Protein AF-A0A258K7Z2-F1 (afdb_monomer_lite)

Foldseek 3Di:
DDPVVVPPPPPAQWQKEKQAQAPADLPQLVSLVVLCVQQVQFEEEEAAQDPCSVVVQVVVQVSSVVSRHPYDYQPLHDPCNLVSLQDPVSLVVLLVRLAYEYEDHALVRVCCSQQPVNNGHSNNVSNVVSSSNRYYYYYHQSSNQLQAQKGWRDAALVQCLPPNEDPDPQDRHTYIDGHPNNDVLWGEHHLPQQQLPPNNQVRSCVVVVTFKYKYHRHQKIWIGTPQKTAIAGDFWMKMWGCPVWDADPVSNKIWFIWIKTATHQKMARSVVRDIDHGPQWDQADPVQQPAQEEDAQAWASSFHNNVVLLVVNCLSHDVVRYFKYKYWDADPVQQKIKMKMKGHDPPFWTWIWHQDPSGIDIIIGGIIIMIHIDHDDPVVVVVQQAFFADCLVFAFAQLFKEKFAQAFCPPPDNPLVVVVVVQFDAEEEEDAQQAPCSVVVQVVVQVVCVVVVHGYDYLVQYLVCLQVCLPPPVSLVVLLPDQHYEHGDHQLVRVQCRCCVSNHGGSNVSSPVNNSNVNHYYYYHASRSQLQTQKRFRDAALVQCFQPNERSHNPDRHTHITGHNRNARQFGEHHCCQVRLHPNSQLSSCQVSVNQKYKYHHHQKMWMQGRNRPDIAIDGAFAIKIKGFDNVPDDDNDRDDDDDDDDDDDDDDDDDDDDDDDDDDDDDDDDDDDDDDDGDDDPPRMDMDTDGHDDDDDDDDDDDDFAAEAEDADADSNGDRPQCCAQVLDCPPNDRCHVVVVVQCDDPSVVVVVVVVCVVLVFDEAEEAELSVQVSCQVPLCPPDPPDPVSVSNLPHAYEYCDDPPRDPPRHNYDYLPDCVQVSLVVNRRDDDHHYYYYRRPVVVVVCVVVVNHDD

Radius of gyration: 31.77 Å; chains: 1; bounding box: 90×60×102 Å

Secondary structure (DSSP, 8-state):
--GGGGS---SS---EEEEE-S---TT-HHHHHHHHHHHTTEEEEE-TT-SSHHHHHHHHHHHHHHTT-EEEE-S--GGGHHHHHH-HHHHHHHHHH--EEEPSS-HHHHHHHHSGGGPPPHHHHHHHHHHHTT-EEEEETHHHHTTSSEEEEE--HHHHHHH-B-S-TTSSSBEEEE---S-TTSEEESSTTTTTTHHHHHHHHHHTT-SEEEEEPTTEEEEEETTEEEEEESSEEEEEE-TT-EE-TTS-EEEEEEEEEEETT-EEETTTTEEEPPTT-EEPPGGG--BSS-----S-TTSTTHHHHHHHHHHTB-TTT--EEEEEEEETTTTEEEEEEEEE-TTT-EEEEEEETTEEEEEEEEEEEEEEEEEPPHHHHHTTTT--S---SSPPPTT-EEEEESS-TTSSSSHHHHHHHHT--SSEEE--TTSSSHHHHHHHHHHHHHTTT--EEE----TTTHHHHTT-HHHHHHHHT-SEEEE-SS-HHHHHHHHTGGGS--HHHHHHHHHHHTTPEEEEETHHHHHTBSEEEEE--HHHHHHH-EESSTTSSSEEEEE----B-SSEEEESTTTTT-HHHHHHHHHHTT-SEEEEEPTTEEEEEETTTTEEEEEESS-EEEEEE-TTT----------------------------------PPPPPPPPPPPPPP--TTEEEEEE--------------PPPEEEE----TTS--SSSS-TTS--GGG---TTTTGGGSSTHHHHHHHHHHHHHHSS-EEEEEEHHHHHHHHTTGGGS-TT-HHHHHHHHS-EEEE--TT----STTEEE--S-HHHHHHHHHTSSSSEEEEES-HHHHHHHHTTT-S--

pLDDT: mean 79.97, std 20.29, range [21.12, 98.81]

Sequence (856 aa):
MSFSDWFTLRDEPQRRLAVIGGRLEDGNADIYGEMHRLSGGRILVFPTASGEPEEVGVETVQVFRSYGFEAELSPVYGPGAAAAAQDAANAAQVTRFGSVYFTGGNQTTIVETLAPGGVESPVLAAIRAANAAGGLVAGSSAGAAMMSKVMIVGGTSLDAVVHGVTDDPEKPGMLLGEGLDFFPFGVIDQHFIKRGRLGRLIVAMASAGARRGFGIDENTALFVNGRRGRVIGEYGMIVLDMADAQFDPRGRTFQDIRFSYLDTGDEIDLARMKAIPGHGKRRVRASEIAYRAPARSQRNVFGAYTLYDLLGRLVLGDAQVYSADRAGTVDLKSSLAVTVELERVRGHSRNLVALTENGFRMTALNYRANVMSEKLSAARLANRATHLQRDYGVKPGAGSRLLLLGSSPTQGHGEMLREMLAHCEGDIGILAAASAEPRETAASIIRRLAGQGRTGIDLGVTIDNVEHCGRDAELVERIAGLKTIFLPGGNQVRLVETLLYRGEETPVLLALARAHANGAAIIGASGAASALSRFMIAGGSSHEAFRFGVSTDTGHHGLVLQEGVGFFGSGIVDQNLFSSRRLGRLIVACAEEGVRYGFGICEESMMNARGDGTLIDVYGRYGVVLVEVNPDELVLQSDNFAPAGSAASQGHGHGHHRHRRGQRQPRHRQPPRRPEPVAAKIPSACRIAAALPVLAPSATRKDTAMRQIVITAFISLDGVMQAPGGPEEDPADGFEAGGWTAPYWDGAGAVEMGAFLDETFSQPFDLLLGRRTYEIFAAHWPHVGADDPMGALFDRVTKHVAAGPDTPLDWANSVPLGPDVVAAVRRLKAGTGPDLLIQGSSVLVQALLANDLIDT

Structure (mmCIF, N/CA/C/O backbone):
data_AF-A0A258K7Z2-F1
#
_entry.id   AF-A0A258K7Z2-F1
#
loop_
_atom_site.group_PDB
_atom_site.id
_atom_site.type_symbol
_atom_site.label_atom_id
_atom_site.label_alt_id
_atom_site.label_comp_id
_atom_site.label_asym_id
_atom_site.label_entity_id
_atom_site.label_seq_id
_atom_site.pdbx_PDB_ins_code
_atom_site.Cartn_x
_atom_site.Cartn_y
_atom_site.Cartn_z
_atom_site.occupancy
_atom_site.B_iso_or_equiv
_atom_site.auth_seq_id
_atom_site.auth_comp_id
_atom_site.auth_asym_id
_atom_site.auth_atom_id
_atom_site.pdbx_PDB_model_num
ATOM 1 N N . MET A 1 1 ? -17.278 -2.207 -40.561 1.00 42.12 1 MET A N 1
ATOM 2 C CA . MET A 1 1 ? -15.851 -2.599 -40.599 1.00 42.12 1 MET A CA 1
ATOM 3 C C . MET A 1 1 ? -15.758 -3.857 -41.439 1.00 42.12 1 MET A C 1
ATOM 5 O O . MET A 1 1 ? -16.550 -4.761 -41.200 1.00 42.12 1 MET A O 1
ATOM 9 N N . SER A 1 2 ? -14.906 -3.859 -42.464 1.00 35.50 2 SER A N 1
ATOM 10 C CA . SER A 1 2 ? -14.762 -4.974 -43.406 1.00 35.50 2 SER A CA 1
ATOM 11 C C . SER A 1 2 ? -13.874 -6.071 -42.809 1.00 35.50 2 SER A C 1
ATOM 13 O O . SER A 1 2 ? -12.912 -5.774 -42.107 1.00 35.50 2 SER A O 1
ATOM 15 N N . PHE A 1 3 ? -14.175 -7.334 -43.125 1.00 34.00 3 PHE A N 1
ATOM 16 C CA . PHE A 1 3 ? -13.407 -8.535 -42.756 1.00 34.00 3 PHE A CA 1
ATOM 17 C C . PHE A 1 3 ? -11.937 -8.484 -43.239 1.00 34.00 3 PHE A C 1
ATOM 19 O O . PHE A 1 3 ? -11.081 -9.202 -42.731 1.00 34.00 3 PHE A O 1
ATOM 26 N N . SER A 1 4 ? -11.631 -7.598 -44.194 1.00 37.03 4 SER A N 1
ATOM 27 C CA . SER A 1 4 ? -10.296 -7.370 -44.757 1.00 37.03 4 SER A CA 1
ATOM 28 C C . SER A 1 4 ? -9.342 -6.579 -43.849 1.00 37.03 4 SER A C 1
ATOM 30 O O . SER A 1 4 ? -8.135 -6.784 -43.941 1.00 37.03 4 SER A O 1
ATOM 32 N N . ASP A 1 5 ? -9.845 -5.737 -42.937 1.00 40.94 5 ASP A N 1
ATOM 33 C CA . ASP A 1 5 ? -8.995 -4.861 -42.102 1.00 40.94 5 ASP A CA 1
ATOM 34 C C . ASP A 1 5 ? -8.270 -5.623 -40.972 1.00 40.94 5 ASP A C 1
ATOM 36 O O . ASP A 1 5 ? -7.382 -5.086 -40.312 1.00 40.94 5 ASP A O 1
ATOM 40 N N . TRP A 1 6 ? -8.635 -6.890 -40.744 1.00 44.12 6 TRP A N 1
ATOM 41 C CA . TRP A 1 6 ? -7.987 -7.783 -39.777 1.00 44.12 6 TRP A CA 1
ATOM 42 C C . TRP A 1 6 ? -6.680 -8.403 -40.297 1.00 44.12 6 TRP A C 1
ATOM 44 O O . TRP A 1 6 ? -5.840 -8.804 -39.494 1.00 44.12 6 TRP A O 1
ATOM 54 N N . PHE A 1 7 ? -6.482 -8.478 -41.619 1.00 41.91 7 PHE A N 1
ATOM 55 C CA . PHE A 1 7 ? -5.350 -9.195 -42.224 1.00 41.91 7 PHE A CA 1
ATOM 56 C C . PHE A 1 7 ? -4.168 -8.300 -42.637 1.00 41.91 7 PHE A C 1
ATOM 58 O O . PHE A 1 7 ? -3.121 -8.814 -43.024 1.00 41.91 7 PHE A O 1
ATOM 65 N N . THR A 1 8 ? -4.273 -6.978 -42.491 1.00 35.72 8 THR A N 1
ATOM 66 C CA . THR A 1 8 ? -3.221 -6.002 -42.846 1.00 35.72 8 THR A CA 1
ATOM 67 C C . THR A 1 8 ? -2.315 -5.601 -41.670 1.00 35.72 8 THR A C 1
ATOM 69 O O . THR A 1 8 ? -1.913 -4.448 -41.557 1.00 35.72 8 THR A O 1
ATOM 72 N N . LEU A 1 9 ? -1.971 -6.538 -40.778 1.00 42.75 9 LEU A N 1
ATOM 73 C CA . LEU A 1 9 ? -1.048 -6.323 -39.643 1.00 42.75 9 LEU A CA 1
ATOM 74 C C . LEU A 1 9 ? 0.316 -7.016 -39.840 1.00 42.75 9 LEU A C 1
ATOM 76 O O . LEU A 1 9 ? 0.880 -7.549 -38.887 1.00 42.75 9 LEU A O 1
ATOM 80 N N . ARG A 1 10 ? 0.836 -7.079 -41.073 1.00 40.44 10 ARG A N 1
ATOM 81 C CA . ARG A 1 10 ? 2.055 -7.857 -41.368 1.00 40.44 10 ARG A CA 1
ATOM 82 C C . ARG A 1 10 ? 3.389 -7.104 -41.339 1.00 40.44 10 ARG A C 1
ATOM 84 O O . ARG A 1 10 ? 4.397 -7.793 -41.297 1.00 40.44 10 ARG A O 1
ATOM 91 N N . ASP A 1 11 ? 3.416 -5.773 -41.238 1.00 42.62 11 ASP A N 1
ATOM 92 C CA . ASP A 1 11 ? 4.669 -5.021 -41.466 1.00 42.62 11 ASP A CA 1
ATOM 93 C C . ASP A 1 11 ? 5.147 -4.096 -40.325 1.00 42.62 11 ASP A C 1
ATOM 95 O O . ASP A 1 11 ? 6.074 -3.319 -40.535 1.00 42.62 11 ASP A O 1
ATOM 99 N N . GLU A 1 12 ? 4.603 -4.177 -39.101 1.00 50.75 12 GLU A N 1
ATOM 100 C CA . GLU A 1 12 ? 5.254 -3.530 -37.943 1.00 50.75 12 GLU A CA 1
ATOM 101 C C . GLU A 1 12 ? 6.044 -4.550 -37.104 1.00 50.75 12 GLU A C 1
ATOM 103 O O . GLU A 1 12 ? 5.500 -5.612 -36.777 1.00 50.75 12 GLU A O 1
ATOM 108 N N . PRO A 1 13 ? 7.307 -4.257 -36.724 1.00 54.50 13 PRO A N 1
ATOM 109 C CA . PRO A 1 13 ? 8.079 -5.137 -35.855 1.00 54.50 13 PRO A CA 1
ATOM 110 C C . PRO A 1 13 ? 7.328 -5.347 -34.535 1.00 54.50 13 PRO A C 1
ATOM 112 O O . PRO A 1 13 ? 6.998 -4.391 -33.829 1.00 54.50 13 PRO A O 1
ATOM 115 N N . GLN A 1 14 ? 7.026 -6.609 -34.217 1.00 70.19 14 GLN A N 1
ATOM 116 C CA . GLN A 1 14 ? 6.252 -7.011 -33.040 1.00 70.19 14 GLN A CA 1
ATOM 117 C C . GLN A 1 14 ? 7.073 -6.826 -31.761 1.00 70.19 14 GLN A C 1
ATOM 119 O O . GLN A 1 14 ? 7.551 -7.796 -31.177 1.00 70.19 14 GLN A O 1
ATOM 124 N N . ARG A 1 15 ? 7.236 -5.582 -31.309 1.00 85.81 15 ARG A N 1
ATOM 125 C CA . ARG A 1 15 ? 7.805 -5.300 -29.988 1.00 85.81 15 ARG A CA 1
ATOM 126 C C . ARG A 1 15 ? 6.892 -5.893 -28.922 1.00 85.81 15 ARG A C 1
ATOM 128 O O . ARG A 1 15 ? 5.677 -5.656 -28.940 1.00 85.81 15 ARG A O 1
ATOM 135 N N . ARG A 1 16 ? 7.481 -6.672 -28.015 1.00 97.00 16 ARG A N 1
ATOM 136 C CA . ARG A 1 16 ? 6.772 -7.346 -26.924 1.00 97.00 16 ARG A CA 1
ATOM 137 C C . ARG A 1 16 ? 7.220 -6.791 -25.590 1.00 97.00 16 ARG A C 1
ATOM 139 O O . ARG A 1 16 ? 8.418 -6.777 -25.314 1.00 97.00 16 ARG A O 1
ATOM 146 N N . LEU A 1 17 ? 6.270 -6.358 -24.772 1.00 98.44 17 LEU A N 1
ATOM 147 C CA . LEU A 1 17 ? 6.546 -5.844 -23.433 1.00 98.44 17 LEU A CA 1
ATOM 148 C C . LEU A 1 17 ? 5.676 -6.557 -22.404 1.00 98.44 17 LEU A C 1
ATOM 150 O O . LEU A 1 17 ? 4.539 -6.921 -22.707 1.00 98.44 17 LEU A O 1
ATOM 154 N N . ALA A 1 18 ? 6.189 -6.692 -21.188 1.00 98.56 18 ALA A N 1
ATOM 155 C CA . ALA A 1 18 ? 5.386 -6.984 -20.007 1.00 98.56 18 ALA A CA 1
ATOM 156 C C . ALA A 1 18 ? 5.647 -5.882 -18.980 1.00 98.56 18 ALA A C 1
ATOM 158 O O . ALA A 1 18 ? 6.690 -5.865 -18.326 1.00 98.56 18 ALA A O 1
ATOM 159 N N . VAL A 1 19 ? 4.713 -4.937 -18.889 1.00 98.69 19 VAL A N 1
ATOM 160 C CA . VAL A 1 19 ? 4.778 -3.820 -17.945 1.00 98.69 19 VAL A CA 1
ATOM 161 C C . VAL A 1 19 ? 4.064 -4.255 -16.670 1.00 98.69 19 VAL A C 1
ATOM 163 O O . VAL A 1 19 ? 2.840 -4.376 -16.673 1.00 98.69 19 VAL A O 1
ATOM 166 N N . ILE A 1 20 ? 4.807 -4.552 -15.605 1.00 98.44 20 ILE A N 1
ATOM 167 C CA . ILE A 1 20 ? 4.267 -5.175 -14.390 1.00 98.44 20 ILE A CA 1
ATOM 168 C C . ILE A 1 20 ? 4.243 -4.151 -13.262 1.00 98.44 20 ILE A C 1
ATOM 170 O O . ILE A 1 20 ? 5.257 -3.535 -12.929 1.00 98.44 20 ILE A O 1
ATOM 174 N N . GLY A 1 21 ? 3.079 -3.976 -12.644 1.00 87.38 21 GLY A N 1
ATOM 175 C CA . GLY A 1 21 ? 2.858 -2.932 -11.656 1.00 87.38 21 GLY A CA 1
ATOM 176 C C . GLY A 1 21 ? 3.611 -3.125 -10.344 1.00 87.38 21 GLY A C 1
ATOM 177 O O . GLY A 1 21 ? 3.537 -2.238 -9.516 1.00 87.38 21 GLY A O 1
ATOM 178 N N . GLY A 1 22 ? 4.380 -4.195 -10.140 1.00 82.06 22 GLY A N 1
ATOM 179 C CA . GLY A 1 22 ? 5.145 -4.423 -8.909 1.00 82.06 22 GLY A CA 1
ATOM 180 C C . GLY A 1 22 ? 4.535 -5.486 -8.003 1.00 82.06 22 GLY A C 1
ATOM 181 O O . GLY A 1 22 ? 3.431 -5.956 -8.267 1.00 82.06 22 GLY A O 1
ATOM 182 N N . ARG A 1 23 ? 5.292 -5.896 -6.971 1.00 76.50 23 ARG A N 1
ATOM 183 C CA . ARG A 1 23 ? 4.957 -7.020 -6.067 1.00 76.50 23 ARG A CA 1
ATOM 184 C C . ARG A 1 23 ? 4.353 -8.211 -6.823 1.00 76.50 23 ARG A C 1
ATOM 186 O O . ARG A 1 23 ? 3.272 -8.683 -6.497 1.00 76.50 23 ARG A O 1
ATOM 193 N N . LEU A 1 24 ? 5.033 -8.633 -7.889 1.00 84.06 24 LEU A N 1
ATOM 194 C CA . LEU A 1 24 ? 4.643 -9.840 -8.607 1.00 84.06 24 LEU A CA 1
ATOM 195 C C . LEU A 1 24 ? 4.841 -11.022 -7.663 1.00 84.06 24 LEU A C 1
ATOM 197 O O . LEU A 1 24 ? 5.955 -11.234 -7.194 1.00 84.06 24 LEU A O 1
ATOM 201 N N . GLU A 1 25 ? 3.768 -11.743 -7.371 1.00 76.81 25 GLU A N 1
ATOM 202 C CA . GLU A 1 25 ? 3.832 -12.895 -6.483 1.00 76.81 25 GLU A CA 1
ATOM 203 C C . GLU A 1 25 ? 4.336 -14.130 -7.231 1.00 76.81 25 GLU A C 1
ATOM 205 O O . GLU A 1 25 ? 3.893 -14.412 -8.347 1.00 76.81 25 GLU A O 1
ATOM 210 N N . ASP A 1 26 ? 5.182 -14.926 -6.577 1.00 79.88 26 ASP A N 1
ATOM 211 C CA . ASP A 1 26 ? 5.732 -16.167 -7.136 1.00 79.88 26 ASP A CA 1
ATOM 212 C C . ASP A 1 26 ? 4.644 -17.167 -7.555 1.00 79.88 26 ASP A C 1
ATOM 214 O O . ASP A 1 26 ? 4.865 -18.001 -8.429 1.00 79.88 26 ASP A O 1
ATOM 218 N N . GLY A 1 27 ? 3.451 -17.085 -6.957 1.00 77.81 27 GLY A N 1
ATOM 219 C CA . GLY A 1 27 ? 2.297 -17.926 -7.282 1.00 77.81 27 GLY A CA 1
ATOM 220 C C . GLY A 1 27 ? 1.492 -17.490 -8.514 1.00 77.81 27 GLY A C 1
ATOM 221 O O . GLY A 1 27 ? 0.547 -18.186 -8.886 1.00 77.81 27 GLY A O 1
ATOM 222 N N . ASN A 1 28 ? 1.819 -16.362 -9.158 1.00 81.56 28 ASN A N 1
ATOM 223 C CA . ASN A 1 28 ? 1.018 -15.811 -10.255 1.00 81.56 28 ASN A CA 1
ATOM 224 C C . ASN A 1 28 ? 1.294 -16.502 -11.604 1.00 81.56 28 ASN A C 1
ATOM 226 O O . ASN A 1 28 ? 1.907 -15.945 -12.523 1.00 81.56 28 ASN A O 1
ATOM 230 N N . ALA A 1 29 ? 0.813 -17.739 -11.724 1.00 91.38 29 ALA A N 1
ATOM 231 C CA . ALA A 1 29 ? 1.029 -18.593 -12.887 1.00 91.38 29 ALA A CA 1
ATOM 232 C C . ALA A 1 29 ? 0.549 -17.980 -14.213 1.00 91.38 29 ALA A C 1
ATOM 234 O O . ALA A 1 29 ? 1.141 -18.256 -15.257 1.00 91.38 29 ALA A O 1
ATOM 235 N N . ASP A 1 30 ? -0.477 -17.125 -14.191 1.00 92.88 30 ASP A N 1
ATOM 236 C CA . ASP A 1 30 ? -1.009 -16.486 -15.398 1.00 92.88 30 ASP A CA 1
ATOM 237 C C . ASP A 1 30 ? -0.010 -15.489 -16.007 1.00 92.88 30 ASP A C 1
ATOM 239 O O . ASP A 1 30 ? 0.210 -15.482 -17.223 1.00 92.88 30 ASP A O 1
ATOM 243 N N . ILE A 1 31 ? 0.636 -14.665 -15.172 1.00 96.38 31 ILE A N 1
ATOM 244 C CA . ILE A 1 31 ? 1.646 -13.701 -15.629 1.00 96.38 31 ILE A CA 1
ATOM 245 C C . ILE A 1 31 ? 2.917 -14.433 -16.080 1.00 96.38 31 ILE A C 1
ATOM 247 O O . ILE A 1 31 ? 3.426 -14.150 -17.169 1.00 96.38 31 ILE A O 1
ATOM 251 N N . TYR A 1 32 ? 3.415 -15.403 -15.304 1.00 98.00 32 TYR A N 1
ATOM 252 C CA . TYR A 1 32 ? 4.590 -16.190 -15.704 1.00 98.00 32 TYR A CA 1
ATOM 253 C C . TYR A 1 32 ? 4.334 -17.010 -16.974 1.00 98.00 32 TYR A C 1
ATOM 255 O O . TYR A 1 32 ? 5.188 -17.039 -17.861 1.00 98.00 32 TYR A O 1
ATOM 263 N N . GLY A 1 33 ? 3.150 -17.608 -17.117 1.00 97.94 33 GLY A N 1
ATOM 264 C CA . GLY A 1 33 ? 2.759 -18.357 -18.310 1.00 97.94 33 GLY A CA 1
ATOM 265 C C . GLY A 1 33 ? 2.713 -17.490 -19.570 1.00 97.94 33 GLY A C 1
ATOM 266 O O . GLY A 1 33 ? 3.223 -17.889 -20.620 1.00 97.94 33 GLY A O 1
ATOM 267 N N . GLU A 1 34 ? 2.172 -16.271 -19.481 1.00 98.06 34 GLU A N 1
ATOM 268 C CA . GLU A 1 34 ? 2.158 -15.351 -20.623 1.00 98.06 34 GLU A CA 1
ATOM 269 C C . GLU A 1 34 ? 3.562 -14.817 -20.954 1.00 98.06 34 GLU A C 1
ATOM 271 O O . GLU A 1 34 ? 3.920 -14.724 -22.134 1.00 98.06 34 GLU A O 1
ATOM 276 N N . MET A 1 35 ? 4.402 -14.541 -19.946 1.00 98.50 35 MET A N 1
ATOM 277 C CA . MET A 1 35 ? 5.816 -14.217 -20.173 1.00 98.50 35 MET A CA 1
ATOM 278 C C . MET A 1 35 ? 6.550 -15.367 -20.873 1.00 98.50 35 MET A C 1
ATOM 280 O O . MET A 1 35 ? 7.279 -15.109 -21.830 1.00 98.50 35 MET A O 1
ATOM 284 N N . HIS A 1 36 ? 6.321 -16.619 -20.457 1.00 98.38 36 HIS A N 1
ATOM 285 C CA . HIS A 1 36 ? 6.943 -17.812 -21.048 1.00 98.38 36 HIS A CA 1
ATOM 286 C C . HIS A 1 36 ? 6.584 -17.936 -22.526 1.00 98.38 36 HIS A C 1
ATOM 288 O O . HIS A 1 36 ? 7.458 -18.057 -23.389 1.00 98.38 36 HIS A O 1
ATOM 294 N N . ARG A 1 37 ? 5.290 -17.787 -22.831 1.00 96.75 37 ARG A N 1
ATOM 295 C CA . ARG A 1 37 ? 4.764 -17.816 -24.197 1.00 96.75 37 ARG A CA 1
ATOM 296 C C . ARG A 1 37 ? 5.383 -16.730 -25.080 1.00 96.75 37 ARG A C 1
ATOM 298 O O . ARG A 1 37 ? 5.658 -16.980 -26.254 1.00 96.75 37 ARG A O 1
ATOM 305 N N . LEU A 1 38 ? 5.561 -15.516 -24.554 1.00 95.62 38 LEU A N 1
ATOM 306 C CA . LEU A 1 38 ? 6.077 -14.375 -25.317 1.00 95.62 38 LEU A CA 1
ATOM 307 C C . LEU A 1 38 ? 7.598 -14.400 -25.495 1.00 95.62 38 LEU A C 1
ATOM 309 O O . LEU A 1 38 ? 8.073 -13.953 -26.544 1.00 95.62 38 LEU A O 1
ATOM 313 N N . SER A 1 39 ? 8.336 -14.914 -24.508 1.00 96.56 39 SER A N 1
ATOM 314 C CA . SER A 1 39 ? 9.798 -15.030 -24.538 1.00 96.56 39 SER A CA 1
ATOM 315 C C . SER A 1 39 ? 10.296 -16.302 -25.235 1.00 96.56 39 SER A C 1
ATOM 317 O O . SER A 1 39 ? 11.477 -16.407 -25.564 1.00 96.56 39 SER A O 1
ATOM 319 N N . GLY A 1 40 ? 9.412 -17.280 -25.465 1.00 95.00 40 GLY A N 1
ATOM 320 C CA . GLY A 1 40 ? 9.800 -18.610 -25.940 1.00 95.00 40 GLY A CA 1
ATOM 321 C C . GLY A 1 40 ? 10.575 -19.401 -24.883 1.00 95.00 40 GLY A C 1
ATOM 322 O O . GLY A 1 40 ? 11.436 -20.204 -25.236 1.00 95.00 40 GLY A O 1
ATOM 323 N N . GLY A 1 41 ? 10.311 -19.130 -23.601 1.00 95.69 41 GLY A N 1
ATOM 324 C CA . GLY A 1 41 ? 10.910 -19.820 -22.461 1.00 95.69 41 GLY A CA 1
ATOM 325 C C . GLY A 1 41 ? 12.352 -19.429 -22.127 1.00 95.69 41 GLY A C 1
ATOM 326 O O . GLY A 1 41 ? 12.943 -20.080 -21.280 1.00 95.69 41 GLY A O 1
ATOM 327 N N . ARG A 1 42 ? 12.937 -18.394 -22.744 1.00 97.69 42 ARG A N 1
ATOM 328 C CA . ARG A 1 42 ? 14.301 -17.918 -22.431 1.00 97.69 42 ARG A CA 1
ATOM 329 C C . ARG A 1 42 ? 14.258 -16.501 -21.890 1.00 97.69 42 ARG A C 1
ATOM 331 O O . ARG A 1 42 ? 13.632 -15.650 -22.515 1.00 97.69 42 ARG A O 1
ATOM 338 N N . ILE A 1 43 ? 14.903 -16.228 -20.756 1.00 98.44 43 ILE A N 1
ATOM 339 C CA . ILE A 1 43 ? 14.926 -14.875 -20.182 1.00 98.44 43 ILE A CA 1
ATOM 340 C C . ILE A 1 43 ? 16.202 -14.580 -19.385 1.00 98.44 43 ILE A C 1
ATOM 342 O O . ILE A 1 43 ? 16.663 -15.401 -18.599 1.00 98.44 43 ILE A O 1
ATOM 346 N N . LEU A 1 44 ? 16.772 -13.391 -19.578 1.00 98.75 44 LEU A N 1
ATOM 347 C CA . LEU A 1 44 ? 17.911 -12.902 -18.799 1.00 98.75 44 LEU A CA 1
ATOM 348 C C . LEU A 1 44 ? 17.427 -11.912 -17.730 1.00 98.75 44 LEU A C 1
ATOM 350 O O . LEU A 1 44 ? 16.776 -10.918 -18.054 1.00 98.75 44 LEU A O 1
ATOM 354 N N . VAL A 1 45 ? 17.733 -12.181 -16.461 1.00 98.75 45 VAL A N 1
ATOM 355 C CA . VAL A 1 45 ? 17.248 -11.407 -15.308 1.00 98.75 45 VAL A CA 1
ATOM 356 C C . VAL A 1 45 ? 18.253 -10.322 -14.930 1.00 98.75 45 VAL A C 1
ATOM 358 O O . VAL A 1 45 ? 19.403 -10.614 -14.624 1.00 98.75 45 VAL A O 1
ATOM 361 N N . PHE A 1 46 ? 17.812 -9.069 -14.917 1.00 98.62 46 PHE A N 1
ATOM 362 C CA . PHE A 1 46 ? 18.573 -7.892 -14.511 1.00 98.62 46 PHE A CA 1
ATOM 363 C C . PHE A 1 46 ? 18.114 -7.436 -13.120 1.00 98.62 46 PHE A C 1
ATOM 365 O O . PHE A 1 46 ? 17.075 -6.775 -13.017 1.00 98.62 46 PHE A O 1
ATOM 372 N N . PRO A 1 47 ? 18.879 -7.726 -12.050 1.00 96.38 47 PRO A N 1
ATOM 373 C CA . PRO A 1 47 ? 18.573 -7.256 -10.702 1.00 96.38 47 PRO A CA 1
ATOM 374 C C . PRO A 1 47 ? 19.057 -5.813 -10.460 1.00 96.38 47 PRO A C 1
ATOM 376 O O . PRO A 1 47 ? 19.197 -5.383 -9.322 1.00 96.38 47 PRO A O 1
ATOM 379 N N . THR A 1 48 ? 19.356 -5.064 -11.529 1.00 95.44 48 THR A N 1
ATOM 380 C CA . THR A 1 48 ? 20.082 -3.782 -11.527 1.00 95.44 48 THR A CA 1
ATOM 381 C C . THR A 1 48 ? 19.492 -2.732 -10.587 1.00 95.44 48 THR A C 1
ATOM 383 O O . THR A 1 48 ? 20.230 -1.912 -10.056 1.00 95.44 48 THR A O 1
ATOM 386 N N . ALA A 1 49 ? 18.174 -2.743 -10.393 1.00 87.75 49 ALA A N 1
ATOM 387 C CA . ALA A 1 49 ? 17.477 -1.788 -9.538 1.00 87.75 49 ALA A CA 1
ATOM 388 C C . ALA A 1 49 ? 17.565 -2.121 -8.039 1.00 87.75 49 ALA A C 1
ATOM 390 O O . ALA A 1 49 ? 17.307 -1.245 -7.214 1.00 87.75 49 ALA A O 1
ATOM 391 N N . SER A 1 50 ? 17.857 -3.374 -7.684 1.00 82.94 50 SER A N 1
ATOM 392 C CA . SER A 1 50 ? 17.792 -3.863 -6.306 1.00 82.94 50 SER A CA 1
ATOM 393 C C . SER A 1 50 ? 18.923 -3.295 -5.445 1.00 82.94 50 SER A C 1
ATOM 395 O O . SER A 1 50 ? 20.057 -3.167 -5.905 1.00 82.94 50 SER A O 1
ATOM 397 N N . GLY A 1 51 ? 18.620 -3.012 -4.175 1.00 79.00 51 GLY A N 1
ATOM 398 C CA . GLY A 1 51 ? 19.640 -2.753 -3.152 1.00 79.00 51 GLY A CA 1
ATOM 399 C C . GLY A 1 51 ? 20.399 -4.018 -2.730 1.00 79.00 51 GLY A C 1
ATOM 400 O O . GLY A 1 51 ? 21.519 -3.917 -2.241 1.00 79.00 51 GLY A O 1
ATOM 401 N N . GLU A 1 52 ? 19.816 -5.192 -2.983 1.00 84.88 52 GLU A N 1
ATOM 402 C CA . GLU A 1 52 ? 20.361 -6.523 -2.679 1.00 84.88 52 GLU A CA 1
ATOM 403 C C . GLU A 1 52 ? 20.282 -7.401 -3.944 1.00 84.88 52 GLU A C 1
ATOM 405 O O . GLU A 1 52 ? 19.426 -8.284 -4.061 1.00 84.88 52 GLU A O 1
ATOM 410 N N . PRO A 1 53 ? 21.075 -7.100 -4.988 1.00 86.62 53 PRO A N 1
ATOM 411 C CA . PRO A 1 53 ? 20.914 -7.719 -6.299 1.00 86.62 53 PRO A CA 1
ATOM 412 C C . PRO A 1 53 ? 21.318 -9.199 -6.334 1.00 86.62 53 PRO A C 1
ATOM 414 O O . PRO A 1 53 ? 20.757 -9.949 -7.134 1.00 86.62 53 PRO A O 1
ATOM 417 N N . GLU A 1 54 ? 22.249 -9.638 -5.484 1.00 89.38 54 GLU A N 1
ATOM 418 C CA . GLU A 1 54 ? 22.680 -11.036 -5.406 1.00 89.38 54 GLU A CA 1
ATOM 419 C C . GLU A 1 54 ? 21.609 -11.959 -4.812 1.00 89.38 54 GLU A C 1
ATOM 421 O O . GLU A 1 54 ? 21.484 -13.097 -5.258 1.00 89.38 54 GLU A O 1
ATOM 426 N N . GLU A 1 55 ? 20.822 -11.481 -3.848 1.00 81.75 55 GLU A N 1
ATOM 427 C CA . GLU A 1 55 ? 19.733 -12.250 -3.233 1.00 81.75 55 GLU A CA 1
ATOM 428 C C . GLU A 1 55 ? 18.500 -12.237 -4.142 1.00 81.75 55 GLU A C 1
ATOM 430 O O . GLU A 1 55 ? 18.136 -13.264 -4.724 1.00 81.75 55 GLU A O 1
ATOM 435 N N . VAL A 1 56 ? 17.957 -11.042 -4.403 1.00 79.50 56 VAL A N 1
ATOM 436 C CA . VAL A 1 56 ? 16.749 -10.845 -5.223 1.00 79.50 56 VAL A CA 1
ATOM 437 C C . VAL A 1 56 ? 16.917 -11.421 -6.629 1.00 79.50 56 VAL A C 1
ATOM 439 O O . VAL A 1 56 ? 15.989 -12.002 -7.198 1.00 79.50 56 VAL A O 1
ATOM 442 N N . GLY A 1 57 ? 18.103 -11.267 -7.222 1.00 89.50 57 GLY A N 1
ATOM 443 C CA . GLY A 1 57 ? 18.398 -11.783 -8.551 1.00 89.50 57 GLY A CA 1
ATOM 444 C C . GLY A 1 57 ? 18.383 -13.309 -8.613 1.00 89.50 57 GLY A C 1
ATOM 445 O O . GLY A 1 57 ? 17.786 -13.879 -9.531 1.00 89.50 57 GLY A O 1
ATOM 446 N N . VAL A 1 58 ? 19.010 -13.977 -7.640 1.00 92.00 58 VAL A N 1
ATOM 447 C CA . VAL A 1 58 ? 19.059 -15.445 -7.579 1.00 92.00 58 VAL A CA 1
ATOM 448 C C . VAL A 1 58 ? 17.672 -16.023 -7.317 1.00 92.00 58 VAL A C 1
ATOM 450 O O . VAL A 1 58 ? 17.275 -16.955 -8.020 1.00 92.00 58 VAL A O 1
ATOM 453 N N . GLU A 1 59 ? 16.916 -15.449 -6.384 1.00 87.94 59 GLU A N 1
ATOM 454 C CA . GLU A 1 59 ? 15.534 -15.853 -6.102 1.00 87.94 59 GLU A CA 1
ATOM 455 C C . GLU A 1 59 ? 14.646 -15.702 -7.339 1.00 87.94 59 GLU A C 1
ATOM 457 O O . GLU A 1 59 ? 13.997 -16.657 -7.767 1.00 87.94 59 GLU A O 1
ATOM 462 N N . THR A 1 60 ? 14.709 -14.547 -8.008 1.00 93.50 60 THR A N 1
ATOM 463 C CA . THR A 1 60 ? 13.943 -14.296 -9.238 1.00 93.50 60 THR A CA 1
ATOM 464 C C . THR A 1 60 ? 14.256 -15.346 -10.310 1.00 93.50 60 THR A C 1
ATOM 466 O O . THR A 1 60 ? 13.347 -15.891 -10.937 1.00 93.50 60 THR A O 1
ATOM 469 N N . VAL A 1 61 ? 15.535 -15.684 -10.517 1.00 98.06 61 VAL A N 1
ATOM 470 C CA . VAL A 1 61 ? 15.944 -16.735 -11.466 1.00 98.06 61 VAL A CA 1
ATOM 471 C C . VAL A 1 61 ? 15.361 -18.098 -11.085 1.00 98.06 61 VAL A C 1
ATOM 473 O O . VAL A 1 61 ? 14.936 -18.845 -11.970 1.00 98.06 61 VAL A O 1
ATOM 476 N N . GLN A 1 62 ? 15.325 -18.441 -9.795 1.00 96.06 62 GLN A N 1
ATOM 477 C CA . GLN A 1 62 ? 14.732 -19.696 -9.325 1.00 96.06 62 GLN A CA 1
ATOM 478 C C . GLN A 1 62 ? 13.225 -19.750 -9.591 1.00 96.06 62 GLN A C 1
ATOM 480 O O . GLN A 1 62 ? 12.739 -20.776 -10.070 1.00 96.06 62 GLN A O 1
ATOM 485 N N . VAL A 1 63 ? 12.509 -18.645 -9.377 1.00 93.69 63 VAL A N 1
ATOM 486 C CA . VAL A 1 63 ? 11.077 -18.545 -9.690 1.00 93.69 63 VAL A CA 1
ATOM 487 C C . VAL A 1 63 ? 10.839 -18.706 -11.192 1.00 93.69 63 VAL A C 1
ATOM 489 O O . VAL A 1 63 ? 10.039 -19.539 -11.601 1.00 93.69 63 VAL A O 1
ATOM 492 N N . PHE A 1 64 ? 11.587 -18.018 -12.060 1.00 98.19 64 PHE A N 1
ATOM 493 C CA . PHE A 1 64 ? 11.461 -18.237 -13.509 1.00 98.19 64 PHE A CA 1
ATOM 494 C C . PHE A 1 64 ? 11.721 -19.702 -13.899 1.00 98.19 64 PHE A C 1
ATOM 496 O O . PHE A 1 64 ? 10.994 -20.275 -14.712 1.00 98.19 64 PHE A O 1
ATOM 503 N N . ARG A 1 65 ? 12.720 -20.355 -13.299 1.00 98.19 65 ARG A N 1
ATOM 504 C CA . ARG A 1 65 ? 13.003 -21.774 -13.564 1.00 98.19 65 ARG A CA 1
ATOM 505 C C . ARG A 1 65 ? 11.873 -22.699 -13.107 1.00 98.19 65 ARG A C 1
ATOM 507 O O . ARG A 1 65 ? 11.615 -23.684 -13.797 1.00 98.19 65 ARG A O 1
ATOM 514 N N . SER A 1 66 ? 11.175 -22.391 -12.011 1.00 97.38 66 SER A N 1
ATOM 515 C CA . SER A 1 66 ? 10.034 -23.196 -11.544 1.00 97.38 66 SER A CA 1
ATOM 516 C C . SER A 1 66 ? 8.856 -23.175 -12.532 1.00 97.38 66 SER A C 1
ATOM 518 O O . SER A 1 66 ? 8.144 -24.170 -12.651 1.00 97.38 66 SER A O 1
ATOM 520 N N . TYR A 1 67 ? 8.732 -22.110 -13.331 1.00 97.56 67 TYR A N 1
ATOM 521 C CA . TYR A 1 67 ? 7.782 -21.993 -14.446 1.00 97.56 67 TYR A CA 1
ATOM 522 C C . TYR A 1 67 ? 8.326 -22.487 -15.799 1.00 97.56 67 TYR A C 1
ATOM 524 O O . TYR A 1 67 ? 7.723 -22.242 -16.845 1.00 97.56 67 TYR A O 1
ATOM 532 N N . GLY A 1 68 ? 9.460 -23.194 -15.812 1.00 97.56 68 GLY A N 1
ATOM 533 C CA . GLY A 1 68 ? 9.996 -23.836 -17.015 1.00 97.56 68 GLY A CA 1
ATOM 534 C C . GLY A 1 68 ? 10.748 -22.902 -17.967 1.00 97.56 68 GLY A C 1
ATOM 535 O O . GLY A 1 68 ? 10.829 -23.195 -19.163 1.00 97.56 68 GLY A O 1
ATOM 536 N N . PHE A 1 69 ? 11.285 -21.785 -17.471 1.00 98.50 69 PHE A N 1
ATOM 537 C CA . PHE A 1 69 ? 12.186 -20.932 -18.244 1.00 98.50 69 PHE A CA 1
ATOM 538 C C . PHE A 1 69 ? 13.639 -21.429 -18.165 1.00 98.50 69 PHE A C 1
ATOM 540 O O . PHE A 1 69 ? 14.139 -21.792 -17.099 1.00 98.50 69 PHE A O 1
ATOM 547 N N . GLU A 1 70 ? 14.367 -21.327 -19.273 1.00 98.31 70 GLU A N 1
ATOM 548 C CA . GLU A 1 70 ? 15.818 -21.168 -19.263 1.00 98.31 70 GLU A CA 1
ATOM 549 C C . GLU A 1 70 ? 16.121 -19.725 -18.830 1.00 98.31 70 GLU A C 1
ATOM 551 O O . GLU A 1 70 ? 15.967 -18.776 -19.605 1.00 98.31 70 GLU A O 1
ATOM 556 N N . ALA A 1 71 ? 16.493 -19.563 -17.558 1.00 98.25 71 ALA A N 1
ATOM 557 C CA . ALA A 1 71 ? 16.765 -18.266 -16.949 1.00 98.25 71 ALA A CA 1
ATOM 558 C C . ALA A 1 71 ? 18.183 -18.181 -16.369 1.00 98.25 71 ALA A C 1
ATOM 560 O O . ALA A 1 71 ? 18.647 -19.105 -15.687 1.00 98.25 71 ALA A O 1
ATOM 561 N N . GLU A 1 72 ? 18.847 -17.051 -16.611 1.00 98.38 72 GLU A N 1
ATOM 562 C CA . GLU A 1 72 ? 20.160 -16.702 -16.058 1.00 98.38 72 GLU A CA 1
ATOM 563 C C . GLU A 1 72 ? 20.144 -15.307 -15.427 1.00 98.38 72 GLU A C 1
ATOM 565 O O . GLU A 1 72 ? 19.320 -14.457 -15.772 1.00 98.38 72 GLU A O 1
ATOM 570 N N . LEU A 1 73 ? 21.089 -15.080 -14.514 1.00 98.06 73 LEU A N 1
ATOM 571 C CA . LEU A 1 73 ? 21.342 -13.777 -13.917 1.00 98.06 73 LEU A CA 1
ATOM 572 C C . LEU A 1 73 ? 22.283 -12.964 -14.817 1.00 98.06 73 LEU A C 1
ATOM 574 O O . LEU A 1 73 ? 23.351 -13.442 -15.200 1.00 98.06 73 LEU A O 1
ATOM 578 N N . SER A 1 74 ? 21.894 -11.735 -15.144 1.00 98.06 74 SER A N 1
ATOM 579 C CA . SER A 1 74 ? 22.753 -10.752 -15.805 1.00 98.06 74 SER A CA 1
ATOM 580 C C . SER A 1 74 ? 23.793 -10.224 -14.817 1.00 98.06 74 SER A C 1
ATOM 582 O O . SER A 1 74 ? 23.409 -9.900 -13.698 1.00 98.06 74 SER A O 1
ATOM 584 N N . PRO A 1 75 ? 25.068 -10.043 -15.202 1.00 96.75 75 PRO A N 1
ATOM 585 C CA . PRO A 1 75 ? 26.098 -9.450 -14.340 1.00 96.75 75 PRO A CA 1
ATOM 586 C C . PRO A 1 75 ? 26.001 -7.914 -14.224 1.00 96.75 75 PRO A C 1
ATOM 588 O O . PRO A 1 75 ? 26.851 -7.278 -13.605 1.00 96.75 75 PRO A O 1
ATOM 591 N N . VAL A 1 76 ? 25.000 -7.287 -14.850 1.00 97.75 76 VAL A N 1
ATOM 592 C CA . VAL A 1 76 ? 24.829 -5.827 -14.886 1.00 97.75 76 VAL A CA 1
ATOM 593 C C . VAL A 1 76 ? 24.088 -5.348 -13.630 1.00 97.75 76 VAL A C 1
ATOM 595 O O . VAL A 1 76 ? 22.907 -5.008 -13.678 1.00 97.75 76 VAL A O 1
ATOM 598 N N . TYR A 1 77 ? 24.769 -5.355 -12.484 1.00 95.62 77 TYR A N 1
ATOM 599 C CA . TYR A 1 77 ? 24.254 -4.866 -11.198 1.00 95.62 77 TYR A CA 1
ATOM 600 C C . TYR A 1 77 ? 25.386 -4.456 -10.240 1.00 95.62 77 TYR A C 1
ATOM 602 O O . TYR A 1 77 ? 26.567 -4.682 -10.512 1.00 95.62 77 TYR A O 1
ATOM 610 N N . GLY A 1 78 ? 25.024 -3.819 -9.122 1.00 91.19 78 GLY A N 1
ATOM 611 C CA . GLY A 1 78 ? 25.970 -3.400 -8.086 1.00 91.19 78 GLY A CA 1
ATOM 612 C C . GLY A 1 78 ? 26.922 -2.268 -8.515 1.00 91.19 78 GLY A C 1
ATOM 613 O O . GLY A 1 78 ? 26.710 -1.615 -9.539 1.00 91.19 78 GLY A O 1
ATOM 614 N N . PRO A 1 79 ? 28.008 -2.018 -7.759 1.00 88.38 79 PRO A N 1
ATOM 615 C CA . PRO A 1 79 ? 28.913 -0.886 -8.004 1.00 88.38 79 PRO A CA 1
ATOM 616 C C . PRO A 1 79 ? 29.608 -0.894 -9.377 1.00 88.38 79 PRO A C 1
ATOM 618 O O . PRO A 1 79 ? 30.031 0.152 -9.865 1.00 88.38 79 PRO A O 1
ATOM 621 N N . GLY A 1 80 ? 29.745 -2.068 -10.005 1.00 91.69 80 GLY A N 1
ATOM 622 C CA . GLY A 1 80 ? 30.365 -2.245 -11.323 1.00 91.69 80 GLY A CA 1
ATOM 623 C C . GLY A 1 80 ? 29.388 -2.211 -12.502 1.00 91.69 80 GLY A C 1
ATOM 624 O O . GLY A 1 80 ? 29.822 -2.403 -13.640 1.00 91.69 80 GLY A O 1
ATOM 625 N N . ALA A 1 81 ? 28.092 -1.979 -12.265 1.00 94.38 81 ALA A N 1
ATOM 626 C CA . ALA A 1 81 ? 27.042 -2.174 -13.265 1.00 94.38 81 ALA A CA 1
ATOM 627 C C . ALA A 1 81 ? 27.260 -1.357 -14.546 1.00 94.38 81 ALA A C 1
ATOM 629 O O . ALA A 1 81 ? 27.123 -1.893 -15.641 1.00 94.38 81 ALA A O 1
ATOM 630 N N . ALA A 1 82 ? 27.655 -0.086 -14.430 1.00 93.38 82 ALA A N 1
ATOM 631 C CA . ALA A 1 82 ? 27.883 0.775 -15.591 1.00 93.38 82 ALA A CA 1
ATOM 632 C C . ALA A 1 82 ? 29.024 0.259 -16.486 1.00 93.38 82 ALA A C 1
ATOM 634 O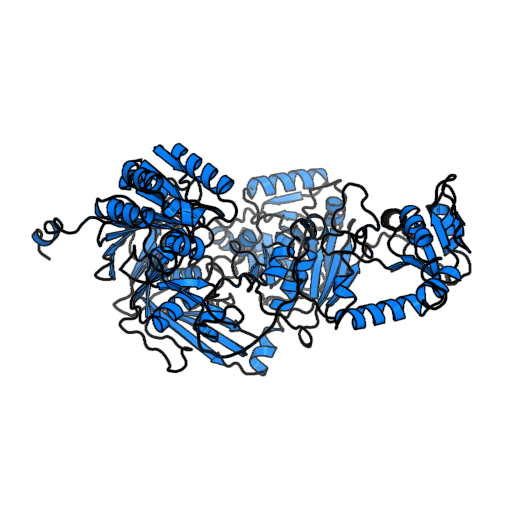 O . ALA A 1 82 ? 28.914 0.297 -17.707 1.00 93.38 82 ALA A O 1
ATOM 635 N N . ALA A 1 83 ? 30.100 -0.280 -15.900 1.00 95.88 83 ALA A N 1
ATOM 636 C CA . ALA A 1 83 ? 31.175 -0.911 -16.667 1.00 95.88 83 ALA A CA 1
ATOM 637 C C . ALA A 1 83 ? 30.704 -2.231 -17.298 1.00 95.88 83 ALA A C 1
ATOM 639 O O . ALA A 1 83 ? 30.973 -2.483 -18.470 1.00 95.88 83 ALA A O 1
ATOM 640 N N . ALA A 1 84 ? 29.939 -3.038 -16.555 1.00 97.56 84 ALA A N 1
ATOM 641 C CA . ALA A 1 84 ? 29.347 -4.272 -17.064 1.00 97.56 84 ALA A CA 1
ATOM 642 C C . ALA A 1 84 ? 28.360 -4.017 -18.221 1.00 97.56 84 ALA A C 1
ATOM 644 O O . ALA A 1 84 ? 28.305 -4.811 -19.158 1.00 97.56 84 ALA A O 1
ATOM 645 N N . ALA A 1 85 ? 27.626 -2.901 -18.210 1.00 98.00 85 ALA A N 1
ATOM 646 C CA . ALA A 1 85 ? 26.740 -2.491 -19.301 1.00 98.00 85 ALA A CA 1
ATOM 647 C C . ALA A 1 85 ? 27.503 -2.126 -20.593 1.00 98.00 85 ALA A C 1
ATOM 649 O O . ALA A 1 85 ? 26.948 -2.207 -21.691 1.00 98.00 85 ALA A O 1
ATOM 650 N N . GLN A 1 86 ? 28.778 -1.745 -20.468 1.00 97.88 86 GLN A N 1
ATOM 651 C CA . GLN A 1 86 ? 29.675 -1.447 -21.589 1.00 97.88 86 GLN A CA 1
ATOM 652 C C . GLN A 1 86 ? 30.402 -2.685 -22.134 1.00 97.88 86 GLN A C 1
ATOM 654 O O . GLN A 1 86 ? 31.012 -2.620 -23.201 1.00 97.88 86 GLN A O 1
ATOM 659 N N . ASP A 1 87 ? 30.334 -3.820 -21.437 1.00 98.06 87 ASP A N 1
ATOM 660 C CA . ASP A 1 87 ? 31.008 -5.048 -21.847 1.00 98.06 87 ASP A CA 1
ATOM 661 C C . ASP A 1 87 ? 30.268 -5.737 -23.009 1.00 98.06 87 ASP A C 1
ATOM 663 O O . ASP A 1 87 ? 29.090 -6.103 -22.921 1.00 98.06 87 ASP A O 1
ATOM 667 N N . ALA A 1 88 ? 30.991 -5.967 -24.107 1.00 97.44 88 ALA A N 1
ATOM 668 C CA . ALA A 1 88 ? 30.484 -6.661 -25.284 1.00 97.44 88 ALA A CA 1
ATOM 669 C C . ALA A 1 88 ? 30.059 -8.113 -24.990 1.00 97.44 88 ALA A C 1
ATOM 671 O O . ALA A 1 88 ? 29.147 -8.620 -25.646 1.00 97.44 88 ALA A O 1
ATOM 672 N N . ALA A 1 89 ? 30.671 -8.780 -24.006 1.00 98.06 89 ALA A N 1
ATOM 673 C CA . ALA A 1 89 ? 30.283 -10.130 -23.599 1.00 98.06 89 ALA A CA 1
ATOM 674 C C . ALA A 1 89 ? 28.874 -10.152 -22.984 1.00 98.06 89 ALA A C 1
ATOM 676 O O . ALA A 1 89 ? 28.068 -11.029 -23.305 1.00 98.06 89 ALA A O 1
ATOM 677 N N . ASN A 1 90 ? 28.538 -9.143 -22.178 1.00 98.31 90 ASN A N 1
ATOM 678 C CA . ASN A 1 90 ? 27.216 -9.017 -21.562 1.00 98.31 90 ASN A CA 1
ATOM 679 C C . ASN A 1 90 ? 26.153 -8.653 -22.610 1.00 98.31 90 ASN A C 1
ATOM 681 O O . ASN A 1 90 ? 25.055 -9.212 -22.610 1.00 98.31 90 ASN A O 1
ATOM 685 N N . ALA A 1 91 ? 26.495 -7.798 -23.580 1.00 98.44 91 ALA A N 1
ATOM 686 C CA . ALA A 1 91 ? 25.634 -7.517 -24.734 1.00 98.44 91 ALA A CA 1
ATOM 687 C C . ALA A 1 91 ? 25.389 -8.774 -25.603 1.00 98.44 91 ALA A C 1
ATOM 689 O O . ALA A 1 91 ? 24.274 -9.018 -26.081 1.00 98.44 91 ALA A O 1
ATOM 690 N N . ALA A 1 92 ? 26.406 -9.625 -25.768 1.00 98.12 92 ALA A N 1
ATOM 691 C CA . ALA A 1 92 ? 26.262 -10.911 -26.445 1.00 98.12 92 ALA A CA 1
ATOM 692 C C . ALA A 1 92 ? 25.365 -11.887 -25.659 1.00 98.12 92 ALA A C 1
ATOM 694 O O . ALA A 1 92 ? 24.586 -12.620 -26.272 1.00 98.12 92 ALA A O 1
ATOM 695 N N . GLN A 1 93 ? 25.404 -11.869 -24.320 1.00 98.06 93 GLN A N 1
ATOM 696 C CA . GLN A 1 93 ? 24.495 -12.662 -23.480 1.00 98.06 93 GLN A CA 1
ATOM 697 C C . GLN A 1 93 ? 23.034 -12.236 -23.680 1.00 98.06 93 GLN A C 1
ATOM 699 O O . GLN A 1 93 ? 22.176 -13.096 -23.883 1.00 98.06 93 GLN A O 1
ATOM 704 N N . VAL A 1 94 ? 22.750 -10.929 -23.731 1.00 98.50 94 VAL A N 1
ATOM 705 C CA . VAL A 1 94 ? 21.410 -10.417 -24.081 1.00 98.50 94 VAL A CA 1
ATOM 706 C C . VAL A 1 94 ? 20.959 -10.949 -25.440 1.00 98.50 94 VAL A C 1
ATOM 708 O O . VAL A 1 94 ? 19.844 -11.449 -25.572 1.00 98.50 94 VAL A O 1
ATOM 711 N N . THR A 1 95 ? 21.841 -10.899 -26.440 1.00 97.56 95 THR A N 1
ATOM 712 C CA . THR A 1 95 ? 21.548 -11.396 -27.794 1.00 97.56 95 THR A CA 1
ATOM 713 C C . THR A 1 95 ? 21.244 -12.900 -27.797 1.00 97.56 95 THR A C 1
ATOM 715 O O . THR A 1 95 ? 20.344 -13.345 -28.507 1.00 97.56 95 THR A O 1
ATOM 718 N N . ARG A 1 96 ? 21.955 -13.690 -26.979 1.00 97.38 96 ARG A N 1
ATOM 719 C CA . ARG A 1 96 ? 21.752 -15.143 -26.840 1.00 97.38 96 ARG A CA 1
ATOM 720 C C . ARG A 1 96 ? 20.380 -15.488 -26.257 1.00 97.38 96 ARG A C 1
ATOM 722 O O . ARG A 1 96 ? 19.711 -16.384 -26.774 1.00 97.38 96 ARG A O 1
ATOM 729 N N . PHE A 1 97 ? 19.980 -14.799 -25.189 1.00 98.06 97 PHE A N 1
ATOM 730 C CA . PHE A 1 97 ? 18.692 -15.028 -24.525 1.00 98.06 97 PHE A CA 1
ATOM 731 C C . PHE A 1 97 ? 17.518 -14.473 -25.329 1.00 98.06 97 PHE A C 1
ATOM 733 O O . PHE A 1 97 ? 16.460 -15.096 -25.395 1.00 98.06 97 PHE A O 1
ATOM 740 N N . GLY A 1 98 ? 17.695 -13.304 -25.944 1.00 96.69 98 GLY A N 1
ATOM 741 C CA . GLY A 1 98 ? 16.687 -12.647 -26.771 1.00 96.69 98 GLY A CA 1
ATOM 742 C C . GLY A 1 98 ? 15.515 -12.032 -25.998 1.00 96.69 98 GLY A C 1
ATOM 743 O O . GLY A 1 98 ? 14.743 -11.299 -26.598 1.00 96.69 98 GLY A O 1
ATOM 744 N N . SER A 1 99 ? 15.374 -12.276 -24.693 1.00 98.56 99 SER A N 1
ATOM 745 C CA . SER A 1 99 ? 14.389 -11.616 -23.825 1.00 98.56 99 SER A CA 1
ATOM 746 C C . SER A 1 99 ? 15.002 -11.281 -22.469 1.00 98.56 99 SER A C 1
ATOM 748 O O . SER A 1 99 ? 15.884 -11.999 -21.993 1.00 98.56 99 SER A O 1
ATOM 750 N N . VAL A 1 100 ? 14.521 -10.213 -21.836 1.00 98.75 100 VAL A N 1
ATOM 751 C CA . VAL A 1 100 ? 15.044 -9.717 -20.557 1.00 98.75 100 VAL A CA 1
ATOM 752 C C . VAL A 1 100 ? 13.930 -9.424 -19.557 1.00 98.75 100 VAL A C 1
ATOM 754 O O . VAL A 1 100 ? 12.818 -9.060 -19.946 1.00 98.75 100 VAL A O 1
ATOM 757 N N . TYR A 1 101 ? 14.250 -9.550 -18.272 1.00 98.75 101 TYR A N 1
ATOM 758 C CA . TYR A 1 101 ? 13.393 -9.163 -17.156 1.00 98.75 101 TYR A CA 1
ATOM 759 C C . TYR A 1 101 ? 14.139 -8.229 -16.205 1.00 98.75 101 TYR A C 1
ATOM 761 O O . TYR A 1 101 ? 15.220 -8.576 -15.740 1.00 98.75 101 TYR A O 1
ATOM 769 N N . PHE A 1 102 ? 13.550 -7.082 -15.878 1.00 98.62 102 PHE A N 1
ATOM 770 C CA . PHE A 1 102 ? 14.063 -6.146 -14.879 1.00 98.62 102 PHE A CA 1
ATOM 771 C C . PHE A 1 102 ? 13.310 -6.288 -13.553 1.00 98.62 102 PHE A C 1
ATOM 773 O O . PHE A 1 102 ? 12.078 -6.190 -13.517 1.00 98.62 102 PHE A O 1
ATOM 780 N N . THR A 1 103 ? 14.044 -6.488 -12.458 1.00 92.06 103 THR A N 1
ATOM 781 C CA . THR A 1 103 ? 13.460 -6.552 -11.109 1.00 92.06 103 THR A CA 1
ATOM 782 C C . THR A 1 103 ? 13.005 -5.171 -10.616 1.00 92.06 103 THR A C 1
ATOM 784 O O . THR A 1 103 ? 13.291 -4.137 -11.226 1.00 92.06 103 THR A O 1
ATOM 787 N N . GLY A 1 104 ? 12.306 -5.154 -9.476 1.00 79.00 104 GLY A N 1
ATOM 788 C CA . GLY A 1 104 ? 12.005 -3.924 -8.741 1.00 79.00 104 GLY A CA 1
ATOM 789 C C . GLY A 1 104 ? 13.224 -3.342 -8.014 1.00 79.00 104 GLY A C 1
ATOM 790 O O . GLY A 1 104 ? 14.282 -3.973 -7.964 1.00 79.00 104 GLY A O 1
ATOM 791 N N . GLY A 1 105 ? 13.055 -2.137 -7.459 1.00 81.88 105 GLY A N 1
ATOM 792 C CA . GLY A 1 105 ? 14.091 -1.387 -6.743 1.00 81.88 105 GLY A CA 1
ATOM 793 C C . GLY A 1 105 ? 14.073 0.099 -7.113 1.00 81.88 105 GLY A C 1
ATOM 794 O O . GLY A 1 105 ? 13.000 0.698 -7.151 1.00 81.88 105 GLY A O 1
ATOM 795 N N . ASN A 1 106 ? 15.232 0.685 -7.417 1.00 81.75 106 ASN A N 1
ATOM 796 C CA . ASN A 1 106 ? 15.362 2.062 -7.896 1.00 81.75 106 ASN A CA 1
ATOM 797 C C . ASN A 1 106 ? 15.463 2.132 -9.435 1.00 81.75 106 ASN A C 1
ATOM 799 O O . ASN A 1 106 ? 16.418 1.652 -10.047 1.00 81.75 106 ASN A O 1
ATOM 803 N N . GLN A 1 107 ? 14.478 2.766 -10.071 1.00 87.44 107 GLN A N 1
ATOM 804 C CA . GLN A 1 107 ? 14.402 2.937 -11.525 1.00 87.44 107 GLN A CA 1
ATOM 805 C C . GLN A 1 107 ? 15.513 3.821 -12.104 1.00 87.44 107 GLN A C 1
ATOM 807 O O . GLN A 1 107 ? 15.975 3.553 -13.214 1.00 87.44 107 GLN A O 1
ATOM 812 N N . THR A 1 108 ? 15.993 4.817 -11.354 1.00 90.75 108 THR A N 1
ATOM 813 C CA . THR A 1 108 ? 17.100 5.682 -11.781 1.00 90.75 108 THR A CA 1
ATOM 814 C C . THR A 1 108 ? 18.375 4.865 -11.973 1.00 90.75 108 THR A C 1
ATOM 816 O O . THR A 1 108 ? 19.068 5.043 -12.970 1.00 90.75 108 THR A O 1
ATOM 819 N N . THR A 1 109 ? 18.624 3.875 -11.109 1.00 92.31 109 THR A N 1
ATOM 820 C CA . THR A 1 109 ? 19.781 2.975 -11.224 1.00 92.31 109 THR A CA 1
ATOM 821 C C . THR A 1 109 ? 19.768 2.172 -12.527 1.00 92.31 109 THR A C 1
ATOM 823 O O . THR A 1 109 ? 20.824 1.984 -13.133 1.00 92.31 109 THR A O 1
ATOM 826 N N . ILE A 1 110 ? 18.594 1.738 -13.008 1.00 96.50 110 ILE A N 1
ATOM 827 C CA . ILE A 1 110 ? 18.476 1.055 -14.309 1.00 96.50 110 ILE A CA 1
ATOM 828 C C . ILE A 1 110 ? 18.895 2.004 -15.436 1.00 96.50 110 ILE A C 1
ATOM 830 O O . ILE A 1 110 ? 19.721 1.640 -16.276 1.00 96.50 110 ILE A O 1
ATOM 834 N N . VAL A 1 111 ? 18.326 3.213 -15.453 1.00 97.19 111 VAL A N 1
ATOM 835 C CA . VAL A 1 111 ? 18.560 4.200 -16.515 1.00 97.19 111 VAL A CA 1
ATOM 836 C C . VAL A 1 111 ? 20.019 4.642 -16.534 1.00 97.19 111 VAL A C 1
ATOM 838 O O . VAL A 1 111 ? 20.652 4.576 -17.581 1.00 97.19 111 VAL A O 1
ATOM 841 N N . GLU A 1 112 ? 20.585 5.023 -15.391 1.00 95.06 112 GLU A N 1
ATOM 842 C CA . GLU A 1 112 ? 21.975 5.484 -15.295 1.00 95.06 112 GLU A CA 1
ATOM 843 C C . GLU A 1 112 ? 22.986 4.383 -15.634 1.00 95.06 112 GLU A C 1
ATOM 845 O O . GLU A 1 112 ? 24.047 4.667 -16.186 1.00 95.06 112 GLU A O 1
ATOM 850 N N . THR A 1 113 ? 22.654 3.120 -15.358 1.00 97.56 113 THR A N 1
ATOM 851 C CA . THR A 1 113 ? 23.498 1.976 -15.726 1.00 97.56 113 THR A CA 1
ATOM 852 C C . THR A 1 113 ? 23.481 1.719 -17.231 1.00 97.56 113 THR A C 1
ATOM 854 O O . THR A 1 113 ? 24.526 1.483 -17.839 1.00 97.56 113 THR A O 1
ATOM 857 N N . LEU A 1 114 ? 22.294 1.727 -17.841 1.00 98.12 114 LEU A N 1
ATOM 858 C CA . LEU A 1 114 ? 22.100 1.335 -19.238 1.00 98.12 114 LEU A CA 1
ATOM 859 C C . LEU A 1 114 ? 22.282 2.487 -20.231 1.00 98.12 114 LEU A C 1
ATOM 861 O O . LEU A 1 114 ? 22.607 2.235 -21.394 1.00 98.12 114 LEU A O 1
ATOM 865 N N . ALA A 1 115 ? 22.082 3.722 -19.785 1.00 96.38 115 ALA A N 1
ATOM 866 C CA . ALA A 1 115 ? 22.234 4.945 -20.559 1.00 96.38 115 ALA A CA 1
ATOM 867 C C . ALA A 1 115 ? 22.951 6.042 -19.737 1.00 96.38 115 ALA A C 1
ATOM 869 O O . ALA A 1 115 ? 22.370 7.106 -19.491 1.00 96.38 115 ALA A O 1
ATOM 870 N N . PRO A 1 116 ? 24.198 5.817 -19.276 1.00 92.94 116 PRO A N 1
ATOM 871 C CA . PRO A 1 116 ? 24.924 6.784 -18.454 1.00 92.94 116 PRO A CA 1
ATOM 872 C C . PRO A 1 116 ? 25.058 8.133 -19.171 1.00 92.94 116 PRO A C 1
ATOM 874 O O . PRO A 1 116 ? 25.556 8.212 -20.295 1.00 92.94 116 PRO A O 1
ATOM 877 N N . GLY A 1 117 ? 24.587 9.208 -18.528 1.00 87.62 117 GLY A N 1
ATOM 878 C CA . GLY A 1 117 ? 24.564 10.551 -19.122 1.00 87.62 117 GLY A CA 1
ATOM 879 C C . GLY A 1 117 ? 23.689 10.664 -20.379 1.00 87.62 117 GLY A C 1
ATOM 880 O O . GLY A 1 117 ? 23.949 11.520 -21.221 1.00 87.62 117 GLY A O 1
ATOM 881 N N . GLY A 1 118 ? 22.703 9.776 -20.540 1.00 89.69 118 GLY A N 1
ATOM 882 C CA . GLY A 1 118 ? 21.841 9.697 -21.722 1.00 89.69 118 GLY A CA 1
ATOM 883 C C . GLY A 1 118 ? 22.476 8.989 -22.924 1.00 89.69 118 GLY A C 1
ATOM 884 O O . GLY A 1 118 ? 21.866 8.940 -23.991 1.00 89.69 118 GLY A O 1
ATOM 885 N N . VAL A 1 119 ? 23.685 8.433 -22.785 1.00 94.56 119 VAL A N 1
ATOM 886 C CA . VAL A 1 119 ? 24.379 7.721 -23.868 1.00 94.56 119 VAL A CA 1
ATOM 887 C C . VAL A 1 119 ? 24.106 6.227 -23.767 1.00 94.56 119 VAL A C 1
ATOM 889 O O . VAL A 1 119 ? 24.478 5.587 -22.789 1.00 94.56 119 VAL A O 1
ATOM 892 N N . GLU A 1 120 ? 23.481 5.663 -24.800 1.00 96.62 120 GLU A N 1
ATOM 893 C CA . GLU A 1 120 ? 23.138 4.242 -24.868 1.00 96.62 120 GLU A CA 1
ATOM 894 C C . GLU A 1 120 ? 24.371 3.328 -24.735 1.00 96.62 120 GLU A C 1
ATOM 896 O O . GLU A 1 120 ? 25.347 3.457 -25.475 1.00 96.62 120 GLU A O 1
ATOM 901 N N . SER A 1 121 ? 24.313 2.379 -23.794 1.00 98.44 121 SER A N 1
ATOM 902 C CA . SER A 1 121 ? 25.325 1.329 -23.636 1.00 98.44 121 SER A CA 1
ATOM 903 C C . SER A 1 121 ? 25.156 0.190 -24.661 1.00 98.44 121 SER A C 1
ATOM 905 O O . SER A 1 121 ? 24.042 -0.066 -25.124 1.00 98.44 121 SER A O 1
ATOM 907 N N . PRO A 1 122 ? 26.222 -0.571 -24.973 1.00 98.69 122 PRO A N 1
ATOM 908 C CA . PRO A 1 122 ? 26.155 -1.812 -25.747 1.00 98.69 122 PRO A CA 1
ATOM 909 C C . PRO A 1 122 ? 25.094 -2.804 -25.259 1.00 98.69 122 PRO A C 1
ATOM 911 O O . PRO A 1 122 ? 24.398 -3.406 -26.079 1.00 98.69 122 PRO A O 1
ATOM 914 N N . VAL A 1 123 ? 24.931 -2.966 -23.941 1.00 98.81 123 VAL A N 1
ATOM 915 C CA . VAL A 1 123 ? 23.881 -3.825 -23.377 1.00 98.81 123 VAL A CA 1
ATOM 916 C C . VAL A 1 123 ? 22.493 -3.276 -23.702 1.00 98.81 123 VAL A C 1
ATOM 918 O O . VAL A 1 123 ? 21.646 -4.034 -24.170 1.00 98.81 123 VAL A O 1
ATOM 921 N N . LEU A 1 124 ? 22.249 -1.973 -23.530 1.00 98.69 124 LEU A N 1
ATOM 922 C CA . LEU A 1 124 ? 20.958 -1.372 -23.879 1.00 98.69 124 LEU A CA 1
ATOM 923 C C . LEU A 1 124 ? 20.654 -1.490 -25.380 1.00 98.69 124 LEU A C 1
ATOM 925 O O . LEU A 1 124 ? 19.545 -1.884 -25.748 1.00 98.69 124 LEU A O 1
ATOM 929 N N . ALA A 1 125 ? 21.647 -1.242 -26.236 1.00 98.56 125 ALA A N 1
ATOM 930 C CA . ALA A 1 125 ? 21.529 -1.431 -27.679 1.00 98.56 125 ALA A CA 1
ATOM 931 C C . ALA A 1 125 ? 21.147 -2.883 -28.028 1.00 98.56 125 ALA A C 1
ATOM 933 O O . ALA A 1 125 ? 20.245 -3.115 -28.838 1.00 98.56 125 ALA A O 1
ATOM 934 N N . ALA A 1 126 ? 21.766 -3.870 -27.370 1.00 98.69 126 ALA A N 1
ATOM 935 C CA . ALA A 1 126 ? 21.425 -5.282 -27.541 1.00 98.69 126 ALA A CA 1
ATOM 936 C C . ALA A 1 126 ? 19.996 -5.603 -27.070 1.00 98.69 126 ALA A C 1
ATOM 938 O O . ALA A 1 126 ? 19.284 -6.341 -27.751 1.00 98.69 126 ALA A O 1
ATOM 939 N N . ILE A 1 127 ? 19.536 -5.018 -25.957 1.00 98.62 127 ILE A N 1
ATOM 940 C CA . ILE A 1 127 ? 18.158 -5.190 -25.463 1.00 98.62 127 ILE A CA 1
ATOM 941 C C . ILE A 1 127 ? 17.155 -4.631 -26.478 1.00 98.62 127 ILE A C 1
ATOM 943 O O . ILE A 1 127 ? 16.169 -5.295 -26.806 1.00 98.62 127 ILE A O 1
ATOM 947 N N . ARG A 1 128 ? 17.411 -3.438 -27.028 1.00 97.81 128 ARG A N 1
ATOM 948 C CA . ARG A 1 128 ? 16.558 -2.847 -28.070 1.00 97.81 128 ARG A CA 1
ATOM 949 C C . ARG A 1 128 ? 16.539 -3.685 -29.342 1.00 97.81 128 ARG A C 1
ATOM 951 O O . ARG A 1 128 ? 15.464 -3.891 -29.905 1.00 97.81 128 ARG A O 1
ATOM 958 N N . ALA A 1 129 ? 17.693 -4.189 -29.778 1.00 97.19 129 ALA A N 1
ATOM 959 C CA . ALA A 1 129 ? 17.792 -5.063 -30.944 1.00 97.19 129 ALA A CA 1
ATOM 960 C C . ALA A 1 129 ? 17.014 -6.373 -30.736 1.00 97.19 129 ALA A C 1
ATOM 962 O O . ALA A 1 129 ? 16.233 -6.768 -31.604 1.00 97.19 129 ALA A O 1
ATOM 963 N N . ALA A 1 130 ? 17.151 -7.000 -29.564 1.00 96.56 130 ALA A N 1
ATOM 964 C CA . ALA A 1 130 ? 16.400 -8.196 -29.194 1.00 96.56 130 ALA A CA 1
ATOM 965 C C . ALA A 1 130 ? 14.884 -7.935 -29.188 1.00 96.56 130 ALA A C 1
ATOM 967 O O . ALA A 1 130 ? 14.118 -8.701 -29.774 1.00 96.56 130 ALA A O 1
ATOM 968 N N . ASN A 1 131 ? 14.437 -6.812 -28.617 1.00 96.25 131 ASN A N 1
ATOM 969 C CA . ASN A 1 131 ? 13.022 -6.441 -28.612 1.00 96.25 131 ASN A CA 1
ATOM 970 C C . ASN A 1 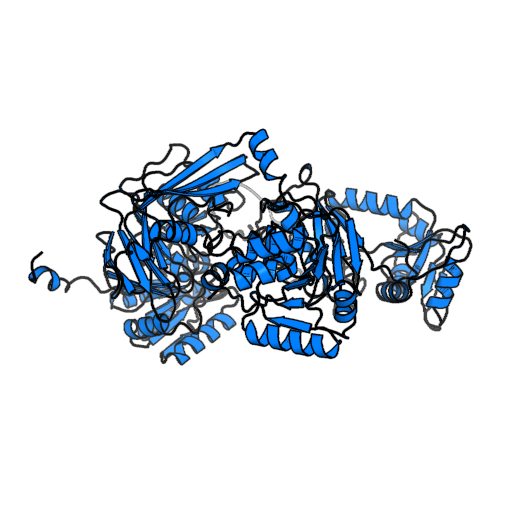131 ? 12.472 -6.151 -30.016 1.00 96.25 131 ASN A C 1
ATOM 972 O O . ASN A 1 131 ? 11.364 -6.573 -30.347 1.00 96.25 131 ASN A O 1
ATOM 976 N N . ALA A 1 132 ? 13.251 -5.475 -30.864 1.00 94.19 132 ALA A N 1
ATOM 977 C CA . ALA A 1 132 ? 12.892 -5.226 -32.259 1.00 94.19 132 ALA A CA 1
ATOM 978 C C . ALA A 1 132 ? 12.772 -6.527 -33.073 1.00 94.19 132 ALA A C 1
ATOM 980 O O . ALA A 1 132 ? 11.934 -6.607 -33.970 1.00 94.19 132 ALA A O 1
ATOM 981 N N . ALA A 1 133 ? 13.551 -7.555 -32.723 1.00 93.25 133 ALA A N 1
ATOM 982 C CA . ALA A 1 133 ? 13.468 -8.898 -33.297 1.00 93.25 133 ALA A CA 1
ATOM 983 C C . ALA A 1 133 ? 12.304 -9.750 -32.740 1.00 93.25 133 ALA A C 1
ATOM 985 O O . ALA A 1 133 ? 12.156 -10.911 -33.122 1.00 93.25 133 ALA A O 1
ATOM 986 N N . GLY A 1 134 ? 11.461 -9.195 -31.861 1.00 93.50 134 GLY A N 1
ATOM 987 C CA . GLY A 1 134 ? 10.314 -9.889 -31.266 1.00 93.50 134 GLY A CA 1
ATOM 988 C C . GLY A 1 134 ? 10.584 -10.523 -29.901 1.00 93.50 134 GLY A C 1
ATOM 989 O O . GLY A 1 134 ? 9.760 -11.303 -29.425 1.00 93.50 134 GLY A O 1
ATOM 990 N N . GLY A 1 135 ? 11.715 -10.200 -29.276 1.00 96.31 135 GLY A N 1
ATOM 991 C CA . GLY A 1 135 ? 12.041 -10.550 -27.898 1.00 96.31 135 GLY A CA 1
ATOM 992 C C . GLY A 1 135 ? 11.195 -9.808 -26.864 1.00 96.31 135 GLY A C 1
ATOM 993 O O . GLY A 1 135 ? 10.744 -8.685 -27.107 1.00 96.31 135 GLY A O 1
ATOM 994 N N . LEU A 1 136 ? 10.987 -10.414 -25.695 1.00 98.44 136 LEU A N 1
ATOM 995 C CA . LEU A 1 136 ? 10.246 -9.798 -24.594 1.00 98.44 136 LEU A CA 1
ATOM 996 C C . LEU A 1 136 ? 11.161 -8.885 -23.764 1.00 98.44 136 LEU A C 1
ATOM 998 O O . LEU A 1 136 ? 12.219 -9.314 -23.311 1.00 98.44 136 LEU A O 1
ATOM 1002 N N . VAL A 1 137 ? 10.719 -7.652 -23.510 1.00 98.75 137 VAL A N 1
ATOM 1003 C CA . VAL A 1 137 ? 11.271 -6.801 -22.442 1.00 98.75 137 VAL A CA 1
ATOM 1004 C C . VAL A 1 137 ? 10.229 -6.707 -21.335 1.00 98.75 137 VAL A C 1
ATOM 1006 O O . VAL A 1 137 ? 9.165 -6.112 -21.511 1.00 98.75 137 VAL A O 1
ATOM 1009 N N . ALA A 1 138 ? 10.513 -7.340 -20.206 1.00 98.69 138 ALA A N 1
ATOM 1010 C CA . ALA A 1 138 ? 9.638 -7.383 -19.046 1.00 98.69 138 ALA A CA 1
ATOM 1011 C C . ALA A 1 138 ? 10.247 -6.589 -17.887 1.00 98.69 138 ALA A C 1
ATOM 1013 O O . ALA A 1 138 ? 11.467 -6.516 -17.750 1.00 98.69 138 ALA A O 1
ATOM 1014 N N . GLY A 1 139 ? 9.410 -5.995 -17.044 1.00 98.12 139 GLY A N 1
ATOM 1015 C CA . GLY A 1 139 ? 9.892 -5.244 -15.893 1.00 98.12 139 GLY A CA 1
ATOM 1016 C C . GLY A 1 139 ? 8.816 -5.039 -14.844 1.00 98.12 139 GLY A C 1
ATOM 1017 O O . GLY A 1 139 ? 7.675 -4.726 -15.181 1.00 98.12 139 GLY A O 1
ATOM 1018 N N . SER A 1 140 ? 9.195 -5.211 -13.579 1.00 93.00 140 SER A N 1
ATOM 1019 C CA . SER A 1 140 ? 8.317 -5.043 -12.420 1.00 93.00 140 SER A CA 1
ATOM 1020 C C . SER A 1 140 ? 8.725 -3.832 -11.594 1.00 93.00 140 SER A C 1
ATOM 1022 O O . SER A 1 140 ? 9.914 -3.606 -11.371 1.00 93.00 140 SER A O 1
ATOM 1024 N N . SER A 1 141 ? 7.749 -3.042 -11.134 1.00 89.69 141 SER A N 1
ATOM 1025 C CA . SER A 1 141 ? 7.990 -1.835 -10.329 1.00 89.69 141 SER A CA 1
ATOM 1026 C C . SER A 1 141 ? 8.952 -0.862 -11.038 1.00 89.69 141 SER A C 1
ATOM 1028 O O . SER A 1 141 ? 8.601 -0.322 -12.087 1.00 89.69 141 SER A O 1
ATOM 1030 N N . ALA A 1 142 ? 10.180 -0.671 -10.548 1.00 86.19 142 ALA A N 1
ATOM 1031 C CA . ALA A 1 142 ? 11.221 0.105 -11.223 1.00 86.19 142 ALA A CA 1
ATOM 1032 C C . ALA A 1 142 ? 11.419 -0.274 -12.703 1.00 86.19 142 ALA A C 1
ATOM 1034 O O . ALA A 1 142 ? 11.513 0.604 -13.565 1.00 86.19 142 ALA A O 1
ATOM 1035 N N . GLY A 1 143 ? 11.397 -1.575 -13.014 1.00 95.31 143 GLY A N 1
ATOM 1036 C CA . GLY A 1 143 ? 11.479 -2.079 -14.383 1.00 95.31 143 GLY A CA 1
ATOM 1037 C C . GLY A 1 143 ? 10.290 -1.685 -15.266 1.00 95.31 143 GLY A C 1
ATOM 1038 O O . GLY A 1 143 ? 10.451 -1.602 -16.476 1.00 95.31 143 GLY A O 1
ATOM 1039 N N . ALA A 1 144 ? 9.113 -1.412 -14.696 1.00 97.19 144 ALA A N 1
ATOM 1040 C CA . ALA A 1 144 ? 7.967 -0.876 -15.432 1.00 97.19 144 ALA A CA 1
ATOM 1041 C C . ALA A 1 144 ? 8.070 0.645 -15.621 1.00 97.19 144 ALA A C 1
ATOM 1043 O O . ALA A 1 144 ? 7.805 1.147 -16.711 1.00 97.19 144 ALA A O 1
ATOM 1044 N N . ALA A 1 145 ? 8.494 1.375 -14.583 1.00 94.56 145 ALA A N 1
ATOM 1045 C CA . ALA A 1 145 ? 8.622 2.833 -14.620 1.00 94.56 145 ALA A CA 1
ATOM 1046 C C . ALA A 1 145 ? 9.621 3.311 -15.688 1.00 94.56 145 ALA A C 1
ATOM 1048 O O . ALA A 1 145 ? 9.354 4.286 -16.386 1.00 94.56 145 ALA A O 1
ATOM 1049 N N . MET A 1 146 ? 10.737 2.594 -15.866 1.00 96.94 146 MET A N 1
ATOM 1050 C CA . MET A 1 146 ? 11.743 2.936 -16.879 1.00 96.94 146 MET A CA 1
ATOM 1051 C C . MET A 1 146 ? 11.248 2.759 -18.321 1.00 96.94 146 MET A C 1
ATOM 1053 O O . MET A 1 146 ? 11.902 3.231 -19.248 1.00 96.94 146 MET A O 1
ATOM 1057 N N . MET A 1 147 ? 10.127 2.067 -18.555 1.00 98.00 147 MET A N 1
ATOM 1058 C CA . MET A 1 147 ? 9.685 1.765 -19.916 1.00 98.00 147 MET A CA 1
ATOM 1059 C C . MET A 1 147 ? 9.111 2.984 -20.637 1.00 98.00 147 MET A C 1
ATOM 1061 O O . MET A 1 147 ? 9.201 3.032 -21.861 1.00 98.00 147 MET A O 1
ATOM 1065 N N . SER A 1 148 ? 8.529 3.960 -19.939 1.00 96.81 148 SER A N 1
ATOM 1066 C CA . SER A 1 148 ? 8.058 5.199 -20.569 1.00 96.81 148 SER A CA 1
ATOM 1067 C C . SER A 1 148 ? 9.184 6.223 -20.700 1.00 96.81 148 SER A C 1
ATOM 1069 O O . SER A 1 148 ? 10.106 6.251 -19.893 1.00 96.81 148 SER A O 1
ATOM 1071 N N . LYS A 1 149 ? 9.107 7.103 -21.706 1.00 95.81 149 LYS A N 1
ATOM 1072 C CA . LYS A 1 149 ? 10.078 8.198 -21.868 1.00 95.81 149 LYS A CA 1
ATOM 1073 C C . LYS A 1 149 ? 10.090 9.157 -20.679 1.00 95.81 149 LYS A C 1
ATOM 1075 O O . LYS A 1 149 ? 11.149 9.528 -20.199 1.00 95.81 149 LYS A O 1
ATOM 1080 N N . VAL A 1 150 ? 8.916 9.570 -20.214 1.00 97.00 150 VAL A N 1
ATOM 1081 C CA . VAL A 1 150 ? 8.787 10.335 -18.969 1.00 97.00 150 VAL A CA 1
ATOM 1082 C C . VAL A 1 150 ? 8.713 9.322 -17.840 1.00 97.00 150 VAL A C 1
ATOM 1084 O O . VAL A 1 150 ? 7.838 8.454 -17.857 1.00 97.00 150 VAL A O 1
ATOM 1087 N N . MET A 1 151 ? 9.625 9.421 -16.884 1.00 95.88 151 MET A N 1
ATOM 1088 C CA . MET A 1 151 ? 9.724 8.517 -15.748 1.00 95.88 151 MET A CA 1
ATOM 1089 C C . MET A 1 151 ? 9.411 9.279 -14.464 1.00 95.88 151 MET A C 1
ATOM 1091 O O . MET A 1 151 ? 10.011 10.313 -14.181 1.00 95.88 151 MET A O 1
ATOM 1095 N N . ILE A 1 152 ? 8.480 8.763 -13.665 1.00 93.19 152 ILE A N 1
ATOM 1096 C CA . ILE A 1 152 ? 8.239 9.284 -12.317 1.00 93.19 152 ILE A CA 1
ATOM 1097 C C . ILE A 1 152 ? 9.332 8.718 -11.407 1.00 93.19 152 ILE A C 1
ATOM 1099 O O . ILE A 1 152 ? 9.420 7.504 -11.210 1.00 93.19 152 ILE A O 1
ATOM 1103 N N . VAL A 1 153 ? 10.180 9.593 -10.868 1.00 85.94 153 VAL A N 1
ATOM 1104 C CA . VAL A 1 153 ? 11.313 9.204 -10.012 1.00 85.94 153 VAL A CA 1
ATOM 1105 C C . VAL A 1 153 ? 10.852 9.051 -8.563 1.00 85.94 153 VAL A C 1
ATOM 1107 O O . VAL A 1 153 ? 11.167 8.062 -7.907 1.00 85.94 153 VAL A O 1
ATOM 1110 N N . GLY A 1 154 ? 10.034 9.986 -8.082 1.00 77.38 154 GLY A N 1
ATOM 1111 C CA . GLY A 1 154 ? 9.560 10.006 -6.701 1.00 77.38 154 GLY A CA 1
ATOM 1112 C C . GLY A 1 154 ? 8.437 11.015 -6.483 1.00 77.38 154 GLY A C 1
ATOM 1113 O O . GLY A 1 154 ? 8.092 11.774 -7.388 1.00 77.38 154 GLY A O 1
ATOM 1114 N N . GLY A 1 155 ? 7.860 11.002 -5.281 1.00 71.56 155 GLY A N 1
ATOM 1115 C CA . GLY A 1 155 ? 6.761 11.883 -4.874 1.00 71.56 155 GLY A CA 1
ATOM 1116 C C . GLY A 1 155 ? 5.420 11.163 -4.704 1.00 71.56 155 GLY A C 1
ATOM 1117 O O . GLY A 1 155 ? 5.112 10.178 -5.397 1.00 71.56 155 GLY A O 1
ATOM 1118 N N . THR A 1 156 ? 4.619 11.655 -3.758 1.00 79.06 156 THR A N 1
ATOM 1119 C CA . THR A 1 156 ? 3.262 11.164 -3.483 1.00 79.06 156 THR A CA 1
ATOM 1120 C C . THR A 1 156 ? 2.235 11.861 -4.381 1.00 79.06 156 THR A C 1
ATOM 1122 O O . THR A 1 156 ? 2.506 12.904 -4.974 1.00 79.06 156 THR A O 1
ATOM 1125 N N . SER A 1 157 ? 1.026 11.301 -4.503 1.00 84.38 157 SER A N 1
ATOM 1126 C CA . SER A 1 157 ? -0.061 11.980 -5.229 1.00 84.38 157 SER A CA 1
ATOM 1127 C C . SER A 1 157 ? -0.511 13.273 -4.564 1.00 84.38 157 SER A C 1
ATOM 1129 O O . SER A 1 157 ? -0.900 14.197 -5.274 1.00 84.38 157 SER A O 1
ATOM 1131 N N . LEU A 1 158 ? -0.483 13.336 -3.230 1.00 82.56 158 LEU A N 1
ATOM 1132 C CA . LEU A 1 158 ? -0.873 14.541 -2.511 1.00 82.56 158 LEU A CA 1
ATOM 1133 C C . LEU A 1 158 ? 0.145 15.652 -2.769 1.00 82.56 158 LEU A C 1
ATOM 1135 O O . LEU A 1 158 ? -0.245 16.724 -3.226 1.00 82.56 158 LEU A O 1
ATOM 1139 N N . ASP A 1 159 ? 1.435 15.356 -2.600 1.00 80.69 159 ASP A N 1
ATOM 1140 C CA . ASP A 1 159 ? 2.499 16.335 -2.827 1.00 80.69 159 ASP A CA 1
ATOM 1141 C C . ASP A 1 159 ? 2.531 16.811 -4.274 1.00 80.69 159 ASP A C 1
ATOM 1143 O O . ASP A 1 159 ? 2.624 18.008 -4.532 1.00 80.69 159 ASP A O 1
ATOM 1147 N N . ALA A 1 160 ? 2.384 15.889 -5.229 1.00 87.94 160 ALA A N 1
ATOM 1148 C CA . ALA A 1 160 ? 2.333 16.229 -6.643 1.00 87.94 160 ALA A CA 1
ATOM 1149 C C . ALA A 1 160 ? 1.196 17.210 -6.961 1.00 87.94 160 ALA A C 1
ATOM 1151 O O . ALA A 1 160 ? 1.397 18.173 -7.694 1.00 87.94 160 ALA A O 1
ATOM 1152 N N . VAL A 1 161 ? -0.006 16.980 -6.425 1.00 89.62 161 VAL A N 1
ATOM 1153 C CA . VAL A 1 161 ? -1.176 17.826 -6.714 1.00 89.62 161 VAL A CA 1
ATOM 1154 C C . VAL A 1 161 ? -1.094 19.176 -5.994 1.00 89.62 161 VAL A C 1
ATOM 1156 O O . VAL A 1 161 ? -1.552 20.187 -6.526 1.00 89.62 161 VAL A O 1
ATOM 1159 N N . VAL A 1 162 ? -0.515 19.207 -4.793 1.00 85.06 162 VAL A N 1
ATOM 1160 C CA . VAL A 1 162 ? -0.418 20.415 -3.961 1.00 85.06 162 VAL A CA 1
ATOM 1161 C C . VAL A 1 162 ? 0.753 21.305 -4.383 1.00 85.06 162 VAL A C 1
ATOM 1163 O O . VAL A 1 162 ? 0.597 22.526 -4.469 1.00 85.06 162 VAL A O 1
ATOM 1166 N N . HIS A 1 163 ? 1.913 20.705 -4.642 1.00 85.62 163 HIS A N 1
ATOM 1167 C CA . HIS A 1 163 ? 3.182 21.405 -4.837 1.00 85.62 163 HIS A CA 1
ATOM 1168 C C . HIS A 1 163 ? 3.732 21.305 -6.266 1.00 85.62 163 HIS A C 1
ATOM 1170 O O . HIS A 1 163 ? 4.569 22.120 -6.648 1.00 85.62 163 HIS A O 1
ATOM 1176 N N . GLY A 1 164 ? 3.228 20.378 -7.083 1.00 89.88 164 GLY A N 1
ATOM 1177 C CA . GLY A 1 164 ? 3.645 20.216 -8.474 1.00 89.88 164 GLY A CA 1
ATOM 1178 C C . GLY A 1 164 ? 4.955 19.443 -8.637 1.00 89.88 164 GLY A C 1
ATOM 1179 O O . GLY A 1 164 ? 5.359 18.654 -7.780 1.00 89.88 164 GLY A O 1
ATOM 1180 N N . VAL A 1 165 ? 5.602 19.651 -9.786 1.00 91.25 165 VAL A N 1
ATOM 1181 C CA . VAL A 1 165 ? 6.911 19.066 -10.109 1.00 91.25 165 VAL A CA 1
ATOM 1182 C C . VAL A 1 165 ? 8.019 19.993 -9.615 1.00 91.25 165 VAL A C 1
ATOM 1184 O O . VAL A 1 165 ? 7.943 21.207 -9.808 1.00 91.25 165 VAL A O 1
ATOM 1187 N N . THR A 1 166 ? 9.047 19.416 -9.003 1.00 89.25 166 THR A N 1
ATOM 1188 C CA . THR A 1 166 ? 10.253 20.110 -8.534 1.00 89.25 166 THR A CA 1
ATOM 1189 C C . THR A 1 166 ? 11.494 19.457 -9.145 1.00 89.25 166 THR A C 1
ATOM 1191 O O . THR A 1 166 ? 11.469 18.276 -9.477 1.00 89.25 166 THR A O 1
ATOM 1194 N N . ASP A 1 167 ? 12.574 20.225 -9.289 1.00 86.31 167 ASP A N 1
ATOM 1195 C CA . ASP A 1 167 ? 13.909 19.707 -9.638 1.00 86.31 167 ASP A CA 1
ATOM 1196 C C . ASP A 1 167 ? 14.775 19.476 -8.387 1.00 86.31 167 ASP A C 1
ATOM 1198 O O . ASP A 1 167 ? 15.862 18.907 -8.453 1.00 86.31 167 ASP A O 1
ATOM 1202 N N . ASP A 1 168 ? 14.302 19.964 -7.240 1.00 79.00 168 ASP A N 1
ATOM 1203 C CA . ASP A 1 168 ? 14.976 19.890 -5.952 1.00 79.00 168 ASP A CA 1
ATOM 1204 C C . ASP A 1 168 ? 14.342 18.766 -5.124 1.00 79.00 168 ASP A C 1
ATOM 1206 O O . ASP A 1 168 ? 13.160 18.893 -4.774 1.00 79.00 168 ASP A O 1
ATOM 1210 N N . PRO A 1 169 ? 15.079 17.680 -4.824 1.00 69.56 169 PRO A N 1
ATOM 1211 C CA . PRO A 1 169 ? 14.550 16.565 -4.052 1.00 69.56 169 PRO A CA 1
ATOM 1212 C C . PRO A 1 169 ? 14.137 16.986 -2.640 1.00 69.56 169 PRO A C 1
ATOM 1214 O O . PRO A 1 169 ? 13.218 16.382 -2.100 1.00 69.56 169 PRO A O 1
ATOM 1217 N N . GLU A 1 170 ? 14.744 18.032 -2.065 1.00 68.75 170 GLU A N 1
ATOM 1218 C CA . GLU A 1 170 ? 14.470 18.503 -0.698 1.00 68.75 170 GLU A CA 1
ATOM 1219 C C . GLU A 1 170 ? 13.177 19.323 -0.582 1.00 68.75 170 GLU A C 1
ATOM 1221 O O . GLU A 1 170 ? 12.763 19.701 0.516 1.00 68.75 170 GLU A O 1
ATOM 1226 N N . LYS A 1 171 ? 12.531 19.647 -1.708 1.00 71.88 171 LYS A N 1
ATOM 1227 C CA . LYS A 1 171 ? 11.281 20.411 -1.719 1.00 71.88 171 LYS A CA 1
ATOM 1228 C C . LYS A 1 171 ? 10.070 19.490 -1.823 1.00 71.88 171 LYS A C 1
ATOM 1230 O O . LYS A 1 171 ? 10.111 18.508 -2.561 1.00 71.88 171 LYS A O 1
ATOM 1235 N N . PRO A 1 172 ? 8.951 19.843 -1.163 1.00 70.31 172 PRO A N 1
ATOM 1236 C CA . PRO A 1 172 ? 7.713 19.096 -1.322 1.00 70.31 172 PRO A CA 1
ATOM 1237 C C . PRO A 1 172 ? 7.241 19.166 -2.781 1.00 70.31 172 PRO A C 1
ATOM 1239 O O . PRO A 1 172 ? 7.313 20.221 -3.416 1.00 70.31 172 PRO A O 1
ATOM 1242 N N . GLY A 1 173 ? 6.774 18.037 -3.314 1.00 80.88 173 GLY A N 1
ATOM 1243 C CA . GLY A 1 173 ? 6.370 17.888 -4.711 1.00 80.88 173 GLY A CA 1
ATOM 1244 C C . GLY A 1 173 ? 6.693 16.505 -5.262 1.00 80.88 173 GLY A C 1
ATOM 1245 O O . GLY A 1 173 ? 6.773 15.520 -4.527 1.00 80.88 173 GLY A O 1
ATOM 1246 N N . MET A 1 174 ? 6.860 16.425 -6.580 1.00 86.44 174 MET A N 1
ATOM 1247 C CA . MET A 1 174 ? 7.279 15.200 -7.256 1.00 86.44 174 MET A CA 1
ATOM 1248 C C . MET A 1 174 ? 8.455 15.424 -8.202 1.00 86.44 174 MET A C 1
ATOM 1250 O O . MET A 1 174 ? 8.611 16.504 -8.770 1.00 86.44 174 MET A O 1
ATOM 1254 N N . LEU A 1 175 ? 9.238 14.366 -8.406 1.00 87.69 175 LEU A N 1
ATOM 1255 C CA . LEU A 1 175 ? 10.408 14.361 -9.279 1.00 87.69 175 LEU A CA 1
ATOM 1256 C C . LEU A 1 175 ? 10.102 13.592 -10.564 1.00 87.69 175 LEU A C 1
ATOM 1258 O O . LEU A 1 175 ? 9.598 12.461 -10.529 1.00 87.69 175 LEU A O 1
ATOM 1262 N N . LEU A 1 176 ? 10.459 14.192 -11.696 1.00 95.06 176 LEU A N 1
ATOM 1263 C CA . LEU A 1 176 ? 10.420 13.558 -13.009 1.00 95.06 176 LEU A CA 1
ATOM 1264 C C . LEU A 1 176 ? 11.840 13.334 -13.529 1.00 95.06 176 LEU A C 1
ATOM 1266 O O . LEU A 1 176 ? 12.761 14.082 -13.223 1.00 95.06 176 LEU A O 1
ATOM 1270 N N . GLY A 1 177 ? 11.997 12.297 -14.339 1.00 93.75 177 GLY A N 1
ATOM 1271 C CA . GLY A 1 177 ? 13.226 11.966 -15.042 1.00 93.75 177 GLY A CA 1
ATOM 1272 C C . GLY A 1 177 ? 12.925 11.397 -16.423 1.00 93.75 177 GLY A C 1
ATOM 1273 O O . GLY A 1 177 ? 11.765 11.287 -16.834 1.00 93.75 177 GLY A O 1
ATOM 1274 N N . GLU A 1 178 ? 13.976 11.017 -17.139 1.00 95.44 178 GLU A N 1
ATOM 1275 C CA . GLU A 1 178 ? 13.866 10.361 -18.440 1.00 95.44 178 GLU A CA 1
ATOM 1276 C C . GLU A 1 178 ? 14.043 8.845 -18.277 1.00 95.44 178 GLU A C 1
ATOM 1278 O O . GLU A 1 178 ? 14.969 8.385 -17.612 1.00 95.44 178 GLU A O 1
ATOM 1283 N N . GLY A 1 179 ? 13.119 8.068 -18.835 1.00 96.88 179 GLY A N 1
ATOM 1284 C CA . GLY A 1 179 ? 13.209 6.613 -18.917 1.00 96.88 179 GLY A CA 1
ATOM 1285 C C . GLY A 1 179 ? 13.790 6.147 -20.253 1.00 96.88 179 GLY A C 1
ATOM 1286 O O . GLY A 1 179 ? 14.266 6.927 -21.072 1.00 96.88 179 GLY A O 1
ATOM 1287 N N . LEU A 1 180 ? 13.731 4.842 -20.503 1.00 97.44 180 LEU A N 1
ATOM 1288 C CA . LEU A 1 180 ? 14.340 4.187 -21.663 1.00 97.44 180 LEU A CA 1
ATOM 1289 C C . LEU A 1 180 ? 13.415 4.091 -22.887 1.00 97.44 180 LEU A C 1
ATOM 1291 O O . LEU A 1 180 ? 13.831 3.552 -23.912 1.00 97.44 180 LEU A O 1
ATOM 1295 N N . ASP A 1 181 ? 12.184 4.600 -22.819 1.00 96.06 181 ASP A N 1
ATOM 1296 C CA . ASP A 1 181 ? 11.269 4.718 -23.972 1.00 96.06 181 ASP A CA 1
ATOM 1297 C C . ASP A 1 181 ? 11.035 3.394 -24.742 1.00 96.06 181 ASP A C 1
ATOM 1299 O O . ASP A 1 181 ? 11.031 3.327 -25.973 1.00 96.06 181 ASP A O 1
ATOM 1303 N N . PHE A 1 182 ? 10.861 2.290 -24.012 1.00 96.88 182 PHE A N 1
ATOM 1304 C CA . PHE A 1 182 ? 10.390 1.024 -24.587 1.00 96.88 182 PHE A CA 1
ATOM 1305 C C . PHE A 1 182 ? 8.887 1.058 -24.904 1.00 96.88 182 PHE A C 1
ATOM 1307 O O . PHE A 1 182 ? 8.441 0.405 -25.849 1.00 96.88 182 PHE A O 1
ATOM 1314 N N . PHE A 1 183 ? 8.113 1.830 -24.138 1.00 96.50 183 PHE A N 1
ATOM 1315 C CA . PHE A 1 183 ? 6.666 1.980 -24.238 1.00 96.50 183 PHE A CA 1
ATOM 1316 C C . PHE A 1 183 ? 6.302 3.383 -24.765 1.00 96.50 183 PHE A C 1
ATOM 1318 O O . PHE A 1 183 ? 6.168 4.328 -23.987 1.00 96.50 183 PHE A O 1
ATOM 1325 N N . PRO A 1 184 ? 6.070 3.540 -26.082 1.00 93.19 184 PRO A N 1
ATOM 1326 C CA . PRO A 1 184 ? 5.870 4.852 -26.706 1.00 93.19 184 PRO A CA 1
ATOM 1327 C C . PRO A 1 184 ? 4.432 5.387 -26.580 1.00 93.19 184 PRO A C 1
ATOM 1329 O O . PRO A 1 184 ? 4.084 6.398 -27.190 1.00 93.19 184 PRO A O 1
ATOM 1332 N N . PHE A 1 185 ? 3.541 4.689 -25.866 1.00 95.38 185 PHE A N 1
ATOM 1333 C CA . PHE A 1 185 ? 2.110 5.010 -25.870 1.00 95.38 185 PHE A CA 1
ATOM 1334 C C . PHE A 1 185 ? 1.692 6.015 -24.791 1.00 95.38 185 PHE A C 1
ATOM 1336 O O . PHE A 1 185 ? 0.582 6.544 -24.887 1.00 95.38 185 PHE A O 1
ATOM 1343 N N . GLY A 1 186 ? 2.536 6.289 -23.792 1.00 96.12 186 GLY A N 1
ATOM 1344 C CA . GLY A 1 186 ? 2.251 7.247 -22.722 1.00 96.12 186 GLY A CA 1
ATOM 1345 C C . GLY A 1 186 ? 3.148 7.080 -21.496 1.00 96.12 186 GLY A C 1
ATOM 1346 O O . GLY A 1 186 ? 4.123 6.333 -21.527 1.00 96.12 186 GLY A O 1
ATOM 1347 N N . VAL A 1 187 ? 2.800 7.785 -20.419 1.00 98.44 187 VAL A N 1
ATOM 1348 C CA . VAL A 1 187 ? 3.499 7.715 -19.125 1.00 98.44 187 VAL A CA 1
ATOM 1349 C C . VAL A 1 187 ? 3.018 6.491 -18.354 1.00 98.44 187 VAL A C 1
ATOM 1351 O O . VAL A 1 187 ? 1.810 6.266 -18.261 1.00 98.44 187 VAL A O 1
ATOM 1354 N N . ILE A 1 188 ? 3.946 5.709 -17.807 1.00 98.31 188 ILE A N 1
ATOM 1355 C CA . ILE A 1 188 ? 3.629 4.563 -16.957 1.00 98.31 188 ILE A CA 1
ATOM 1356 C C . ILE A 1 188 ? 3.808 4.951 -15.494 1.00 98.31 188 ILE A C 1
ATOM 1358 O O . ILE A 1 188 ? 4.789 5.590 -15.116 1.00 98.31 188 ILE A O 1
ATOM 1362 N N . ASP A 1 189 ? 2.876 4.498 -14.666 1.00 97.88 189 ASP A N 1
ATOM 1363 C CA . ASP A 1 189 ? 3.064 4.410 -13.230 1.00 97.88 189 ASP A CA 1
ATOM 1364 C C . ASP A 1 189 ? 2.672 3.010 -12.730 1.00 97.88 189 ASP A C 1
ATOM 1366 O O . ASP A 1 189 ? 1.895 2.287 -13.355 1.00 97.88 189 ASP A O 1
ATOM 1370 N N . GLN A 1 190 ? 3.258 2.612 -11.611 1.00 91.81 190 GLN A N 1
ATOM 1371 C CA . GLN A 1 190 ? 3.245 1.261 -11.056 1.00 91.81 190 GLN A CA 1
ATOM 1372 C C . GLN A 1 190 ? 2.662 1.268 -9.643 1.00 91.81 190 GLN A C 1
ATOM 1374 O O . GLN A 1 190 ? 2.516 2.334 -9.046 1.00 91.81 190 GLN A O 1
ATOM 1379 N N . HIS A 1 191 ? 2.310 0.097 -9.110 1.00 80.06 191 HIS A N 1
ATOM 1380 C CA . HIS A 1 191 ? 1.653 -0.120 -7.817 1.00 80.06 191 HIS A CA 1
ATOM 1381 C C . HIS A 1 191 ? 0.477 0.856 -7.623 1.00 80.06 191 HIS A C 1
ATOM 1383 O O . HIS A 1 191 ? 0.348 1.553 -6.615 1.00 80.06 191 HIS A O 1
ATOM 1389 N N . PHE A 1 192 ? -0.277 1.056 -8.698 1.00 87.38 192 PHE A N 1
ATOM 1390 C CA . PHE A 1 192 ? -0.967 2.311 -8.919 1.00 87.38 192 PHE A CA 1
ATOM 1391 C C . PHE A 1 192 ? -2.146 2.548 -7.974 1.00 87.38 192 PHE A C 1
ATOM 1393 O O . PHE A 1 192 ? -2.265 3.623 -7.385 1.00 87.38 192 PHE A O 1
ATOM 1400 N N . ILE A 1 193 ? -3.015 1.551 -7.826 1.00 78.06 193 ILE A N 1
ATOM 1401 C CA . ILE A 1 193 ? -4.229 1.645 -7.014 1.00 78.06 193 ILE A CA 1
ATOM 1402 C C . ILE A 1 193 ? -3.873 1.405 -5.549 1.00 78.06 193 ILE A C 1
ATOM 1404 O O . ILE A 1 193 ? -4.300 2.177 -4.685 1.00 78.06 193 ILE A O 1
ATOM 1408 N N . LYS A 1 194 ? -3.039 0.394 -5.275 1.00 68.31 194 LYS A N 1
ATOM 1409 C CA . LYS A 1 194 ? -2.523 0.092 -3.938 1.00 68.31 194 LYS A CA 1
ATOM 1410 C C . LYS A 1 194 ? -1.885 1.309 -3.269 1.00 68.31 194 LYS A C 1
ATOM 1412 O O . LYS A 1 194 ? -1.971 1.452 -2.057 1.00 68.31 194 LYS A O 1
ATOM 1417 N N . ARG A 1 195 ? -1.267 2.198 -4.050 1.00 62.41 195 ARG A N 1
ATOM 1418 C CA . ARG A 1 195 ? -0.534 3.368 -3.543 1.00 62.41 195 ARG A CA 1
ATOM 1419 C C . ARG A 1 195 ? -1.188 4.709 -3.872 1.00 62.41 195 ARG A C 1
ATOM 1421 O O . ARG A 1 195 ? -0.534 5.744 -3.772 1.00 62.41 195 ARG A O 1
ATOM 1428 N N . GLY A 1 196 ? -2.434 4.697 -4.354 1.00 76.25 196 GLY A N 1
ATOM 1429 C CA . GLY A 1 196 ? -3.197 5.910 -4.657 1.00 76.25 196 GLY A CA 1
ATOM 1430 C C . GLY A 1 196 ? -2.507 6.875 -5.628 1.00 76.25 196 GLY A C 1
ATOM 1431 O O . GLY A 1 196 ? -2.572 8.092 -5.455 1.00 76.25 196 GLY A O 1
ATOM 1432 N N . ARG A 1 197 ? -1.838 6.367 -6.667 1.00 88.69 197 ARG A N 1
ATOM 1433 C CA . ARG A 1 197 ? -0.923 7.130 -7.543 1.00 88.69 197 ARG A CA 1
ATOM 1434 C C . ARG A 1 197 ? -1.598 7.933 -8.666 1.00 88.69 197 ARG A C 1
ATOM 1436 O O . ARG A 1 197 ? -0.934 8.437 -9.570 1.00 88.69 197 ARG A O 1
ATOM 1443 N N . LEU A 1 198 ? -2.918 8.117 -8.588 1.00 94.56 198 LEU A N 1
ATOM 1444 C CA . LEU A 1 198 ? -3.686 8.876 -9.577 1.00 94.56 198 LEU A CA 1
ATOM 1445 C C . LEU A 1 198 ? -3.222 10.333 -9.704 1.00 94.56 198 LEU A C 1
ATOM 1447 O O . LEU A 1 198 ? -3.003 10.801 -10.820 1.00 94.56 198 LEU A O 1
ATOM 1451 N N . GLY A 1 199 ? -3.065 11.038 -8.580 1.00 93.00 199 GLY A N 1
ATOM 1452 C CA . GLY A 1 199 ? -2.718 12.462 -8.577 1.00 93.00 199 GLY A CA 1
ATOM 1453 C C . GLY A 1 199 ? -1.363 12.728 -9.228 1.00 93.00 199 GLY A C 1
ATOM 1454 O O . GLY A 1 199 ? -1.263 13.564 -10.124 1.00 93.00 199 GLY A O 1
ATOM 1455 N N . ARG A 1 200 ? -0.335 11.957 -8.858 1.00 93.88 200 ARG A N 1
ATOM 1456 C CA . ARG A 1 200 ? 1.012 12.148 -9.414 1.00 93.88 200 ARG A CA 1
ATOM 1457 C C . ARG A 1 200 ? 1.120 11.779 -10.891 1.00 93.88 200 ARG A C 1
ATOM 1459 O O . ARG A 1 200 ? 1.826 12.462 -11.622 1.00 93.88 200 ARG A O 1
ATOM 1466 N N . LEU A 1 201 ? 0.394 10.761 -11.363 1.00 97.56 201 LEU A N 1
ATOM 1467 C CA . LEU A 1 201 ? 0.374 10.444 -12.793 1.00 97.56 201 LEU A CA 1
ATOM 1468 C C . LEU A 1 201 ? -0.271 11.581 -13.599 1.00 97.56 201 LEU A C 1
ATOM 1470 O O . LEU A 1 201 ? 0.258 11.964 -14.637 1.00 97.56 201 LEU A O 1
ATOM 1474 N N . ILE A 1 202 ? -1.364 12.167 -13.102 1.00 96.88 202 ILE A N 1
ATOM 1475 C CA . ILE A 1 202 ? -2.015 13.325 -13.733 1.00 96.88 202 ILE A CA 1
ATOM 1476 C C . ILE A 1 202 ? -1.059 14.523 -13.810 1.00 96.88 202 ILE A C 1
ATOM 1478 O O . ILE A 1 202 ? -0.927 15.129 -14.874 1.00 96.88 202 ILE A O 1
ATOM 1482 N N . VAL A 1 203 ? -0.363 14.835 -12.715 1.00 95.38 203 VAL A N 1
ATOM 1483 C CA . VAL A 1 203 ? 0.597 15.949 -12.649 1.00 95.38 203 VAL A CA 1
ATOM 1484 C C . VAL A 1 203 ? 1.796 15.702 -13.566 1.00 95.38 203 VAL A C 1
ATOM 1486 O O . VAL A 1 203 ? 2.172 16.598 -14.320 1.00 95.38 203 VAL A O 1
ATOM 1489 N N . ALA A 1 204 ? 2.343 14.482 -13.585 1.00 95.88 204 ALA A N 1
ATOM 1490 C CA . ALA A 1 204 ? 3.415 14.094 -14.502 1.00 95.88 204 ALA A CA 1
ATOM 1491 C C . ALA A 1 204 ? 3.002 14.277 -15.966 1.00 95.88 204 ALA A C 1
ATOM 1493 O O . ALA A 1 204 ? 3.746 14.841 -16.767 1.00 95.88 204 ALA A O 1
ATOM 1494 N N . MET A 1 205 ? 1.792 13.833 -16.314 1.00 96.56 205 MET A N 1
ATOM 1495 C CA . MET A 1 205 ? 1.250 13.977 -17.660 1.00 96.56 205 MET A CA 1
ATOM 1496 C C . MET A 1 205 ? 1.059 15.443 -18.050 1.00 96.56 205 MET A C 1
ATOM 1498 O O . MET A 1 205 ? 1.455 15.832 -19.146 1.00 96.56 205 MET A O 1
ATOM 1502 N N . ALA A 1 206 ? 0.488 16.259 -17.162 1.00 94.38 206 ALA A N 1
ATOM 1503 C CA . ALA A 1 206 ? 0.279 17.680 -17.414 1.00 94.38 206 ALA A CA 1
ATOM 1504 C C . ALA A 1 206 ? 1.610 18.433 -17.569 1.00 94.38 206 ALA A C 1
ATOM 1506 O O . ALA A 1 206 ? 1.774 19.194 -18.521 1.00 94.38 206 ALA A O 1
ATOM 1507 N N . SER A 1 207 ? 2.577 18.174 -16.683 1.00 93.25 207 SER A N 1
ATOM 1508 C CA . SER A 1 207 ? 3.905 18.796 -16.716 1.00 93.25 207 SER A CA 1
ATOM 1509 C C . SER A 1 207 ? 4.692 18.420 -17.975 1.00 93.25 207 SER A C 1
ATOM 1511 O O . SER A 1 207 ? 5.278 19.288 -18.617 1.00 93.25 207 SER A O 1
ATOM 1513 N N . ALA A 1 208 ? 4.647 17.149 -18.383 1.00 93.44 208 ALA A N 1
ATOM 1514 C CA . ALA A 1 208 ? 5.355 16.671 -19.568 1.00 93.44 208 ALA A CA 1
ATOM 1515 C C . ALA A 1 208 ? 4.587 16.870 -20.891 1.00 93.44 208 ALA A C 1
ATOM 1517 O O . ALA A 1 208 ? 5.075 16.472 -21.950 1.00 93.44 208 ALA A O 1
ATOM 1518 N N . GLY A 1 209 ? 3.367 17.421 -20.853 1.00 93.25 209 GLY A N 1
ATOM 1519 C CA . GLY A 1 209 ? 2.489 17.518 -22.025 1.00 93.25 209 GLY A CA 1
ATOM 1520 C C . GLY A 1 209 ? 2.078 16.155 -22.602 1.00 93.25 209 GLY A C 1
ATOM 1521 O O . GLY A 1 209 ? 1.750 16.043 -23.786 1.00 93.25 209 GLY A O 1
ATOM 1522 N N . ALA A 1 210 ? 2.117 15.095 -21.792 1.00 94.94 210 ALA A N 1
ATOM 1523 C CA . ALA A 1 210 ? 1.791 13.748 -22.224 1.00 94.94 210 ALA A CA 1
ATOM 1524 C C . ALA A 1 210 ? 0.274 13.536 -22.256 1.00 94.94 210 ALA A C 1
ATOM 1526 O O . ALA A 1 210 ? -0.434 13.697 -21.265 1.00 94.94 210 ALA A O 1
ATOM 1527 N N . ARG A 1 211 ? -0.238 13.097 -23.408 1.00 95.44 211 ARG A N 1
ATOM 1528 C CA . ARG A 1 211 ? -1.679 12.883 -23.588 1.00 95.44 211 ARG A CA 1
ATOM 1529 C C . ARG A 1 211 ? -2.220 11.674 -22.817 1.00 95.44 211 ARG A C 1
ATOM 1531 O O . ARG A 1 211 ? -3.390 11.668 -22.451 1.00 95.44 211 ARG A O 1
ATOM 1538 N N . ARG A 1 212 ? -1.417 10.623 -22.640 1.00 97.75 212 ARG A N 1
ATOM 1539 C CA . ARG A 1 212 ? -1.879 9.302 -22.179 1.00 97.75 212 ARG A CA 1
ATOM 1540 C C . ARG A 1 212 ? -1.075 8.816 -20.986 1.00 97.75 212 ARG A C 1
ATOM 1542 O O . ARG A 1 212 ? 0.146 8.971 -20.973 1.00 97.75 212 ARG A O 1
ATOM 1549 N N . GLY A 1 213 ? -1.771 8.212 -20.030 1.00 98.25 213 GLY A N 1
ATOM 1550 C CA . GLY A 1 213 ? -1.188 7.649 -18.817 1.00 98.25 213 GLY A CA 1
ATOM 1551 C C . GLY A 1 213 ? -1.739 6.266 -18.518 1.00 98.25 213 GLY A C 1
ATOM 1552 O O . GLY A 1 213 ? -2.910 5.988 -18.787 1.00 98.25 213 GLY A O 1
ATOM 1553 N N . PHE A 1 214 ? -0.886 5.412 -17.964 1.00 98.62 214 PHE A N 1
ATOM 1554 C CA . PHE A 1 214 ? -1.174 4.016 -17.667 1.00 98.62 214 PHE A CA 1
ATOM 1555 C C . PHE A 1 214 ? -0.712 3.710 -16.247 1.00 98.62 214 PHE A C 1
ATOM 1557 O O . PHE A 1 214 ? 0.482 3.653 -15.976 1.00 98.62 214 PHE A O 1
ATOM 1564 N N . GLY A 1 215 ? -1.666 3.541 -15.341 1.00 98.25 215 GLY A N 1
ATOM 1565 C CA . GLY A 1 215 ? -1.414 3.173 -13.958 1.00 98.25 215 GLY A CA 1
ATOM 1566 C C . GLY A 1 215 ? -1.671 1.689 -13.750 1.00 98.25 215 GLY A C 1
ATOM 1567 O O . GLY A 1 215 ? -2.825 1.272 -13.777 1.00 98.25 215 GLY A O 1
ATOM 1568 N N . ILE A 1 216 ? -0.624 0.892 -13.566 1.00 98.12 216 ILE A N 1
ATOM 1569 C CA . ILE A 1 216 ? -0.718 -0.569 -13.448 1.00 98.12 216 ILE A CA 1
ATOM 1570 C C . ILE A 1 216 ? -0.565 -0.947 -11.979 1.00 98.12 216 ILE A C 1
ATOM 1572 O O . ILE A 1 216 ? 0.369 -0.496 -11.312 1.00 98.12 216 ILE A O 1
ATOM 1576 N N . ASP A 1 217 ? -1.501 -1.732 -11.458 1.00 90.31 217 ASP A N 1
ATOM 1577 C CA . ASP A 1 217 ? -1.501 -2.090 -10.044 1.00 90.31 217 ASP A CA 1
ATOM 1578 C C . ASP A 1 217 ? -0.605 -3.289 -9.714 1.00 90.31 217 ASP A C 1
ATOM 1580 O O . ASP A 1 217 ? -0.074 -3.955 -10.606 1.00 90.31 217 ASP A O 1
ATOM 1584 N N . GLU A 1 218 ? -0.401 -3.538 -8.423 1.00 82.56 218 GLU A N 1
ATOM 1585 C CA . GLU A 1 218 ? 0.386 -4.677 -7.954 1.00 82.56 218 GLU A CA 1
ATOM 1586 C C . GLU A 1 218 ? -0.156 -6.015 -8.472 1.00 82.56 218 GLU A C 1
ATOM 1588 O O . GLU A 1 218 ? -1.333 -6.149 -8.824 1.00 82.56 218 GLU A O 1
ATOM 1593 N N . ASN A 1 219 ? 0.743 -6.998 -8.575 1.00 86.38 219 ASN A N 1
ATOM 1594 C CA . ASN A 1 219 ? 0.441 -8.353 -9.039 1.00 86.38 219 ASN A CA 1
ATOM 1595 C C . ASN A 1 219 ? -0.343 -8.383 -10.374 1.00 86.38 219 ASN A C 1
ATOM 1597 O O . ASN A 1 219 ? -1.138 -9.286 -10.646 1.00 86.38 219 ASN A O 1
ATOM 1601 N N . THR A 1 220 ? -0.144 -7.346 -11.200 1.00 93.44 220 THR A N 1
ATOM 1602 C CA . THR A 1 220 ? -0.851 -7.107 -12.458 1.00 93.44 220 THR A CA 1
ATOM 1603 C C . THR A 1 220 ? 0.110 -6.632 -13.537 1.00 93.44 220 THR A C 1
ATOM 1605 O O . THR A 1 220 ? 1.030 -5.853 -13.287 1.00 93.44 220 THR A O 1
ATOM 1608 N N . ALA A 1 221 ? -0.099 -7.108 -14.761 1.00 98.44 221 ALA A N 1
ATOM 1609 C CA . ALA A 1 221 ? 0.725 -6.825 -15.919 1.00 98.44 221 ALA A CA 1
ATOM 1610 C C . ALA A 1 221 ? -0.108 -6.353 -17.115 1.00 98.44 221 ALA A C 1
ATOM 1612 O O . ALA A 1 221 ? -1.156 -6.918 -17.442 1.00 98.44 221 ALA A O 1
ATOM 1613 N N . LEU A 1 222 ? 0.416 -5.348 -17.818 1.00 98.69 222 LEU A N 1
ATOM 1614 C CA . LEU A 1 222 ? 0.036 -5.024 -19.186 1.00 98.69 222 LEU A CA 1
ATOM 1615 C C . LEU A 1 222 ? 1.016 -5.708 -20.145 1.00 98.69 222 LEU A C 1
ATOM 1617 O O . LEU A 1 222 ? 2.165 -5.286 -20.296 1.00 98.69 222 LEU A O 1
ATOM 1621 N N . PHE A 1 223 ? 0.539 -6.731 -20.843 1.00 98.56 223 PHE A N 1
ATOM 1622 C CA . PHE A 1 223 ? 1.265 -7.364 -21.936 1.00 98.56 223 PHE A CA 1
ATOM 1623 C C . PHE A 1 223 ? 1.011 -6.620 -23.239 1.00 98.56 223 PHE A C 1
ATOM 1625 O O . PHE A 1 223 ? -0.132 -6.485 -23.673 1.00 98.56 223 PHE A O 1
ATOM 1632 N N . VAL A 1 224 ? 2.074 -6.155 -23.886 1.00 97.62 224 VAL A N 1
ATOM 1633 C CA . VAL A 1 224 ? 2.010 -5.415 -25.147 1.00 97.62 224 VAL A CA 1
ATOM 1634 C C . VAL A 1 224 ? 2.554 -6.287 -26.265 1.00 97.62 224 VAL A C 1
ATOM 1636 O O . VAL A 1 224 ? 3.651 -6.825 -26.153 1.00 97.62 224 VAL A O 1
ATOM 1639 N N . ASN A 1 225 ? 1.806 -6.397 -27.359 1.00 93.69 225 ASN A N 1
ATOM 1640 C CA . ASN A 1 225 ? 2.267 -6.989 -28.608 1.00 93.69 225 ASN A CA 1
ATOM 1641 C C . ASN A 1 225 ? 1.924 -6.037 -29.761 1.00 93.69 225 ASN A C 1
ATOM 1643 O O . ASN A 1 225 ? 0.766 -5.936 -30.189 1.00 93.69 225 ASN A O 1
ATOM 1647 N N . GLY A 1 226 ? 2.923 -5.277 -30.214 1.00 90.06 226 GLY A N 1
ATOM 1648 C CA . GLY A 1 226 ? 2.715 -4.163 -31.136 1.00 90.06 226 GLY A CA 1
ATOM 1649 C C . GLY A 1 226 ? 1.786 -3.110 -30.524 1.00 90.06 226 GLY A C 1
ATOM 1650 O O . GLY A 1 226 ? 2.126 -2.465 -29.538 1.00 90.06 226 GLY A O 1
ATOM 1651 N N . ARG A 1 227 ? 0.589 -2.938 -31.097 1.00 91.31 227 ARG A N 1
ATOM 1652 C CA . ARG A 1 227 ? -0.402 -1.930 -30.656 1.00 91.31 227 ARG A CA 1
ATOM 1653 C C . ARG A 1 227 ? -1.492 -2.505 -29.749 1.00 91.31 227 ARG A C 1
ATOM 1655 O O . ARG A 1 227 ? -2.368 -1.762 -29.311 1.00 91.31 227 ARG A O 1
ATOM 1662 N N . ARG A 1 228 ? -1.476 -3.816 -29.496 1.00 94.94 228 ARG A N 1
ATOM 1663 C CA . ARG A 1 228 ? -2.469 -4.507 -28.665 1.00 94.94 228 ARG A CA 1
ATOM 1664 C C . ARG A 1 228 ? -1.902 -4.705 -27.265 1.00 94.94 228 ARG A C 1
ATOM 1666 O O . ARG A 1 228 ? -0.853 -5.325 -27.116 1.00 94.94 228 ARG A O 1
ATOM 1673 N N . GLY A 1 229 ? -2.597 -4.176 -26.267 1.00 97.12 229 GLY A N 1
ATOM 1674 C CA . GLY A 1 229 ? -2.345 -4.419 -24.852 1.00 97.12 229 GLY A CA 1
ATOM 1675 C C . GLY A 1 229 ? -3.342 -5.432 -24.291 1.00 97.12 229 GLY A C 1
ATOM 1676 O O . GLY A 1 229 ? -4.510 -5.389 -24.671 1.00 97.12 229 GLY A O 1
ATOM 1677 N N . ARG A 1 230 ? -2.908 -6.315 -23.393 1.00 98.06 230 ARG A N 1
ATOM 1678 C CA . ARG A 1 230 ? -3.752 -7.258 -22.646 1.00 98.06 230 ARG A CA 1
ATOM 1679 C C . ARG A 1 230 ? -3.421 -7.178 -21.160 1.00 98.06 230 ARG A C 1
ATOM 1681 O O . ARG A 1 230 ? -2.248 -7.207 -20.803 1.00 98.06 230 ARG A O 1
ATOM 1688 N N . VAL A 1 231 ? -4.444 -7.084 -20.316 1.00 98.19 231 VAL A N 1
ATOM 1689 C CA . VAL A 1 231 ? -4.301 -7.016 -18.856 1.00 98.19 231 VAL A CA 1
ATOM 1690 C C . VAL A 1 231 ? -4.435 -8.416 -18.261 1.00 98.19 231 VAL A C 1
ATOM 1692 O O . VAL A 1 231 ? -5.376 -9.143 -18.593 1.00 98.19 231 VAL A O 1
ATOM 1695 N N . ILE A 1 232 ? -3.493 -8.799 -17.401 1.00 96.31 232 ILE A N 1
ATOM 1696 C CA . ILE A 1 232 ? -3.480 -10.073 -16.665 1.00 96.31 232 ILE A CA 1
ATOM 1697 C C . ILE A 1 232 ? -2.964 -9.803 -15.249 1.00 96.31 232 ILE A C 1
ATOM 1699 O O . ILE A 1 232 ? -1.944 -9.138 -15.102 1.00 96.31 232 ILE A O 1
ATOM 1703 N N . GLY A 1 233 ? -3.639 -10.309 -14.220 1.00 87.56 233 GLY A N 1
ATOM 1704 C CA . GLY A 1 233 ? -3.271 -10.092 -12.825 1.00 87.56 233 GLY A CA 1
ATOM 1705 C C . GLY A 1 233 ? -4.408 -10.145 -11.813 1.00 87.56 233 GLY A C 1
ATOM 1706 O O . GLY A 1 233 ? -5.569 -10.413 -12.130 1.00 87.56 233 GLY A O 1
ATOM 1707 N N . GLU A 1 234 ? -4.048 -9.868 -10.568 1.00 79.38 234 GLU A N 1
ATOM 1708 C CA . GLU A 1 234 ? -4.975 -9.859 -9.440 1.00 79.38 234 GLU A CA 1
ATOM 1709 C C . GLU A 1 234 ? -5.927 -8.663 -9.477 1.00 79.38 234 GLU A C 1
ATOM 1711 O O . GLU A 1 234 ? -7.123 -8.845 -9.255 1.00 79.38 234 GLU A O 1
ATOM 1716 N N . TYR A 1 235 ? -5.420 -7.480 -9.825 1.00 82.62 235 TYR A N 1
ATOM 1717 C CA . TYR A 1 235 ? -6.192 -6.249 -9.958 1.00 82.62 235 TYR A CA 1
ATOM 1718 C C . TYR A 1 235 ? -6.290 -5.859 -11.438 1.00 82.62 235 TYR A C 1
ATOM 1720 O O . TYR A 1 235 ? -6.660 -6.659 -12.297 1.00 82.62 235 TYR A O 1
ATOM 1728 N N . GLY A 1 236 ? -5.997 -4.600 -11.756 1.00 90.56 236 GLY A N 1
ATOM 1729 C CA . GLY A 1 236 ? -6.136 -4.079 -13.103 1.00 90.56 236 GLY A CA 1
ATOM 1730 C C . GLY A 1 236 ? -5.235 -2.886 -13.368 1.00 90.56 236 GLY A C 1
ATOM 1731 O O . GLY A 1 236 ? -4.285 -2.591 -12.645 1.00 90.56 236 GLY A O 1
ATOM 1732 N N . MET A 1 237 ? -5.564 -2.189 -14.442 1.00 96.94 237 MET A N 1
ATOM 1733 C CA . MET A 1 237 ? -4.863 -1.014 -14.916 1.00 96.94 237 MET A CA 1
ATOM 1734 C C . MET A 1 237 ? -5.854 0.125 -15.123 1.00 96.94 237 MET A C 1
ATOM 1736 O O . MET A 1 237 ? -6.931 -0.051 -15.695 1.00 96.94 237 MET A O 1
ATOM 1740 N N . ILE A 1 238 ? -5.450 1.320 -14.718 1.00 98.31 238 ILE A N 1
ATOM 1741 C CA . ILE A 1 238 ? -6.131 2.568 -15.033 1.00 98.31 238 ILE A CA 1
ATOM 1742 C C . ILE A 1 238 ? -5.492 3.195 -16.270 1.00 98.31 238 ILE A C 1
ATOM 1744 O O . ILE A 1 238 ? -4.274 3.253 -16.413 1.00 98.31 238 ILE A O 1
ATOM 1748 N N . VAL A 1 239 ? -6.340 3.691 -17.161 1.00 98.38 239 VAL A N 1
ATOM 1749 C CA . VAL A 1 239 ? -5.974 4.380 -18.393 1.00 98.38 239 VAL A CA 1
ATOM 1750 C C . VAL A 1 239 ? -6.551 5.787 -18.354 1.00 98.38 239 VAL A C 1
ATOM 1752 O O . VAL A 1 239 ? -7.763 5.961 -18.199 1.00 98.38 239 VAL A O 1
ATOM 1755 N N . LEU A 1 240 ? -5.677 6.776 -18.528 1.00 98.38 240 LEU A N 1
ATOM 1756 C CA . LEU A 1 240 ? -6.015 8.195 -18.575 1.00 98.38 240 LEU A CA 1
ATOM 1757 C C . LEU A 1 240 ? -5.779 8.749 -19.986 1.00 98.38 240 LEU A C 1
ATOM 1759 O O . LEU A 1 240 ? -4.735 8.486 -20.588 1.00 98.38 240 LEU A O 1
ATOM 1763 N N . ASP A 1 241 ? -6.723 9.535 -20.507 1.00 97.00 241 ASP A N 1
ATOM 1764 C CA . ASP A 1 241 ? -6.566 10.314 -21.748 1.00 97.00 241 ASP A CA 1
ATOM 1765 C C . ASP A 1 241 ? -6.921 11.785 -21.479 1.00 97.00 241 ASP A C 1
ATOM 1767 O O . ASP A 1 241 ? -8.048 12.107 -21.098 1.00 97.00 241 ASP A O 1
ATOM 1771 N N . MET A 1 242 ? -5.937 12.664 -21.682 1.00 95.81 242 MET A N 1
ATOM 1772 C CA . MET A 1 242 ? -6.007 14.112 -21.451 1.00 95.81 242 MET A CA 1
ATOM 1773 C C . MET A 1 242 ? -6.501 14.894 -22.673 1.00 95.81 242 MET A C 1
ATOM 1775 O O . MET A 1 242 ? -6.383 16.112 -22.699 1.00 95.81 242 MET A O 1
ATOM 1779 N N . ALA A 1 243 ? -7.018 14.224 -23.711 1.00 94.00 243 ALA A N 1
ATOM 1780 C CA . ALA A 1 243 ? -7.451 14.880 -24.950 1.00 94.00 243 ALA A CA 1
ATOM 1781 C C . ALA A 1 243 ? -8.409 16.062 -24.736 1.00 94.00 243 ALA A C 1
ATOM 1783 O O . ALA A 1 243 ? -8.304 17.059 -25.444 1.00 94.00 243 ALA A O 1
ATOM 1784 N N . ASP A 1 244 ? -9.321 15.915 -23.775 1.00 92.56 244 ASP A N 1
ATOM 1785 C CA . ASP A 1 244 ? -10.369 16.885 -23.455 1.00 92.56 244 ASP A CA 1
ATOM 1786 C C . ASP A 1 244 ? -10.099 17.587 -22.106 1.00 92.56 244 ASP A C 1
ATOM 1788 O O . ASP A 1 244 ? -10.948 18.329 -21.617 1.00 92.56 244 ASP A O 1
ATOM 1792 N N . ALA A 1 245 ? -8.938 17.332 -21.486 1.00 93.81 245 ALA A N 1
ATOM 1793 C CA . ALA A 1 245 ? -8.659 17.771 -20.127 1.00 93.81 245 ALA A CA 1
ATOM 1794 C C . ALA A 1 245 ? -8.356 19.273 -20.052 1.00 93.81 245 ALA A C 1
ATOM 1796 O O . ALA A 1 245 ? -7.694 19.845 -20.920 1.00 93.81 245 ALA A O 1
ATOM 1797 N N . GLN A 1 246 ? -8.814 19.897 -18.971 1.00 92.00 246 GLN A N 1
ATOM 1798 C CA . GLN A 1 246 ? -8.590 21.308 -18.675 1.00 92.00 246 GLN A CA 1
ATOM 1799 C C . GLN A 1 246 ? -7.767 21.452 -17.399 1.00 92.00 246 GLN A C 1
ATOM 1801 O O . GLN A 1 246 ? -8.005 20.753 -16.411 1.00 92.00 246 GLN A O 1
ATOM 1806 N N . PHE A 1 247 ? -6.817 22.384 -17.417 1.00 88.06 247 PHE A N 1
ATOM 1807 C CA . PHE A 1 247 ? -5.911 22.642 -16.302 1.00 88.06 247 PHE A CA 1
ATOM 1808 C C . PHE A 1 247 ? -6.018 24.101 -15.887 1.00 88.06 247 PHE A C 1
ATOM 1810 O O . PHE A 1 247 ? -6.013 24.995 -16.739 1.00 88.06 247 PHE A O 1
ATOM 1817 N N . ASP A 1 248 ? -6.102 24.359 -14.582 1.00 81.38 248 ASP A N 1
ATOM 1818 C CA . ASP A 1 248 ? -5.979 25.737 -14.120 1.00 81.38 248 ASP A CA 1
ATOM 1819 C C . ASP A 1 248 ? -4.530 26.247 -14.309 1.00 81.38 248 ASP A C 1
ATOM 1821 O O . ASP A 1 248 ? -3.580 25.461 -14.251 1.00 81.38 248 ASP A O 1
ATOM 1825 N N . PRO A 1 249 ? -4.313 27.563 -14.509 1.00 66.81 249 PRO A N 1
ATOM 1826 C CA . PRO A 1 249 ? -2.968 28.119 -14.705 1.00 66.81 249 PRO A CA 1
ATOM 1827 C C . PRO A 1 249 ? -2.019 27.937 -13.513 1.00 66.81 249 PRO A C 1
ATOM 1829 O O . PRO A 1 249 ? -0.841 28.264 -13.613 1.00 66.81 249 PRO A O 1
ATOM 1832 N N . ARG A 1 250 ? -2.535 27.498 -12.359 1.00 67.50 250 ARG A N 1
ATOM 1833 C CA . ARG A 1 250 ? -1.771 27.271 -11.131 1.00 67.50 250 ARG A CA 1
ATOM 1834 C C . ARG A 1 250 ? -1.410 25.791 -10.950 1.00 67.50 250 ARG A C 1
ATOM 1836 O O . ARG A 1 250 ? -0.752 25.482 -9.966 1.00 67.50 250 ARG A O 1
ATOM 1843 N N . GLY A 1 251 ? -1.838 24.902 -11.853 1.00 68.06 251 GLY A N 1
ATOM 1844 C CA . GLY A 1 251 ? -1.606 23.459 -11.783 1.00 68.06 251 GLY A CA 1
ATOM 1845 C C . GLY A 1 251 ? -2.344 22.750 -10.644 1.00 68.06 251 GLY A C 1
ATOM 1846 O O . GLY A 1 251 ? -1.918 21.679 -10.235 1.00 68.06 251 GLY A O 1
ATOM 1847 N N . ARG A 1 252 ? -3.417 23.341 -10.098 1.00 72.50 252 ARG A N 1
ATOM 1848 C CA . ARG A 1 252 ? -4.089 22.843 -8.875 1.00 72.50 252 ARG A CA 1
ATOM 1849 C C . ARG A 1 252 ? -5.400 22.112 -9.136 1.00 72.50 252 ARG A C 1
ATOM 1851 O O . ARG A 1 252 ? -5.903 21.410 -8.256 1.00 72.50 252 ARG A O 1
ATOM 1858 N N . THR A 1 253 ? -5.959 22.300 -10.324 1.00 85.88 253 THR A N 1
ATOM 1859 C CA . THR A 1 253 ? -7.236 21.726 -10.738 1.00 85.88 253 THR A CA 1
ATOM 1860 C C . THR A 1 253 ? -7.074 21.089 -12.108 1.00 85.88 253 THR A C 1
ATOM 1862 O O . THR A 1 253 ? -6.611 21.746 -13.041 1.00 85.88 253 THR A O 1
ATOM 1865 N N . PHE A 1 254 ? -7.486 19.830 -12.218 1.00 93.44 254 PHE A N 1
ATOM 1866 C CA . PHE A 1 254 ? -7.463 19.031 -13.436 1.00 93.44 254 PHE A CA 1
ATOM 1867 C C . PHE A 1 254 ? -8.877 18.507 -13.686 1.00 93.44 254 PHE A C 1
ATOM 1869 O O . PHE A 1 254 ? -9.430 17.795 -12.849 1.00 93.44 254 PHE A O 1
ATOM 1876 N N . GLN A 1 255 ? -9.486 18.881 -14.805 1.00 94.06 255 GLN A N 1
ATOM 1877 C CA . GLN A 1 255 ? -10.883 18.568 -15.118 1.00 94.06 255 GLN A CA 1
ATOM 1878 C C . GLN A 1 255 ? -11.005 17.833 -16.443 1.00 94.06 255 GLN A C 1
ATOM 1880 O O . GLN A 1 255 ? -10.114 17.911 -17.284 1.00 94.06 255 GLN A O 1
ATOM 1885 N N . ASP A 1 256 ? -12.129 17.140 -16.623 1.00 95.50 256 ASP A N 1
ATOM 1886 C CA . ASP A 1 256 ? -12.504 16.477 -17.877 1.00 95.50 256 ASP A CA 1
ATOM 1887 C C . ASP A 1 256 ? -11.498 15.403 -18.351 1.00 95.50 256 ASP A C 1
ATOM 1889 O O . ASP A 1 256 ? -11.408 15.083 -19.538 1.00 95.50 256 ASP A O 1
ATOM 1893 N N . ILE A 1 257 ? -10.768 14.775 -17.420 1.00 97.56 257 ILE A N 1
ATOM 1894 C CA . ILE A 1 257 ? -9.847 13.678 -17.740 1.00 97.56 257 ILE A CA 1
ATOM 1895 C C . ILE A 1 257 ? -10.666 12.431 -18.056 1.00 97.56 257 ILE A C 1
ATOM 1897 O O . ILE A 1 257 ? -11.485 11.989 -17.244 1.00 97.56 257 ILE A O 1
ATOM 1901 N N . ARG A 1 258 ? -10.433 11.802 -19.211 1.00 98.00 258 ARG A N 1
ATOM 1902 C CA . ARG A 1 258 ? -11.078 10.523 -19.515 1.00 98.00 258 ARG A CA 1
ATOM 1903 C C . ARG A 1 258 ? -10.399 9.405 -18.736 1.00 98.00 258 ARG A C 1
ATOM 1905 O O . ARG A 1 258 ? -9.206 9.171 -18.897 1.00 98.00 258 ARG A O 1
ATOM 1912 N N . PHE A 1 259 ? -11.190 8.683 -17.953 1.00 97.75 259 PHE A N 1
ATOM 1913 C CA . PHE A 1 259 ? -10.756 7.626 -17.049 1.00 97.75 259 PHE A CA 1
ATOM 1914 C C . PHE A 1 259 ? -11.348 6.281 -17.474 1.00 97.75 259 PHE A C 1
ATOM 1916 O O . PHE A 1 259 ? -12.549 6.167 -17.729 1.00 97.75 259 PHE A O 1
ATOM 1923 N N . SER A 1 260 ? -10.526 5.239 -17.554 1.00 98.25 260 SER A N 1
ATOM 1924 C CA . SER A 1 260 ? -10.997 3.858 -17.696 1.00 98.25 260 SER A CA 1
ATOM 1925 C C . SER A 1 260 ? -10.196 2.919 -16.806 1.00 98.25 260 SER A C 1
ATOM 1927 O O . SER A 1 260 ? -8.991 3.078 -16.680 1.00 98.25 260 SER A O 1
ATOM 1929 N N . TYR A 1 261 ? -10.853 1.918 -16.239 1.00 98.19 261 TYR A N 1
ATOM 1930 C CA . TYR A 1 261 ? -10.247 0.804 -15.525 1.00 98.19 261 TYR A CA 1
ATOM 1931 C C . TYR A 1 261 ? -10.478 -0.482 -16.314 1.00 98.19 261 TYR A C 1
ATOM 1933 O O . TYR A 1 261 ? -11.619 -0.809 -16.665 1.00 98.19 261 TYR A O 1
ATOM 1941 N N . LEU A 1 262 ? -9.384 -1.173 -16.609 1.00 98.12 262 LEU A N 1
ATOM 1942 C CA . LEU A 1 262 ? -9.344 -2.456 -17.291 1.00 98.12 262 LEU A CA 1
ATOM 1943 C C . LEU A 1 262 ? -8.818 -3.499 -16.305 1.00 98.12 262 LEU A C 1
ATOM 1945 O O . LEU A 1 262 ? -7.772 -3.303 -15.700 1.00 98.12 262 LEU A O 1
ATOM 1949 N N . ASP A 1 263 ? -9.527 -4.607 -16.173 1.00 93.44 263 ASP A N 1
ATOM 1950 C CA . ASP A 1 263 ? -9.213 -5.717 -15.259 1.00 93.44 263 ASP A CA 1
ATOM 1951 C C . ASP A 1 263 ? -8.785 -6.930 -16.094 1.00 93.44 263 ASP A C 1
ATOM 1953 O O . ASP A 1 263 ? -8.926 -6.927 -17.323 1.00 93.44 263 ASP A O 1
ATOM 1957 N N . THR A 1 264 ? -8.296 -7.982 -15.451 1.00 91.69 264 THR A N 1
ATOM 1958 C CA . THR A 1 264 ? -7.843 -9.221 -16.083 1.00 91.69 264 THR A CA 1
ATOM 1959 C C . THR A 1 264 ? -8.737 -9.685 -17.228 1.00 91.69 264 THR A C 1
ATOM 1961 O O . THR A 1 264 ? -9.973 -9.688 -17.156 1.00 91.69 264 THR A O 1
ATOM 1964 N N . GLY A 1 265 ? -8.079 -10.061 -18.323 1.00 93.00 265 GLY A N 1
ATOM 1965 C CA . GLY A 1 265 ? -8.702 -10.507 -19.561 1.00 93.00 265 GLY A CA 1
ATOM 1966 C C . GLY A 1 265 ? -9.140 -9.378 -20.492 1.00 93.00 265 GLY A C 1
ATOM 1967 O O . GLY A 1 265 ? -9.422 -9.668 -21.654 1.00 93.00 265 GLY A O 1
ATOM 1968 N N . ASP A 1 266 ? -9.181 -8.122 -20.037 1.00 97.88 266 ASP A N 1
ATOM 1969 C CA . ASP A 1 266 ? -9.411 -6.984 -20.927 1.00 97.88 266 ASP A CA 1
ATOM 1970 C C . ASP A 1 266 ? -8.213 -6.733 -21.832 1.00 97.88 266 ASP A C 1
ATOM 1972 O O . ASP A 1 266 ? -7.053 -6.981 -21.495 1.00 97.88 266 ASP A O 1
ATOM 1976 N N . GLU A 1 267 ? -8.509 -6.155 -22.985 1.00 98.06 267 GLU A N 1
ATOM 1977 C CA . GLU A 1 267 ? -7.515 -5.702 -23.934 1.00 98.06 267 GLU A CA 1
ATOM 1978 C C . GLU A 1 267 ? -7.735 -4.241 -24.313 1.00 98.06 267 GLU A C 1
ATOM 1980 O O . GLU A 1 267 ? -8.798 -3.658 -24.094 1.00 98.06 267 GLU A O 1
ATOM 1985 N N . ILE A 1 268 ? -6.723 -3.637 -24.923 1.00 97.12 268 ILE A N 1
ATOM 1986 C CA . ILE A 1 268 ? -6.770 -2.265 -25.408 1.00 97.12 268 ILE A CA 1
ATOM 1987 C C . ILE A 1 268 ? -5.991 -2.121 -26.715 1.00 97.12 268 ILE A C 1
ATOM 1989 O O . ILE A 1 268 ? -4.865 -2.594 -26.851 1.00 97.12 268 ILE A O 1
ATOM 1993 N N . ASP A 1 269 ? -6.584 -1.432 -27.688 1.00 96.12 269 ASP A N 1
ATOM 1994 C CA . ASP A 1 269 ? -5.836 -0.851 -28.805 1.00 96.12 269 ASP A CA 1
ATOM 1995 C C . ASP A 1 269 ? -5.137 0.412 -28.285 1.00 96.12 269 ASP A C 1
ATOM 1997 O O . ASP A 1 269 ? -5.779 1.450 -28.107 1.00 96.12 269 ASP A O 1
ATOM 2001 N N . LEU A 1 270 ? -3.833 0.317 -28.021 1.00 94.50 270 LEU A N 1
ATOM 2002 C CA . LEU A 1 270 ? -3.010 1.385 -27.444 1.00 94.50 270 LEU A CA 1
ATOM 2003 C C . LEU A 1 270 ? -2.852 2.581 -28.386 1.00 94.50 270 LEU A C 1
ATOM 2005 O O . LEU A 1 270 ? -2.526 3.681 -27.951 1.00 94.50 270 LEU A O 1
ATOM 2009 N N . ALA A 1 271 ? -3.098 2.411 -29.685 1.00 89.50 271 ALA A N 1
ATOM 2010 C CA . ALA A 1 271 ? -3.053 3.514 -30.632 1.00 89.50 271 ALA A CA 1
ATOM 2011 C C . ALA A 1 271 ? -4.358 4.306 -30.637 1.00 89.50 271 ALA A C 1
ATOM 2013 O O . ALA A 1 271 ? -4.327 5.537 -30.661 1.00 89.50 271 ALA A O 1
ATOM 2014 N N . ARG A 1 272 ? -5.495 3.607 -30.588 1.00 90.69 272 ARG A N 1
ATOM 2015 C CA . ARG A 1 272 ? -6.836 4.212 -30.624 1.00 90.69 272 ARG A CA 1
ATOM 2016 C C . ARG A 1 272 ? -7.429 4.485 -29.243 1.00 90.69 272 ARG A C 1
ATOM 2018 O O . ARG A 1 272 ? -8.487 5.101 -29.170 1.00 90.69 272 ARG A O 1
ATOM 2025 N N . MET A 1 273 ? -6.777 4.023 -28.176 1.00 93.06 273 MET A N 1
ATOM 2026 C CA . MET A 1 273 ? -7.280 4.038 -26.796 1.00 93.06 273 MET A CA 1
ATOM 2027 C C . MET A 1 273 ? -8.653 3.377 -26.663 1.00 93.06 273 MET A C 1
ATOM 2029 O O . MET A 1 273 ? -9.529 3.841 -25.936 1.00 93.06 273 MET A O 1
ATOM 2033 N N . LYS A 1 274 ? -8.860 2.284 -27.406 1.00 94.50 274 LYS A N 1
ATOM 2034 C CA . LYS A 1 274 ? -10.132 1.562 -27.424 1.00 94.50 274 LYS A CA 1
ATOM 2035 C C . LYS A 1 274 ? -10.006 0.266 -26.638 1.00 94.50 274 LYS A C 1
ATOM 2037 O O . LYS A 1 274 ? -9.361 -0.671 -27.103 1.00 94.50 274 LYS A O 1
ATOM 2042 N N . ALA A 1 275 ? -10.666 0.212 -25.486 1.00 95.44 275 ALA A N 1
ATOM 2043 C CA . ALA A 1 275 ? -10.764 -1.000 -24.685 1.00 95.44 275 ALA A CA 1
ATOM 2044 C C . ALA A 1 275 ? -11.681 -2.047 -25.343 1.00 95.44 275 ALA A C 1
ATOM 2046 O O . ALA A 1 275 ? -12.737 -1.726 -25.905 1.00 95.44 275 ALA A O 1
ATOM 2047 N N . ILE A 1 276 ? -11.276 -3.306 -25.238 1.00 95.62 276 ILE A N 1
ATOM 2048 C CA . ILE A 1 276 ? -11.985 -4.502 -25.676 1.00 95.62 276 ILE A CA 1
ATOM 2049 C C . ILE A 1 276 ? -12.169 -5.363 -24.418 1.00 95.62 276 ILE A C 1
ATOM 2051 O O . ILE A 1 276 ? -11.203 -5.956 -23.945 1.00 95.62 276 ILE A O 1
ATOM 2055 N N . PRO A 1 277 ? -13.379 -5.396 -23.834 1.00 95.50 277 PRO A N 1
ATOM 2056 C CA . PRO A 1 277 ? -13.621 -6.155 -22.614 1.00 95.50 277 PRO A CA 1
ATOM 2057 C C . PRO A 1 277 ? -13.367 -7.653 -22.794 1.00 95.50 277 PRO A C 1
ATOM 2059 O O . PRO A 1 277 ? -13.714 -8.216 -23.836 1.00 95.50 277 PRO A O 1
ATOM 2062 N N . GLY A 1 278 ? -12.816 -8.283 -21.761 1.00 92.12 278 GLY A N 1
ATOM 2063 C CA . GLY A 1 278 ? -12.508 -9.704 -21.734 1.00 92.12 278 GLY A CA 1
ATOM 2064 C C . GLY A 1 278 ? -13.737 -10.603 -21.858 1.00 92.12 278 GLY A C 1
ATOM 2065 O O . GLY A 1 278 ? -14.879 -10.208 -21.594 1.00 92.12 278 GLY A O 1
ATOM 2066 N N . HIS A 1 279 ? -13.495 -11.852 -22.255 1.00 85.81 279 HIS A N 1
ATOM 2067 C CA . HIS A 1 279 ? -14.546 -12.854 -22.397 1.00 85.81 279 HIS A CA 1
ATOM 2068 C C . HIS A 1 279 ? -15.272 -13.083 -21.058 1.00 85.81 279 HIS A C 1
ATOM 2070 O O . HIS A 1 279 ? -14.641 -13.224 -20.016 1.00 85.81 279 HIS A O 1
ATOM 2076 N N . GLY A 1 280 ? -16.608 -13.103 -21.081 1.00 86.56 280 GLY A N 1
ATOM 2077 C CA . GLY A 1 280 ? -17.445 -13.258 -19.883 1.00 86.56 280 GLY A CA 1
ATOM 2078 C C . GLY A 1 280 ? -17.840 -11.950 -19.187 1.00 86.56 280 GLY A C 1
ATOM 2079 O O . GLY A 1 280 ? -18.802 -11.952 -18.416 1.00 86.56 280 GLY A O 1
ATOM 2080 N N . LYS A 1 281 ? -17.194 -10.814 -19.500 1.00 92.44 281 LYS A N 1
ATOM 2081 C CA . LYS A 1 281 ? -17.598 -9.512 -18.951 1.00 92.44 281 LYS A CA 1
ATOM 2082 C C . LYS A 1 281 ? -18.886 -9.023 -19.598 1.00 92.44 281 LYS A C 1
ATOM 2084 O O . LYS A 1 281 ? -18.991 -8.870 -20.817 1.00 92.44 281 LYS A O 1
ATOM 2089 N N . ARG A 1 282 ? -19.885 -8.741 -18.766 1.00 94.19 282 ARG A N 1
ATOM 2090 C CA . ARG A 1 282 ? -21.230 -8.331 -19.187 1.00 94.19 282 ARG A CA 1
ATOM 2091 C C . ARG A 1 282 ? -21.671 -7.068 -18.473 1.00 94.19 282 ARG A C 1
ATOM 2093 O O . ARG A 1 282 ? -21.125 -6.707 -17.442 1.00 94.19 282 ARG A O 1
ATOM 2100 N N . ARG A 1 283 ? -22.697 -6.401 -19.003 1.00 93.12 283 ARG A N 1
ATOM 2101 C CA . ARG A 1 283 ? -23.311 -5.261 -18.310 1.00 93.12 283 ARG A CA 1
ATOM 2102 C C . ARG A 1 283 ? -23.888 -5.691 -16.957 1.00 93.12 283 ARG A C 1
ATOM 2104 O O . ARG A 1 283 ? -24.403 -6.807 -16.829 1.00 93.12 283 ARG A O 1
ATOM 2111 N N . VAL A 1 284 ? -23.817 -4.772 -15.999 1.00 86.94 284 VAL A N 1
ATOM 2112 C CA . VAL A 1 284 ? -24.456 -4.890 -14.682 1.00 86.94 284 VAL A CA 1
ATOM 2113 C C . VAL A 1 284 ? -25.970 -5.008 -14.866 1.00 86.94 284 VAL A C 1
ATOM 2115 O O . VAL A 1 284 ? -26.570 -4.248 -15.633 1.00 86.94 284 VAL A O 1
ATOM 2118 N N . ARG A 1 285 ? -26.585 -5.994 -14.213 1.00 87.56 285 ARG A N 1
ATOM 2119 C CA . ARG A 1 285 ? -28.037 -6.217 -14.220 1.00 87.56 285 ARG A CA 1
ATOM 2120 C C . ARG A 1 285 ? -28.706 -5.385 -13.132 1.00 87.56 285 ARG A C 1
ATOM 2122 O O . ARG A 1 285 ? -28.091 -5.062 -12.125 1.00 87.56 285 ARG A O 1
ATOM 2129 N N . ALA A 1 286 ? -30.003 -5.125 -13.286 1.00 83.25 286 ALA A N 1
ATOM 2130 C CA . ALA A 1 286 ? -30.777 -4.392 -12.281 1.00 83.25 286 ALA A CA 1
ATOM 2131 C C . ALA A 1 286 ? -30.745 -5.056 -10.889 1.00 83.25 286 ALA A C 1
ATOM 2133 O O . ALA A 1 286 ? -30.719 -4.361 -9.883 1.00 83.25 286 ALA A O 1
ATOM 2134 N N . SER A 1 287 ? -30.692 -6.392 -10.832 1.00 79.31 287 SER A N 1
ATOM 2135 C CA . SER A 1 287 ? -30.586 -7.161 -9.583 1.00 79.31 287 SER A CA 1
ATOM 2136 C C . SER A 1 287 ? -29.217 -7.066 -8.898 1.00 79.31 287 SER A C 1
ATOM 2138 O O . SER A 1 287 ? -29.085 -7.497 -7.762 1.00 79.31 287 SER A O 1
ATOM 2140 N N . GLU A 1 288 ? -28.196 -6.570 -9.599 1.00 76.06 288 GLU A N 1
ATOM 2141 C CA . GLU A 1 288 ? -26.816 -6.433 -9.107 1.00 76.06 288 GLU A CA 1
ATOM 2142 C C . GLU A 1 288 ? -26.500 -4.993 -8.692 1.00 76.06 288 GLU A C 1
ATOM 2144 O O . GLU A 1 288 ? -25.380 -4.696 -8.284 1.00 76.06 288 GLU A O 1
ATOM 2149 N N . ILE A 1 289 ? -27.480 -4.092 -8.814 1.00 77.50 289 ILE A N 1
ATOM 2150 C CA . ILE A 1 289 ? -27.360 -2.722 -8.335 1.00 77.50 289 ILE A CA 1
ATOM 2151 C C . ILE A 1 289 ? -27.327 -2.760 -6.807 1.00 77.50 289 ILE A C 1
ATOM 2153 O O . ILE A 1 289 ? -28.329 -3.083 -6.168 1.00 77.50 289 ILE A O 1
ATOM 2157 N N . ALA A 1 290 ? -26.179 -2.405 -6.243 1.00 65.31 290 ALA A N 1
ATOM 2158 C CA . ALA A 1 290 ? -25.946 -2.363 -4.804 1.00 65.31 290 ALA A CA 1
ATOM 2159 C C . ALA A 1 290 ? -26.091 -0.945 -4.229 1.00 65.31 290 ALA A C 1
ATOM 2161 O O . ALA A 1 290 ? -26.451 -0.794 -3.067 1.00 65.31 290 ALA A O 1
ATOM 2162 N N . TYR A 1 291 ? -25.880 0.098 -5.043 1.00 65.88 291 TYR A N 1
ATOM 2163 C CA . TYR A 1 291 ? -25.823 1.483 -4.563 1.00 65.88 291 TYR A CA 1
ATOM 2164 C C . TYR A 1 291 ? -26.817 2.387 -5.287 1.00 65.88 291 TYR A C 1
ATOM 2166 O O . TYR A 1 291 ? -26.952 2.336 -6.508 1.00 65.88 291 TYR A O 1
ATOM 2174 N N . ARG A 1 292 ? -27.501 3.259 -4.544 1.00 67.94 292 ARG A N 1
ATOM 2175 C CA . ARG A 1 292 ? -28.445 4.252 -5.101 1.00 67.94 292 ARG A CA 1
ATOM 2176 C C . ARG A 1 292 ? -28.090 5.697 -4.753 1.00 67.94 292 ARG A C 1
ATOM 2178 O O . ARG A 1 292 ? -28.742 6.611 -5.243 1.00 67.94 292 ARG A O 1
ATOM 2185 N N . ALA A 1 293 ? -27.070 5.900 -3.928 1.00 56.94 293 ALA A N 1
ATOM 2186 C CA . ALA A 1 293 ? -26.566 7.206 -3.539 1.00 56.94 293 ALA A CA 1
ATOM 2187 C C . ALA A 1 293 ? -25.059 7.114 -3.239 1.00 56.94 293 ALA A C 1
ATOM 2189 O O . ALA A 1 293 ? -24.582 6.020 -2.922 1.00 56.94 293 ALA A O 1
ATOM 2190 N N . PRO A 1 294 ? -24.321 8.238 -3.301 1.00 52.97 294 PRO A N 1
ATOM 2191 C CA . PRO A 1 294 ? -22.934 8.283 -2.863 1.00 52.97 294 PRO A CA 1
ATOM 2192 C C . PRO A 1 294 ? -22.816 7.917 -1.386 1.00 52.97 294 PRO A C 1
ATOM 2194 O O . PRO A 1 294 ? -23.402 8.579 -0.526 1.00 52.97 294 PRO A O 1
ATOM 2197 N N . ALA A 1 295 ? -22.019 6.898 -1.085 1.00 47.91 295 ALA A N 1
ATOM 2198 C CA . ALA A 1 295 ? -21.567 6.654 0.275 1.00 47.91 295 ALA A CA 1
ATOM 2199 C C . ALA A 1 295 ? -20.423 7.634 0.568 1.00 47.91 295 ALA A C 1
ATOM 2201 O O . ALA A 1 295 ? -19.417 7.654 -0.148 1.00 47.91 295 ALA A O 1
ATOM 2202 N N . ARG A 1 296 ? -20.569 8.484 1.596 1.00 45.06 296 ARG A N 1
ATOM 2203 C CA . ARG A 1 296 ? -19.502 9.416 2.002 1.00 45.06 296 ARG A CA 1
ATOM 2204 C C . ARG A 1 296 ? -18.270 8.606 2.415 1.00 45.06 296 ARG A C 1
ATOM 2206 O O . ARG A 1 296 ? -18.204 8.131 3.542 1.00 45.06 296 ARG A O 1
ATOM 2213 N N . SER A 1 297 ? -17.296 8.462 1.516 1.00 43.88 297 SER A N 1
ATOM 2214 C CA . SER A 1 297 ? -15.993 7.911 1.878 1.00 43.88 297 SER A CA 1
ATOM 2215 C C . SER A 1 297 ? -15.230 8.983 2.646 1.00 43.88 297 SER A C 1
ATOM 2217 O O . SER A 1 297 ? -14.936 10.046 2.100 1.00 43.88 297 SER A O 1
ATOM 2219 N N . GLN A 1 298 ? -14.949 8.728 3.925 1.00 49.84 298 GLN A N 1
ATOM 2220 C CA . GLN A 1 298 ? -14.046 9.568 4.718 1.00 49.84 298 GLN A CA 1
ATOM 2221 C C . GLN A 1 298 ? -12.575 9.152 4.561 1.00 49.84 298 GLN A C 1
ATOM 2223 O O . GLN A 1 298 ? -11.701 9.769 5.169 1.00 49.84 298 GLN A O 1
ATOM 2228 N N . ARG A 1 299 ? -12.298 8.124 3.745 1.00 49.06 299 ARG A N 1
ATOM 2229 C CA . ARG A 1 299 ? -10.947 7.630 3.478 1.00 49.06 299 ARG A CA 1
ATOM 2230 C C . ARG A 1 299 ? -10.174 8.612 2.605 1.00 49.06 299 ARG A C 1
ATOM 2232 O O . ARG A 1 299 ? -10.738 9.230 1.700 1.00 49.06 299 ARG A O 1
ATOM 2239 N N . ASN A 1 300 ? -8.869 8.704 2.856 1.00 62.97 300 ASN A N 1
ATOM 2240 C CA . ASN A 1 300 ? -7.944 9.443 2.006 1.00 62.97 300 ASN A CA 1
ATOM 2241 C C . ASN A 1 300 ? -8.065 8.926 0.564 1.00 62.97 300 ASN A C 1
ATOM 2243 O O . ASN A 1 300 ? -7.906 7.732 0.301 1.00 62.97 300 ASN A O 1
ATOM 2247 N N . VAL A 1 301 ? -8.357 9.833 -0.368 1.00 72.25 301 VAL A N 1
ATOM 2248 C CA . VAL A 1 301 ? -8.552 9.514 -1.787 1.00 72.25 301 VAL A CA 1
ATOM 2249 C C . VAL A 1 301 ? -7.315 8.929 -2.470 1.00 72.25 301 VAL A C 1
ATOM 2251 O O . VAL A 1 301 ? -7.445 8.165 -3.424 1.00 72.25 301 VAL A O 1
ATOM 2254 N N . PHE A 1 302 ? -6.127 9.242 -1.953 1.00 78.00 302 PHE A N 1
ATOM 2255 C CA . PHE A 1 302 ? -4.853 8.652 -2.365 1.00 78.00 302 PHE A CA 1
ATOM 2256 C C . PHE A 1 302 ? -4.387 7.536 -1.416 1.00 78.00 302 PHE A C 1
ATOM 2258 O O . PHE A 1 302 ? -3.230 7.135 -1.460 1.00 78.00 302 PHE A O 1
ATOM 2265 N N . GLY A 1 303 ? -5.272 7.036 -0.552 1.00 58.22 303 GLY A N 1
ATOM 2266 C CA . GLY A 1 303 ? -5.034 5.834 0.237 1.00 58.22 303 GLY A CA 1
ATOM 2267 C C . GLY A 1 303 ? -5.176 4.561 -0.597 1.00 58.22 303 GLY A C 1
ATOM 2268 O O . GLY A 1 303 ? -5.786 4.563 -1.672 1.00 58.22 303 GLY A O 1
ATOM 2269 N N . ALA A 1 304 ? -4.623 3.467 -0.075 1.00 55.62 304 ALA A N 1
ATOM 2270 C CA . ALA A 1 304 ? -4.677 2.161 -0.714 1.00 55.62 304 ALA A CA 1
ATOM 2271 C C . ALA A 1 304 ? -6.108 1.740 -1.071 1.00 55.62 304 ALA A C 1
ATOM 2273 O O . ALA A 1 304 ? -6.990 1.722 -0.216 1.00 55.62 304 ALA A O 1
ATOM 2274 N N . TYR A 1 305 ? -6.323 1.401 -2.344 1.00 61.31 305 TYR A N 1
ATOM 2275 C CA . TYR A 1 305 ? -7.587 0.889 -2.888 1.00 61.31 305 TYR A CA 1
ATOM 2276 C C . TYR A 1 305 ? -8.819 1.804 -2.789 1.00 61.31 305 TYR A C 1
ATOM 2278 O O . TYR A 1 305 ? -9.834 1.491 -3.409 1.00 61.31 305 TYR A O 1
ATOM 2286 N N . THR A 1 306 ? -8.733 2.992 -2.176 1.00 69.31 306 THR A N 1
ATOM 2287 C CA . THR A 1 306 ? -9.859 3.943 -2.087 1.00 69.31 306 THR A CA 1
ATOM 2288 C C . THR A 1 306 ? -10.456 4.271 -3.459 1.00 69.31 306 THR A C 1
ATOM 2290 O O . THR A 1 306 ? -11.674 4.358 -3.617 1.00 69.31 306 THR A O 1
ATOM 2293 N N . LEU A 1 307 ? -9.605 4.438 -4.478 1.00 80.62 307 LEU A N 1
ATOM 2294 C CA . LEU A 1 307 ? -10.047 4.719 -5.845 1.00 80.62 307 LEU A CA 1
ATOM 2295 C C . LEU A 1 307 ? -10.791 3.531 -6.477 1.00 80.62 307 LEU A C 1
ATOM 2297 O O . LEU A 1 307 ? -11.743 3.734 -7.229 1.00 80.62 307 LEU A O 1
ATOM 2301 N N . TYR A 1 308 ? -10.371 2.303 -6.167 1.00 78.00 308 TYR A N 1
ATOM 2302 C CA . TYR A 1 308 ? -11.019 1.080 -6.639 1.00 78.00 308 TYR A CA 1
ATOM 2303 C C . TYR A 1 308 ? -12.369 0.860 -5.952 1.00 78.00 308 TYR A C 1
ATOM 2305 O O . TYR A 1 308 ? -13.337 0.525 -6.630 1.00 78.00 308 TYR A O 1
ATOM 2313 N N . ASP A 1 309 ? -12.474 1.160 -4.656 1.00 70.44 309 ASP A N 1
ATOM 2314 C CA . ASP A 1 309 ? -13.739 1.128 -3.912 1.00 70.44 309 ASP A CA 1
ATOM 2315 C C . ASP A 1 309 ? -14.747 2.135 -4.475 1.00 70.44 309 ASP A C 1
ATOM 2317 O O . ASP A 1 309 ? -15.883 1.775 -4.796 1.00 70.44 309 ASP A O 1
ATOM 2321 N N . LEU A 1 310 ? -14.322 3.392 -4.659 1.00 80.25 310 LEU A N 1
ATOM 2322 C CA . LEU A 1 310 ? -15.131 4.451 -5.271 1.00 80.25 310 LEU A CA 1
ATOM 2323 C C . LEU A 1 310 ? -15.639 4.000 -6.646 1.00 80.25 310 LEU A C 1
ATOM 2325 O O . LEU A 1 310 ? -16.833 4.093 -6.953 1.00 80.25 310 LEU A O 1
ATOM 2329 N N . LEU A 1 311 ? -14.743 3.442 -7.462 1.00 87.94 311 LEU A N 1
ATOM 2330 C CA . LEU A 1 311 ? -15.096 2.919 -8.770 1.00 87.94 311 LEU A CA 1
ATOM 2331 C C . LEU A 1 311 ? -16.060 1.731 -8.682 1.00 87.94 311 LEU A C 1
ATOM 2333 O O . LEU A 1 311 ? -17.002 1.683 -9.467 1.00 87.94 311 LEU A O 1
ATOM 2337 N N . GLY A 1 312 ? -15.876 0.811 -7.736 1.00 81.62 312 GLY A N 1
ATOM 2338 C CA . GLY A 1 312 ? -16.763 -0.325 -7.500 1.00 81.62 312 GLY A CA 1
ATOM 2339 C C . GLY A 1 312 ? -18.175 0.106 -7.127 1.00 81.62 312 GLY A C 1
ATOM 2340 O O . GLY A 1 312 ? -19.143 -0.382 -7.719 1.00 81.62 312 GLY A O 1
ATOM 2341 N N . ARG A 1 313 ? -18.302 1.090 -6.225 1.00 80.31 313 ARG A N 1
ATOM 2342 C CA . ARG A 1 313 ? -19.594 1.690 -5.856 1.00 80.31 313 ARG A CA 1
ATOM 2343 C C . ARG A 1 313 ? -20.265 2.350 -7.041 1.00 80.31 313 ARG A C 1
ATOM 2345 O O . ARG A 1 313 ? -21.467 2.180 -7.240 1.00 80.31 313 ARG A O 1
ATOM 2352 N N . LEU A 1 314 ? -19.493 3.052 -7.867 1.00 86.75 314 LEU A N 1
ATOM 2353 C CA . LEU A 1 314 ? -20.011 3.555 -9.124 1.00 86.75 314 LEU A CA 1
ATOM 2354 C C . LEU A 1 314 ? -20.430 2.391 -10.017 1.00 86.75 314 LEU A C 1
ATOM 2356 O O . LEU A 1 314 ? -21.598 2.314 -10.363 1.00 86.75 314 LEU A O 1
ATOM 2360 N N . VAL A 1 315 ? -19.561 1.467 -10.409 1.00 89.25 315 VAL A N 1
ATOM 2361 C CA . VAL A 1 315 ? -19.876 0.353 -11.325 1.00 89.25 315 VAL A CA 1
ATOM 2362 C C . VAL A 1 315 ? -21.163 -0.383 -10.929 1.00 89.25 315 VAL A C 1
ATOM 2364 O O . VAL A 1 315 ? -22.017 -0.579 -11.796 1.00 89.25 315 VAL A O 1
ATOM 2367 N N . LEU A 1 316 ? -21.327 -0.702 -9.642 1.00 82.19 316 LEU A N 1
ATOM 2368 C CA . LEU A 1 316 ? -22.500 -1.378 -9.066 1.00 82.19 316 LEU A CA 1
ATOM 2369 C C . LEU A 1 316 ? -23.641 -0.428 -8.658 1.00 82.19 316 LEU A C 1
ATOM 2371 O O . LEU A 1 316 ? -24.642 -0.854 -8.086 1.00 82.19 316 LEU A O 1
ATOM 2375 N N . GLY A 1 317 ? -23.498 0.864 -8.920 1.00 81.12 317 GLY A N 1
ATOM 2376 C CA . GLY A 1 317 ? -24.481 1.889 -8.614 1.00 81.12 317 GLY A CA 1
ATOM 2377 C C . GLY A 1 317 ? -25.542 2.058 -9.697 1.00 81.12 317 GLY A C 1
ATOM 2378 O O . GLY A 1 317 ? -25.288 1.859 -10.888 1.00 81.12 317 GLY A O 1
ATOM 2379 N N . ASP A 1 318 ? -26.734 2.479 -9.284 1.00 80.38 318 ASP A N 1
ATOM 2380 C CA . ASP A 1 318 ? -27.845 2.796 -10.171 1.00 80.38 318 ASP A CA 1
ATOM 2381 C C . ASP A 1 318 ? -27.482 3.995 -11.054 1.00 80.38 318 ASP A C 1
ATOM 2383 O O . ASP A 1 318 ? -27.381 5.130 -10.590 1.00 80.38 318 ASP A O 1
ATOM 2387 N N . ALA A 1 319 ? -27.300 3.753 -12.351 1.00 84.19 319 ALA A N 1
ATOM 2388 C CA . ALA A 1 319 ? -26.874 4.780 -13.293 1.00 84.19 319 ALA A CA 1
ATOM 2389 C C . ALA A 1 319 ? -27.870 5.950 -13.448 1.00 84.19 319 ALA A C 1
ATOM 2391 O O . ALA A 1 319 ? -27.484 6.971 -14.015 1.00 84.19 319 ALA A O 1
ATOM 2392 N N . GLN A 1 320 ? -29.125 5.821 -12.993 1.00 82.06 320 GLN A N 1
ATOM 2393 C CA . GLN A 1 320 ? -30.115 6.902 -13.079 1.00 82.06 320 GLN A CA 1
ATOM 2394 C C . GLN A 1 320 ? -29.977 7.936 -11.961 1.00 82.06 320 GLN A C 1
ATOM 2396 O O . GLN A 1 320 ? -30.220 9.117 -12.200 1.00 82.06 320 GLN A O 1
ATOM 2401 N N . VAL A 1 321 ? -29.612 7.497 -10.757 1.00 80.31 321 VAL A N 1
ATOM 2402 C CA . VAL A 1 321 ? -29.595 8.345 -9.550 1.00 80.31 321 VAL A CA 1
ATOM 2403 C C . VAL A 1 321 ? -28.201 8.507 -8.952 1.00 80.31 321 VAL A C 1
ATOM 2405 O O . VAL A 1 321 ? -27.959 9.446 -8.202 1.00 80.31 321 VAL A O 1
ATOM 2408 N N . TYR A 1 322 ? -27.266 7.631 -9.320 1.00 83.25 322 TYR A N 1
ATOM 2409 C CA . TYR A 1 322 ? -25.900 7.622 -8.825 1.00 83.25 322 TYR A CA 1
ATOM 2410 C C . TYR A 1 322 ? -24.916 7.746 -9.995 1.00 83.25 322 TYR A C 1
ATOM 2412 O O . TYR A 1 322 ? -24.398 6.759 -10.524 1.00 83.25 322 TYR A O 1
ATOM 2420 N N . SER A 1 323 ? -24.701 8.978 -10.461 1.00 86.81 323 SER A N 1
ATOM 2421 C CA . SER A 1 323 ? -23.846 9.273 -11.618 1.00 86.81 323 SER A CA 1
ATOM 2422 C C . SER A 1 323 ? -22.396 9.590 -11.255 1.00 86.81 323 SER A C 1
ATOM 2424 O O . SER A 1 323 ? -21.530 9.346 -12.086 1.00 86.81 323 SER A O 1
ATOM 2426 N N . ALA A 1 324 ? -22.119 10.087 -10.049 1.00 88.94 324 ALA A N 1
ATOM 2427 C CA . ALA A 1 324 ? -20.778 10.477 -9.618 1.00 88.94 324 ALA A CA 1
ATOM 2428 C C . ALA A 1 324 ? -20.521 10.130 -8.147 1.00 88.94 324 ALA A C 1
ATOM 2430 O O . ALA A 1 324 ? -21.453 10.111 -7.342 1.00 88.94 324 ALA A O 1
ATOM 2431 N N . ASP A 1 325 ? -19.258 9.867 -7.817 1.00 86.69 325 ASP A N 1
ATOM 2432 C CA . ASP A 1 325 ? -18.767 9.608 -6.461 1.00 86.69 325 ASP A CA 1
ATOM 2433 C C . ASP A 1 325 ? -17.418 10.315 -6.270 1.00 86.69 325 ASP A C 1
ATOM 2435 O O . ASP A 1 325 ? -16.693 10.571 -7.235 1.00 86.69 325 ASP A O 1
ATOM 2439 N N . ARG A 1 326 ? -17.096 10.672 -5.027 1.00 84.88 326 ARG A N 1
ATOM 2440 C CA . ARG A 1 326 ? -15.911 11.464 -4.697 1.00 84.88 326 ARG A CA 1
ATOM 2441 C C . ARG A 1 326 ? -15.327 11.097 -3.347 1.00 84.88 326 ARG A C 1
ATOM 2443 O O . ARG A 1 326 ? -16.046 10.761 -2.407 1.00 84.88 326 ARG A O 1
ATOM 2450 N N . ALA A 1 327 ? -14.019 11.260 -3.246 1.00 73.56 327 ALA A N 1
ATOM 2451 C CA . ALA A 1 327 ? -13.280 11.187 -1.998 1.00 73.56 327 ALA A CA 1
ATOM 2452 C C . ALA A 1 327 ? -12.280 12.344 -1.938 1.00 73.56 327 ALA A C 1
ATOM 2454 O O . ALA A 1 327 ? -11.916 12.921 -2.966 1.00 73.56 327 ALA A O 1
ATOM 2455 N N . GLY A 1 328 ? -11.844 12.694 -0.731 1.00 77.12 328 GLY A N 1
ATOM 2456 C CA . GLY A 1 328 ? -10.914 13.795 -0.536 1.00 77.12 328 GLY A CA 1
ATOM 2457 C C . GLY A 1 328 ? -9.847 13.504 0.504 1.00 77.12 328 GLY A C 1
ATOM 2458 O O . GLY A 1 328 ? -9.931 12.557 1.282 1.00 77.12 328 GLY A O 1
ATOM 2459 N N . THR A 1 329 ? -8.826 14.341 0.503 1.00 71.00 329 THR A N 1
ATOM 2460 C CA . THR A 1 329 ? -7.760 14.378 1.498 1.00 71.00 329 THR A CA 1
ATOM 2461 C C . THR A 1 329 ? -7.353 15.826 1.748 1.00 71.00 329 THR A C 1
ATOM 2463 O O . THR A 1 329 ? -7.781 16.719 1.021 1.00 71.00 329 THR A O 1
ATOM 2466 N N . VAL A 1 330 ? -6.577 16.086 2.794 1.00 67.06 330 VAL A N 1
ATOM 2467 C CA . VAL A 1 330 ? -6.120 17.437 3.137 1.00 67.06 330 VAL A CA 1
ATOM 2468 C C . VAL A 1 330 ? -4.639 17.372 3.435 1.00 67.06 330 VAL A C 1
ATOM 2470 O O . VAL A 1 330 ? -4.230 16.541 4.237 1.00 67.06 330 VAL A O 1
ATOM 2473 N N . ASP A 1 331 ? -3.871 18.268 2.828 1.00 69.00 331 ASP A N 1
ATOM 2474 C CA . ASP A 1 331 ? -2.537 18.594 3.308 1.00 69.00 331 ASP A CA 1
ATOM 2475 C C . ASP A 1 331 ? -2.650 19.688 4.378 1.00 69.00 331 ASP A C 1
ATOM 2477 O O . ASP A 1 331 ? -3.076 20.817 4.106 1.00 69.00 331 ASP A O 1
ATOM 2481 N N . LEU A 1 332 ? -2.301 19.341 5.617 1.00 61.72 332 LEU A N 1
ATOM 2482 C CA . LEU A 1 332 ? -2.382 20.252 6.756 1.00 61.72 332 LEU A CA 1
ATOM 2483 C C . LEU A 1 332 ? -1.364 21.393 6.636 1.00 61.72 332 LEU A C 1
ATOM 2485 O O . LEU A 1 332 ? -1.695 22.528 6.986 1.00 61.72 332 LEU A O 1
ATOM 2489 N N . LYS A 1 333 ? -0.177 21.128 6.066 1.00 65.31 333 LYS A N 1
ATOM 2490 C CA . LYS A 1 333 ? 0.918 22.107 5.952 1.00 65.31 333 LYS A CA 1
ATOM 2491 C C . LYS A 1 333 ? 0.522 23.283 5.060 1.00 65.31 333 LYS A C 1
ATOM 2493 O O . LYS A 1 333 ? 0.707 24.441 5.430 1.00 65.31 333 LYS A O 1
ATOM 2498 N N . SER A 1 334 ? -0.076 23.008 3.902 1.00 68.50 334 SER A N 1
ATOM 2499 C CA . SER A 1 334 ? -0.573 24.042 2.982 1.00 68.50 334 SER A CA 1
ATOM 2500 C C . SER A 1 334 ? -2.030 24.450 3.229 1.00 68.50 334 SER A C 1
ATOM 2502 O O . SER A 1 334 ? -2.505 25.429 2.636 1.00 68.50 334 SER A O 1
ATOM 2504 N N . SER A 1 335 ? -2.743 23.731 4.105 1.00 72.81 335 SER A N 1
ATOM 2505 C CA . SER A 1 335 ? -4.187 23.875 4.324 1.00 72.81 335 SER A CA 1
ATOM 2506 C C . SER A 1 335 ? -5.010 23.683 3.042 1.00 72.81 335 SER A C 1
ATOM 2508 O O . SER A 1 335 ? -6.045 24.334 2.861 1.00 72.81 335 SER A O 1
ATOM 2510 N N . LEU A 1 336 ? -4.549 22.828 2.125 1.00 77.44 336 LEU A N 1
ATOM 2511 C CA . LEU A 1 336 ? -5.246 22.512 0.878 1.00 77.44 336 LEU A CA 1
ATOM 2512 C C . LEU A 1 336 ? -5.987 21.179 1.002 1.00 77.44 336 LEU A C 1
ATOM 2514 O O . LEU A 1 336 ? -5.401 20.155 1.337 1.00 77.44 336 LEU A O 1
ATOM 2518 N N . ALA A 1 337 ? -7.283 21.185 0.699 1.00 78.25 337 ALA A N 1
ATOM 2519 C CA . ALA A 1 337 ? -8.068 19.980 0.489 1.00 78.25 337 ALA A CA 1
ATOM 2520 C C . ALA A 1 337 ? -8.023 19.585 -0.983 1.00 78.25 337 ALA A C 1
ATOM 2522 O O . ALA A 1 337 ? -8.340 20.394 -1.851 1.00 78.25 337 ALA A O 1
ATOM 2523 N N . VAL A 1 338 ? -7.683 18.331 -1.253 1.00 83.81 338 VAL A N 1
ATOM 2524 C CA . VAL A 1 338 ? -7.721 17.732 -2.584 1.00 83.81 338 VAL A CA 1
ATOM 2525 C C . VAL A 1 338 ? -8.915 16.791 -2.660 1.00 83.81 338 VAL A C 1
ATOM 2527 O O . VAL A 1 338 ? -9.088 15.934 -1.800 1.00 83.81 338 VAL A O 1
ATOM 2530 N N . THR A 1 339 ? -9.738 16.930 -3.692 1.00 86.25 339 THR A N 1
ATOM 2531 C CA . THR A 1 339 ? -10.879 16.053 -3.979 1.00 86.25 339 THR A CA 1
ATOM 2532 C C . THR A 1 339 ? -10.681 15.396 -5.335 1.00 86.25 339 THR A C 1
ATOM 2534 O O . THR A 1 339 ? -10.405 16.090 -6.311 1.00 86.25 339 THR A O 1
ATOM 2537 N N . VAL A 1 340 ? -10.866 14.077 -5.406 1.00 91.12 340 VAL A N 1
ATOM 2538 C CA . VAL A 1 340 ? -11.036 13.368 -6.679 1.00 91.12 340 VAL A CA 1
ATOM 2539 C C . VAL A 1 340 ? -12.497 12.981 -6.819 1.00 91.12 340 VAL A C 1
ATOM 2541 O O . VAL A 1 340 ? -13.076 12.364 -5.925 1.00 91.12 340 VAL A O 1
ATOM 2544 N N . GLU A 1 341 ? -13.078 13.330 -7.956 1.00 92.56 341 GLU A N 1
ATOM 2545 C CA . GLU A 1 341 ? -14.431 12.961 -8.344 1.00 92.56 341 GLU A CA 1
ATOM 2546 C C . GLU A 1 341 ? -14.378 12.115 -9.615 1.00 92.56 341 GLU A C 1
ATOM 2548 O O . GLU A 1 341 ? -13.711 12.488 -10.583 1.00 92.56 341 GLU A O 1
ATOM 2553 N N . LEU A 1 342 ? -15.082 10.982 -9.610 1.00 94.81 342 LEU A N 1
ATOM 2554 C CA . LEU A 1 342 ? -15.331 10.185 -10.805 1.00 94.81 342 LEU A CA 1
ATOM 2555 C C . LEU A 1 342 ? -16.807 10.279 -11.182 1.00 94.81 342 LEU A C 1
ATOM 2557 O O . LEU A 1 342 ? -17.689 10.067 -10.352 1.00 94.81 342 LEU A O 1
ATOM 2561 N N . GLU A 1 343 ? -17.076 10.528 -12.457 1.00 95.19 343 GLU A N 1
ATOM 2562 C CA . GLU A 1 343 ? -18.416 10.700 -13.005 1.00 95.19 343 GLU A CA 1
ATOM 2563 C C . GLU A 1 343 ? -18.648 9.774 -14.208 1.00 95.19 343 GLU A C 1
ATOM 2565 O O . GLU A 1 343 ? -17.802 9.603 -15.091 1.00 95.19 343 GLU A O 1
ATOM 2570 N N . ARG A 1 344 ? -19.850 9.196 -14.274 1.00 94.69 344 ARG A N 1
ATOM 2571 C CA . ARG A 1 344 ? -20.388 8.562 -15.474 1.00 94.69 344 ARG A CA 1
ATOM 2572 C C . ARG A 1 344 ? -20.838 9.606 -16.481 1.00 94.69 344 ARG A C 1
ATOM 2574 O O . ARG A 1 344 ? -21.817 10.320 -16.279 1.00 94.69 344 ARG A O 1
ATOM 2581 N N . VAL A 1 345 ? -20.238 9.553 -17.657 1.00 94.69 345 VAL A N 1
ATOM 2582 C CA . VAL A 1 345 ? -20.669 10.315 -18.820 1.00 94.69 345 VAL A CA 1
ATOM 2583 C C . VAL A 1 345 ? -21.778 9.550 -19.543 1.00 94.69 345 VAL A C 1
ATOM 2585 O O . VAL A 1 345 ? -21.567 8.475 -20.119 1.00 94.69 345 VAL A O 1
ATOM 2588 N N . ARG A 1 346 ? -22.991 10.110 -19.529 1.00 89.12 346 ARG A N 1
ATOM 2589 C CA . ARG A 1 346 ? -24.177 9.509 -20.155 1.00 89.12 346 ARG A CA 1
ATOM 2590 C C . ARG A 1 346 ? -23.918 9.170 -21.628 1.00 89.12 346 ARG A C 1
ATOM 2592 O O . ARG A 1 346 ? -23.463 10.005 -22.397 1.00 89.12 346 ARG A O 1
ATOM 2599 N N . GLY A 1 347 ? -24.226 7.933 -22.023 1.00 88.38 347 GLY A N 1
ATOM 2600 C CA . GLY A 1 347 ? -24.049 7.447 -23.399 1.00 88.38 347 GLY A CA 1
ATOM 2601 C C . GLY A 1 347 ? -22.619 7.028 -23.769 1.00 88.38 347 GLY A C 1
ATOM 2602 O O . GLY A 1 347 ? -22.441 6.362 -24.787 1.00 88.38 347 GLY A O 1
ATOM 2603 N N . HIS A 1 348 ? -21.623 7.336 -22.933 1.00 92.00 348 HIS A N 1
ATOM 2604 C CA . HIS A 1 348 ? -20.215 7.011 -23.180 1.00 92.00 348 HIS A CA 1
ATOM 2605 C C . HIS A 1 348 ? -19.657 6.004 -22.174 1.00 92.00 348 HIS A C 1
ATOM 2607 O O . HIS A 1 348 ? -18.956 5.066 -22.577 1.00 92.00 348 HIS A O 1
ATOM 2613 N N . SER A 1 349 ? -19.983 6.168 -20.887 1.00 96.00 349 SER A N 1
ATOM 2614 C CA . SER A 1 349 ? -19.486 5.278 -19.844 1.00 96.00 349 SER A CA 1
ATOM 2615 C C . SER A 1 349 ? -20.115 3.892 -19.927 1.00 96.00 349 SER A C 1
ATOM 2617 O O . SER A 1 349 ? -21.305 3.739 -20.224 1.00 96.00 349 SER A O 1
ATOM 2619 N N . ARG A 1 350 ? -19.315 2.859 -19.660 1.00 95.25 350 ARG A N 1
ATOM 2620 C CA . ARG A 1 350 ? -19.780 1.468 -19.626 1.00 95.25 350 ARG A CA 1
ATOM 2621 C C . ARG A 1 350 ? -19.299 0.782 -18.358 1.00 95.25 350 ARG A C 1
ATOM 2623 O O . ARG A 1 350 ? -18.100 0.740 -18.108 1.00 95.25 350 ARG A O 1
ATOM 2630 N N . ASN A 1 351 ? -20.241 0.168 -17.654 1.00 93.88 351 ASN A N 1
ATOM 2631 C CA . ASN A 1 351 ? -19.987 -0.660 -16.483 1.00 93.88 351 ASN A CA 1
ATOM 2632 C C . ASN A 1 351 ? -20.110 -2.118 -16.913 1.00 93.88 351 ASN A C 1
ATOM 2634 O O . ASN A 1 351 ? -21.153 -2.520 -17.449 1.00 93.88 351 ASN A O 1
ATOM 2638 N N . LEU A 1 352 ? -19.063 -2.902 -16.704 1.00 94.94 352 LEU A N 1
ATOM 2639 C CA . LEU A 1 352 ? -19.065 -4.325 -16.997 1.00 94.94 352 LEU A CA 1
ATOM 2640 C C . LEU A 1 352 ? -18.551 -5.085 -15.783 1.00 94.94 352 LEU A C 1
ATOM 2642 O O . LEU A 1 352 ? -17.679 -4.599 -15.073 1.00 94.94 352 LEU A O 1
ATOM 2646 N N . VAL A 1 353 ? -19.103 -6.268 -15.564 1.00 90.38 353 VAL A N 1
ATOM 2647 C CA . VAL A 1 353 ? -18.762 -7.143 -14.448 1.00 90.38 353 VAL A CA 1
ATOM 2648 C C . VAL A 1 353 ? -18.668 -8.586 -14.917 1.00 90.38 353 VAL A C 1
ATOM 2650 O O . VAL A 1 353 ? -19.316 -8.980 -15.896 1.00 90.38 353 VAL A O 1
ATOM 2653 N N . ALA A 1 354 ? -17.878 -9.374 -14.204 1.00 85.50 354 ALA A N 1
ATOM 2654 C CA . ALA A 1 354 ? -17.868 -10.824 -14.287 1.00 85.50 354 ALA A CA 1
ATOM 2655 C C . ALA A 1 354 ? -17.777 -11.406 -12.873 1.00 85.50 354 ALA A C 1
ATOM 2657 O O . ALA A 1 354 ? -17.178 -10.811 -11.982 1.00 85.50 354 ALA A O 1
ATOM 2658 N N . LEU A 1 355 ? -18.399 -12.563 -12.676 1.00 75.50 355 LEU A N 1
ATOM 2659 C CA . LEU A 1 355 ? -18.221 -13.377 -11.479 1.00 75.50 355 LEU A CA 1
ATOM 2660 C C . LEU A 1 355 ? -17.375 -14.567 -11.906 1.00 75.50 355 LEU A C 1
ATOM 2662 O O . LEU A 1 355 ? -17.773 -15.297 -12.816 1.00 75.50 355 LEU A O 1
ATOM 2666 N N . THR A 1 356 ? -16.203 -14.713 -11.308 1.00 66.31 356 THR A N 1
ATOM 2667 C CA . THR A 1 356 ? -15.304 -15.843 -11.538 1.00 66.31 356 THR A CA 1
ATOM 2668 C C . THR A 1 356 ? -15.190 -16.667 -10.259 1.00 66.31 356 THR A C 1
ATOM 2670 O O . THR A 1 356 ? -15.680 -16.263 -9.205 1.00 66.31 356 THR A O 1
ATOM 2673 N N . GLU A 1 357 ? -14.544 -17.831 -10.335 1.00 53.47 357 GLU A N 1
ATOM 2674 C CA . GLU A 1 357 ? -14.206 -18.624 -9.141 1.00 53.47 357 GLU A CA 1
ATOM 2675 C C . GLU A 1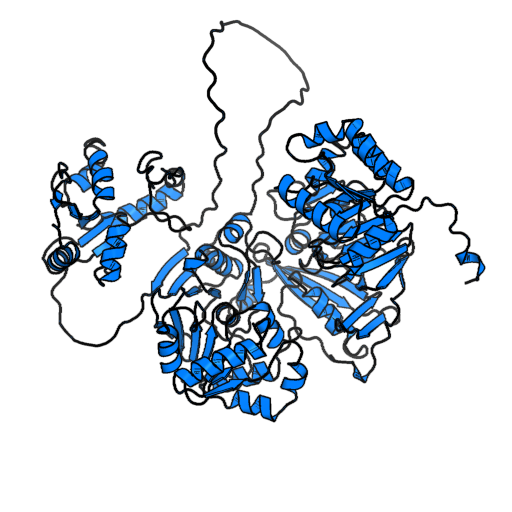 357 ? -13.330 -17.822 -8.161 1.00 53.47 357 GLU A C 1
ATOM 2677 O O . GLU A 1 357 ? -13.466 -17.968 -6.952 1.00 53.47 357 GLU A O 1
ATOM 2682 N N . ASN A 1 358 ? -12.530 -16.885 -8.686 1.00 45.66 358 ASN A N 1
ATOM 2683 C CA . ASN A 1 358 ? -11.652 -15.984 -7.933 1.00 45.66 358 ASN A CA 1
ATOM 2684 C C . ASN A 1 358 ? -12.338 -14.656 -7.547 1.00 45.66 358 ASN A C 1
ATOM 2686 O O . ASN A 1 358 ? -11.660 -13.661 -7.294 1.00 45.66 358 ASN A O 1
ATOM 2690 N N . GLY A 1 359 ? -13.674 -14.609 -7.554 1.00 56.62 359 GLY A N 1
ATOM 2691 C CA . GLY A 1 359 ? -14.457 -13.481 -7.052 1.00 56.62 359 GLY A CA 1
ATOM 2692 C C . GLY A 1 359 ? -15.003 -12.519 -8.113 1.00 56.62 359 GLY A C 1
ATOM 2693 O O . GLY A 1 359 ? -15.178 -12.838 -9.292 1.00 56.62 359 GLY A O 1
ATOM 2694 N N . PHE A 1 360 ? -15.367 -11.323 -7.654 1.00 69.69 360 PHE A N 1
ATOM 2695 C CA . PHE A 1 360 ? -15.965 -10.273 -8.474 1.00 69.69 360 PHE A CA 1
ATOM 2696 C C . PHE A 1 360 ? -14.906 -9.534 -9.297 1.00 69.69 360 PHE A C 1
ATOM 2698 O O . PHE A 1 360 ? -13.885 -9.106 -8.770 1.00 69.69 360 PHE A O 1
ATOM 2705 N N . ARG A 1 361 ? -15.188 -9.341 -10.586 1.00 80.75 361 ARG A N 1
ATOM 2706 C CA . ARG A 1 361 ? -14.338 -8.627 -11.543 1.00 80.75 361 ARG A CA 1
ATOM 2707 C C . ARG A 1 361 ? -15.104 -7.482 -12.171 1.00 80.75 361 ARG A C 1
ATOM 2709 O O . ARG A 1 361 ? -16.292 -7.639 -12.472 1.00 80.75 361 ARG A O 1
ATOM 2716 N N . MET A 1 362 ? -14.436 -6.361 -12.432 1.00 89.62 362 MET A N 1
ATOM 2717 C CA . MET A 1 362 ? -15.081 -5.179 -13.006 1.00 89.62 362 MET A CA 1
ATOM 2718 C C . MET A 1 362 ? -14.262 -4.491 -14.090 1.00 89.62 362 MET A C 1
ATOM 2720 O O . MET A 1 362 ? -13.049 -4.416 -14.036 1.00 89.62 362 MET A O 1
ATOM 2724 N N . THR A 1 363 ? -14.953 -3.908 -15.061 1.00 96.06 363 THR A N 1
ATOM 2725 C CA . THR A 1 363 ? -14.364 -3.019 -16.064 1.00 96.06 363 THR A CA 1
ATOM 2726 C C . THR A 1 363 ? -15.216 -1.767 -16.142 1.00 96.06 363 THR A C 1
ATOM 2728 O O . THR A 1 363 ? -16.432 -1.836 -16.356 1.00 96.06 363 THR A O 1
ATOM 2731 N N . ALA A 1 364 ? -14.573 -0.613 -16.007 1.00 96.94 364 ALA A N 1
ATOM 2732 C CA . ALA A 1 364 ? -15.226 0.685 -16.020 1.00 96.94 364 ALA A CA 1
ATOM 2733 C C . ALA A 1 364 ? -14.631 1.519 -17.151 1.00 96.94 364 ALA A C 1
ATOM 2735 O O . ALA A 1 364 ? -13.465 1.884 -17.109 1.00 96.94 364 ALA A O 1
ATOM 2736 N N . LEU A 1 365 ? -15.402 1.799 -18.197 1.00 97.62 365 LEU A N 1
ATOM 2737 C CA . LEU A 1 365 ? -14.881 2.471 -19.389 1.00 97.62 365 LEU A CA 1
ATOM 2738 C C . LEU A 1 365 ? -15.439 3.878 -19.519 1.00 97.62 365 LEU A C 1
ATOM 2740 O O . LEU A 1 365 ? -16.635 4.067 -19.313 1.00 97.62 365 LEU A O 1
ATOM 2744 N N . ASN A 1 366 ? -14.601 4.810 -19.972 1.00 96.50 366 ASN A N 1
ATOM 2745 C CA . ASN A 1 366 ? -14.957 6.173 -20.380 1.00 96.50 366 ASN A CA 1
ATOM 2746 C C . ASN A 1 366 ? -15.708 6.973 -19.307 1.00 96.50 366 ASN A C 1
ATOM 2748 O O . ASN A 1 366 ? -16.740 7.586 -19.584 1.00 96.50 366 ASN A O 1
ATOM 2752 N N . TYR A 1 367 ? -15.219 6.925 -18.078 1.00 97.62 367 TYR A N 1
ATOM 2753 C CA . TYR A 1 367 ? -15.623 7.835 -17.017 1.00 97.62 367 TYR A CA 1
ATOM 2754 C C . TYR A 1 367 ? -14.911 9.175 -17.192 1.00 97.62 367 TYR A C 1
ATOM 2756 O O . TYR A 1 367 ? -13.955 9.299 -17.964 1.00 97.62 367 TYR A O 1
ATOM 2764 N N . ARG A 1 368 ? -15.385 10.177 -16.464 1.00 97.62 368 ARG A N 1
ATOM 2765 C CA . ARG A 1 368 ? -14.721 11.463 -16.299 1.00 97.62 368 ARG A CA 1
ATOM 2766 C C . ARG A 1 368 ? -14.112 11.522 -14.908 1.00 97.62 368 ARG A C 1
ATOM 2768 O O . ARG A 1 368 ? -14.785 11.162 -13.950 1.00 97.62 368 ARG A O 1
ATOM 2775 N N . ALA A 1 369 ? -12.865 11.953 -14.810 1.00 97.06 369 ALA A N 1
ATOM 2776 C CA . ALA A 1 369 ? -12.187 12.209 -13.552 1.00 97.06 369 ALA A CA 1
ATOM 2777 C C . ALA A 1 369 ? -11.873 13.701 -13.426 1.00 97.06 369 ALA A C 1
ATOM 2779 O O . ALA A 1 369 ? -11.360 14.313 -14.366 1.00 97.06 369 ALA A O 1
ATOM 2780 N N . ASN A 1 370 ? -12.153 14.255 -12.250 1.00 95.25 370 ASN A N 1
ATOM 2781 C CA . ASN A 1 370 ? -11.773 15.605 -11.858 1.00 95.25 370 ASN A CA 1
ATOM 2782 C C . ASN A 1 370 ? -10.917 15.525 -10.590 1.00 95.25 370 ASN A C 1
ATOM 2784 O O . ASN A 1 370 ? -11.275 14.818 -9.650 1.00 95.25 370 ASN A O 1
ATOM 2788 N N . VAL A 1 371 ? -9.812 16.263 -10.549 1.00 94.00 371 VAL A N 1
ATOM 2789 C CA . VAL A 1 371 ? -8.978 16.467 -9.360 1.00 94.00 371 VAL A CA 1
ATOM 2790 C C . VAL A 1 371 ? -8.994 17.953 -9.037 1.00 94.00 371 VAL A C 1
ATOM 2792 O O . VAL A 1 371 ? -8.582 18.773 -9.852 1.00 94.00 371 VAL A O 1
ATOM 2795 N N . MET A 1 372 ? -9.504 18.312 -7.865 1.00 88.19 372 MET A N 1
ATOM 2796 C CA . MET A 1 372 ? -9.715 19.699 -7.456 1.00 88.19 372 MET A CA 1
ATOM 2797 C C . MET A 1 372 ? -8.984 19.971 -6.152 1.00 88.19 372 MET A C 1
ATOM 2799 O O . MET A 1 372 ? -9.138 19.200 -5.208 1.00 88.19 372 MET A O 1
ATOM 2803 N N . SER A 1 373 ? -8.265 21.089 -6.079 1.00 86.81 373 SER A N 1
ATOM 2804 C CA . SER A 1 373 ? -7.619 21.530 -4.841 1.00 86.81 373 SER A CA 1
ATOM 2805 C C . SER A 1 373 ? -8.207 22.855 -4.359 1.00 86.81 373 SER A C 1
ATOM 2807 O O . SER A 1 373 ? -8.183 23.855 -5.079 1.00 86.81 373 SER A O 1
ATOM 2809 N N . GLU A 1 374 ? -8.709 22.887 -3.125 1.00 81.94 374 GLU A N 1
ATOM 2810 C CA . GLU A 1 374 ? -9.287 24.073 -2.487 1.00 81.94 374 GLU A CA 1
ATOM 2811 C C . GLU A 1 374 ? -8.559 24.430 -1.188 1.00 81.94 374 GLU A C 1
ATOM 2813 O O . GLU A 1 374 ? -8.164 23.557 -0.423 1.00 81.94 374 GLU A O 1
ATOM 2818 N N . LYS A 1 375 ? -8.381 25.725 -0.900 1.00 81.75 375 LYS A N 1
ATOM 2819 C CA . LYS A 1 375 ? -7.792 26.163 0.375 1.00 81.75 375 LYS A CA 1
ATOM 2820 C C . LYS A 1 375 ? -8.865 26.169 1.460 1.00 81.75 375 LYS A C 1
ATOM 2822 O O . LYS A 1 375 ? -9.893 26.825 1.297 1.00 81.75 375 LYS A O 1
ATOM 2827 N N . LEU A 1 376 ? -8.619 25.469 2.562 1.00 71.12 376 LEU A N 1
ATOM 2828 C CA . LEU A 1 376 ? -9.539 25.391 3.692 1.00 71.12 376 LEU A CA 1
ATOM 2829 C C . LEU A 1 376 ? -9.442 26.621 4.602 1.00 71.12 376 LEU A C 1
ATOM 2831 O O . LEU A 1 376 ? -8.400 27.264 4.721 1.00 71.12 376 LEU A O 1
ATOM 2835 N N . SER A 1 377 ? -10.553 26.937 5.274 1.00 69.19 377 SER A N 1
ATOM 2836 C CA . SER A 1 377 ? -10.587 27.921 6.359 1.00 69.19 377 SER A CA 1
ATOM 2837 C C . SER A 1 377 ? -10.197 27.285 7.698 1.00 69.19 377 SER A C 1
ATOM 2839 O O . SER A 1 377 ? -10.426 26.093 7.912 1.00 69.19 377 SER A O 1
ATOM 2841 N N . ALA A 1 378 ? -9.689 28.090 8.638 1.00 59.81 378 ALA A N 1
ATOM 2842 C CA . ALA A 1 378 ? -9.294 27.633 9.977 1.00 59.81 378 ALA A CA 1
ATOM 2843 C C . ALA A 1 378 ? -10.419 26.883 10.725 1.00 59.81 378 ALA A C 1
ATOM 2845 O O . ALA A 1 378 ? -10.177 25.859 11.354 1.00 59.81 378 ALA A O 1
ATOM 2846 N N . ALA A 1 379 ? -11.675 27.326 10.584 1.00 50.28 379 ALA A N 1
ATOM 2847 C CA . ALA A 1 379 ? -12.832 26.662 11.194 1.00 50.28 379 ALA A CA 1
ATOM 2848 C C . ALA A 1 379 ? -13.111 25.257 10.618 1.00 50.28 379 ALA A C 1
ATOM 2850 O O . ALA A 1 379 ? -13.581 24.376 11.335 1.00 50.28 379 ALA A O 1
ATOM 2851 N N . ARG A 1 380 ? -12.825 25.024 9.327 1.00 49.16 380 ARG A N 1
ATOM 2852 C CA . ARG A 1 380 ? -12.979 23.697 8.702 1.00 49.16 380 ARG A CA 1
ATOM 2853 C C . ARG A 1 380 ? -11.849 22.739 9.087 1.00 49.16 380 ARG A C 1
ATOM 2855 O O . ARG A 1 380 ? -12.114 21.549 9.205 1.00 49.16 380 ARG A O 1
ATOM 2862 N N . LEU A 1 381 ? -10.637 23.252 9.311 1.00 55.41 381 LEU A N 1
ATOM 2863 C CA . LEU A 1 381 ? -9.502 22.478 9.834 1.00 55.41 381 LEU A CA 1
ATOM 2864 C C . LEU A 1 381 ? -9.765 22.006 11.275 1.00 55.41 381 LEU A C 1
ATOM 2866 O O . LEU A 1 381 ? -9.636 20.819 11.559 1.00 55.41 381 LEU A O 1
ATOM 2870 N N . ALA A 1 382 ? -10.244 22.901 12.147 1.00 49.00 382 ALA A N 1
ATOM 2871 C CA . ALA A 1 382 ? -10.534 22.592 13.551 1.00 49.00 382 ALA A CA 1
ATOM 2872 C C . ALA A 1 382 ? -11.615 21.505 13.744 1.00 49.00 382 ALA A C 1
ATOM 2874 O O . ALA A 1 382 ? -11.502 20.675 14.639 1.00 49.00 382 ALA A O 1
ATOM 2875 N N . ASN A 1 383 ? -12.635 21.455 12.878 1.00 48.31 383 ASN A N 1
ATOM 2876 C CA . ASN A 1 383 ? -13.709 20.453 12.950 1.00 48.31 383 ASN A CA 1
ATOM 2877 C C . ASN A 1 383 ? -13.280 19.023 12.566 1.00 48.31 383 ASN A C 1
ATOM 2879 O O . ASN A 1 383 ? -14.055 18.090 12.770 1.00 48.31 383 ASN A O 1
ATOM 2883 N N . ARG A 1 384 ? -12.097 18.832 11.966 1.00 51.12 384 ARG A N 1
ATOM 2884 C CA . ARG A 1 384 ? -11.611 17.501 11.559 1.00 51.12 384 ARG A CA 1
ATOM 2885 C C . ARG A 1 384 ? -10.825 16.799 12.673 1.00 51.12 384 ARG A C 1
ATOM 2887 O O . ARG A 1 384 ? -10.863 15.578 12.745 1.00 51.12 384 ARG A O 1
ATOM 2894 N N . ALA A 1 385 ? -10.186 17.566 13.558 1.00 47.06 385 ALA A N 1
ATOM 2895 C CA . ALA A 1 385 ? -9.370 17.072 14.671 1.00 47.06 385 ALA A CA 1
ATOM 2896 C C . ALA A 1 385 ? -10.188 16.573 15.886 1.00 47.06 385 ALA A C 1
ATOM 2898 O O . ALA A 1 385 ? -9.621 16.072 16.851 1.00 47.06 385 ALA A O 1
ATOM 2899 N N . THR A 1 386 ? -11.518 16.718 15.877 1.00 49.53 386 THR A N 1
ATOM 2900 C CA . THR A 1 386 ? -12.348 16.646 17.095 1.00 49.53 386 THR A CA 1
ATOM 2901 C C . THR A 1 386 ? -13.214 15.389 17.252 1.00 49.53 386 THR A C 1
ATOM 2903 O O . THR A 1 386 ? -13.818 15.220 18.309 1.00 49.53 386 THR A O 1
ATOM 2906 N N . HIS A 1 387 ? -13.272 14.472 16.276 1.00 60.34 387 HIS A N 1
ATOM 2907 C CA . HIS A 1 387 ? -14.110 13.260 16.364 1.00 60.34 387 HIS A CA 1
ATOM 2908 C C . HIS A 1 387 ? -13.308 11.960 16.182 1.00 60.34 387 HIS A C 1
ATOM 2910 O O . HIS A 1 387 ? -13.340 11.325 15.128 1.00 60.34 387 HIS A O 1
ATOM 2916 N N . LEU A 1 388 ? -12.602 11.554 17.244 1.00 70.62 388 LEU A N 1
ATOM 2917 C CA . LEU A 1 388 ? -11.859 10.287 17.335 1.00 70.62 388 LEU A CA 1
ATOM 2918 C C . LEU A 1 388 ? -12.747 9.066 17.608 1.00 70.62 388 LEU A C 1
ATOM 2920 O O . LEU A 1 388 ? -12.309 7.942 17.404 1.00 70.62 388 LEU A O 1
ATOM 2924 N N . GLN A 1 389 ? -13.987 9.257 18.054 1.00 77.50 389 GLN A N 1
ATOM 2925 C CA . GLN A 1 389 ? -14.966 8.179 18.179 1.00 77.50 389 GLN A CA 1
ATOM 2926 C C . GLN A 1 389 ? -15.942 8.240 17.007 1.00 77.50 389 GLN A C 1
ATOM 2928 O O . GLN A 1 389 ? -16.448 9.317 16.678 1.00 77.50 389 GLN A O 1
ATOM 2933 N N . ARG A 1 390 ? -16.224 7.097 16.373 1.00 80.25 390 ARG A N 1
ATOM 2934 C CA . ARG A 1 390 ? -17.237 7.033 15.316 1.00 80.25 390 ARG A CA 1
ATOM 2935 C C . ARG A 1 390 ? -18.638 7.088 15.929 1.00 80.25 390 ARG A C 1
ATOM 2937 O O . ARG A 1 390 ? -18.928 6.391 16.898 1.00 80.25 390 ARG A O 1
ATOM 2944 N N . ASP A 1 391 ? -19.507 7.899 15.334 1.00 80.69 391 ASP A N 1
ATOM 2945 C CA . ASP A 1 391 ? -20.918 7.973 15.710 1.00 80.69 391 ASP A CA 1
ATOM 2946 C C . ASP A 1 391 ? -21.722 6.893 14.979 1.00 80.69 391 ASP A C 1
ATOM 2948 O O . ASP A 1 391 ? -21.985 7.006 13.785 1.00 80.69 391 ASP A O 1
ATOM 2952 N N . TYR A 1 392 ? -22.114 5.855 15.716 1.00 83.06 392 TYR A N 1
ATOM 2953 C CA . TYR A 1 392 ? -22.970 4.768 15.230 1.00 83.06 392 TYR A CA 1
ATOM 2954 C C . TYR A 1 392 ? -24.470 5.039 15.445 1.00 83.06 392 TYR A C 1
ATOM 2956 O O . TYR A 1 392 ? -25.292 4.126 15.352 1.00 83.06 392 TYR A O 1
ATOM 2964 N N . GLY A 1 393 ? -24.849 6.265 15.822 1.00 79.56 393 GLY A N 1
ATOM 2965 C CA . GLY A 1 393 ? -26.219 6.626 16.194 1.00 79.56 393 GLY A CA 1
ATOM 2966 C C . GLY A 1 393 ? -26.651 6.103 17.570 1.00 79.56 393 GLY A C 1
ATOM 2967 O O . GLY A 1 393 ? -27.793 6.308 17.981 1.00 79.56 393 GLY A O 1
ATOM 2968 N N . VAL A 1 394 ? -25.745 5.446 18.300 1.00 80.94 394 VAL A N 1
ATOM 2969 C CA . VAL A 1 394 ? -25.934 4.946 19.666 1.00 80.94 394 VAL A CA 1
ATOM 2970 C C . VAL A 1 394 ? -24.755 5.373 20.533 1.00 80.94 394 VAL A C 1
ATOM 2972 O O . VAL A 1 394 ? -23.606 5.324 20.100 1.00 80.94 394 VAL A O 1
ATOM 2975 N N . LYS A 1 395 ? -25.035 5.807 21.766 1.00 78.56 395 LYS A N 1
ATOM 2976 C CA . LYS A 1 395 ? -23.996 6.225 22.715 1.00 78.56 395 LYS A CA 1
ATOM 2977 C C . LYS A 1 395 ? -23.647 5.083 23.672 1.00 78.56 395 LYS A C 1
ATOM 2979 O O . LYS A 1 395 ? -24.574 4.420 24.142 1.00 78.56 395 LYS A O 1
ATOM 2984 N N . PRO A 1 396 ? -22.360 4.874 24.001 1.00 75.25 396 PRO A N 1
ATOM 2985 C CA . PRO A 1 396 ? -21.960 3.952 25.058 1.00 75.25 396 PRO A CA 1
ATOM 2986 C C . PRO A 1 396 ? -22.686 4.274 26.372 1.00 75.25 396 PRO A C 1
ATOM 2988 O O . PRO A 1 396 ? -22.673 5.416 26.832 1.00 75.25 396 PRO A O 1
ATOM 2991 N N . GLY A 1 397 ? -23.336 3.279 26.979 1.00 71.38 397 GLY A N 1
ATOM 2992 C CA . GLY A 1 397 ? -23.868 3.386 28.336 1.00 71.38 397 GLY A CA 1
ATOM 2993 C C . GLY A 1 397 ? -22.759 3.347 29.395 1.00 71.38 397 GLY A C 1
ATOM 2994 O O . GLY A 1 397 ? -21.629 2.951 29.114 1.00 71.38 397 GLY A O 1
ATOM 2995 N N . ALA A 1 398 ? -23.080 3.686 30.647 1.00 74.44 398 ALA A N 1
ATOM 2996 C CA . ALA A 1 398 ? -22.105 3.727 31.748 1.00 74.44 398 ALA A CA 1
ATOM 2997 C C . ALA A 1 398 ? -21.419 2.374 32.048 1.00 74.44 398 ALA A C 1
ATOM 2999 O O . ALA A 1 398 ? -20.324 2.350 32.599 1.00 74.44 398 ALA A O 1
ATOM 3000 N N . GLY A 1 399 ? -22.055 1.253 31.685 1.00 80.00 399 GLY A N 1
ATOM 3001 C CA . GLY A 1 399 ? -21.498 -0.097 31.835 1.00 80.00 399 GLY A CA 1
ATOM 3002 C C . GLY A 1 399 ? -20.707 -0.606 30.625 1.00 80.00 399 GLY A C 1
ATOM 3003 O O . GLY A 1 399 ? -20.253 -1.746 30.651 1.00 80.00 399 GLY A O 1
ATOM 3004 N N . SER A 1 400 ? -20.571 0.194 29.562 1.00 85.00 400 SER A N 1
ATOM 3005 C CA . SER A 1 400 ? -19.850 -0.212 28.348 1.00 85.00 400 SER A CA 1
ATOM 3006 C C . SER A 1 400 ? -18.366 -0.368 28.646 1.00 85.00 400 SER A C 1
ATOM 3008 O O . SER A 1 400 ? -17.791 0.425 29.398 1.00 85.00 400 SER A O 1
ATOM 3010 N N . ARG A 1 401 ? -17.755 -1.403 28.072 1.00 91.69 401 ARG A N 1
ATOM 3011 C CA . ARG A 1 401 ? -16.345 -1.720 28.289 1.00 91.69 401 ARG A CA 1
ATOM 3012 C C . ARG A 1 401 ? -15.678 -2.065 26.972 1.00 91.69 401 ARG A C 1
ATOM 3014 O O . ARG A 1 401 ? -16.183 -2.898 26.215 1.00 91.69 401 ARG A O 1
ATOM 3021 N N . LEU A 1 402 ? -14.511 -1.476 26.751 1.00 94.62 402 LEU A N 1
ATOM 3022 C CA . LEU A 1 402 ? -13.640 -1.802 25.637 1.00 94.62 402 LEU A CA 1
ATOM 3023 C C . LEU A 1 402 ? -12.312 -2.319 26.186 1.00 94.62 402 LEU A C 1
ATOM 3025 O O . LEU A 1 402 ? -11.542 -1.566 26.779 1.00 94.62 402 LEU A O 1
ATOM 3029 N N . LEU A 1 403 ? -12.061 -3.613 26.003 1.00 95.75 403 LEU A N 1
ATOM 3030 C CA . LEU A 1 403 ? -10.836 -4.262 26.454 1.00 95.75 403 LEU A CA 1
ATOM 3031 C C . LEU A 1 403 ? -9.905 -4.424 25.257 1.00 95.75 403 LEU A C 1
ATOM 3033 O O . LEU A 1 403 ? -10.215 -5.147 24.311 1.00 95.75 403 LEU A O 1
ATOM 3037 N N . LEU A 1 404 ? -8.762 -3.757 25.299 1.00 96.62 404 LEU A N 1
ATOM 3038 C CA . LEU A 1 404 ? -7.750 -3.787 24.252 1.00 96.62 404 LEU A CA 1
ATOM 3039 C C . LEU A 1 404 ? -6.534 -4.549 24.775 1.00 96.62 404 LEU A C 1
ATOM 3041 O O . LEU A 1 404 ? -5.948 -4.164 25.783 1.00 96.62 404 LEU A O 1
ATOM 3045 N N . LEU A 1 405 ? -6.173 -5.652 24.124 1.00 96.06 405 LEU A N 1
ATOM 3046 C CA . LEU A 1 405 ? -5.069 -6.515 24.539 1.00 96.06 405 LEU A CA 1
ATOM 3047 C C . LEU A 1 405 ? -3.888 -6.348 23.586 1.00 96.06 405 LEU A C 1
ATOM 3049 O O . LEU A 1 405 ? -4.049 -6.424 22.365 1.00 96.06 405 LEU A O 1
ATOM 3053 N N . GLY A 1 406 ? -2.692 -6.185 24.148 1.00 92.06 406 GLY A N 1
ATOM 3054 C CA . GLY A 1 406 ? -1.477 -5.967 23.367 1.00 92.06 406 GLY A CA 1
ATOM 3055 C C . GLY A 1 406 ? -0.961 -7.222 22.670 1.00 92.06 406 GLY A C 1
ATOM 3056 O O . GLY A 1 406 ? -0.224 -7.100 21.705 1.00 92.06 406 GLY A O 1
ATOM 3057 N N . SER A 1 407 ? -1.376 -8.418 23.093 1.00 90.00 407 SER A N 1
ATOM 3058 C CA . SER A 1 407 ? -1.106 -9.697 22.423 1.00 90.00 407 SER A CA 1
ATOM 3059 C C . SER A 1 407 ? -2.334 -10.613 22.487 1.00 90.00 407 SER A C 1
ATOM 3061 O O . SER A 1 407 ? -3.356 -10.283 23.093 1.00 90.00 407 SER A O 1
ATOM 3063 N N . SER A 1 408 ? -2.273 -11.775 21.830 1.00 85.88 408 SER A N 1
ATOM 3064 C CA . SER A 1 408 ? -3.333 -12.776 21.968 1.00 85.88 408 SER A CA 1
ATOM 3065 C C . SER A 1 408 ? -3.349 -13.325 23.402 1.00 85.88 408 SER A C 1
ATOM 3067 O O . SER A 1 408 ? -2.321 -13.838 23.836 1.00 85.88 408 SER A O 1
ATOM 3069 N N . PRO A 1 409 ? -4.499 -13.356 24.108 1.00 81.62 409 PRO A N 1
ATOM 3070 C CA . PRO A 1 409 ? -4.583 -13.867 25.486 1.00 81.62 409 PRO A CA 1
ATOM 3071 C C . PRO A 1 409 ? -4.300 -15.374 25.584 1.00 81.62 409 PRO A C 1
ATOM 3073 O O . PRO A 1 409 ? -4.235 -15.944 26.667 1.00 81.62 409 PRO A O 1
ATOM 3076 N N . THR A 1 410 ? -4.190 -16.046 24.438 1.00 70.69 410 THR A N 1
ATOM 3077 C CA . THR A 1 410 ? -3.909 -17.479 24.328 1.00 70.69 410 THR A CA 1
ATOM 3078 C C . THR A 1 410 ? -2.418 -17.792 24.155 1.00 70.69 410 THR A C 1
ATOM 3080 O O . THR A 1 410 ? -2.045 -18.970 24.187 1.00 70.69 410 THR A O 1
ATOM 3083 N N . GLN A 1 411 ? -1.580 -16.769 23.972 1.00 65.94 411 GLN A N 1
ATOM 3084 C CA . GLN A 1 411 ? -0.123 -16.868 24.050 1.00 65.94 411 GLN A CA 1
ATOM 3085 C C . GLN A 1 411 ? 0.297 -16.762 25.536 1.00 65.94 411 GLN A C 1
ATOM 3087 O O . GLN A 1 411 ? -0.427 -16.180 26.334 1.00 65.94 411 GLN A O 1
ATOM 3092 N N . GLY A 1 412 ? 1.397 -17.409 25.943 1.00 61.72 412 GLY A N 1
ATOM 3093 C CA . GLY A 1 412 ? 1.913 -17.321 27.323 1.00 61.72 412 GLY A CA 1
ATOM 3094 C C . GLY A 1 412 ? 1.324 -18.308 28.352 1.00 61.72 412 GLY A C 1
ATOM 3095 O O . GLY A 1 412 ? 0.771 -19.354 28.008 1.00 61.72 412 GLY A O 1
ATOM 3096 N N . HIS A 1 413 ? 1.488 -17.993 29.645 1.00 62.34 413 HIS A N 1
ATOM 3097 C CA . HIS A 1 413 ? 1.186 -18.877 30.791 1.00 62.34 413 HIS A CA 1
ATOM 3098 C C . HIS A 1 413 ? -0.301 -18.903 31.214 1.00 62.34 413 HIS A C 1
ATOM 3100 O O . HIS A 1 413 ? -0.645 -19.476 32.248 1.00 62.34 413 HIS A O 1
ATOM 3106 N N . GLY A 1 414 ? -1.201 -18.296 30.429 1.00 71.00 414 GLY A N 1
ATOM 3107 C CA . GLY A 1 414 ? -2.652 -18.307 30.668 1.00 71.00 414 GLY A CA 1
ATOM 3108 C C . GLY A 1 414 ? -3.159 -17.308 31.717 1.00 71.00 414 GLY A C 1
ATOM 3109 O O . GLY A 1 414 ? -4.358 -17.266 31.987 1.00 71.00 414 GLY A O 1
ATOM 3110 N N . GLU A 1 415 ? -2.287 -16.482 32.298 1.00 79.88 415 GLU A N 1
ATOM 3111 C CA . GLU A 1 415 ? -2.669 -15.405 33.225 1.00 79.88 415 GLU A CA 1
ATOM 3112 C C . GLU A 1 415 ? -3.513 -14.332 32.542 1.00 79.88 415 GLU A C 1
ATOM 3114 O O . GLU A 1 415 ? -4.595 -14.023 33.033 1.00 79.88 415 GLU A O 1
ATOM 3119 N N . MET A 1 416 ? -3.094 -13.861 31.365 1.00 85.69 416 MET A N 1
ATOM 3120 C CA . MET A 1 416 ? -3.856 -12.881 30.588 1.00 85.69 416 MET A CA 1
ATOM 3121 C C . MET A 1 416 ? -5.239 -13.414 30.184 1.00 85.69 416 MET A C 1
ATOM 3123 O O . MET A 1 416 ? -6.226 -12.683 30.223 1.00 85.69 416 MET A O 1
ATOM 3127 N N . LEU A 1 417 ? -5.356 -14.708 29.856 1.00 87.81 417 LEU A N 1
ATOM 3128 C CA . LEU A 1 417 ? -6.661 -15.322 29.598 1.00 87.81 417 LEU A CA 1
ATOM 3129 C C . LEU A 1 417 ? -7.557 -15.271 30.839 1.00 87.81 417 LEU A C 1
ATOM 3131 O O . LEU A 1 417 ? -8.720 -14.901 30.725 1.00 87.81 417 LEU A O 1
ATOM 3135 N N . ARG A 1 418 ? -7.034 -15.625 32.018 1.00 87.12 418 ARG A N 1
ATOM 3136 C CA . ARG A 1 418 ? -7.806 -15.572 33.271 1.00 87.12 418 ARG A CA 1
ATOM 3137 C C . ARG A 1 418 ? -8.240 -14.151 33.610 1.00 87.12 418 ARG A C 1
ATOM 3139 O O . ARG A 1 418 ? -9.402 -13.962 33.958 1.00 87.12 418 ARG A O 1
ATOM 3146 N N . GLU A 1 419 ? -7.342 -13.183 33.454 1.00 88.88 419 GLU A N 1
ATOM 3147 C CA . GLU A 1 419 ? -7.640 -11.770 33.682 1.00 88.88 419 GLU A CA 1
ATOM 3148 C C . GLU A 1 419 ? -8.737 -11.286 32.728 1.00 88.88 419 GLU A C 1
ATOM 3150 O O . GLU A 1 419 ? -9.776 -10.820 33.179 1.00 88.88 419 GLU A O 1
ATOM 3155 N N . MET A 1 420 ? -8.596 -11.511 31.416 1.00 91.88 420 MET A N 1
ATOM 3156 C CA . MET A 1 420 ? -9.635 -11.182 30.428 1.00 91.88 420 MET A CA 1
ATOM 3157 C C . MET A 1 420 ? -10.993 -11.801 30.802 1.00 91.88 420 MET A C 1
ATOM 3159 O O . MET A 1 420 ? -12.031 -11.140 30.734 1.00 91.88 420 MET A O 1
ATOM 3163 N N . LEU A 1 421 ? -10.998 -13.066 31.235 1.00 91.88 421 LEU A N 1
ATOM 3164 C CA . LEU A 1 421 ? -12.210 -13.782 31.631 1.00 91.88 421 LEU A CA 1
ATOM 3165 C C . LEU A 1 421 ? -12.852 -13.269 32.924 1.00 91.88 421 LEU A C 1
ATOM 3167 O O . LEU A 1 421 ? -14.041 -13.530 33.121 1.00 91.88 421 LEU A O 1
ATOM 3171 N N . ALA A 1 422 ? -12.124 -12.553 33.784 1.00 90.56 422 ALA A N 1
ATOM 3172 C CA . ALA A 1 422 ? -12.693 -11.888 34.958 1.00 90.56 422 ALA A CA 1
ATOM 3173 C C . ALA A 1 422 ? -13.617 -10.723 34.565 1.00 90.56 422 ALA A C 1
ATOM 3175 O O . ALA A 1 422 ? -14.549 -10.398 35.297 1.00 90.56 422 ALA A O 1
ATOM 3176 N N . HIS A 1 423 ? -13.412 -10.153 33.374 1.00 90.12 423 HIS A N 1
ATOM 3177 C CA . HIS A 1 423 ? -14.225 -9.063 32.827 1.00 90.12 423 HIS A CA 1
ATOM 3178 C C . HIS A 1 423 ? -15.338 -9.544 31.883 1.00 90.12 423 HIS A C 1
ATOM 3180 O O . HIS A 1 423 ? -16.124 -8.727 31.408 1.00 90.12 423 HIS A O 1
ATOM 3186 N N . CYS A 1 424 ? -15.423 -10.849 31.612 1.00 92.06 424 CYS A N 1
ATOM 3187 C CA . CYS A 1 424 ? -16.422 -11.435 30.716 1.00 92.06 424 CYS A CA 1
ATOM 3188 C C . CYS A 1 424 ? -17.705 -11.840 31.461 1.00 92.06 424 CYS A C 1
ATOM 3190 O O . CYS A 1 424 ? -17.659 -12.427 32.546 1.00 92.06 424 CYS A O 1
ATOM 3192 N N . GLU A 1 425 ? -18.853 -11.622 30.821 1.00 91.62 425 GLU A N 1
ATOM 3193 C CA . GLU A 1 425 ? -20.184 -11.971 31.326 1.00 91.62 425 GLU A CA 1
ATOM 3194 C C . GLU A 1 425 ? -20.979 -12.767 30.288 1.00 91.62 425 GLU A C 1
ATOM 3196 O O . GLU A 1 425 ? -21.022 -12.409 29.112 1.00 91.62 425 GLU A O 1
ATOM 3201 N N . GLY A 1 426 ? -21.666 -13.817 30.746 1.00 92.25 426 GLY A N 1
ATOM 3202 C CA . GLY A 1 426 ? -22.460 -14.689 29.880 1.00 92.25 426 GLY A CA 1
ATOM 3203 C C . GLY A 1 426 ? -21.618 -15.461 28.862 1.00 92.25 426 GLY A C 1
ATOM 3204 O O . GLY A 1 426 ? -20.438 -15.743 29.090 1.00 92.25 426 GLY A O 1
ATOM 3205 N N . ASP A 1 427 ? -22.256 -15.821 27.751 1.00 95.00 427 ASP A N 1
ATOM 3206 C CA . ASP A 1 427 ? -21.596 -16.482 26.630 1.00 95.00 427 ASP A CA 1
ATOM 3207 C C . ASP A 1 427 ? -20.741 -15.483 25.838 1.00 95.00 427 ASP A C 1
ATOM 3209 O O . ASP A 1 427 ? -21.124 -14.328 25.631 1.00 95.00 427 ASP A O 1
ATOM 3213 N N . ILE A 1 428 ? -19.582 -15.946 25.371 1.00 97.56 428 ILE A N 1
ATOM 3214 C CA . ILE A 1 428 ? -18.604 -15.118 24.662 1.00 97.56 428 ILE A CA 1
ATOM 3215 C C . ILE A 1 428 ? -18.769 -15.338 23.156 1.00 97.56 428 ILE A C 1
ATOM 3217 O O . ILE A 1 428 ? -18.418 -16.399 22.636 1.00 97.56 428 ILE A O 1
ATOM 3221 N N . GLY A 1 429 ? -19.279 -14.334 22.442 1.00 98.12 429 GLY A N 1
ATOM 3222 C CA . GLY A 1 429 ? -19.342 -14.365 20.979 1.00 98.12 429 GLY A CA 1
ATOM 3223 C C . GLY A 1 429 ? -17.963 -14.150 20.362 1.00 98.12 429 GLY A C 1
ATOM 3224 O O . GLY A 1 429 ? -17.295 -13.169 20.674 1.00 98.12 429 GLY A O 1
ATOM 3225 N N . ILE A 1 430 ? -17.531 -15.047 19.482 1.00 98.00 430 ILE A N 1
ATOM 3226 C CA . ILE A 1 430 ? -16.220 -15.013 18.833 1.00 98.00 430 ILE A CA 1
ATOM 3227 C C . ILE A 1 430 ? -16.385 -14.536 17.391 1.00 98.00 430 ILE A C 1
ATOM 3229 O O . ILE A 1 430 ? -17.011 -15.217 16.579 1.00 98.00 430 ILE A O 1
ATOM 3233 N N . LEU A 1 431 ? -15.798 -13.383 17.060 1.00 97.75 431 LEU A N 1
ATOM 3234 C CA . LEU A 1 431 ? -15.761 -12.842 15.697 1.00 97.75 431 LEU A CA 1
ATOM 3235 C C . LEU A 1 431 ? -14.334 -12.940 15.155 1.00 97.75 431 LEU A C 1
ATOM 3237 O O . LEU A 1 431 ? -13.545 -12.002 15.239 1.00 97.75 431 LEU A O 1
ATOM 3241 N N . ALA A 1 432 ? -13.983 -14.096 14.597 1.00 95.75 432 ALA A N 1
ATOM 3242 C CA . ALA A 1 432 ? -12.622 -14.398 14.152 1.00 95.75 432 ALA A CA 1
ATOM 3243 C C . ALA A 1 432 ? -12.260 -13.853 12.753 1.00 95.75 432 ALA A C 1
ATOM 3245 O O . ALA A 1 432 ? -11.358 -14.377 12.101 1.00 95.75 432 ALA A O 1
ATOM 3246 N N . ALA A 1 433 ? -12.934 -12.796 12.288 1.00 91.88 433 ALA A N 1
ATOM 3247 C CA . ALA A 1 433 ? -12.798 -12.269 10.927 1.00 91.88 433 ALA A CA 1
ATOM 3248 C C . ALA A 1 433 ? -11.397 -11.727 10.586 1.00 91.88 433 ALA A C 1
ATOM 3250 O O . ALA A 1 433 ? -11.036 -11.655 9.416 1.00 91.88 433 ALA A O 1
ATOM 3251 N N . ALA A 1 434 ? -10.586 -11.375 11.589 1.00 86.75 434 ALA A N 1
ATOM 3252 C CA . ALA A 1 434 ? -9.193 -10.974 11.380 1.00 86.75 434 ALA A CA 1
ATOM 3253 C C . ALA A 1 434 ? -8.300 -12.142 10.907 1.00 86.75 434 ALA A C 1
ATOM 3255 O O . ALA A 1 434 ? -7.251 -11.923 10.298 1.00 86.75 434 ALA A O 1
ATOM 3256 N N . SER A 1 435 ? -8.679 -13.388 11.205 1.00 87.12 435 SER A N 1
ATOM 3257 C CA . SER A 1 435 ? -7.870 -14.574 10.914 1.00 87.12 435 SER A CA 1
ATOM 3258 C C . SER A 1 435 ? -7.906 -14.959 9.432 1.00 87.12 435 SER A C 1
ATOM 3260 O O . SER A 1 435 ? -8.836 -14.612 8.708 1.00 87.12 435 SER A O 1
ATOM 3262 N N . ALA A 1 436 ? -6.871 -15.657 8.954 1.00 77.25 436 ALA A N 1
ATOM 3263 C CA . ALA A 1 436 ? -6.890 -16.315 7.639 1.00 77.25 436 ALA A CA 1
ATOM 3264 C C . ALA A 1 436 ? -7.744 -17.587 7.650 1.00 77.25 436 ALA A C 1
ATOM 3266 O O . ALA A 1 436 ? -8.299 -17.965 6.625 1.00 77.25 436 ALA A O 1
ATOM 3267 N N . GLU A 1 437 ? -7.923 -18.181 8.831 1.00 85.62 437 GLU A N 1
ATOM 3268 C CA . GLU A 1 437 ? -8.722 -19.383 9.054 1.00 85.62 437 GLU A CA 1
ATOM 3269 C C . GLU A 1 437 ? -9.738 -19.113 10.182 1.00 85.62 437 GLU A C 1
ATOM 3271 O O . GLU A 1 437 ? -9.569 -19.580 11.317 1.00 85.62 437 GLU A O 1
ATOM 3276 N N . PRO A 1 438 ? -10.799 -18.316 9.924 1.00 86.00 438 PRO A N 1
ATOM 3277 C CA . PRO A 1 438 ? -11.709 -17.839 10.969 1.00 86.00 438 PRO A CA 1
ATOM 3278 C C . PRO A 1 438 ? -12.374 -18.963 11.767 1.00 86.00 438 PRO A C 1
ATOM 3280 O O . PRO A 1 438 ? -12.400 -18.909 12.994 1.00 86.00 438 PRO A O 1
ATOM 3283 N N . ARG A 1 439 ? -12.848 -20.018 11.089 1.00 89.56 439 ARG A N 1
ATOM 3284 C CA . ARG A 1 439 ? -13.524 -21.159 11.735 1.00 89.56 439 ARG A CA 1
ATOM 3285 C C . ARG A 1 439 ? -12.592 -21.945 12.650 1.00 89.56 439 ARG A C 1
ATOM 3287 O O . ARG A 1 439 ? -12.972 -22.304 13.761 1.00 89.56 439 ARG A O 1
ATOM 3294 N N . GLU A 1 440 ? -11.364 -22.201 12.208 1.00 88.69 440 GLU A N 1
ATOM 3295 C CA . GLU A 1 440 ? -10.380 -22.927 13.017 1.00 88.69 440 GLU A CA 1
ATOM 3296 C C . GLU A 1 440 ? -9.931 -22.100 14.220 1.00 88.69 440 GLU A C 1
ATOM 3298 O O . GLU A 1 440 ? -9.834 -22.613 15.339 1.00 88.69 440 GLU A O 1
ATOM 3303 N N . THR A 1 441 ? -9.742 -20.797 14.004 1.00 90.12 441 THR A N 1
ATOM 3304 C CA . THR A 1 441 ? -9.409 -19.831 15.054 1.00 90.12 441 THR A CA 1
ATOM 3305 C C . THR A 1 441 ? -10.512 -19.775 16.108 1.00 90.12 441 THR A C 1
ATOM 3307 O O . THR A 1 441 ? -10.228 -19.936 17.298 1.00 90.12 441 THR A O 1
ATOM 3310 N N . ALA A 1 442 ? -11.774 -19.634 15.688 1.00 93.62 442 ALA A N 1
ATOM 3311 C CA . ALA A 1 442 ? -12.924 -19.643 16.584 1.00 93.62 442 ALA A CA 1
ATOM 3312 C C . ALA A 1 442 ? -13.021 -20.967 17.355 1.00 93.62 442 ALA A C 1
ATOM 3314 O O . ALA A 1 442 ? -13.094 -20.958 18.583 1.00 93.62 442 ALA A O 1
ATOM 3315 N N . ALA A 1 443 ? -12.914 -22.110 16.672 1.00 93.56 443 ALA A N 1
ATOM 3316 C CA . ALA A 1 443 ? -12.952 -23.424 17.310 1.00 93.56 443 ALA A CA 1
ATOM 3317 C C . ALA A 1 443 ? -11.820 -23.619 18.336 1.00 93.56 443 ALA A C 1
ATOM 3319 O O . ALA A 1 443 ? -12.035 -24.191 19.406 1.00 93.56 443 ALA A O 1
ATOM 3320 N N . SER A 1 444 ? -10.613 -23.134 18.036 1.00 92.12 444 SER A N 1
ATOM 3321 C CA . SER A 1 444 ? -9.465 -23.173 18.948 1.00 92.12 444 SER A CA 1
ATOM 3322 C C . SER A 1 444 ? -9.712 -22.355 20.216 1.00 92.12 444 SER A C 1
ATOM 3324 O O . SER A 1 444 ? -9.478 -22.842 21.325 1.00 92.12 444 SER A O 1
ATOM 3326 N N . ILE A 1 445 ? -10.252 -21.144 20.068 1.00 91.75 445 ILE A N 1
ATOM 3327 C CA . ILE A 1 445 ? -10.603 -20.276 21.196 1.00 91.75 445 ILE A CA 1
ATOM 3328 C C . ILE A 1 445 ? -11.716 -20.909 22.031 1.00 91.75 445 ILE A C 1
ATOM 3330 O O . ILE A 1 445 ? -11.573 -21.004 23.246 1.00 91.75 445 ILE A O 1
ATOM 3334 N N . ILE A 1 446 ? -12.774 -21.424 21.399 1.00 94.94 446 ILE A N 1
ATOM 3335 C CA . ILE A 1 446 ? -13.892 -22.088 22.085 1.00 94.94 446 ILE A CA 1
ATOM 3336 C C . ILE A 1 446 ? -13.397 -23.272 22.925 1.00 94.94 446 ILE A C 1
ATOM 3338 O O . ILE A 1 446 ? -13.781 -23.395 24.087 1.00 94.94 446 ILE A O 1
ATOM 3342 N N . ARG A 1 447 ? -12.488 -24.107 22.398 1.00 92.69 447 ARG A N 1
ATOM 3343 C CA . ARG A 1 447 ? -11.884 -25.207 23.174 1.00 92.69 447 ARG A CA 1
ATOM 3344 C C . ARG A 1 447 ? -11.130 -24.706 24.408 1.00 92.69 447 ARG A C 1
ATOM 3346 O O . ARG A 1 447 ? -11.225 -25.315 25.471 1.00 92.69 447 ARG A O 1
ATOM 3353 N N . ARG A 1 448 ? -10.396 -23.597 24.287 1.00 89.56 448 ARG A N 1
ATOM 3354 C CA . ARG A 1 448 ? -9.665 -22.994 25.415 1.00 89.56 448 ARG A CA 1
ATOM 3355 C C . ARG A 1 448 ? -10.607 -22.382 26.451 1.00 89.56 448 ARG A C 1
ATOM 3357 O O . ARG A 1 448 ? -10.374 -22.561 27.642 1.00 89.56 448 ARG A O 1
ATOM 3364 N N . LEU A 1 449 ? -11.678 -21.722 26.009 1.00 91.25 449 LEU A N 1
ATOM 3365 C CA . LEU A 1 449 ? -12.728 -21.186 26.880 1.00 91.25 449 LEU A CA 1
ATOM 3366 C C . LEU A 1 449 ? -13.430 -22.301 27.662 1.00 91.25 449 LEU A C 1
ATOM 3368 O O . LEU A 1 449 ? -13.583 -22.184 28.878 1.00 91.25 449 LEU A O 1
ATOM 3372 N N . ALA A 1 450 ? -13.753 -23.416 27.002 1.00 90.56 450 ALA A N 1
ATOM 3373 C CA . ALA A 1 450 ? -14.341 -24.584 27.652 1.00 90.56 450 ALA A CA 1
ATOM 3374 C C . ALA A 1 450 ? -13.423 -25.148 28.751 1.00 90.56 450 ALA A C 1
ATOM 3376 O O . ALA A 1 450 ? -13.891 -25.475 29.840 1.00 90.56 450 ALA A O 1
ATOM 3377 N N . GLY A 1 451 ? -12.105 -25.172 28.513 1.00 86.50 451 GLY A N 1
ATOM 3378 C CA . GLY A 1 451 ? -11.105 -25.541 29.522 1.00 86.50 451 GLY A CA 1
ATOM 3379 C C . GLY A 1 451 ? -11.038 -24.605 30.739 1.00 86.50 451 GLY A C 1
ATOM 3380 O O . GLY A 1 451 ? -10.480 -24.989 31.762 1.00 86.50 451 GLY A O 1
ATOM 3381 N N . GLN A 1 452 ? -11.615 -23.402 30.651 1.00 87.69 452 GLN A N 1
ATOM 3382 C CA . GLN A 1 452 ? -11.742 -22.421 31.739 1.00 87.69 452 GLN A CA 1
ATOM 3383 C C . GLN A 1 452 ? -13.189 -22.305 32.264 1.00 87.69 452 GLN A C 1
ATOM 3385 O O . GLN A 1 452 ? -13.510 -21.366 32.990 1.00 87.69 452 GLN A O 1
ATOM 3390 N N . GLY A 1 453 ? -14.083 -23.229 31.886 1.00 89.19 453 GLY A N 1
ATOM 3391 C CA . GLY A 1 453 ? -15.484 -23.228 32.322 1.00 89.19 453 GLY A CA 1
ATOM 3392 C C . GLY A 1 453 ? -16.345 -22.125 31.695 1.00 89.19 453 GLY A C 1
ATOM 3393 O O . GLY A 1 453 ? -17.336 -21.710 32.293 1.00 89.19 453 GLY A O 1
ATOM 3394 N N . ARG A 1 454 ? -15.968 -21.621 30.514 1.00 91.75 454 ARG A N 1
ATOM 3395 C CA . ARG A 1 454 ? -16.695 -20.575 29.780 1.00 91.75 454 ARG A CA 1
ATOM 3396 C C . ARG A 1 454 ? -17.241 -21.108 28.457 1.00 91.75 454 ARG A C 1
ATOM 3398 O O . ARG A 1 454 ? -16.578 -21.886 27.773 1.00 91.75 454 ARG A O 1
ATOM 3405 N N . THR A 1 455 ? -18.424 -20.638 28.072 1.00 95.06 455 THR A N 1
ATOM 3406 C CA . THR A 1 455 ? -19.053 -20.980 26.791 1.00 95.06 455 THR A CA 1
ATOM 3407 C C . THR A 1 455 ? -18.660 -19.957 25.731 1.00 95.06 455 THR A C 1
ATOM 3409 O O . THR A 1 455 ? -18.842 -18.754 25.922 1.00 95.06 455 THR A O 1
ATOM 3412 N N . GLY A 1 456 ? -18.116 -20.431 24.611 1.00 95.56 456 GLY A N 1
ATOM 3413 C CA . GLY A 1 456 ? -17.842 -19.608 23.436 1.00 95.56 456 GLY A CA 1
ATOM 3414 C C . GLY A 1 456 ? -18.796 -19.944 22.293 1.00 95.56 456 GLY A C 1
ATOM 3415 O O . GLY A 1 456 ? -19.096 -21.116 22.069 1.00 95.56 456 GLY A O 1
ATOM 3416 N N . ILE A 1 457 ? -19.244 -18.926 21.561 1.00 97.06 457 ILE A N 1
ATOM 3417 C CA . ILE A 1 457 ? -20.135 -19.053 20.403 1.00 97.06 457 ILE A CA 1
ATOM 3418 C C . ILE A 1 457 ? -19.394 -18.524 19.179 1.00 97.06 457 ILE A C 1
ATOM 3420 O O . ILE A 1 457 ? -19.027 -17.354 19.147 1.00 97.06 457 ILE A O 1
ATOM 3424 N N . ASP A 1 458 ? -19.186 -19.358 18.162 1.00 97.31 458 ASP A N 1
ATOM 3425 C CA . ASP A 1 458 ? -18.688 -18.872 16.873 1.00 97.31 458 ASP A CA 1
ATOM 3426 C C . ASP A 1 458 ? -19.794 -18.061 16.185 1.00 97.31 458 ASP A C 1
ATOM 3428 O O . ASP A 1 458 ? -20.884 -18.579 15.931 1.00 97.31 458 ASP A O 1
ATOM 3432 N N . LEU A 1 459 ? -19.529 -16.783 15.907 1.00 97.38 459 LEU A N 1
ATOM 3433 C CA . LEU A 1 459 ? -20.470 -15.915 15.198 1.00 97.38 459 LEU A CA 1
ATOM 3434 C C . LEU A 1 459 ? -20.465 -16.172 13.688 1.00 97.38 459 LEU A C 1
ATOM 3436 O O . LEU A 1 459 ? -21.370 -15.718 12.992 1.00 97.38 459 LEU A O 1
ATOM 3440 N N . GLY A 1 460 ? -19.457 -16.882 13.172 1.00 92.50 460 GLY A N 1
ATOM 3441 C CA . GLY A 1 460 ? -19.384 -17.305 11.777 1.00 92.50 460 GLY A CA 1
ATOM 3442 C C . GLY A 1 460 ? -19.227 -16.166 10.768 1.00 92.50 460 GLY A C 1
ATOM 3443 O O . GLY A 1 460 ? -19.374 -16.414 9.574 1.00 92.50 460 GLY A O 1
ATOM 3444 N N . VAL A 1 461 ? -18.939 -14.941 11.219 1.00 92.81 461 VAL A N 1
ATOM 3445 C CA . VAL A 1 461 ? -18.796 -13.758 10.358 1.00 92.81 461 VAL A CA 1
ATOM 3446 C C . VAL A 1 461 ? -17.386 -13.697 9.770 1.00 92.81 461 VAL A C 1
ATOM 3448 O O . VAL A 1 461 ? -16.395 -13.692 10.502 1.00 92.81 461 VAL A O 1
ATOM 3451 N N . THR A 1 462 ? -17.304 -13.601 8.446 1.00 86.88 462 THR A N 1
ATOM 3452 C CA . THR A 1 462 ? -16.076 -13.437 7.661 1.00 86.88 462 THR A CA 1
ATOM 3453 C C . THR A 1 462 ? -16.280 -12.391 6.567 1.00 86.88 462 THR A C 1
ATOM 3455 O O . THR A 1 462 ? -17.411 -12.028 6.240 1.00 86.88 462 THR A O 1
ATOM 3458 N N . ILE A 1 463 ? -15.187 -11.922 5.962 1.00 75.12 463 ILE A N 1
ATOM 3459 C CA . ILE A 1 463 ? -15.249 -10.970 4.844 1.00 75.12 463 ILE A CA 1
ATOM 3460 C C . ILE A 1 463 ? -16.080 -11.502 3.662 1.00 75.12 463 ILE A C 1
ATOM 3462 O O . ILE A 1 463 ? -16.797 -10.743 3.015 1.00 75.12 463 ILE A O 1
ATOM 3466 N N . ASP A 1 464 ? -16.048 -12.816 3.430 1.00 72.44 464 ASP A N 1
ATOM 3467 C CA . ASP A 1 464 ? -16.721 -13.465 2.299 1.00 72.44 464 ASP A CA 1
ATOM 3468 C C . ASP A 1 464 ? -18.233 -13.625 2.495 1.00 72.44 464 ASP A C 1
ATOM 3470 O O . ASP A 1 464 ? -18.967 -13.814 1.525 1.00 72.44 464 ASP A O 1
ATOM 3474 N N . ASN A 1 465 ? -18.718 -13.588 3.741 1.00 80.94 465 ASN A N 1
ATOM 3475 C CA . ASN A 1 465 ? -20.119 -13.869 4.054 1.00 80.94 465 ASN A CA 1
ATOM 3476 C C . ASN A 1 465 ? -20.839 -12.746 4.810 1.00 80.94 465 ASN A C 1
ATOM 3478 O O . ASN A 1 465 ? -22.034 -12.884 5.079 1.00 80.94 465 ASN A O 1
ATOM 3482 N N . VAL A 1 466 ? -20.169 -11.632 5.122 1.00 86.00 466 VAL A N 1
ATOM 3483 C CA . VAL A 1 466 ? -20.741 -10.572 5.964 1.00 86.00 466 VAL A CA 1
ATOM 3484 C C . VAL A 1 466 ? -22.024 -9.964 5.391 1.00 86.00 466 VAL A C 1
ATOM 3486 O O . VAL A 1 466 ? -22.935 -9.637 6.149 1.00 86.00 466 VAL A O 1
ATOM 3489 N N . GLU A 1 467 ? -22.169 -9.889 4.063 1.00 80.50 467 GLU A N 1
ATOM 3490 C CA . GLU A 1 467 ? -23.424 -9.460 3.428 1.00 80.50 467 GLU A CA 1
ATOM 3491 C C . GLU A 1 467 ? -24.587 -10.418 3.724 1.00 80.50 467 GLU A C 1
ATOM 3493 O O . GLU A 1 467 ? -25.726 -9.980 3.890 1.00 80.50 467 GLU A O 1
ATOM 3498 N N . HIS A 1 468 ? -24.320 -11.726 3.776 1.00 77.50 468 HIS A N 1
ATOM 3499 C CA . HIS A 1 468 ? -25.320 -12.729 4.132 1.00 77.50 468 HIS A CA 1
ATOM 3500 C C . HIS A 1 468 ? -25.632 -12.669 5.629 1.00 77.50 468 HIS A C 1
ATOM 3502 O O . HIS A 1 468 ? -26.800 -12.560 5.995 1.00 77.50 468 HIS A O 1
ATOM 3508 N N . CYS A 1 469 ? -24.598 -12.634 6.477 1.00 84.31 469 CYS A N 1
ATOM 3509 C CA . CYS A 1 469 ? -24.737 -12.490 7.926 1.00 84.31 469 CYS A CA 1
ATOM 3510 C C . CYS A 1 469 ? -25.509 -11.222 8.314 1.00 84.31 469 CYS A C 1
ATOM 3512 O O . CYS A 1 469 ? -26.322 -11.253 9.227 1.00 84.31 469 CYS A O 1
ATOM 3514 N N . GLY A 1 470 ? -25.307 -10.114 7.598 1.00 80.25 470 GLY A N 1
ATOM 3515 C CA . GLY A 1 470 ? -26.019 -8.863 7.851 1.00 80.25 470 GLY A CA 1
ATOM 3516 C C . GLY A 1 470 ? -27.512 -8.895 7.499 1.00 80.25 470 GLY A C 1
ATOM 3517 O O . GLY A 1 470 ? -28.262 -8.058 7.993 1.00 80.25 470 GLY A O 1
ATOM 3518 N N . ARG A 1 471 ? -27.961 -9.842 6.661 1.00 86.06 471 ARG A N 1
ATOM 3519 C CA . ARG A 1 471 ? -29.388 -10.056 6.343 1.00 86.06 471 ARG A CA 1
ATOM 3520 C C . ARG A 1 471 ? -30.055 -11.064 7.277 1.00 86.06 471 ARG A C 1
ATOM 3522 O O . ARG A 1 471 ? -31.283 -11.132 7.308 1.00 86.06 471 ARG A O 1
ATOM 3529 N N . ASP A 1 472 ? -29.266 -11.842 8.008 1.00 92.94 472 ASP A N 1
ATOM 3530 C CA . ASP A 1 472 ? -29.755 -12.763 9.022 1.00 92.94 472 ASP A CA 1
ATOM 3531 C C . ASP A 1 472 ? -30.134 -11.977 10.285 1.00 92.94 472 ASP A C 1
ATOM 3533 O O . ASP A 1 472 ? -29.296 -11.631 11.120 1.00 92.94 472 ASP A O 1
ATOM 3537 N N . ALA A 1 473 ? -31.427 -11.673 10.407 1.00 93.88 473 ALA A N 1
ATOM 3538 C CA . ALA A 1 473 ? -31.962 -10.936 11.544 1.00 93.88 473 ALA A CA 1
ATOM 3539 C C . ALA A 1 473 ? -31.734 -11.668 12.878 1.00 93.88 473 ALA A C 1
ATOM 3541 O O . ALA A 1 473 ? -31.550 -11.012 13.900 1.00 93.88 473 ALA A O 1
ATOM 3542 N N . GLU A 1 474 ? -31.714 -13.004 12.884 1.00 95.94 474 GLU A N 1
ATOM 3543 C CA . GLU A 1 474 ? -31.495 -13.771 14.108 1.00 95.94 474 GLU A CA 1
ATOM 3544 C C . GLU A 1 474 ? -30.046 -13.631 14.577 1.00 95.94 474 GLU A C 1
ATOM 3546 O O . GLU A 1 474 ? -29.801 -13.375 15.756 1.00 95.94 474 GLU A O 1
ATOM 3551 N N . LEU A 1 475 ? -29.083 -13.733 13.657 1.00 95.50 475 LEU A N 1
ATOM 3552 C CA . LEU A 1 475 ? -27.669 -13.524 13.965 1.00 95.50 475 LEU A CA 1
ATOM 3553 C C . LEU A 1 475 ? -27.394 -12.085 14.423 1.00 95.50 475 LEU A C 1
ATOM 3555 O O . LEU A 1 475 ? -26.712 -11.882 15.426 1.00 95.50 475 LEU A O 1
ATOM 3559 N N . VAL A 1 476 ? -27.938 -11.087 13.722 1.00 97.06 476 VAL A N 1
ATOM 3560 C CA . VAL A 1 476 ? -27.765 -9.662 14.055 1.00 97.06 476 VAL A CA 1
ATOM 3561 C C . VAL A 1 476 ? -28.313 -9.340 15.449 1.00 97.06 476 VAL A C 1
ATOM 3563 O O . VAL A 1 476 ? -27.630 -8.685 16.240 1.00 97.06 476 VAL A O 1
ATOM 3566 N N . GLU A 1 477 ? -29.509 -9.823 15.787 1.00 97.25 477 GLU A N 1
ATOM 3567 C CA . GLU A 1 477 ? -30.088 -9.609 17.119 1.00 97.25 477 GLU A CA 1
ATOM 3568 C C . GLU A 1 477 ? -29.374 -10.428 18.199 1.00 97.25 477 GLU A C 1
ATOM 3570 O O . GLU A 1 477 ? -29.168 -9.938 19.311 1.00 97.25 477 GLU A O 1
ATOM 3575 N N . ARG A 1 478 ? -28.892 -11.632 17.866 1.00 97.00 478 ARG A N 1
ATOM 3576 C CA . ARG A 1 478 ? -28.046 -12.421 18.766 1.00 97.00 478 ARG A CA 1
ATOM 3577 C C . ARG A 1 478 ? -26.769 -11.667 19.120 1.00 97.00 478 ARG A C 1
ATOM 3579 O O . ARG A 1 478 ? -26.457 -11.571 20.300 1.00 97.00 478 ARG A O 1
ATOM 3586 N N . ILE A 1 479 ? -26.071 -11.094 18.135 1.00 97.81 479 ILE A N 1
ATOM 3587 C CA . ILE A 1 479 ? -24.865 -10.282 18.363 1.00 97.81 479 ILE A CA 1
ATOM 3588 C C . ILE A 1 479 ? -25.193 -9.070 19.243 1.00 97.81 479 ILE A C 1
ATOM 3590 O O . ILE A 1 479 ? -24.492 -8.825 20.221 1.00 97.81 479 ILE A O 1
ATOM 3594 N N . ALA A 1 480 ? -26.278 -8.349 18.942 1.00 96.88 480 ALA A N 1
ATOM 3595 C CA . ALA A 1 480 ? -26.697 -7.172 19.708 1.00 96.88 480 ALA A CA 1
ATOM 3596 C C . ALA A 1 480 ? -27.073 -7.488 21.172 1.00 96.88 480 ALA A C 1
ATOM 3598 O O . ALA A 1 480 ? -26.985 -6.609 22.034 1.00 96.88 480 ALA A O 1
ATOM 3599 N N . GLY A 1 481 ? -27.492 -8.726 21.454 1.00 95.81 481 GLY A N 1
ATOM 3600 C CA . GLY A 1 481 ? -27.868 -9.199 22.786 1.00 95.81 481 GLY A CA 1
ATOM 3601 C C . GLY A 1 481 ? -26.716 -9.727 23.650 1.00 95.81 481 GLY A C 1
ATOM 3602 O O . GLY A 1 481 ? -26.942 -10.033 24.823 1.00 95.81 481 GLY A O 1
ATOM 3603 N N . LEU A 1 482 ? -25.498 -9.855 23.113 1.00 96.94 482 LEU A N 1
ATOM 3604 C CA . LEU A 1 482 ? -24.389 -10.481 23.836 1.00 96.94 482 LEU A CA 1
ATOM 3605 C C . LEU A 1 482 ? -23.859 -9.648 25.017 1.00 96.94 482 LEU A C 1
ATOM 3607 O O . LEU A 1 482 ? -23.669 -8.440 24.932 1.00 96.94 482 LEU A O 1
ATOM 3611 N N . LYS A 1 483 ? -23.540 -10.383 26.091 1.00 96.06 483 LYS A N 1
ATOM 3612 C CA . LYS A 1 483 ? -22.614 -10.099 27.211 1.00 96.06 483 LYS A CA 1
ATOM 3613 C C . LYS A 1 483 ? -21.254 -9.541 26.824 1.00 96.06 483 LYS A C 1
ATOM 3615 O O . LYS A 1 483 ? -20.727 -8.556 27.347 1.00 96.06 483 LYS A O 1
ATOM 3620 N N . THR A 1 484 ? -20.620 -10.311 25.960 1.00 97.62 484 THR A N 1
ATOM 3621 C CA . THR A 1 484 ? -19.193 -10.237 25.707 1.00 97.62 484 THR A CA 1
ATOM 3622 C C . THR A 1 484 ? -18.949 -10.685 24.282 1.00 97.62 484 THR A C 1
ATOM 3624 O O . THR A 1 484 ? -19.433 -11.737 23.858 1.00 97.62 484 THR A O 1
ATOM 3627 N N . ILE A 1 485 ? -18.190 -9.884 23.545 1.00 98.19 485 ILE A N 1
ATOM 3628 C CA . ILE A 1 485 ? -17.771 -10.196 22.185 1.00 98.19 485 ILE A CA 1
ATOM 3629 C C . ILE A 1 485 ? -16.252 -10.097 22.125 1.00 98.19 485 ILE A C 1
ATOM 3631 O O . ILE A 1 485 ? -15.671 -9.077 22.491 1.00 98.19 485 ILE A O 1
ATOM 3635 N N . PHE A 1 486 ? -15.614 -11.161 21.648 1.00 97.94 486 PHE A N 1
ATOM 3636 C CA . PHE A 1 486 ? -14.173 -11.251 21.488 1.00 97.94 486 PHE A CA 1
ATOM 3637 C C . PHE A 1 486 ? -13.781 -11.255 20.008 1.00 97.94 486 PHE A C 1
ATOM 3639 O O . PHE A 1 486 ? -14.212 -12.107 19.226 1.00 97.94 486 PHE A O 1
ATOM 3646 N N . LEU A 1 487 ? -12.933 -10.293 19.652 1.00 97.88 487 LEU A N 1
ATOM 3647 C CA . LEU A 1 487 ? -12.284 -10.108 18.362 1.00 97.88 487 LEU A CA 1
ATOM 3648 C C . LEU A 1 487 ? -10.826 -10.595 18.502 1.00 97.88 487 LEU A C 1
ATOM 3650 O O . LEU A 1 487 ? -9.961 -9.839 18.963 1.00 97.88 487 LEU A O 1
ATOM 3654 N N . PRO A 1 488 ? -10.524 -11.867 18.184 1.00 93.44 488 PRO A N 1
ATOM 3655 C CA . PRO A 1 488 ? -9.161 -12.367 18.256 1.00 93.44 488 PRO A CA 1
ATOM 3656 C C . PRO A 1 488 ? -8.236 -11.649 17.268 1.00 93.44 488 PRO A C 1
ATOM 3658 O O . PRO A 1 488 ? -8.671 -11.078 16.267 1.00 93.44 488 PRO A O 1
ATOM 3661 N N . GLY A 1 489 ? -6.937 -11.718 17.560 1.00 84.75 489 GLY A N 1
ATOM 3662 C CA . GLY A 1 489 ? -5.900 -11.146 16.710 1.00 84.75 489 GLY A CA 1
ATOM 3663 C C . GLY A 1 489 ? -5.820 -11.789 15.327 1.00 84.75 489 GLY A C 1
ATOM 3664 O O . GLY A 1 489 ? -6.335 -12.879 15.079 1.00 84.75 489 GLY A O 1
ATOM 3665 N N . GLY A 1 490 ? -5.151 -11.087 14.421 1.00 85.88 490 GLY A N 1
ATOM 3666 C CA . GLY A 1 490 ? -5.028 -11.440 13.014 1.00 85.88 490 GLY A CA 1
ATOM 3667 C C . GLY A 1 490 ? -4.695 -10.192 12.204 1.00 85.88 490 GLY A C 1
ATOM 3668 O O . GLY A 1 490 ? -4.105 -9.249 12.730 1.00 85.88 490 GLY A O 1
ATOM 3669 N N . ASN A 1 491 ? -5.104 -10.171 10.941 1.00 83.44 491 ASN A N 1
ATOM 3670 C CA . ASN A 1 491 ? -4.949 -9.008 10.082 1.00 83.44 491 ASN A CA 1
ATOM 3671 C C . ASN A 1 491 ? -6.038 -7.966 10.398 1.00 83.44 491 ASN A C 1
ATOM 3673 O O . ASN A 1 491 ? -7.228 -8.191 10.167 1.00 83.44 491 ASN A O 1
ATOM 3677 N N . GLN A 1 492 ? -5.619 -6.815 10.920 1.00 87.75 492 GLN A N 1
ATOM 3678 C CA . GLN A 1 492 ? -6.507 -5.721 11.303 1.00 87.75 492 GLN A CA 1
ATOM 3679 C C . GLN A 1 492 ? -7.236 -5.083 10.114 1.00 87.75 492 GLN A C 1
ATOM 3681 O O . GLN A 1 492 ? -8.398 -4.711 10.252 1.00 87.75 492 GLN A O 1
ATOM 3686 N N . VAL A 1 493 ? -6.610 -5.047 8.932 1.00 79.56 493 VAL A N 1
ATOM 3687 C CA . VAL A 1 493 ? -7.247 -4.574 7.693 1.00 79.56 493 VAL A CA 1
ATOM 3688 C C . VAL A 1 493 ? -8.405 -5.495 7.322 1.00 79.56 493 VAL A C 1
ATOM 3690 O O . VAL A 1 493 ? -9.512 -5.017 7.113 1.00 79.56 493 VAL A O 1
ATOM 3693 N N . ARG A 1 494 ? -8.205 -6.819 7.368 1.00 82.88 494 ARG A N 1
ATOM 3694 C CA . ARG A 1 494 ? -9.270 -7.800 7.085 1.00 82.88 494 ARG A CA 1
ATOM 3695 C C . ARG A 1 494 ? -10.456 -7.674 8.045 1.00 82.88 494 ARG A C 1
ATOM 3697 O O . ARG A 1 494 ? -11.607 -7.777 7.622 1.00 82.88 494 ARG A O 1
ATOM 3704 N N . LEU A 1 495 ? -10.194 -7.450 9.335 1.00 90.38 495 LEU A N 1
ATOM 3705 C CA . LEU A 1 495 ? -11.252 -7.224 10.325 1.00 90.38 495 LEU A CA 1
ATOM 3706 C C . LEU A 1 495 ? -12.057 -5.962 10.000 1.00 90.38 495 LEU A C 1
ATOM 3708 O O . LEU A 1 495 ? -13.287 -6.008 9.971 1.00 90.38 495 LEU A O 1
ATOM 3712 N N . VAL A 1 496 ? -11.361 -4.853 9.740 1.00 84.56 496 VAL A N 1
ATOM 3713 C CA . VAL A 1 496 ? -11.988 -3.585 9.361 1.00 84.56 496 VAL A CA 1
ATOM 3714 C C . VAL A 1 496 ? -12.781 -3.745 8.071 1.00 84.56 496 VAL A C 1
ATOM 3716 O O . VAL A 1 496 ? -13.926 -3.330 8.039 1.00 84.56 496 VAL A O 1
ATOM 3719 N N . GLU A 1 497 ? -12.239 -4.378 7.035 1.00 78.12 497 GLU A N 1
ATOM 3720 C CA . GLU A 1 497 ? -12.941 -4.620 5.768 1.00 78.12 497 GLU A CA 1
ATOM 3721 C C . GLU A 1 497 ? -14.133 -5.566 5.915 1.00 78.12 497 GLU A C 1
ATOM 3723 O O . GLU A 1 497 ? -15.090 -5.465 5.155 1.00 78.12 497 GLU A O 1
ATOM 3728 N N . THR A 1 498 ? -14.123 -6.458 6.906 1.00 81.06 498 THR A N 1
ATOM 3729 C CA . THR A 1 498 ? -15.300 -7.273 7.222 1.00 81.06 498 THR A CA 1
ATOM 3730 C C . THR A 1 498 ? -16.393 -6.415 7.857 1.00 81.06 498 THR A C 1
ATOM 3732 O O . THR A 1 498 ? -17.544 -6.473 7.441 1.00 81.06 498 THR A O 1
ATOM 3735 N N . LEU A 1 499 ? -16.057 -5.607 8.867 1.00 88.06 499 LEU A N 1
ATOM 3736 C CA . LEU A 1 499 ? -17.035 -4.813 9.622 1.00 88.06 499 LEU A CA 1
ATOM 3737 C C . LEU A 1 499 ? -17.499 -3.554 8.870 1.00 88.06 499 LEU A C 1
ATOM 3739 O O . LEU A 1 499 ? -18.659 -3.152 8.997 1.00 88.06 499 LEU A O 1
ATOM 3743 N N . LEU A 1 500 ? -16.605 -2.969 8.075 1.00 75.06 500 LEU A N 1
ATOM 3744 C CA . LEU A 1 500 ? -16.805 -1.855 7.151 1.00 75.06 500 LEU A CA 1
ATOM 3745 C C . LEU A 1 500 ? -16.707 -2.334 5.704 1.00 75.06 500 LEU A C 1
ATOM 3747 O O . LEU A 1 500 ? -15.843 -1.898 4.935 1.00 75.06 500 LEU A O 1
ATOM 3751 N N . TYR A 1 501 ? -17.587 -3.261 5.344 1.00 69.50 501 TYR A N 1
ATOM 3752 C CA . TYR A 1 501 ? -17.586 -3.883 4.031 1.00 69.50 501 TYR A CA 1
ATOM 3753 C C . TYR A 1 501 ? -17.777 -2.842 2.928 1.00 69.50 501 TYR A C 1
ATOM 3755 O O . TYR A 1 501 ? -18.788 -2.143 2.876 1.00 69.50 501 TYR A O 1
ATOM 3763 N N . ARG A 1 502 ? -16.762 -2.707 2.062 1.00 57.62 502 ARG A N 1
ATOM 3764 C CA . ARG A 1 502 ? -16.692 -1.684 0.997 1.00 57.62 502 ARG A CA 1
ATOM 3765 C C . ARG A 1 502 ? -16.861 -0.248 1.519 1.00 57.62 502 ARG A C 1
ATOM 3767 O O . ARG A 1 502 ? -17.412 0.621 0.839 1.00 57.62 502 ARG A O 1
ATOM 3774 N N . GLY A 1 503 ? -16.388 -0.009 2.744 1.00 50.78 503 GLY A N 1
ATOM 3775 C CA . GLY A 1 503 ? -16.429 1.290 3.414 1.00 50.78 503 GLY A CA 1
ATOM 3776 C C . GLY A 1 503 ? -17.786 1.662 4.018 1.00 50.78 503 GLY A C 1
ATOM 3777 O O . GLY A 1 503 ? -17.930 2.793 4.479 1.00 50.78 503 GLY A O 1
ATOM 3778 N N . GLU A 1 504 ? -18.765 0.752 4.031 1.00 58.00 504 GLU A N 1
ATOM 3779 C CA . GLU A 1 504 ? -20.080 0.963 4.648 1.00 58.00 504 GLU A CA 1
ATOM 3780 C C . GLU A 1 504 ? -20.220 0.201 5.967 1.00 58.00 504 GLU A C 1
ATOM 3782 O O . GLU A 1 504 ? -19.674 -0.886 6.140 1.00 58.00 504 GLU A O 1
ATOM 3787 N N . GLU A 1 505 ? -20.982 0.763 6.904 1.00 79.44 505 GLU A N 1
ATOM 3788 C CA . GLU A 1 505 ? -21.295 0.112 8.175 1.00 79.44 505 GLU A CA 1
ATOM 3789 C C . GLU A 1 505 ? -22.165 -1.123 7.936 1.00 79.44 505 GLU A C 1
ATOM 3791 O O . GLU A 1 505 ? -23.300 -1.034 7.466 1.00 79.44 505 GLU A O 1
ATOM 3796 N N . THR A 1 506 ? -21.637 -2.299 8.270 1.00 80.94 506 THR A N 1
ATOM 3797 C CA . THR A 1 506 ? -22.412 -3.536 8.151 1.00 80.94 506 THR A CA 1
ATOM 3798 C C . THR A 1 506 ? -23.459 -3.636 9.266 1.00 80.94 506 THR A C 1
ATOM 3800 O O . THR A 1 506 ? -23.228 -3.157 10.380 1.00 80.94 506 THR A O 1
ATOM 3803 N N . PRO A 1 507 ? -24.586 -4.340 9.047 1.00 90.31 507 PRO A N 1
ATOM 3804 C CA . PRO A 1 507 ? -25.531 -4.639 10.125 1.00 90.31 507 PRO A CA 1
ATOM 3805 C C . PRO A 1 507 ? -24.883 -5.382 11.302 1.00 90.31 507 PRO A C 1
ATOM 3807 O O . PRO A 1 507 ? -25.286 -5.190 12.446 1.00 90.31 507 PRO A O 1
ATOM 3810 N N . VAL A 1 508 ? -23.840 -6.179 11.036 1.00 96.25 508 VAL A N 1
ATOM 3811 C CA . VAL A 1 508 ? -23.022 -6.822 12.072 1.00 96.25 508 VAL A CA 1
ATOM 3812 C C . VAL A 1 508 ? -22.285 -5.779 12.913 1.00 96.25 508 VAL A C 1
ATOM 3814 O O . VAL A 1 508 ? -22.361 -5.830 14.137 1.00 96.25 508 VAL A O 1
ATOM 3817 N N . LEU A 1 509 ? -21.617 -4.803 12.291 1.00 95.75 509 LEU A N 1
ATOM 3818 C CA . LEU A 1 509 ? -20.952 -3.718 13.016 1.00 95.75 509 LEU A CA 1
ATOM 3819 C C . LEU A 1 509 ? -21.942 -2.884 13.840 1.00 95.75 509 LEU A C 1
ATOM 3821 O O . LEU A 1 509 ? -21.677 -2.587 15.003 1.00 95.75 509 LEU A O 1
ATOM 3825 N N . LEU A 1 510 ? -23.109 -2.564 13.280 1.00 94.19 510 LEU A N 1
ATOM 3826 C CA . LEU A 1 510 ? -24.167 -1.870 14.018 1.00 94.19 510 LEU A CA 1
ATOM 3827 C C . LEU A 1 510 ? -24.684 -2.709 15.197 1.00 94.19 510 LEU A C 1
ATOM 3829 O O . LEU A 1 510 ? -24.970 -2.164 16.262 1.00 94.19 510 LEU A O 1
ATOM 3833 N N . ALA A 1 511 ? -24.755 -4.035 15.059 1.00 96.94 511 ALA A N 1
ATOM 3834 C CA . ALA A 1 511 ? -25.086 -4.927 16.167 1.00 96.94 511 ALA A CA 1
ATOM 3835 C C . ALA A 1 511 ? -24.021 -4.905 17.272 1.00 96.94 511 ALA A C 1
ATOM 3837 O O . ALA A 1 511 ? -24.389 -4.822 18.442 1.00 96.94 511 ALA A O 1
ATOM 3838 N N . LEU A 1 512 ? -22.728 -4.897 16.921 1.00 96.81 512 LEU A N 1
ATOM 3839 C CA . LEU A 1 512 ? -21.639 -4.708 17.889 1.00 96.81 512 LEU A CA 1
ATOM 3840 C C . LEU A 1 512 ? -21.779 -3.370 18.622 1.00 96.81 512 LEU A C 1
ATOM 3842 O O . LEU A 1 512 ? -21.640 -3.317 19.842 1.00 96.81 512 LEU A O 1
ATOM 3846 N N . ALA A 1 513 ? -22.105 -2.297 17.894 1.00 94.06 513 ALA A N 1
ATOM 3847 C CA . ALA A 1 513 ? -22.293 -0.975 18.479 1.00 94.06 513 ALA A CA 1
ATOM 3848 C C . ALA A 1 513 ? -23.473 -0.932 19.454 1.00 94.06 513 ALA A C 1
ATOM 3850 O O . ALA A 1 513 ? -23.352 -0.370 20.543 1.00 94.06 513 ALA A O 1
ATOM 3851 N N . ARG A 1 514 ? -24.588 -1.589 19.112 1.00 94.69 514 ARG A N 1
ATOM 3852 C CA . ARG A 1 514 ? -25.738 -1.752 20.014 1.00 94.69 514 ARG A CA 1
ATOM 3853 C C . ARG A 1 514 ? -25.396 -2.597 21.238 1.00 94.69 514 ARG A C 1
ATOM 3855 O O . ARG A 1 514 ? -25.764 -2.208 22.341 1.00 94.69 514 ARG A O 1
ATOM 3862 N N . ALA A 1 515 ? -24.672 -3.705 21.071 1.00 95.00 515 ALA A N 1
ATOM 3863 C CA . ALA A 1 515 ? -24.218 -4.528 22.191 1.00 95.00 515 ALA A CA 1
ATOM 3864 C C . ALA A 1 515 ? -23.352 -3.703 23.153 1.00 95.00 515 ALA A C 1
ATOM 3866 O O . ALA A 1 515 ? -23.639 -3.646 24.349 1.00 95.00 515 ALA A O 1
ATOM 3867 N N . HIS A 1 516 ? -22.351 -2.993 22.622 1.00 93.00 516 HIS A N 1
ATOM 3868 C CA . HIS A 1 516 ? -21.490 -2.108 23.401 1.00 93.00 516 HIS A CA 1
ATOM 3869 C C . HIS A 1 516 ? -22.304 -1.035 24.132 1.00 93.00 516 HIS A C 1
ATOM 3871 O O . HIS A 1 516 ? -22.185 -0.911 25.345 1.00 93.00 516 HIS A O 1
ATOM 3877 N N . ALA A 1 517 ? -23.208 -0.334 23.436 1.00 90.88 517 ALA A N 1
ATOM 3878 C CA . ALA A 1 517 ? -24.102 0.657 24.041 1.00 90.88 517 ALA A CA 1
ATOM 3879 C C . ALA A 1 517 ? -24.976 0.081 25.172 1.00 90.88 517 ALA A C 1
ATOM 3881 O O . ALA A 1 517 ? -25.232 0.764 26.164 1.00 90.88 517 ALA A O 1
ATOM 3882 N N . ASN A 1 518 ? -25.365 -1.194 25.067 1.00 91.25 518 ASN A N 1
ATOM 3883 C CA . ASN A 1 518 ? -26.107 -1.945 26.084 1.00 91.25 518 ASN A CA 1
ATOM 3884 C C . ASN A 1 518 ? -25.229 -2.487 27.233 1.00 91.25 518 ASN A C 1
ATOM 3886 O O . ASN A 1 518 ? -25.703 -3.294 28.044 1.00 91.25 518 ASN A O 1
ATOM 3890 N N . GLY A 1 519 ? -23.965 -2.065 27.316 1.00 90.75 519 GLY A N 1
ATOM 3891 C CA . GLY A 1 519 ? -23.028 -2.437 28.375 1.00 90.75 519 GLY A CA 1
ATOM 3892 C C . GLY A 1 519 ? -22.224 -3.710 28.108 1.00 90.75 519 GLY A C 1
ATOM 3893 O O . GLY A 1 519 ? -21.636 -4.254 29.042 1.00 90.75 519 GLY A O 1
ATOM 3894 N N . ALA A 1 520 ? -22.211 -4.222 26.874 1.00 93.06 520 ALA A N 1
ATOM 3895 C CA . ALA A 1 520 ? -21.377 -5.372 26.538 1.00 93.06 520 ALA A CA 1
ATOM 3896 C C . ALA A 1 520 ? -19.885 -5.020 26.599 1.00 93.06 520 ALA A C 1
ATOM 3898 O O . ALA A 1 520 ? -19.476 -3.900 26.279 1.00 93.06 520 ALA A O 1
ATOM 3899 N N . ALA A 1 521 ? -19.071 -6.013 26.955 1.00 95.06 521 ALA A N 1
ATOM 3900 C CA . ALA A 1 521 ? -17.624 -5.936 26.803 1.00 95.06 521 ALA A CA 1
ATOM 3901 C C . ALA A 1 521 ? -17.233 -6.289 25.360 1.00 95.06 521 ALA A C 1
ATOM 3903 O O . ALA A 1 521 ? -17.447 -7.422 24.920 1.00 95.06 521 ALA A O 1
ATOM 3904 N N . ILE A 1 522 ? -16.649 -5.334 24.634 1.00 96.50 522 ILE A N 1
ATOM 3905 C CA . ILE A 1 522 ? -16.006 -5.589 23.340 1.00 96.50 522 ILE A CA 1
ATOM 3906 C C . ILE A 1 522 ? -14.512 -5.756 23.590 1.00 96.50 522 ILE A C 1
ATOM 3908 O O . ILE A 1 522 ? -13.860 -4.863 24.126 1.00 96.50 522 ILE A O 1
ATOM 3912 N N . ILE A 1 523 ? -13.973 -6.915 23.229 1.00 97.56 523 ILE A N 1
ATOM 3913 C CA . ILE A 1 523 ? -12.602 -7.305 23.547 1.00 97.56 523 ILE A CA 1
ATOM 3914 C C . ILE A 1 523 ? -11.830 -7.489 22.241 1.00 97.56 523 ILE A C 1
ATOM 3916 O O . ILE A 1 523 ? -12.179 -8.365 21.456 1.00 97.56 523 ILE A O 1
ATOM 3920 N N . GLY A 1 524 ? -10.787 -6.698 21.997 1.00 97.19 524 GLY A N 1
ATOM 3921 C CA . GLY A 1 524 ? -9.917 -6.821 20.823 1.00 97.19 524 GLY A CA 1
ATOM 3922 C C . GLY A 1 524 ? -8.494 -7.197 21.212 1.00 97.19 524 GLY A C 1
ATOM 3923 O O . GLY A 1 524 ? -7.924 -6.577 22.104 1.00 97.19 524 GLY A O 1
ATOM 3924 N N . ALA A 1 525 ? -7.904 -8.191 20.544 1.00 95.00 525 ALA A N 1
ATOM 3925 C CA . ALA A 1 525 ? -6.524 -8.615 20.798 1.00 95.00 525 ALA A CA 1
ATOM 3926 C C . ALA A 1 525 ? -5.581 -8.357 19.616 1.00 95.00 525 ALA A C 1
ATOM 3928 O O . ALA A 1 525 ? -5.943 -8.589 18.462 1.00 95.00 525 ALA A O 1
ATOM 3929 N N . SER A 1 526 ? -4.342 -7.943 19.909 1.00 91.12 526 SER A N 1
ATOM 3930 C CA . SER A 1 526 ? -3.298 -7.650 18.914 1.00 91.12 526 SER A CA 1
ATOM 3931 C C . SER A 1 526 ? -3.845 -6.739 17.804 1.00 91.12 526 SER A C 1
ATOM 3933 O O . SER A 1 526 ? -4.420 -5.702 18.119 1.00 91.12 526 SER A O 1
ATOM 3935 N N . GLY A 1 527 ? -3.740 -7.096 16.520 1.00 89.06 527 GLY A N 1
ATOM 3936 C CA . GLY A 1 527 ? -4.263 -6.279 15.414 1.00 89.06 527 GLY A CA 1
ATOM 3937 C C . GLY A 1 527 ? -5.719 -5.812 15.595 1.00 89.06 527 GLY A C 1
ATOM 3938 O O . GLY A 1 527 ? -6.041 -4.675 15.256 1.00 89.06 527 GLY A O 1
ATOM 3939 N N . ALA A 1 528 ? -6.590 -6.623 16.206 1.00 94.56 528 ALA A N 1
ATOM 3940 C CA . ALA A 1 528 ? -7.968 -6.216 16.477 1.00 94.56 528 ALA A CA 1
ATOM 3941 C C . ALA A 1 528 ? -8.070 -5.076 17.509 1.00 94.56 528 ALA A C 1
ATOM 3943 O O . ALA A 1 528 ? -8.992 -4.273 17.422 1.00 94.56 528 ALA A O 1
ATOM 3944 N N . ALA A 1 529 ? -7.119 -4.960 18.444 1.00 95.31 529 ALA A N 1
ATOM 3945 C CA . ALA A 1 529 ? -7.041 -3.829 19.370 1.00 95.31 529 ALA A CA 1
ATOM 3946 C C . ALA A 1 529 ? -6.761 -2.514 18.623 1.00 95.31 529 ALA A C 1
ATOM 3948 O O . ALA A 1 529 ? -7.468 -1.530 18.828 1.00 95.31 529 ALA A O 1
ATOM 3949 N N . SER A 1 530 ? -5.801 -2.522 17.690 1.00 94.06 530 SER A N 1
ATOM 3950 C CA . SER A 1 530 ? -5.520 -1.373 16.814 1.00 94.06 530 SER A CA 1
ATOM 3951 C C . SER A 1 530 ? -6.677 -1.051 15.867 1.00 94.06 530 SER A C 1
ATOM 3953 O O . SER A 1 530 ? -6.901 0.109 15.550 1.00 94.06 530 SER A O 1
ATOM 3955 N N . ALA A 1 531 ? -7.444 -2.049 15.422 1.00 94.19 531 ALA A N 1
ATOM 3956 C CA . ALA A 1 531 ? -8.619 -1.813 14.581 1.00 94.19 531 ALA A CA 1
ATOM 3957 C C . ALA A 1 531 ? -9.728 -1.034 15.300 1.00 94.19 531 ALA A C 1
ATOM 3959 O O . ALA A 1 531 ? -10.538 -0.393 14.635 1.00 94.19 531 ALA A O 1
ATOM 3960 N N . LEU A 1 532 ? -9.789 -1.100 16.636 1.00 94.38 532 LEU A N 1
ATOM 3961 C CA . LEU A 1 532 ? -10.840 -0.465 17.431 1.00 94.38 532 LEU A CA 1
ATOM 3962 C C . LEU A 1 532 ? -10.652 1.051 17.591 1.00 94.38 532 LEU A C 1
ATOM 3964 O O . LEU A 1 532 ? -11.634 1.723 17.908 1.00 94.38 532 LEU A O 1
ATOM 3968 N N . SER A 1 533 ? -9.466 1.611 17.326 1.00 91.56 533 SER A N 1
ATOM 3969 C CA . SER A 1 533 ? -9.278 3.065 17.208 1.00 91.56 533 SER A CA 1
ATOM 3970 C C . SER A 1 533 ? -9.802 3.593 15.870 1.00 91.56 533 SER A C 1
ATOM 3972 O O . SER A 1 533 ? -10.105 2.840 14.944 1.00 91.56 533 SER A O 1
ATOM 3974 N N . ARG A 1 534 ? -9.981 4.913 15.763 1.00 84.88 534 ARG A N 1
ATOM 3975 C CA . ARG A 1 534 ? -10.446 5.554 14.522 1.00 84.88 534 ARG A CA 1
ATOM 3976 C C . ARG A 1 534 ? -9.364 5.626 13.457 1.00 84.88 534 ARG A C 1
ATOM 3978 O O . ARG A 1 534 ? -9.641 5.338 12.296 1.00 84.88 534 ARG A O 1
ATOM 3985 N N . PHE A 1 535 ? -8.159 5.992 13.872 1.00 84.44 535 PHE A N 1
ATOM 3986 C CA . PHE A 1 535 ? -6.952 5.882 13.070 1.00 84.44 535 PHE A CA 1
ATOM 3987 C C . PHE A 1 535 ? -6.229 4.617 13.516 1.00 84.44 535 PHE A C 1
ATOM 3989 O O . PHE A 1 535 ? -5.911 4.453 14.695 1.00 84.44 535 PHE A O 1
ATOM 3996 N N . MET A 1 536 ? -6.062 3.692 12.585 1.00 89.38 536 MET A N 1
ATOM 3997 C CA . MET A 1 536 ? -5.500 2.369 12.795 1.00 89.38 536 MET A CA 1
ATOM 3998 C C . MET A 1 536 ? -4.118 2.311 12.157 1.00 89.38 536 MET A C 1
ATOM 4000 O O . MET A 1 536 ? -3.976 2.537 10.955 1.00 89.38 536 MET A O 1
ATOM 4004 N N . ILE A 1 537 ? -3.115 1.913 12.936 1.00 87.56 537 ILE A N 1
ATOM 4005 C CA . ILE A 1 537 ? -1.803 1.548 12.400 1.00 87.56 537 ILE A CA 1
ATOM 4006 C C . ILE A 1 537 ? -1.933 0.180 11.712 1.00 87.56 537 ILE A C 1
ATOM 4008 O O . ILE A 1 537 ? -2.054 -0.871 12.349 1.00 87.56 537 ILE A O 1
ATOM 4012 N N . ALA A 1 538 ? -1.947 0.190 10.383 1.00 74.44 538 ALA A N 1
ATOM 4013 C CA . ALA A 1 538 ? -2.118 -1.003 9.559 1.00 74.44 538 ALA A CA 1
ATOM 4014 C C . ALA A 1 538 ? -0.791 -1.745 9.310 1.00 74.44 538 ALA A C 1
ATOM 4016 O O . ALA A 1 538 ? -0.799 -2.943 9.032 1.00 74.44 538 ALA A O 1
ATOM 4017 N N . GLY A 1 539 ? 0.350 -1.061 9.431 1.00 74.50 539 GLY A N 1
ATOM 4018 C CA . GLY A 1 539 ? 1.671 -1.627 9.154 1.00 74.50 539 GLY A CA 1
ATOM 4019 C C . GLY A 1 539 ? 2.800 -0.601 9.267 1.00 74.50 539 GLY A C 1
ATOM 4020 O O . GLY A 1 539 ? 2.551 0.556 9.590 1.00 74.50 539 GLY A O 1
ATOM 4021 N N . GLY A 1 540 ? 4.033 -1.037 9.002 1.00 66.75 540 GLY A N 1
ATOM 4022 C CA . GLY A 1 540 ? 5.249 -0.219 9.106 1.00 66.75 540 GLY A CA 1
ATOM 4023 C C . GLY A 1 540 ? 5.999 -0.416 10.426 1.00 66.75 540 GLY A C 1
ATOM 4024 O O . GLY A 1 540 ? 5.396 -0.676 11.474 1.00 66.75 540 GLY A O 1
ATOM 4025 N N . SER A 1 541 ? 7.328 -0.345 10.377 1.00 71.31 541 SER A N 1
ATOM 4026 C CA . SER A 1 541 ? 8.201 -0.385 11.559 1.00 71.31 541 SER A CA 1
ATOM 4027 C C . SER A 1 541 ? 8.449 1.013 12.140 1.00 71.31 541 SER A C 1
ATOM 4029 O O . SER A 1 541 ? 8.240 2.020 11.470 1.00 71.31 541 SER A O 1
ATOM 4031 N N . SER A 1 542 ? 8.933 1.100 13.385 1.00 74.81 542 SER A N 1
ATOM 4032 C CA . SER A 1 542 ? 9.354 2.390 13.964 1.00 74.81 542 SER A CA 1
ATOM 4033 C C . SER A 1 542 ? 10.512 3.029 13.200 1.00 74.81 542 SER A C 1
ATOM 4035 O O . SER A 1 542 ? 10.549 4.246 13.065 1.00 74.81 542 SER A O 1
ATOM 4037 N N . HIS A 1 543 ? 11.442 2.218 12.682 1.00 61.78 543 HIS A N 1
ATOM 4038 C CA . HIS A 1 543 ? 12.539 2.716 11.853 1.00 61.78 543 HIS A CA 1
ATOM 4039 C C . HIS A 1 543 ? 12.002 3.378 10.584 1.00 61.78 543 HIS A C 1
ATOM 4041 O O . HIS A 1 543 ? 12.387 4.491 10.246 1.00 61.78 543 HIS A O 1
ATOM 4047 N N . GLU A 1 544 ? 11.077 2.700 9.911 1.00 55.66 544 GLU A N 1
ATOM 4048 C CA . GLU A 1 544 ? 10.462 3.212 8.696 1.00 55.66 544 GLU A CA 1
ATOM 4049 C C . GLU A 1 544 ? 9.612 4.456 8.953 1.00 55.66 544 GLU A C 1
ATOM 4051 O O . GLU A 1 544 ? 9.701 5.411 8.193 1.00 55.66 544 GLU A O 1
ATOM 4056 N N . ALA A 1 545 ? 8.845 4.473 10.044 1.00 60.50 545 ALA A N 1
ATOM 4057 C CA . ALA A 1 545 ? 8.038 5.621 10.438 1.00 60.50 545 ALA A CA 1
ATOM 4058 C C . ALA A 1 545 ? 8.880 6.889 10.650 1.00 60.50 545 ALA A C 1
ATOM 4060 O O . ALA A 1 545 ? 8.488 7.965 10.220 1.00 60.50 545 ALA A O 1
ATOM 4061 N N . PHE A 1 546 ? 10.043 6.771 11.298 1.00 56.53 546 PHE A N 1
ATOM 4062 C CA . PHE A 1 546 ? 10.921 7.921 11.536 1.00 56.53 546 PHE A CA 1
ATOM 4063 C C . PHE A 1 546 ? 11.716 8.360 10.315 1.00 56.53 546 PHE A C 1
ATOM 4065 O O . PHE A 1 546 ? 12.119 9.515 10.236 1.00 56.53 546 PHE A O 1
ATOM 4072 N N . ARG A 1 547 ? 12.003 7.428 9.406 1.00 47.53 547 ARG A N 1
ATOM 4073 C CA . ARG A 1 547 ? 12.840 7.694 8.238 1.00 47.53 547 ARG A CA 1
ATOM 4074 C C . ARG A 1 547 ? 12.046 8.176 7.023 1.00 47.53 547 ARG A C 1
ATOM 4076 O O . ARG A 1 547 ? 12.628 8.826 6.161 1.00 47.53 547 ARG A O 1
ATOM 4083 N N . PHE A 1 548 ? 10.781 7.777 6.925 1.00 45.34 548 PHE A N 1
ATOM 4084 C CA . PHE A 1 548 ? 9.951 7.971 5.735 1.00 45.34 548 PHE A CA 1
ATOM 4085 C C . PHE A 1 548 ? 8.536 8.483 6.061 1.00 45.34 548 PHE A C 1
ATOM 4087 O O . PHE A 1 548 ? 7.649 8.395 5.212 1.00 45.34 548 PHE A O 1
ATOM 4094 N N . GLY A 1 549 ? 8.297 8.921 7.302 1.00 50.78 549 GLY A N 1
ATOM 4095 C CA . GLY A 1 549 ? 7.002 9.427 7.751 1.00 50.78 549 GLY A CA 1
ATOM 4096 C C . GLY A 1 549 ? 5.852 8.421 7.612 1.00 50.78 549 GLY A C 1
ATOM 4097 O O . GLY A 1 549 ? 6.022 7.197 7.713 1.00 50.78 549 GLY A O 1
ATOM 4098 N N . VAL A 1 550 ? 4.640 8.944 7.394 1.00 50.31 550 VAL A N 1
ATOM 4099 C CA . VAL A 1 550 ? 3.466 8.128 7.061 1.00 50.31 550 VAL A CA 1
ATOM 4100 C C . VAL A 1 550 ? 3.451 7.787 5.579 1.00 50.31 550 VAL A C 1
ATOM 4102 O O . VAL A 1 550 ? 3.328 8.631 4.695 1.00 50.31 550 VAL A O 1
ATOM 4105 N N . SER A 1 551 ? 3.493 6.489 5.317 1.00 44.38 551 SER A N 1
ATOM 4106 C CA . SER A 1 551 ? 3.205 5.919 4.020 1.00 44.38 551 SER A CA 1
ATOM 4107 C C . SER A 1 551 ? 1.697 5.732 3.861 1.00 44.38 551 SER A C 1
ATOM 4109 O O . SER A 1 551 ? 1.001 5.172 4.708 1.00 44.38 551 SER A O 1
ATOM 4111 N N . THR A 1 552 ? 1.179 6.109 2.698 1.00 44.25 552 THR A N 1
ATOM 4112 C CA . THR A 1 552 ? -0.195 5.778 2.284 1.00 44.25 552 THR A CA 1
ATOM 4113 C C . THR A 1 552 ? -0.371 4.289 1.920 1.00 44.25 552 THR A C 1
ATOM 4115 O O . THR A 1 552 ? -1.455 3.885 1.494 1.00 44.25 552 THR A O 1
ATOM 4118 N N . ASP A 1 553 ? 0.679 3.468 2.085 1.00 39.69 553 ASP A N 1
ATOM 4119 C CA . ASP A 1 553 ? 0.805 2.100 1.571 1.00 39.69 553 ASP A CA 1
ATOM 4120 C C . ASP A 1 553 ? 1.654 1.157 2.465 1.00 39.69 553 ASP A C 1
ATOM 4122 O O . ASP A 1 553 ? 2.740 1.514 2.909 1.00 39.69 553 ASP A O 1
ATOM 4126 N N . THR A 1 554 ? 1.219 -0.102 2.620 1.00 36.91 554 THR A N 1
ATOM 4127 C CA . THR A 1 554 ? 1.946 -1.232 3.255 1.00 36.91 554 THR A CA 1
ATOM 4128 C C . THR A 1 554 ? 3.132 -1.781 2.462 1.00 36.91 554 THR A C 1
ATOM 4130 O O . THR A 1 554 ? 3.851 -2.635 2.971 1.00 36.91 554 THR A O 1
ATOM 4133 N N . GLY A 1 555 ? 3.311 -1.361 1.211 1.00 33.59 555 GLY A N 1
ATOM 4134 C CA . GLY A 1 555 ? 4.375 -1.786 0.305 1.00 33.59 555 GLY A CA 1
ATOM 4135 C C . GLY A 1 555 ? 5.500 -0.766 0.094 1.00 33.59 555 GLY A C 1
ATOM 4136 O O . GLY A 1 555 ? 6.353 -1.013 -0.758 1.00 33.59 555 GLY A O 1
ATOM 4137 N N . HIS A 1 556 ? 5.514 0.360 0.808 1.00 37.22 556 HIS A N 1
ATOM 4138 C CA . HIS A 1 556 ? 6.645 1.291 0.864 1.00 37.22 556 HIS A CA 1
ATOM 4139 C C . HIS A 1 556 ? 7.195 1.372 2.278 1.00 37.22 556 HIS A C 1
ATOM 4141 O O . HIS A 1 556 ? 6.463 1.154 3.243 1.00 37.22 556 HIS A O 1
ATOM 4147 N N . HIS A 1 557 ? 8.462 1.764 2.386 1.00 41.03 557 HIS A N 1
ATOM 4148 C CA . HIS A 1 557 ? 9.014 2.155 3.666 1.00 41.03 557 HIS A CA 1
ATOM 4149 C C . HIS A 1 557 ? 8.245 3.364 4.209 1.00 41.03 557 HIS A C 1
ATOM 4151 O O . HIS A 1 557 ? 8.137 4.389 3.541 1.00 41.03 557 HIS A O 1
ATOM 4157 N N . GLY A 1 558 ? 7.666 3.201 5.390 1.00 50.53 558 GLY A N 1
ATOM 4158 C CA . GLY A 1 558 ? 6.957 4.227 6.147 1.00 50.53 558 GLY A CA 1
ATOM 4159 C C . GLY A 1 558 ? 5.883 3.608 7.038 1.00 50.53 558 GLY A C 1
ATOM 4160 O O . GLY A 1 558 ? 5.652 2.396 7.036 1.00 50.53 558 GLY A O 1
ATOM 4161 N N . LEU A 1 559 ? 5.218 4.446 7.820 1.00 61.28 559 LEU A N 1
ATOM 4162 C CA . LEU A 1 559 ? 4.119 4.047 8.691 1.00 61.28 559 LEU A CA 1
ATOM 4163 C C . LEU A 1 559 ? 2.790 4.030 7.943 1.00 61.28 559 LEU A C 1
ATOM 4165 O O . LEU A 1 559 ? 2.416 5.037 7.365 1.00 61.28 559 LEU A O 1
ATOM 4169 N N . VAL A 1 560 ? 2.021 2.946 8.011 1.00 62.75 560 VAL A N 1
ATOM 4170 C CA . VAL A 1 560 ? 0.715 2.893 7.340 1.00 62.75 560 VAL A CA 1
ATOM 4171 C C . VAL A 1 560 ? -0.410 3.191 8.298 1.00 62.75 560 VAL A C 1
ATOM 4173 O O . VAL A 1 560 ? -0.654 2.420 9.229 1.00 62.75 560 VAL A O 1
ATOM 4176 N N . LEU A 1 561 ? -1.154 4.249 7.999 1.00 71.12 561 LEU A N 1
ATOM 4177 C CA . LEU A 1 561 ? -2.367 4.615 8.714 1.00 71.12 561 LEU A CA 1
ATOM 4178 C C . LEU A 1 561 ? -3.595 4.358 7.845 1.00 71.12 561 LEU A C 1
ATOM 4180 O O . LEU A 1 561 ? -3.627 4.658 6.651 1.00 71.12 561 LEU A O 1
ATOM 4184 N N . GLN A 1 562 ? -4.610 3.755 8.450 1.00 70.94 562 GLN A N 1
ATOM 4185 C CA . GLN A 1 562 ? -5.901 3.495 7.831 1.00 70.94 562 GLN A CA 1
ATOM 4186 C C . GLN A 1 562 ? -7.037 3.858 8.781 1.00 70.94 562 GLN A C 1
ATOM 4188 O O . GLN A 1 562 ? -6.850 4.108 9.967 1.00 70.94 562 GLN A O 1
ATOM 4193 N N . GLU A 1 563 ? -8.247 3.866 8.245 1.00 76.62 563 GLU A N 1
ATOM 4194 C CA . GLU A 1 563 ? -9.455 4.037 9.033 1.00 76.62 563 GLU A CA 1
ATOM 4195 C C . GLU A 1 563 ? -9.776 2.737 9.785 1.00 76.62 563 GLU A C 1
ATOM 4197 O O . GLU A 1 563 ? -9.972 1.698 9.161 1.00 76.62 563 GLU A O 1
ATOM 4202 N N . GLY A 1 564 ? -9.844 2.791 11.112 1.00 85.81 564 GLY A N 1
ATOM 4203 C CA . GLY A 1 564 ? -10.367 1.710 11.944 1.00 85.81 564 GLY A CA 1
ATOM 4204 C C . GLY A 1 564 ? -11.866 1.861 12.220 1.00 85.81 564 GLY A C 1
ATOM 4205 O O . GLY A 1 564 ? -12.537 2.778 11.730 1.00 85.81 564 GLY A O 1
ATOM 4206 N N . VAL A 1 565 ? -12.417 0.957 13.032 1.00 88.88 565 VAL A N 1
ATOM 4207 C CA . VAL A 1 565 ? -1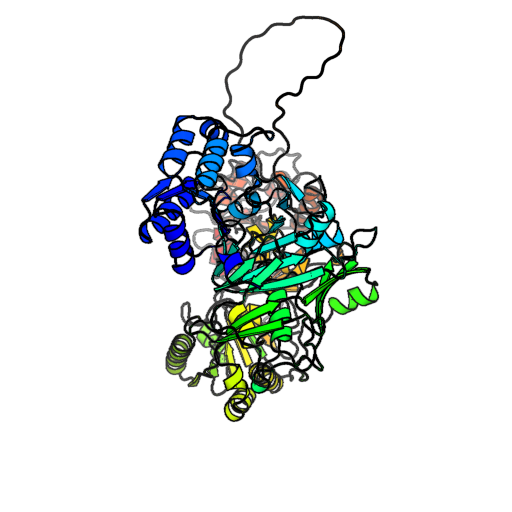3.842 0.991 13.392 1.00 88.88 565 VAL A CA 1
ATOM 4208 C C . VAL A 1 565 ? -14.163 2.109 14.391 1.00 88.88 565 VAL A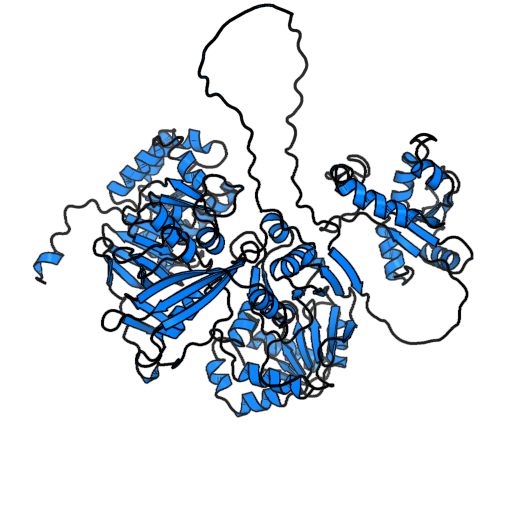 C 1
ATOM 4210 O O . VAL A 1 565 ? -15.302 2.552 14.451 1.00 88.88 565 VAL A O 1
ATOM 4213 N N . GLY A 1 566 ? -13.196 2.637 15.145 1.00 88.00 566 GLY A N 1
ATOM 4214 C CA . GLY A 1 566 ? -13.420 3.836 15.966 1.00 88.00 566 GLY A CA 1
ATOM 4215 C C . GLY A 1 566 ? -14.382 3.656 17.145 1.00 88.00 566 GLY A C 1
ATOM 4216 O O . GLY A 1 566 ? -15.143 4.573 17.453 1.00 88.00 566 GLY A O 1
ATOM 4217 N N . PHE A 1 567 ? -14.353 2.493 17.802 1.00 89.81 567 PHE A N 1
ATOM 4218 C CA . PHE A 1 567 ? -14.981 2.300 19.115 1.00 89.81 567 PHE A CA 1
ATOM 4219 C C . PHE A 1 567 ? -14.223 3.044 20.222 1.00 89.81 567 PHE A C 1
ATOM 4221 O O . PHE A 1 567 ? -14.851 3.611 21.118 1.00 89.81 567 PHE A O 1
ATOM 4228 N N . PHE A 1 568 ? -12.889 3.060 20.145 1.00 90.75 568 PHE A N 1
ATOM 4229 C CA . PHE A 1 568 ? -12.023 3.773 21.076 1.00 90.75 568 PHE A CA 1
ATOM 4230 C C . PHE A 1 568 ? -11.836 5.228 20.640 1.00 90.75 568 PHE A C 1
ATOM 4232 O O . PHE A 1 568 ? -11.285 5.489 19.571 1.00 90.75 568 PHE A O 1
ATOM 4239 N N . GLY A 1 569 ? -12.305 6.159 21.473 1.00 84.25 569 GLY A N 1
ATOM 4240 C CA . GLY A 1 569 ? -12.338 7.591 21.173 1.00 84.25 569 GLY A CA 1
ATOM 4241 C C . GLY A 1 569 ? -11.220 8.428 21.789 1.00 84.25 569 GLY A C 1
ATOM 4242 O O . GLY A 1 569 ? -11.176 9.627 21.536 1.00 84.25 569 GLY A O 1
ATOM 4243 N N . SER A 1 570 ? -10.339 7.839 22.600 1.00 85.31 570 SER A N 1
ATOM 4244 C CA . SER A 1 570 ? -9.386 8.618 23.407 1.00 85.31 570 SER A CA 1
ATOM 4245 C C . SER A 1 570 ? -8.010 8.781 22.755 1.00 85.31 570 SER A C 1
ATOM 4247 O O . SER A 1 570 ? -7.210 9.573 23.241 1.00 85.31 570 SER A O 1
ATOM 4249 N N . GLY A 1 571 ? -7.720 8.071 21.657 1.00 88.44 571 GLY A N 1
ATOM 4250 C CA . GLY A 1 571 ? -6.449 8.186 20.935 1.00 88.44 571 GLY A CA 1
ATOM 4251 C C . GLY A 1 571 ? -6.197 7.076 19.911 1.00 88.44 571 GLY A C 1
ATOM 4252 O O . GLY A 1 571 ? -7.104 6.317 19.557 1.00 88.44 571 GLY A O 1
ATOM 4253 N N . ILE A 1 572 ? -4.952 6.982 19.438 1.00 91.94 572 ILE A N 1
ATOM 4254 C CA . ILE A 1 572 ? -4.482 5.914 18.536 1.00 91.94 572 ILE A CA 1
ATOM 4255 C C . ILE A 1 572 ? -3.976 4.736 19.366 1.00 91.94 572 ILE A C 1
ATOM 4257 O O . ILE A 1 572 ? -3.305 4.944 20.371 1.00 91.94 572 ILE A O 1
ATOM 4261 N N . VAL A 1 573 ? -4.276 3.504 18.949 1.00 95.00 573 VAL A N 1
ATOM 4262 C CA . VAL A 1 573 ? -3.856 2.290 19.665 1.00 95.00 573 VAL A CA 1
ATOM 4263 C C . VAL A 1 573 ? -2.836 1.506 18.849 1.00 95.00 573 VAL A C 1
ATOM 4265 O O . VAL A 1 573 ? -3.079 1.148 17.693 1.00 95.00 573 VAL A O 1
ATOM 4268 N N . ASP A 1 574 ? -1.728 1.157 19.495 1.00 95.44 574 ASP A N 1
ATOM 4269 C CA . ASP A 1 574 ? -0.775 0.169 19.007 1.00 95.44 574 ASP A CA 1
ATOM 4270 C C . ASP A 1 574 ? -0.585 -0.964 20.024 1.00 95.44 574 ASP A C 1
ATOM 4272 O O . ASP A 1 574 ? -0.947 -0.869 21.194 1.00 95.44 574 ASP A O 1
ATOM 4276 N N . GLN A 1 575 ? -0.045 -2.074 19.552 1.00 94.12 575 GLN A N 1
ATOM 4277 C CA . GLN A 1 575 ? -0.035 -3.374 20.213 1.00 94.12 575 GLN A CA 1
ATOM 4278 C C . GLN A 1 575 ? 1.309 -4.060 19.994 1.00 94.12 575 GLN A C 1
ATOM 4280 O O . GLN A 1 575 ? 2.069 -3.666 19.102 1.00 94.12 575 GLN A O 1
ATOM 4285 N N . ASN A 1 576 ? 1.603 -5.088 20.792 1.00 89.88 576 ASN A N 1
ATOM 4286 C CA . ASN A 1 576 ? 2.907 -5.745 20.837 1.00 89.88 576 ASN A CA 1
ATOM 4287 C C . ASN A 1 576 ? 4.051 -4.704 20.911 1.00 89.88 576 ASN A C 1
ATOM 4289 O O . ASN A 1 576 ? 5.012 -4.748 20.132 1.00 89.88 576 ASN A O 1
ATOM 4293 N N . LEU A 1 577 ? 3.895 -3.706 21.791 1.00 88.62 577 LEU A N 1
ATOM 4294 C CA . LEU A 1 577 ? 4.720 -2.501 21.751 1.00 88.62 577 LEU A CA 1
ATOM 4295 C C . LEU A 1 577 ? 6.219 -2.792 21.924 1.00 88.62 577 LEU A C 1
ATOM 4297 O O . LEU A 1 577 ? 7.032 -2.267 21.159 1.00 88.62 577 LEU A O 1
ATOM 4301 N N . PHE A 1 578 ? 6.589 -3.624 22.901 1.00 80.88 578 PHE A N 1
ATOM 4302 C CA . PHE A 1 578 ? 7.988 -3.868 23.252 1.00 80.88 578 PHE A CA 1
ATOM 4303 C C . PHE A 1 578 ? 8.626 -4.952 22.392 1.00 80.88 578 PHE A C 1
ATOM 4305 O O . PHE A 1 578 ? 9.674 -4.704 21.794 1.00 80.88 578 PHE A O 1
ATOM 4312 N N . SER A 1 579 ? 7.990 -6.119 22.251 1.00 76.31 579 SER A N 1
ATOM 4313 C CA . SER A 1 579 ? 8.546 -7.228 21.458 1.00 76.31 579 SER A CA 1
ATOM 4314 C C . SER A 1 579 ? 8.785 -6.839 20.003 1.00 76.31 579 SER A C 1
ATOM 4316 O O . SER A 1 579 ? 9.716 -7.337 19.377 1.00 76.31 579 SER A O 1
ATOM 4318 N N . SER A 1 580 ? 7.967 -5.927 19.471 1.00 77.00 580 SER A N 1
ATOM 4319 C CA . SER A 1 580 ? 8.065 -5.469 18.086 1.00 77.00 580 SER A CA 1
ATOM 4320 C C . SER A 1 580 ? 8.660 -4.064 17.938 1.00 77.00 580 SER A C 1
ATOM 4322 O O . SER A 1 580 ? 8.673 -3.542 16.823 1.00 77.00 580 SER A O 1
ATOM 4324 N N . ARG A 1 581 ? 9.143 -3.443 19.027 1.00 80.62 581 ARG A N 1
ATOM 4325 C CA . ARG A 1 581 ? 9.800 -2.118 19.034 1.00 80.62 581 ARG A CA 1
ATOM 4326 C C . ARG A 1 581 ? 8.965 -1.021 18.352 1.00 80.62 581 ARG A C 1
ATOM 4328 O O . ARG A 1 581 ? 9.438 -0.332 17.448 1.00 80.62 581 ARG A O 1
ATOM 4335 N N . ARG A 1 582 ? 7.697 -0.868 18.744 1.00 87.25 582 ARG A N 1
ATOM 4336 C CA . ARG A 1 582 ? 6.676 -0.070 18.024 1.00 87.25 582 ARG A CA 1
ATOM 4337 C C . ARG A 1 582 ? 6.401 1.331 18.583 1.00 87.25 582 ARG A C 1
ATOM 4339 O O . ARG A 1 582 ? 5.555 2.042 18.055 1.00 87.25 582 ARG A O 1
ATOM 4346 N N . LEU A 1 583 ? 7.127 1.760 19.613 1.00 84.88 583 LEU A N 1
ATOM 4347 C CA . LEU A 1 583 ? 6.940 3.089 20.208 1.00 84.88 583 LEU A CA 1
ATOM 4348 C C . LEU A 1 583 ? 7.120 4.223 19.189 1.00 84.88 583 LEU A C 1
ATOM 4350 O O . LEU A 1 583 ? 6.302 5.136 19.125 1.00 84.88 583 LEU A O 1
ATOM 4354 N N . GLY A 1 584 ? 8.152 4.130 18.349 1.00 74.69 584 GLY A N 1
ATOM 4355 C CA . GLY A 1 584 ? 8.448 5.153 17.352 1.00 74.69 584 GLY A CA 1
ATOM 4356 C C . GLY A 1 584 ? 7.331 5.360 16.340 1.00 74.69 584 GLY A C 1
ATOM 4357 O O . GLY A 1 584 ? 6.906 6.487 16.099 1.00 74.69 584 GLY A O 1
ATOM 4358 N N . ARG A 1 585 ? 6.788 4.267 15.798 1.00 82.81 585 ARG A N 1
ATOM 4359 C CA . ARG A 1 585 ? 5.677 4.367 14.848 1.00 82.81 585 ARG A CA 1
ATOM 4360 C C . ARG A 1 585 ? 4.388 4.895 15.478 1.00 82.81 585 ARG A C 1
ATOM 4362 O O . ARG A 1 585 ? 3.636 5.580 14.802 1.00 82.81 585 ARG A O 1
ATOM 4369 N N . LEU A 1 586 ? 4.137 4.631 16.759 1.00 87.56 586 LEU A N 1
ATOM 4370 C CA . LEU A 1 586 ? 2.983 5.203 17.454 1.00 87.56 586 LEU A CA 1
ATOM 4371 C C . LEU A 1 586 ? 3.115 6.728 17.606 1.00 87.56 586 LEU A C 1
ATOM 4373 O O . LEU A 1 586 ? 2.149 7.443 17.359 1.00 87.56 586 LEU A O 1
ATOM 4377 N N . ILE A 1 587 ? 4.309 7.227 17.946 1.00 78.88 587 ILE A N 1
ATOM 4378 C CA . ILE A 1 587 ? 4.586 8.673 18.029 1.00 78.88 587 ILE A CA 1
ATOM 4379 C C . ILE A 1 587 ? 4.333 9.345 16.673 1.00 78.88 587 ILE A C 1
ATOM 4381 O O . ILE A 1 587 ? 3.615 10.342 16.605 1.00 78.88 587 ILE A O 1
ATOM 4385 N N . VAL A 1 588 ? 4.866 8.766 15.591 1.00 68.50 588 VAL A N 1
ATOM 4386 C CA . VAL A 1 588 ? 4.661 9.278 14.226 1.00 68.50 588 VAL A CA 1
ATOM 4387 C C . VAL A 1 588 ? 3.179 9.234 13.837 1.00 68.50 588 VAL A C 1
ATOM 4389 O O . VAL A 1 588 ? 2.679 10.207 13.283 1.00 68.50 588 VAL A O 1
ATOM 4392 N N . ALA A 1 589 ? 2.442 8.174 14.195 1.00 75.69 589 ALA A N 1
ATOM 4393 C CA . ALA A 1 589 ? 1.000 8.087 13.935 1.00 75.69 589 ALA A CA 1
ATOM 4394 C C . ALA A 1 589 ? 0.229 9.261 14.549 1.00 75.69 589 ALA A C 1
ATOM 4396 O O . ALA A 1 589 ? -0.609 9.882 13.897 1.00 75.69 589 ALA A O 1
ATOM 4397 N N . CYS A 1 590 ? 0.512 9.548 15.822 1.00 74.38 590 CYS A N 1
ATOM 4398 C CA . CYS A 1 590 ? -0.117 10.629 16.568 1.00 74.38 590 CYS A CA 1
ATOM 4399 C C . CYS A 1 590 ? 0.226 11.995 15.975 1.00 74.38 590 CYS A C 1
ATOM 4401 O O . CYS A 1 590 ? -0.663 12.831 15.819 1.00 74.38 590 CYS A O 1
ATOM 4403 N N . ALA A 1 591 ? 1.489 12.202 15.604 1.00 66.00 591 ALA A N 1
ATOM 4404 C CA . ALA A 1 591 ? 1.933 13.447 14.999 1.00 66.00 591 ALA A CA 1
ATOM 4405 C C . ALA A 1 591 ? 1.263 13.721 13.646 1.00 66.00 591 ALA A C 1
ATOM 4407 O O . ALA A 1 591 ? 0.794 14.830 13.403 1.00 66.00 591 ALA A O 1
ATOM 4408 N N . GLU A 1 592 ? 1.178 12.703 12.795 1.00 64.62 592 GLU A N 1
ATOM 4409 C CA . GLU A 1 592 ? 0.680 12.825 11.422 1.00 64.62 592 GLU A CA 1
ATOM 4410 C C . GLU A 1 592 ? -0.837 13.025 11.357 1.00 64.62 592 GLU A C 1
ATOM 4412 O O . GLU A 1 592 ? -1.331 13.846 10.586 1.00 64.62 592 GLU A O 1
ATOM 4417 N N . GLU A 1 593 ? -1.594 12.343 12.218 1.00 66.88 593 GLU A N 1
ATOM 4418 C CA . GLU A 1 593 ? -3.055 12.501 12.285 1.00 66.88 593 GLU A CA 1
ATOM 4419 C C . GLU A 1 593 ? -3.488 13.660 13.202 1.00 66.88 593 GLU A C 1
ATOM 4421 O O . GLU A 1 593 ? -4.683 13.911 13.375 1.00 66.88 593 GLU A O 1
ATOM 4426 N N . GLY A 1 594 ? -2.532 14.370 13.818 1.00 61.91 594 GLY A N 1
ATOM 4427 C CA . GLY A 1 594 ? -2.807 15.441 14.778 1.00 61.91 594 GLY A CA 1
ATOM 4428 C C . GLY A 1 594 ? -3.542 14.951 16.031 1.00 61.91 594 GLY A C 1
ATOM 4429 O O . GLY A 1 594 ? -4.330 15.690 16.625 1.00 61.91 594 GLY A O 1
ATOM 4430 N N . VAL A 1 595 ? -3.324 13.692 16.422 1.00 73.75 595 VAL A N 1
ATOM 4431 C CA . VAL A 1 595 ? -3.961 13.066 17.583 1.00 73.75 595 VAL A CA 1
ATOM 4432 C C . VAL A 1 595 ? -3.069 13.225 18.802 1.00 73.75 595 VAL A C 1
ATOM 4434 O O . VAL A 1 595 ? -1.948 12.728 18.833 1.00 73.75 595 VAL A O 1
ATOM 4437 N N . ARG A 1 596 ? -3.600 13.864 19.848 1.00 77.38 596 ARG A N 1
ATOM 4438 C CA . ARG A 1 596 ? -2.840 14.166 21.068 1.00 77.38 596 ARG A CA 1
ATOM 4439 C C . ARG A 1 596 ? -2.311 12.924 21.792 1.00 77.38 596 ARG A C 1
ATOM 4441 O O . ARG A 1 596 ? -1.212 12.980 22.325 1.00 77.38 596 ARG A O 1
ATOM 4448 N N . TYR A 1 597 ? -3.079 11.835 21.841 1.00 87.56 597 TYR A N 1
ATOM 4449 C CA . TYR A 1 597 ? -2.734 10.660 22.645 1.00 87.56 597 TYR A CA 1
ATOM 4450 C C . TYR A 1 597 ? -2.540 9.393 21.806 1.00 87.56 597 TYR A C 1
ATOM 4452 O O . TYR A 1 597 ? -3.368 9.059 20.951 1.00 87.56 597 TYR A O 1
ATOM 4460 N N . GLY A 1 598 ? -1.468 8.663 22.107 1.00 91.38 598 GLY A N 1
ATOM 4461 C CA . GLY A 1 598 ? -1.173 7.324 21.607 1.00 91.38 598 GLY A CA 1
ATOM 4462 C C . GLY A 1 598 ? -1.069 6.320 22.753 1.00 91.38 598 GLY A C 1
ATOM 4463 O O . GLY A 1 598 ? -0.428 6.590 23.762 1.00 91.38 598 GLY A O 1
ATOM 4464 N N . PHE A 1 599 ? -1.679 5.149 22.597 1.00 94.69 599 PHE A N 1
ATOM 4465 C CA . PHE A 1 599 ? -1.731 4.085 23.596 1.00 94.69 599 PHE A CA 1
ATOM 4466 C C . PHE A 1 599 ? -1.018 2.846 23.059 1.00 94.69 599 PHE A C 1
ATOM 4468 O O . PHE A 1 599 ? -1.541 2.134 22.202 1.00 94.69 599 PHE A O 1
ATOM 4475 N N . GLY A 1 600 ? 0.189 2.594 23.553 1.00 95.44 600 GLY A N 1
ATOM 4476 C CA . GLY A 1 600 ? 0.992 1.432 23.204 1.00 95.44 600 GLY A CA 1
ATOM 4477 C C . GLY A 1 600 ? 0.807 0.316 24.223 1.00 95.44 600 GLY A C 1
ATOM 4478 O O . GLY A 1 600 ? 1.358 0.376 25.319 1.00 95.44 600 GLY A O 1
ATOM 4479 N N . ILE A 1 601 ? 0.038 -0.712 23.875 1.00 94.88 601 ILE A N 1
ATOM 4480 C CA . ILE A 1 601 ? -0.248 -1.833 24.774 1.00 94.88 601 ILE A CA 1
ATOM 4481 C C . ILE A 1 601 ? 0.855 -2.881 24.619 1.00 94.88 601 ILE A C 1
ATOM 4483 O O . ILE A 1 601 ? 1.076 -3.424 23.529 1.00 94.88 601 ILE A O 1
ATOM 4487 N N . CYS A 1 602 ? 1.565 -3.162 25.708 1.00 90.12 602 CYS A N 1
ATOM 4488 C CA . CYS A 1 602 ? 2.623 -4.163 25.722 1.00 90.12 602 CYS A CA 1
ATOM 4489 C C . CYS A 1 602 ? 2.039 -5.577 25.582 1.00 90.12 602 CYS A C 1
ATOM 4491 O O . CYS A 1 602 ? 0.845 -5.811 25.780 1.00 90.12 602 CYS A O 1
ATOM 4493 N N . GLU A 1 603 ? 2.879 -6.550 25.244 1.00 87.38 603 GLU A N 1
ATOM 4494 C CA . GLU A 1 603 ? 2.485 -7.961 25.262 1.00 87.38 603 GLU A CA 1
ATOM 4495 C C . GLU A 1 603 ? 1.973 -8.352 26.653 1.00 87.38 603 GLU A C 1
ATOM 4497 O O . GLU A 1 603 ? 2.277 -7.682 27.639 1.00 87.38 603 GLU A O 1
ATOM 4502 N N . GLU A 1 604 ? 1.174 -9.417 26.756 1.00 86.38 604 GLU A N 1
ATOM 4503 C CA . GLU A 1 604 ? 0.652 -9.927 28.039 1.00 86.38 604 GLU A CA 1
ATOM 4504 C C . GLU A 1 604 ? 0.028 -8.830 28.921 1.00 86.38 604 GLU A C 1
ATOM 4506 O O . GLU A 1 604 ? 0.089 -8.894 30.148 1.00 86.38 604 GLU A O 1
ATOM 4511 N N . SER A 1 605 ? -0.508 -7.785 28.287 1.00 91.38 605 SER A N 1
ATOM 4512 C CA . SER A 1 605 ? -1.058 -6.603 28.937 1.00 91.38 605 SER A CA 1
ATOM 4513 C C . SER A 1 605 ? -2.361 -6.197 28.271 1.00 91.38 605 SER A C 1
ATOM 4515 O O . SER A 1 605 ? -2.614 -6.486 27.095 1.00 91.38 605 SER A O 1
ATOM 4517 N N . MET A 1 606 ? -3.216 -5.550 29.051 1.00 92.69 606 MET A N 1
ATOM 4518 C CA . MET A 1 606 ? -4.561 -5.185 28.647 1.00 92.69 606 MET A CA 1
ATOM 4519 C C . MET A 1 606 ? -4.936 -3.826 29.206 1.00 92.69 606 MET A C 1
ATOM 4521 O O . MET A 1 606 ? -4.668 -3.509 30.361 1.00 92.69 606 MET A O 1
ATOM 4525 N N . MET A 1 607 ? -5.627 -3.069 28.371 1.00 94.00 607 MET A N 1
ATOM 4526 C CA . MET A 1 607 ? -6.240 -1.798 28.693 1.00 94.00 607 MET A CA 1
ATOM 4527 C C . MET A 1 607 ? -7.760 -1.977 28.730 1.00 94.00 607 MET A C 1
ATOM 4529 O O . MET A 1 607 ? -8.339 -2.451 27.757 1.00 94.00 607 MET A O 1
ATOM 4533 N N . ASN A 1 608 ? -8.414 -1.601 29.825 1.00 93.00 608 ASN A N 1
ATOM 4534 C CA . ASN A 1 608 ? -9.870 -1.615 29.960 1.00 93.00 608 ASN A CA 1
ATOM 4535 C C . ASN A 1 608 ? -10.392 -0.177 30.005 1.00 93.00 608 ASN A C 1
ATOM 4537 O O . ASN A 1 608 ? -10.273 0.501 31.025 1.00 93.00 608 ASN A O 1
ATOM 4541 N N . ALA A 1 609 ? -10.957 0.286 28.894 1.00 90.81 609 ALA A N 1
ATOM 4542 C CA . ALA A 1 609 ? -11.590 1.593 28.800 1.00 90.81 609 ALA A CA 1
ATOM 4543 C C . ALA A 1 609 ? -13.068 1.483 29.202 1.00 90.81 609 ALA A C 1
ATOM 4545 O O . ALA A 1 609 ? -13.841 0.745 28.581 1.00 90.81 609 ALA A O 1
ATOM 4546 N N . ARG A 1 610 ? -13.460 2.213 30.252 1.00 83.50 610 ARG A N 1
ATOM 4547 C CA . ARG A 1 610 ? -14.814 2.175 30.826 1.00 83.50 610 ARG A CA 1
ATOM 4548 C C . ARG A 1 610 ? -15.674 3.343 30.344 1.00 83.50 610 ARG A C 1
ATOM 4550 O O . ARG A 1 610 ? -15.190 4.465 30.216 1.00 83.50 610 ARG A O 1
ATOM 4557 N N . GLY A 1 611 ? -16.969 3.092 30.146 1.00 73.94 611 GLY A N 1
ATOM 4558 C CA . GLY A 1 611 ? -17.962 4.121 29.830 1.00 73.94 611 GLY A CA 1
ATOM 4559 C C . GLY A 1 611 ? -17.693 4.812 28.492 1.00 73.94 611 GLY A C 1
ATOM 4560 O O . GLY A 1 611 ? -17.789 4.188 27.438 1.00 73.94 611 GLY A O 1
ATOM 4561 N N . ASP A 1 612 ? -17.371 6.106 28.541 1.00 68.25 612 ASP A N 1
ATOM 4562 C CA . ASP A 1 612 ? -16.999 6.924 27.377 1.00 68.25 612 ASP A CA 1
ATOM 4563 C C . ASP A 1 612 ? -15.510 6.807 26.994 1.00 68.25 612 ASP A C 1
ATOM 4565 O O . ASP A 1 612 ? -15.070 7.421 26.025 1.00 68.25 612 ASP A O 1
ATOM 4569 N N . GLY A 1 613 ? -14.740 5.995 27.725 1.00 67.88 613 GLY A N 1
ATOM 4570 C CA . GLY A 1 613 ? -13.321 5.755 27.472 1.00 67.88 613 GLY A CA 1
ATOM 4571 C C . GLY A 1 613 ? -12.384 6.796 28.086 1.00 67.88 613 GLY A C 1
ATOM 4572 O O . GLY A 1 613 ? -11.188 6.776 27.791 1.00 67.88 613 GLY A O 1
ATOM 4573 N N . THR A 1 614 ? -12.895 7.684 28.944 1.00 69.25 614 THR A N 1
ATOM 4574 C CA . THR A 1 614 ? -12.080 8.662 29.688 1.00 69.25 614 THR A CA 1
ATOM 4575 C C . THR A 1 614 ? -11.289 8.037 30.834 1.00 69.25 614 THR A C 1
ATOM 4577 O O . THR A 1 614 ? -10.248 8.566 31.217 1.00 69.25 614 THR A O 1
ATOM 4580 N N . LEU A 1 615 ? -11.755 6.904 31.368 1.00 80.44 615 LEU A N 1
ATOM 4581 C CA . LEU A 1 615 ? -11.082 6.172 32.432 1.00 80.44 615 LEU A CA 1
ATOM 4582 C C . LEU A 1 615 ? -10.569 4.827 31.915 1.00 80.44 615 LEU A C 1
ATOM 4584 O O . LEU A 1 615 ? -11.325 4.040 31.336 1.00 80.44 615 LEU A O 1
ATOM 4588 N N . ILE A 1 616 ? -9.283 4.579 32.147 1.00 87.75 616 ILE A N 1
ATOM 4589 C CA . ILE A 1 616 ? -8.554 3.424 31.639 1.00 87.75 616 ILE A CA 1
ATOM 4590 C C . ILE A 1 616 ? -7.899 2.694 32.809 1.00 87.75 616 ILE A C 1
ATOM 4592 O O . ILE A 1 616 ? -7.086 3.275 33.524 1.00 87.75 616 ILE A O 1
ATOM 4596 N N . ASP A 1 617 ? -8.224 1.413 32.967 1.00 88.81 617 ASP A N 1
ATOM 4597 C CA . ASP A 1 617 ? -7.504 0.514 33.869 1.00 88.81 617 ASP A CA 1
ATOM 4598 C C . ASP A 1 617 ? -6.496 -0.328 33.080 1.00 88.81 617 ASP A C 1
ATOM 4600 O O . ASP A 1 617 ? -6.790 -0.785 31.971 1.00 88.81 617 ASP A O 1
ATOM 4604 N N . VAL A 1 618 ? -5.318 -0.559 33.659 1.00 89.00 618 VAL A N 1
ATOM 4605 C CA . VAL A 1 618 ? -4.234 -1.328 33.036 1.00 89.00 618 VAL A CA 1
ATOM 4606 C C . VAL A 1 618 ? -3.965 -2.599 33.832 1.00 89.00 618 VAL A C 1
ATOM 4608 O O . VAL A 1 618 ? -3.785 -2.565 35.049 1.00 89.00 618 VAL A O 1
ATOM 4611 N N . TYR A 1 619 ? -3.904 -3.717 33.116 1.00 87.00 619 TYR A N 1
ATOM 4612 C CA . TYR A 1 619 ? -3.682 -5.054 33.655 1.00 87.00 619 TYR A CA 1
ATOM 4613 C C . TYR A 1 619 ? -2.581 -5.781 32.881 1.00 87.00 619 TYR A C 1
ATOM 4615 O O . TYR A 1 619 ? -2.237 -5.410 31.757 1.00 87.00 619 TYR A O 1
ATOM 4623 N N . GLY A 1 620 ? -2.092 -6.876 33.459 1.00 81.62 620 GLY A N 1
ATOM 4624 C CA . GLY A 1 620 ? -1.122 -7.773 32.835 1.00 81.62 620 GLY A CA 1
ATOM 4625 C C . GLY A 1 620 ? 0.293 -7.559 33.347 1.00 81.62 620 GLY A C 1
ATOM 4626 O O . GLY A 1 620 ? 0.467 -7.090 34.462 1.00 81.62 620 GLY A O 1
ATOM 4627 N N . ARG A 1 621 ? 1.306 -7.966 32.583 1.00 80.75 621 ARG A N 1
ATOM 4628 C CA . ARG A 1 621 ? 2.693 -8.037 33.075 1.00 80.75 621 ARG A CA 1
ATOM 4629 C C . ARG A 1 621 ? 3.535 -6.810 32.746 1.00 80.75 621 ARG A C 1
ATOM 4631 O O . ARG A 1 621 ? 4.392 -6.436 33.539 1.00 80.75 621 ARG A O 1
ATOM 4638 N N . TYR A 1 622 ? 3.337 -6.232 31.566 1.00 79.44 622 TYR A N 1
ATOM 4639 C CA . TYR A 1 622 ? 4.243 -5.228 30.997 1.00 79.44 622 TYR A CA 1
ATOM 4640 C C . TYR A 1 622 ? 3.609 -3.833 30.870 1.00 79.44 622 TYR A C 1
ATOM 4642 O O . TYR A 1 622 ? 4.323 -2.866 30.619 1.00 79.44 622 TYR A O 1
ATOM 4650 N N . GLY A 1 623 ? 2.297 -3.716 31.087 1.00 86.00 623 GLY A N 1
ATOM 4651 C CA . GLY A 1 623 ? 1.583 -2.445 31.180 1.00 86.00 623 GLY A CA 1
ATOM 4652 C C . GLY A 1 623 ? 1.238 -1.803 29.833 1.00 86.00 623 GLY A C 1
ATOM 4653 O O . GLY A 1 623 ? 1.148 -2.467 28.796 1.00 86.00 623 GLY A O 1
ATOM 4654 N N . VAL A 1 624 ? 0.995 -0.492 29.869 1.00 87.50 624 VAL A N 1
ATOM 4655 C CA . VAL A 1 624 ? 0.657 0.343 28.704 1.00 87.50 624 VAL A CA 1
ATOM 4656 C C . VAL A 1 624 ? 1.537 1.588 28.719 1.00 87.50 624 VAL A C 1
ATOM 4658 O O . VAL A 1 624 ? 1.721 2.214 29.762 1.00 87.50 624 VAL A O 1
ATOM 4661 N N . VAL A 1 625 ? 2.055 1.968 27.555 1.00 86.88 625 VAL A N 1
ATOM 4662 C CA . VAL A 1 625 ? 2.763 3.234 27.349 1.00 86.88 625 VAL A CA 1
ATOM 4663 C C . VAL A 1 625 ? 1.789 4.264 26.788 1.00 86.88 625 VAL A C 1
ATOM 4665 O O . VAL A 1 625 ? 1.170 4.036 25.749 1.00 86.88 625 VAL A O 1
ATOM 4668 N N . LEU A 1 626 ? 1.671 5.401 27.466 1.00 88.69 626 LEU A N 1
ATOM 4669 C CA . LEU A 1 626 ? 0.948 6.572 26.994 1.00 88.69 626 LEU A CA 1
ATOM 4670 C C . LEU A 1 626 ? 1.937 7.546 26.352 1.00 88.69 626 LEU A C 1
ATOM 4672 O O . LEU A 1 626 ? 2.886 8.006 26.987 1.00 88.69 626 LEU A O 1
ATOM 4676 N N . VAL A 1 627 ? 1.682 7.869 25.091 1.00 84.12 627 VAL A N 1
ATOM 4677 C CA . VAL A 1 627 ? 2.362 8.917 24.337 1.00 84.12 627 VAL A CA 1
ATOM 4678 C C . VAL A 1 627 ? 1.442 10.130 24.305 1.00 84.12 627 VAL A C 1
ATOM 4680 O O . VAL A 1 627 ? 0.311 10.028 23.834 1.00 84.12 627 VAL A O 1
ATOM 4683 N N . GLU A 1 628 ? 1.917 11.273 24.783 1.00 82.69 628 GLU A N 1
ATOM 4684 C CA . GLU A 1 628 ? 1.262 12.565 24.590 1.00 82.69 628 GLU A CA 1
ATOM 4685 C C . GLU A 1 628 ? 2.097 13.410 23.630 1.00 82.69 628 GLU A C 1
ATOM 4687 O O . GLU A 1 628 ? 3.278 13.663 23.871 1.00 82.69 628 GLU A O 1
ATOM 4692 N N . VAL A 1 629 ? 1.468 13.847 22.543 1.00 69.00 629 VAL A N 1
ATOM 4693 C CA . VAL A 1 629 ? 2.076 14.688 21.516 1.00 69.00 629 VAL A CA 1
ATOM 4694 C C . VAL A 1 629 ? 1.363 16.033 21.495 1.00 69.00 629 VAL A C 1
ATOM 4696 O O . VAL A 1 629 ? 0.131 16.082 21.443 1.00 69.00 629 VAL A O 1
ATOM 4699 N N . ASN A 1 630 ? 2.121 17.130 21.520 1.00 65.12 630 ASN A N 1
ATOM 4700 C CA . ASN A 1 630 ? 1.566 18.465 21.333 1.00 65.12 630 ASN A CA 1
ATOM 4701 C C . ASN A 1 630 ? 1.520 18.834 19.833 1.00 65.12 630 ASN A C 1
ATOM 4703 O O . ASN A 1 630 ? 2.559 19.179 19.268 1.00 65.12 630 ASN A O 1
ATOM 4707 N N . PRO A 1 631 ? 0.344 18.793 19.172 1.00 52.72 631 PRO A N 1
ATOM 4708 C CA . PRO A 1 631 ? 0.230 19.095 17.743 1.00 52.72 631 PRO A CA 1
ATOM 4709 C C . PRO A 1 631 ? 0.618 20.531 17.380 1.00 52.72 631 PRO A C 1
ATOM 4711 O O . PRO A 1 631 ? 1.038 20.764 16.251 1.00 52.72 631 PRO A O 1
ATOM 4714 N N . ASP A 1 632 ? 0.535 21.474 18.321 1.00 49.59 632 ASP A N 1
ATOM 4715 C CA . ASP A 1 632 ? 0.852 22.884 18.070 1.00 49.59 632 ASP A CA 1
ATOM 4716 C C . ASP A 1 632 ? 2.368 23.169 18.058 1.00 49.59 632 ASP A C 1
ATOM 4718 O O . ASP A 1 632 ? 2.805 24.186 17.521 1.00 49.59 632 ASP A O 1
ATOM 4722 N N . GLU A 1 633 ? 3.179 22.272 18.629 1.00 46.28 633 GLU A N 1
ATOM 4723 C CA . GLU A 1 633 ? 4.643 22.402 18.745 1.00 46.28 633 GLU A CA 1
ATOM 4724 C C . GLU A 1 633 ? 5.402 21.395 17.863 1.00 46.28 633 GLU A C 1
ATOM 4726 O O . GLU A 1 633 ? 6.634 21.363 17.844 1.00 46.28 633 GLU A O 1
ATOM 4731 N N . LEU A 1 634 ? 4.675 20.573 17.102 1.00 46.72 634 LEU A N 1
ATOM 4732 C CA . LEU A 1 634 ? 5.251 19.580 16.206 1.00 46.72 634 LEU A CA 1
ATOM 4733 C C . LEU A 1 634 ? 5.860 20.227 14.959 1.00 46.72 634 LEU A C 1
ATOM 4735 O O . LEU A 1 634 ? 5.174 20.847 14.145 1.00 46.72 634 LEU A O 1
ATOM 4739 N N . VAL A 1 635 ? 7.156 19.991 14.756 1.00 40.66 635 VAL A N 1
ATOM 4740 C CA . VAL A 1 635 ? 7.860 20.317 13.512 1.00 40.66 635 VAL A CA 1
ATOM 4741 C C . VAL A 1 635 ? 8.235 19.012 12.812 1.00 40.66 635 VAL A C 1
ATOM 4743 O O . VAL A 1 635 ? 9.250 18.399 13.130 1.00 40.66 635 VAL A O 1
ATOM 4746 N N . LEU A 1 636 ? 7.417 18.583 11.847 1.00 38.72 636 LEU A N 1
ATOM 4747 C CA . LEU A 1 636 ? 7.753 17.473 10.949 1.00 38.72 636 LEU A CA 1
ATOM 4748 C C . LEU A 1 636 ? 8.800 17.958 9.935 1.00 38.72 636 LEU A C 1
ATOM 4750 O O . LEU A 1 636 ? 8.459 18.667 8.981 1.00 38.72 636 LEU A O 1
ATOM 4754 N N . GLN A 1 637 ? 10.072 17.618 10.157 1.00 33.88 637 GLN A N 1
ATOM 4755 C CA . GLN A 1 637 ? 11.126 17.836 9.164 1.00 33.88 637 GLN A CA 1
ATOM 4756 C C . GLN A 1 637 ? 10.878 16.932 7.950 1.00 33.88 637 GLN A C 1
ATOM 4758 O O . GLN A 1 637 ? 10.452 15.793 8.100 1.00 33.88 637 GLN A O 1
ATOM 4763 N N . SER A 1 638 ? 11.068 17.473 6.747 1.00 29.83 638 SER A N 1
ATOM 4764 C CA . SER A 1 638 ? 10.875 16.747 5.491 1.00 29.83 638 SER A CA 1
ATOM 4765 C C . SER A 1 638 ? 11.834 15.564 5.383 1.00 29.83 638 SER A C 1
ATOM 4767 O O . SER A 1 638 ? 13.031 15.711 5.630 1.00 29.83 638 SER A O 1
ATOM 4769 N N . ASP A 1 639 ? 11.294 14.418 4.977 1.00 30.09 639 ASP A N 1
ATOM 4770 C CA . ASP A 1 639 ? 12.036 13.196 4.694 1.00 30.09 639 ASP A CA 1
ATOM 4771 C C . ASP A 1 639 ? 12.968 13.408 3.501 1.00 30.09 639 ASP A C 1
ATOM 4773 O O . ASP A 1 639 ? 12.499 13.482 2.371 1.00 30.09 639 ASP A O 1
ATOM 4777 N N . ASN A 1 640 ? 14.277 13.472 3.733 1.00 26.12 640 ASN A N 1
ATOM 4778 C CA . ASN A 1 640 ? 15.267 13.067 2.740 1.00 26.12 640 ASN A CA 1
ATOM 4779 C C . ASN A 1 640 ? 16.624 12.797 3.378 1.00 26.12 640 ASN A C 1
ATOM 4781 O O . ASN A 1 640 ? 17.102 13.573 4.196 1.00 26.12 640 ASN A O 1
ATOM 4785 N N . PHE A 1 641 ? 17.283 11.737 2.903 1.00 26.09 641 PHE A N 1
ATOM 4786 C CA . PHE A 1 641 ? 18.705 11.798 2.567 1.00 26.09 641 PHE A CA 1
ATOM 4787 C C . PHE A 1 641 ? 19.055 10.736 1.513 1.00 26.09 641 PHE A C 1
ATOM 4789 O O . PHE A 1 641 ? 18.951 9.532 1.756 1.00 26.09 641 PHE A O 1
ATOM 4796 N N . ALA A 1 642 ? 19.585 11.207 0.381 1.00 22.31 642 ALA A N 1
ATOM 4797 C CA . ALA A 1 642 ? 20.721 10.597 -0.306 1.00 22.31 642 ALA A CA 1
ATOM 4798 C C . ALA A 1 642 ? 21.816 11.683 -0.442 1.00 22.31 642 ALA A C 1
ATOM 4800 O O . ALA A 1 642 ? 21.487 12.847 -0.668 1.00 22.31 642 ALA A O 1
ATOM 4801 N N . PRO A 1 643 ? 23.108 11.365 -0.244 1.00 22.41 643 PRO A N 1
ATOM 4802 C CA . PRO A 1 643 ? 24.147 12.369 -0.013 1.00 22.41 643 PRO A CA 1
ATOM 4803 C C . PRO A 1 643 ? 24.567 13.120 -1.287 1.00 22.41 643 PRO A C 1
ATOM 4805 O O . PRO A 1 643 ? 24.992 12.517 -2.272 1.00 22.41 643 PRO A O 1
ATOM 4808 N N . ALA A 1 644 ? 24.573 14.453 -1.223 1.00 21.12 644 ALA A N 1
ATOM 4809 C CA . ALA A 1 644 ? 25.331 15.298 -2.141 1.00 21.12 644 ALA A CA 1
ATOM 4810 C C . ALA A 1 644 ? 26.801 15.356 -1.690 1.00 21.12 644 ALA A C 1
ATOM 4812 O O . ALA A 1 644 ? 27.099 15.882 -0.619 1.00 21.12 644 ALA A O 1
ATOM 4813 N N . GLY A 1 645 ? 27.737 14.835 -2.496 1.00 25.67 645 GLY A N 1
ATOM 4814 C CA . GLY A 1 645 ? 29.164 14.998 -2.188 1.00 25.67 645 GLY A CA 1
ATOM 4815 C C . GLY A 1 645 ? 30.153 14.003 -2.794 1.00 25.67 645 GLY A C 1
ATOM 4816 O O . GLY A 1 645 ? 31.029 13.529 -2.081 1.00 25.67 645 GLY A O 1
ATOM 4817 N N . SER A 1 646 ? 30.106 13.727 -4.097 1.00 23.11 646 SER A N 1
ATOM 4818 C CA . SER A 1 646 ? 31.300 13.259 -4.819 1.00 23.11 646 SER A CA 1
ATOM 4819 C C . SER A 1 646 ? 31.612 14.229 -5.951 1.00 23.11 646 SER A C 1
ATOM 4821 O O . SER A 1 646 ? 31.156 14.083 -7.083 1.00 23.11 646 SER A O 1
ATOM 4823 N N . ALA A 1 647 ? 32.377 15.266 -5.615 1.00 26.36 647 ALA A N 1
ATOM 4824 C CA . ALA A 1 647 ? 32.959 16.177 -6.583 1.00 26.36 647 ALA A CA 1
ATOM 4825 C C . ALA A 1 647 ? 33.950 15.414 -7.481 1.00 26.36 647 ALA A C 1
ATOM 4827 O O . ALA A 1 647 ? 35.060 15.091 -7.060 1.00 26.36 647 ALA A O 1
ATOM 4828 N N . ALA A 1 648 ? 33.564 15.163 -8.732 1.00 24.39 648 ALA A N 1
ATOM 4829 C CA . ALA A 1 648 ? 34.471 14.786 -9.809 1.00 24.39 648 ALA A CA 1
ATOM 4830 C C . ALA A 1 648 ? 34.151 15.616 -11.065 1.00 24.39 648 ALA A C 1
ATOM 4832 O O . ALA A 1 648 ? 33.274 15.297 -11.856 1.00 24.39 648 ALA A O 1
ATOM 4833 N N . SER A 1 649 ? 34.899 16.715 -11.196 1.00 24.83 649 SER A N 1
ATOM 4834 C CA . SER A 1 649 ? 35.274 17.415 -12.433 1.00 24.83 649 SER A CA 1
ATOM 4835 C C . SER A 1 649 ? 34.189 17.774 -13.464 1.00 24.83 649 SER A C 1
ATOM 4837 O O . SER A 1 649 ? 33.944 17.029 -14.409 1.00 24.83 649 SER A O 1
ATOM 4839 N N . GLN A 1 650 ? 33.754 19.036 -13.447 1.00 24.62 650 GLN A N 1
ATOM 4840 C CA . GLN A 1 650 ? 33.692 19.812 -14.688 1.00 24.62 650 GLN A CA 1
ATOM 4841 C C . GLN A 1 650 ? 34.620 21.019 -14.569 1.00 24.62 650 GLN A C 1
ATOM 4843 O O . GLN A 1 650 ? 34.396 21.942 -13.791 1.00 24.62 650 GLN A O 1
ATOM 4848 N N . GLY A 1 651 ? 35.717 20.961 -15.322 1.00 22.56 651 GLY A N 1
ATOM 4849 C CA . GLY A 1 651 ? 36.572 22.107 -15.565 1.00 22.56 651 GLY A CA 1
ATOM 4850 C C . GLY A 1 651 ? 35.983 22.955 -16.683 1.00 22.56 651 GLY A C 1
ATOM 4851 O O . GLY A 1 651 ? 35.861 22.488 -17.813 1.00 22.56 651 GLY A O 1
ATOM 4852 N N . HIS A 1 652 ? 35.705 24.220 -16.387 1.00 27.73 652 HIS A N 1
ATOM 4853 C CA . HIS A 1 652 ? 35.697 25.302 -17.365 1.00 27.73 652 HIS A CA 1
ATOM 4854 C C . HIS A 1 652 ? 36.639 26.398 -16.866 1.00 27.73 652 HIS A C 1
ATOM 4856 O O . HIS A 1 652 ? 36.635 26.758 -15.691 1.00 27.73 652 HIS A O 1
ATOM 4862 N N . GLY A 1 653 ? 37.556 26.791 -17.752 1.00 22.00 653 GLY A N 1
ATOM 4863 C CA . GLY A 1 653 ? 38.738 27.580 -17.433 1.00 22.00 653 GLY A CA 1
ATOM 4864 C C . GLY A 1 653 ? 38.561 29.097 -17.504 1.00 22.00 653 GLY A C 1
ATOM 4865 O O . GLY A 1 653 ? 37.467 29.603 -17.720 1.00 22.00 653 GLY A O 1
ATOM 4866 N N . HIS A 1 654 ? 39.727 29.755 -17.398 1.00 26.39 654 HIS A N 1
ATOM 4867 C CA . HIS A 1 654 ? 40.029 31.197 -17.289 1.00 26.39 654 HIS A CA 1
ATOM 4868 C C . HIS A 1 654 ? 40.131 31.681 -15.831 1.00 26.39 654 HIS A C 1
ATOM 4870 O O . HIS A 1 654 ? 39.186 31.562 -15.074 1.00 26.39 654 HIS A O 1
ATOM 4876 N N . GLY A 1 655 ? 41.232 32.248 -15.329 1.00 22.33 655 GLY A N 1
ATOM 4877 C CA . GLY A 1 655 ? 42.561 32.536 -15.862 1.00 22.33 655 GLY A CA 1
ATOM 4878 C C . GLY A 1 655 ? 43.382 33.337 -14.825 1.00 22.33 655 GLY A C 1
ATOM 4879 O O . GLY A 1 655 ? 42.815 33.991 -13.961 1.00 22.33 655 GLY A O 1
ATOM 4880 N N . HIS A 1 656 ? 44.712 33.295 -14.976 1.00 25.47 656 HIS A N 1
ATOM 4881 C CA . HIS A 1 656 ? 45.762 34.174 -14.413 1.00 25.47 656 HIS A CA 1
ATOM 4882 C C . HIS A 1 656 ? 46.307 34.035 -12.963 1.00 25.47 656 HIS A C 1
ATOM 4884 O O . HIS A 1 656 ? 45.703 34.477 -12.000 1.00 25.47 656 HIS A O 1
ATOM 4890 N N . HIS A 1 657 ? 47.598 33.621 -12.932 1.00 25.22 657 HIS A N 1
ATOM 4891 C CA . HIS A 1 657 ? 48.747 34.074 -12.098 1.00 25.22 657 HIS A CA 1
ATOM 4892 C C . HIS A 1 657 ? 48.730 33.839 -10.566 1.00 25.22 657 HIS A C 1
ATOM 4894 O O . HIS A 1 657 ? 47.719 34.025 -9.923 1.00 25.22 657 HIS A O 1
ATOM 4900 N N . ARG A 1 658 ? 49.823 33.525 -9.842 1.00 24.38 658 ARG A N 1
ATOM 4901 C CA . ARG A 1 658 ? 51.265 33.250 -10.075 1.00 24.38 658 ARG A CA 1
ATOM 4902 C C . ARG A 1 658 ? 51.853 32.710 -8.741 1.00 24.38 658 ARG A C 1
ATOM 4904 O O . ARG A 1 658 ? 51.533 33.287 -7.717 1.00 24.38 658 ARG A O 1
ATOM 4911 N N . HIS A 1 659 ? 52.805 31.757 -8.806 1.00 25.47 659 HIS A N 1
ATOM 4912 C CA . HIS A 1 659 ? 53.899 31.442 -7.835 1.00 25.47 659 HIS A CA 1
ATOM 4913 C C . HIS A 1 659 ? 53.541 31.063 -6.365 1.00 25.47 659 HIS A C 1
ATOM 4915 O O . HIS A 1 659 ? 52.631 31.613 -5.787 1.00 25.47 659 HIS A O 1
ATOM 4921 N N . ARG A 1 660 ? 54.237 30.182 -5.624 1.00 25.27 660 ARG A N 1
ATOM 4922 C CA . ARG A 1 660 ? 55.531 29.485 -5.759 1.00 25.27 660 ARG A CA 1
ATOM 4923 C C . ARG A 1 660 ? 55.581 28.288 -4.774 1.00 25.27 660 ARG A C 1
ATOM 4925 O O . ARG A 1 660 ? 54.928 28.286 -3.744 1.00 25.27 660 ARG A O 1
ATOM 4932 N N . ARG A 1 661 ? 56.429 27.322 -5.145 1.00 24.70 661 ARG A N 1
ATOM 4933 C CA . ARG A 1 661 ? 56.912 26.078 -4.502 1.00 24.70 661 ARG A CA 1
ATOM 4934 C C . ARG A 1 661 ? 57.013 26.006 -2.963 1.00 24.70 661 ARG A C 1
ATOM 4936 O O . ARG A 1 661 ? 57.556 26.914 -2.348 1.00 24.70 661 ARG A O 1
ATOM 4943 N N . GLY A 1 662 ? 56.759 24.800 -2.434 1.00 25.48 662 GLY A N 1
ATOM 4944 C CA . GLY A 1 662 ? 57.258 24.318 -1.136 1.00 25.48 662 GLY A CA 1
ATOM 4945 C C . GLY A 1 662 ? 56.980 22.826 -0.868 1.00 25.48 662 GLY A C 1
ATOM 4946 O O . GLY A 1 662 ? 55.933 22.492 -0.345 1.00 25.48 662 GLY A O 1
ATOM 4947 N N . GLN A 1 663 ? 57.911 21.967 -1.303 1.00 27.36 663 GLN A N 1
ATOM 4948 C CA . GLN A 1 663 ? 58.295 20.608 -0.848 1.00 27.36 663 GLN A CA 1
ATOM 4949 C C . GLN A 1 663 ? 57.282 19.611 -0.221 1.00 27.36 663 GLN A C 1
ATOM 4951 O O . GLN A 1 663 ? 56.667 19.842 0.811 1.00 27.36 663 GLN A O 1
ATOM 4956 N N . ARG A 1 664 ? 57.260 18.403 -0.815 1.00 27.33 664 ARG A N 1
ATOM 4957 C CA . ARG A 1 664 ? 56.667 17.150 -0.308 1.00 27.33 664 ARG A CA 1
ATOM 4958 C C . ARG A 1 664 ? 57.605 16.416 0.662 1.00 27.33 664 ARG A C 1
ATOM 4960 O O . ARG A 1 664 ? 58.787 16.294 0.353 1.00 27.33 664 ARG A O 1
ATOM 4967 N N . GLN A 1 665 ? 57.027 15.753 1.669 1.00 25.77 665 GLN A N 1
ATOM 4968 C CA . GLN A 1 665 ? 57.417 14.408 2.130 1.00 25.77 665 GLN A CA 1
ATOM 4969 C C . GLN A 1 665 ? 56.193 13.652 2.718 1.00 25.77 665 GLN A C 1
ATOM 4971 O O . GLN A 1 665 ? 55.205 14.299 3.067 1.00 25.77 665 GLN A O 1
ATOM 4976 N N . PRO A 1 666 ? 56.201 12.301 2.733 1.00 28.55 666 PRO A N 1
ATOM 4977 C CA . PRO A 1 666 ? 54.999 11.460 2.700 1.00 28.55 666 PRO A CA 1
ATOM 4978 C C . PRO A 1 666 ? 54.505 11.043 4.095 1.00 28.55 666 PRO A C 1
ATOM 4980 O O . PRO A 1 666 ? 55.307 10.824 4.999 1.00 28.55 666 PRO A O 1
ATOM 4983 N N . ARG A 1 667 ? 53.188 10.852 4.262 1.00 26.80 667 ARG A N 1
ATOM 4984 C CA . ARG A 1 667 ? 52.612 10.160 5.427 1.00 26.80 667 ARG A CA 1
ATOM 4985 C C . ARG A 1 667 ? 51.594 9.098 5.012 1.00 26.80 667 ARG A C 1
ATOM 4987 O O . ARG A 1 667 ? 50.918 9.217 3.996 1.00 26.80 667 ARG A O 1
ATOM 4994 N N . HIS A 1 668 ? 51.599 8.043 5.819 1.00 27.17 668 HIS A N 1
ATOM 4995 C CA . HIS A 1 668 ? 50.899 6.770 5.715 1.00 27.17 668 HIS A CA 1
ATOM 4996 C C . HIS A 1 668 ? 49.390 6.870 5.435 1.00 27.17 668 HIS A C 1
ATOM 4998 O O . HIS A 1 668 ? 48.710 7.776 5.907 1.00 27.17 668 HIS A O 1
ATOM 5004 N N . ARG A 1 669 ? 48.885 5.873 4.694 1.00 26.00 669 ARG A N 1
ATOM 5005 C CA . ARG A 1 669 ? 47.463 5.622 4.417 1.00 26.00 669 ARG A CA 1
ATOM 5006 C C . ARG A 1 669 ? 46.703 5.331 5.720 1.00 26.00 669 ARG A C 1
ATOM 5008 O O . ARG A 1 669 ? 47.020 4.353 6.389 1.00 26.00 669 ARG A O 1
ATOM 5015 N N . GLN A 1 670 ? 45.692 6.141 6.032 1.00 25.88 670 GLN A N 1
ATOM 5016 C CA . GLN A 1 670 ? 44.597 5.774 6.939 1.00 25.88 670 GLN A CA 1
ATOM 5017 C C . GLN A 1 670 ? 43.518 4.989 6.163 1.00 25.88 670 GLN A C 1
ATOM 5019 O O . GLN A 1 670 ? 43.351 5.235 4.964 1.00 25.88 670 GLN A O 1
ATOM 5024 N N . PRO A 1 671 ? 42.797 4.053 6.807 1.00 25.59 671 PRO A N 1
ATOM 5025 C CA . PRO A 1 671 ? 41.644 3.381 6.205 1.00 25.59 671 PRO A CA 1
ATOM 5026 C C . PRO A 1 671 ? 40.464 4.364 6.026 1.00 25.59 671 PRO A C 1
ATOM 5028 O O . PRO A 1 671 ? 40.426 5.397 6.701 1.00 25.59 671 PRO A O 1
ATOM 5031 N N . PRO A 1 672 ? 39.513 4.091 5.111 1.00 26.28 672 PRO A N 1
ATOM 5032 C CA . PRO A 1 672 ? 38.395 4.993 4.841 1.00 26.28 672 PRO A CA 1
ATOM 5033 C C . PRO A 1 672 ? 37.444 5.075 6.047 1.00 26.28 672 PRO A C 1
ATOM 5035 O O . PRO A 1 672 ? 37.104 4.058 6.650 1.00 26.28 672 PRO A O 1
ATOM 5038 N N . ARG A 1 673 ? 37.015 6.297 6.391 1.00 25.34 673 ARG A N 1
ATOM 5039 C CA . ARG A 1 673 ? 35.981 6.567 7.404 1.00 25.34 673 ARG A CA 1
ATOM 5040 C C . ARG A 1 673 ? 34.625 6.019 6.929 1.00 25.34 673 ARG A C 1
ATOM 5042 O O . ARG A 1 673 ? 34.251 6.252 5.781 1.00 25.34 673 ARG A O 1
ATOM 5049 N N . ARG A 1 674 ? 33.907 5.309 7.811 1.00 25.22 674 ARG A N 1
ATOM 5050 C CA . ARG A 1 674 ? 32.490 4.931 7.631 1.00 25.22 674 ARG A CA 1
ATOM 5051 C C . ARG A 1 674 ? 31.627 6.216 7.548 1.00 25.22 674 ARG A C 1
ATOM 5053 O O . ARG A 1 674 ? 31.972 7.182 8.226 1.00 25.22 674 ARG A O 1
ATOM 5060 N N . PRO A 1 675 ? 30.556 6.263 6.733 1.00 24.52 675 PRO A N 1
ATOM 5061 C CA . PRO A 1 675 ? 29.639 7.404 6.699 1.00 24.52 675 PRO A CA 1
ATOM 5062 C C . PRO A 1 675 ? 28.817 7.493 7.998 1.00 24.52 675 PRO A C 1
ATOM 5064 O O . PRO A 1 675 ? 28.328 6.476 8.488 1.00 24.52 675 PRO A O 1
ATOM 5067 N N . GLU A 1 676 ? 28.684 8.702 8.550 1.00 24.41 676 GLU A N 1
ATOM 5068 C CA . GLU A 1 676 ? 27.845 9.002 9.720 1.00 24.41 676 GLU A CA 1
ATOM 5069 C C . GLU A 1 676 ? 26.344 8.991 9.354 1.00 24.41 676 GLU A C 1
ATOM 5071 O O . GLU A 1 676 ? 25.978 9.482 8.282 1.00 24.41 676 GLU A O 1
ATOM 5076 N N . PRO A 1 677 ? 25.456 8.460 10.217 1.00 24.62 677 PRO A N 1
ATOM 5077 C CA . PRO A 1 677 ? 24.010 8.555 10.035 1.00 24.62 677 PRO A CA 1
ATOM 5078 C C . PRO A 1 677 ? 23.456 9.914 10.506 1.00 24.62 677 PRO A C 1
ATOM 5080 O O . PRO A 1 677 ? 23.772 10.382 11.596 1.00 24.62 677 PRO A O 1
ATOM 5083 N N . VAL A 1 678 ? 22.577 10.520 9.700 1.00 24.03 678 VAL A N 1
ATOM 5084 C CA . VAL A 1 678 ? 21.779 11.707 10.063 1.00 24.03 678 VAL A CA 1
ATOM 5085 C C . VAL A 1 678 ? 20.493 11.247 10.762 1.00 24.03 678 VAL A C 1
ATOM 5087 O O . VAL A 1 678 ? 19.742 10.448 10.203 1.00 24.03 678 VAL A O 1
ATOM 5090 N N . ALA A 1 679 ? 20.254 11.726 11.986 1.00 27.91 679 ALA A N 1
ATOM 5091 C CA . ALA A 1 679 ? 19.090 11.405 12.814 1.00 27.91 679 ALA A CA 1
ATOM 5092 C C . ALA A 1 679 ? 17.973 12.459 12.675 1.00 27.91 679 ALA A C 1
ATOM 5094 O O . ALA A 1 679 ? 18.247 13.660 12.668 1.00 27.91 679 ALA A O 1
ATOM 5095 N N . ALA A 1 680 ? 16.712 12.014 12.625 1.00 28.23 680 ALA A N 1
ATOM 5096 C CA . ALA A 1 680 ? 15.541 12.872 12.803 1.00 28.23 680 ALA A CA 1
ATOM 5097 C C . ALA A 1 680 ? 15.467 13.353 14.266 1.00 28.23 680 ALA A C 1
ATOM 5099 O O . ALA A 1 680 ? 15.582 12.549 15.191 1.00 28.23 680 ALA A O 1
ATOM 5100 N N . LYS A 1 681 ? 15.283 14.661 14.487 1.00 31.05 681 LYS A N 1
ATOM 5101 C CA . LYS A 1 681 ? 15.100 15.240 15.829 1.00 31.05 681 LYS A CA 1
ATOM 5102 C C . LYS A 1 681 ? 13.613 15.275 16.182 1.00 31.05 681 LYS A C 1
ATOM 5104 O O . LYS A 1 681 ? 12.848 15.946 15.498 1.00 31.05 681 LYS A O 1
ATOM 5109 N N . ILE A 1 682 ? 13.221 14.608 17.268 1.00 32.62 682 ILE A N 1
ATOM 5110 C CA . ILE A 1 682 ? 11.956 14.877 17.969 1.00 32.62 682 ILE A CA 1
ATOM 5111 C C . ILE A 1 682 ? 12.269 15.989 18.987 1.00 32.62 682 ILE A C 1
ATOM 5113 O O . ILE A 1 682 ? 13.061 15.724 19.890 1.00 32.62 682 ILE A O 1
ATOM 5117 N N . PRO A 1 683 ? 11.743 17.223 18.857 1.00 32.62 683 PRO A N 1
ATOM 5118 C CA . PRO A 1 683 ? 11.924 18.255 19.880 1.00 32.62 683 PRO A CA 1
ATOM 5119 C C . PRO A 1 683 ? 11.082 17.937 21.128 1.00 32.62 683 PRO A C 1
ATOM 5121 O O . PRO A 1 683 ? 10.183 17.098 21.067 1.00 32.62 683 PRO A O 1
ATOM 5124 N N . SER A 1 684 ? 11.323 18.668 22.218 1.00 36.47 684 SER A N 1
ATOM 5125 C CA . SER A 1 684 ? 10.634 18.731 23.532 1.00 36.47 684 SER A CA 1
ATOM 5126 C C . SER A 1 684 ? 9.079 18.662 23.612 1.00 36.47 684 SER A C 1
ATOM 5128 O O . SER A 1 684 ? 8.520 18.772 24.703 1.00 36.47 684 SER A O 1
ATOM 5130 N N . ALA A 1 685 ? 8.360 18.420 22.511 1.00 37.09 685 ALA A N 1
ATOM 5131 C CA . ALA A 1 685 ? 6.896 18.384 22.385 1.00 37.09 685 ALA A CA 1
ATOM 5132 C C . ALA A 1 685 ? 6.235 17.006 22.646 1.00 37.09 685 ALA A C 1
ATOM 5134 O O . ALA A 1 685 ? 5.014 16.872 22.509 1.00 37.09 685 ALA A O 1
ATOM 5135 N N . CYS A 1 686 ? 7.013 15.969 22.984 1.00 38.75 686 CYS A N 1
ATOM 5136 C CA . CYS A 1 686 ? 6.519 14.608 23.224 1.00 38.75 686 CYS A CA 1
ATOM 5137 C C . CYS A 1 686 ? 6.778 14.181 24.676 1.00 38.75 686 CYS A C 1
ATOM 5139 O O . CYS A 1 686 ? 7.924 14.163 25.124 1.00 38.75 686 CYS A O 1
ATOM 5141 N N . ARG A 1 687 ? 5.728 13.786 25.403 1.00 47.75 687 ARG A N 1
ATOM 5142 C CA . ARG A 1 687 ? 5.830 13.186 26.744 1.00 47.75 687 ARG A CA 1
ATOM 5143 C C . ARG A 1 687 ? 5.491 11.703 26.672 1.00 47.75 687 ARG A C 1
ATOM 5145 O O . ARG A 1 687 ? 4.513 11.317 26.036 1.00 47.75 687 ARG A O 1
ATOM 5152 N N . ILE A 1 688 ? 6.300 10.873 27.325 1.00 45.81 688 ILE A N 1
ATOM 5153 C CA . ILE A 1 688 ? 6.104 9.421 27.382 1.00 45.81 688 ILE A CA 1
ATOM 5154 C C . ILE A 1 688 ? 5.935 9.035 28.848 1.00 45.81 688 ILE A C 1
ATOM 5156 O O . ILE A 1 688 ? 6.835 9.259 29.652 1.00 45.81 688 ILE A O 1
ATOM 5160 N N . ALA A 1 689 ? 4.787 8.454 29.186 1.00 45.19 689 ALA A N 1
ATOM 5161 C CA . ALA A 1 689 ? 4.504 7.912 30.509 1.00 45.19 689 ALA A CA 1
ATOM 5162 C C . ALA A 1 689 ? 4.235 6.406 30.399 1.00 45.19 689 ALA A C 1
ATOM 5164 O O . ALA A 1 689 ? 3.525 5.961 29.498 1.00 45.19 689 ALA A O 1
ATOM 5165 N N . ALA A 1 690 ? 4.785 5.607 31.314 1.00 39.47 690 ALA A N 1
ATOM 5166 C CA . ALA A 1 690 ? 4.496 4.178 31.405 1.00 39.47 690 ALA A CA 1
ATOM 5167 C C . ALA A 1 690 ? 3.571 3.917 32.599 1.00 39.47 690 ALA A C 1
ATOM 5169 O O . ALA A 1 690 ? 3.900 4.270 33.728 1.00 39.47 690 ALA A O 1
ATOM 5170 N N . ALA A 1 691 ? 2.421 3.290 32.355 1.00 43.66 691 ALA A N 1
ATOM 5171 C CA . ALA A 1 691 ? 1.524 2.831 33.407 1.00 43.66 691 ALA A CA 1
ATOM 5172 C C . ALA A 1 691 ? 1.796 1.348 33.694 1.00 43.66 691 ALA A C 1
ATOM 5174 O O . ALA A 1 691 ? 1.538 0.484 32.848 1.00 43.66 691 ALA A O 1
ATOM 5175 N N . LEU A 1 692 ? 2.328 1.060 34.886 1.00 38.59 692 LEU A N 1
ATOM 5176 C CA . LEU A 1 692 ? 2.523 -0.304 35.377 1.00 38.59 692 LEU A CA 1
ATOM 5177 C C . LEU A 1 692 ? 1.205 -0.879 35.947 1.00 38.59 692 LEU A C 1
ATOM 5179 O O . LEU A 1 692 ? 0.360 -0.120 36.426 1.00 38.59 692 LEU A O 1
ATOM 5183 N N . PRO A 1 693 ? 0.997 -2.207 35.885 1.00 37.03 693 PRO A N 1
ATOM 5184 C CA . PRO A 1 693 ? -0.239 -2.847 36.335 1.00 37.03 693 PRO A CA 1
ATOM 5185 C C . PRO A 1 693 ? -0.448 -2.717 37.852 1.00 37.03 693 PRO A C 1
ATOM 5187 O O . PRO A 1 693 ? 0.496 -2.842 38.630 1.00 37.03 693 PRO A O 1
ATOM 5190 N N . VAL A 1 694 ? -1.702 -2.559 38.289 1.00 37.94 694 VAL A N 1
ATOM 5191 C CA . VAL A 1 694 ? -2.058 -2.596 39.718 1.00 37.94 694 VAL A CA 1
ATOM 5192 C C . VAL A 1 694 ? -2.209 -4.050 40.176 1.00 37.94 694 VAL A C 1
ATOM 5194 O O . VAL A 1 694 ? -3.199 -4.709 39.863 1.00 37.94 694 VAL A O 1
ATOM 5197 N N . LEU A 1 695 ? -1.262 -4.547 40.973 1.00 32.72 695 LEU A N 1
ATOM 5198 C CA . LEU A 1 695 ? -1.447 -5.753 41.787 1.00 32.72 695 LEU A CA 1
ATOM 5199 C C . LEU A 1 695 ? -2.175 -5.367 43.088 1.00 32.72 695 LEU A C 1
ATOM 5201 O O . LEU A 1 695 ? -1.687 -4.547 43.860 1.00 32.72 695 LEU A O 1
ATOM 5205 N N . ALA A 1 696 ? -3.345 -5.951 43.362 1.00 29.08 696 ALA A N 1
ATOM 5206 C CA . ALA A 1 696 ? -4.080 -5.766 44.623 1.00 29.08 696 ALA A CA 1
ATOM 5207 C C . ALA A 1 696 ? -4.310 -7.128 45.319 1.00 29.08 696 ALA A C 1
ATOM 5209 O O . ALA A 1 696 ? -4.518 -8.108 44.601 1.00 29.08 696 ALA A O 1
ATOM 5210 N N . PRO A 1 697 ? -4.341 -7.220 46.679 1.00 34.12 697 PRO A N 1
ATOM 5211 C CA . PRO A 1 697 ? -4.877 -6.170 47.560 1.00 34.12 697 PRO A CA 1
ATOM 5212 C C . PRO A 1 697 ? -4.164 -5.851 48.907 1.00 34.12 697 PRO A C 1
ATOM 5214 O O . PRO A 1 697 ? -3.608 -6.712 49.578 1.00 34.12 697 PRO A O 1
ATOM 5217 N N . SER A 1 698 ? -4.420 -4.606 49.354 1.00 27.86 698 SER A N 1
ATOM 5218 C CA . SER A 1 698 ? -4.677 -4.120 50.733 1.00 27.86 698 SER A CA 1
ATOM 5219 C C . SER A 1 698 ? -3.567 -4.132 51.803 1.00 27.86 698 SER A C 1
ATOM 5221 O O . SER A 1 698 ? -3.288 -5.167 52.397 1.00 27.86 698 SER A O 1
ATOM 5223 N N . ALA A 1 699 ? -3.161 -2.938 52.268 1.00 26.59 699 ALA A N 1
ATOM 5224 C CA . ALA A 1 699 ? -3.542 -2.401 53.590 1.00 26.59 699 ALA A CA 1
ATOM 5225 C C . ALA A 1 699 ? -2.918 -1.013 53.849 1.00 26.59 699 ALA A C 1
ATOM 5227 O O . ALA A 1 699 ? -1.758 -0.753 53.555 1.00 26.59 699 ALA A O 1
ATOM 5228 N N . THR A 1 700 ? -3.708 -0.139 54.468 1.00 37.62 700 THR A N 1
ATOM 5229 C CA . THR A 1 700 ? -3.345 1.175 55.019 1.00 37.62 700 THR A CA 1
ATOM 5230 C C . THR A 1 700 ? -2.028 1.194 55.807 1.00 37.62 700 THR A C 1
ATOM 5232 O O . THR A 1 700 ? -1.890 0.396 56.738 1.00 37.62 700 THR A O 1
ATOM 5235 N N . ARG A 1 701 ? -1.172 2.210 55.608 1.00 29.55 701 ARG A N 1
ATOM 5236 C CA . ARG A 1 701 ? -0.510 2.919 56.722 1.00 29.55 701 ARG A CA 1
ATOM 5237 C C . ARG A 1 701 ? 0.131 4.249 56.314 1.00 29.55 701 ARG A C 1
ATOM 5239 O O . ARG A 1 701 ? 0.582 4.430 55.196 1.00 29.55 701 ARG A O 1
ATOM 5246 N N . LYS A 1 702 ? 0.077 5.152 57.291 1.00 30.09 702 LYS A N 1
ATOM 5247 C CA . LYS A 1 702 ? 0.462 6.563 57.309 1.00 30.09 702 LYS A CA 1
ATOM 5248 C C . LYS A 1 702 ? 1.956 6.797 57.083 1.00 30.09 702 LYS A C 1
ATOM 5250 O O . LYS A 1 702 ? 2.770 6.027 57.581 1.00 30.09 702 LYS A O 1
ATOM 5255 N N . ASP A 1 703 ? 2.222 7.939 56.456 1.00 42.69 703 ASP A N 1
ATOM 5256 C CA . ASP A 1 703 ? 3.420 8.780 56.501 1.00 42.69 703 ASP A CA 1
ATOM 5257 C C . ASP A 1 703 ? 4.497 8.410 57.531 1.00 42.69 703 ASP A C 1
ATOM 5259 O O . ASP A 1 703 ? 4.373 8.668 58.731 1.00 42.69 703 ASP A O 1
ATOM 5263 N N . THR A 1 704 ? 5.617 7.942 56.989 1.00 44.25 704 THR A N 1
ATOM 5264 C CA . THR A 1 704 ? 6.979 8.306 57.396 1.00 44.25 704 THR A CA 1
ATOM 5265 C C . THR A 1 704 ? 7.763 8.484 56.100 1.00 44.25 704 THR A C 1
ATOM 5267 O O . THR A 1 704 ? 7.708 7.589 55.260 1.00 44.25 704 THR A O 1
ATOM 5270 N N . ALA A 1 705 ? 8.427 9.628 55.909 1.00 58.94 705 ALA A N 1
ATOM 5271 C CA . ALA A 1 705 ? 9.111 9.984 54.664 1.00 58.94 705 ALA A CA 1
ATOM 5272 C C . ALA A 1 705 ? 10.200 8.951 54.314 1.00 58.94 705 ALA A C 1
ATOM 5274 O O . ALA A 1 705 ? 11.297 8.988 54.869 1.00 58.94 705 ALA A O 1
ATOM 5275 N N . MET A 1 706 ? 9.861 7.993 53.448 1.00 79.50 706 MET A N 1
ATOM 5276 C CA . MET A 1 706 ? 10.799 7.023 52.884 1.00 79.50 706 MET A CA 1
ATOM 5277 C C . MET A 1 706 ? 11.549 7.664 51.719 1.00 79.50 706 MET A C 1
ATOM 5279 O O . MET A 1 706 ? 10.963 8.448 50.968 1.00 79.50 706 MET A O 1
ATOM 5283 N N . ARG A 1 707 ? 12.824 7.303 51.556 1.00 89.75 707 ARG A N 1
ATOM 5284 C CA . ARG A 1 707 ? 13.640 7.749 50.417 1.00 89.75 707 ARG A CA 1
ATOM 5285 C C . ARG A 1 707 ? 13.016 7.232 49.123 1.00 89.75 707 ARG A C 1
ATOM 5287 O O . ARG A 1 707 ? 12.596 6.075 49.084 1.00 89.75 707 ARG A O 1
ATOM 5294 N N . GLN A 1 708 ? 12.974 8.059 48.088 1.00 88.94 708 GLN A N 1
ATOM 5295 C CA . GLN A 1 708 ? 12.525 7.641 46.762 1.00 88.94 708 GLN A CA 1
ATOM 5296 C C . GLN A 1 708 ? 13.674 6.993 45.989 1.00 88.94 708 GLN A C 1
ATOM 5298 O O . GLN A 1 708 ? 14.834 7.358 46.177 1.00 88.94 708 GLN A O 1
ATOM 5303 N N . ILE A 1 709 ? 13.369 6.025 45.129 1.00 89.62 709 ILE A N 1
ATOM 5304 C CA . ILE A 1 709 ? 14.312 5.434 44.178 1.00 89.62 709 ILE A CA 1
ATOM 5305 C C . ILE A 1 709 ? 13.943 5.906 42.776 1.00 89.62 709 ILE A C 1
ATOM 5307 O O . ILE A 1 709 ? 12.983 5.410 42.189 1.00 89.62 709 ILE A O 1
ATOM 5311 N N . VAL A 1 710 ? 14.735 6.836 42.248 1.00 85.44 710 VAL A N 1
ATOM 5312 C CA . VAL A 1 710 ? 14.536 7.487 40.949 1.00 85.44 710 VAL A CA 1
ATOM 5313 C C . VAL A 1 710 ? 15.490 6.882 39.925 1.00 85.44 710 VAL A C 1
ATOM 5315 O O . VAL A 1 710 ? 16.677 6.701 40.202 1.00 85.44 710 VAL A O 1
ATOM 5318 N N . ILE A 1 711 ? 14.989 6.572 38.729 1.00 84.88 711 ILE A N 1
ATOM 5319 C CA . ILE A 1 711 ? 15.814 6.085 37.619 1.00 84.88 711 ILE A CA 1
ATOM 5320 C C . ILE A 1 711 ? 15.986 7.181 36.583 1.00 84.88 711 ILE A C 1
ATOM 5322 O O . ILE A 1 711 ? 15.015 7.672 36.015 1.00 84.88 711 ILE A O 1
ATOM 5326 N N . THR A 1 712 ? 17.240 7.439 36.243 1.00 82.69 712 THR A N 1
ATOM 5327 C CA . THR A 1 712 ? 17.634 8.191 35.062 1.00 82.69 712 THR A CA 1
ATOM 5328 C C . THR A 1 712 ? 18.479 7.291 34.167 1.00 82.69 712 THR A C 1
ATOM 5330 O O . THR A 1 712 ? 19.444 6.665 34.605 1.00 82.69 712 THR A O 1
ATOM 5333 N N . ALA A 1 713 ? 18.116 7.183 32.892 1.00 82.25 713 ALA A N 1
ATOM 5334 C CA . ALA A 1 713 ? 18.877 6.394 31.934 1.00 82.25 713 ALA A CA 1
ATOM 5335 C C . ALA A 1 713 ? 18.774 6.991 30.533 1.00 82.25 713 ALA A C 1
ATOM 5337 O O . ALA A 1 713 ? 17.704 7.426 30.111 1.00 82.25 713 ALA A O 1
ATOM 5338 N N . PHE A 1 714 ? 19.879 6.932 29.793 1.00 81.88 714 PHE A N 1
ATOM 5339 C CA . PHE A 1 714 ? 19.861 7.095 28.346 1.00 81.88 714 PHE A CA 1
ATOM 5340 C C . PHE A 1 714 ? 19.496 5.759 27.714 1.00 81.88 714 PHE A C 1
ATOM 5342 O O . PHE A 1 714 ? 20.184 4.761 27.927 1.00 81.88 714 PHE A O 1
ATOM 5349 N N . ILE A 1 715 ? 18.400 5.742 26.959 1.00 77.69 715 ILE A N 1
ATOM 5350 C CA . ILE A 1 715 ? 17.915 4.555 26.261 1.00 77.69 715 ILE A CA 1
ATOM 5351 C C . ILE A 1 715 ? 17.708 4.928 24.798 1.00 77.69 715 ILE A C 1
ATOM 5353 O O . ILE A 1 715 ? 16.992 5.883 24.497 1.00 77.69 715 ILE A O 1
ATOM 5357 N N . SER A 1 716 ? 18.317 4.181 23.884 1.00 71.31 716 SER A N 1
ATOM 5358 C CA . SER A 1 716 ? 17.968 4.268 22.471 1.00 71.31 716 SER A CA 1
ATOM 5359 C C . SER A 1 716 ? 16.549 3.734 22.238 1.00 71.31 716 SER A C 1
ATOM 5361 O O . SER A 1 716 ? 16.002 2.960 23.025 1.00 71.31 716 SER A O 1
ATOM 5363 N N . LEU A 1 717 ? 15.936 4.103 21.116 1.00 57.88 717 LEU A N 1
ATOM 5364 C CA . LEU A 1 717 ? 14.577 3.668 20.780 1.00 57.88 717 LEU A CA 1
ATOM 5365 C C . LEU A 1 717 ? 14.433 2.135 20.661 1.00 57.88 717 LEU A C 1
ATOM 5367 O O . LEU A 1 717 ? 13.357 1.587 20.893 1.00 57.88 717 LEU A O 1
ATOM 5371 N N . ASP A 1 718 ? 15.506 1.434 20.296 1.00 59.44 718 ASP A N 1
ATOM 5372 C CA . ASP A 1 718 ? 15.566 -0.029 20.252 1.00 59.44 718 ASP A CA 1
ATOM 5373 C C . ASP A 1 718 ? 15.949 -0.676 21.597 1.00 59.44 718 ASP A C 1
ATOM 5375 O O . ASP A 1 718 ? 16.100 -1.897 21.663 1.00 59.44 718 ASP A O 1
ATOM 5379 N N . GLY A 1 719 ? 16.016 0.115 22.675 1.00 67.56 719 GLY A N 1
ATOM 5380 C CA . GLY A 1 719 ? 16.137 -0.353 24.057 1.00 67.56 719 GLY A CA 1
ATOM 5381 C C . GLY A 1 719 ? 17.570 -0.481 24.578 1.00 67.56 719 GLY A C 1
ATOM 5382 O O . GLY A 1 719 ? 17.781 -1.134 25.601 1.00 67.56 719 GLY A O 1
ATOM 5383 N N . VAL A 1 720 ? 18.561 0.104 23.901 1.00 80.25 720 VAL A N 1
ATOM 5384 C CA . VAL A 1 720 ? 19.976 0.019 24.288 1.00 80.25 720 VAL A CA 1
ATOM 5385 C C . VAL A 1 720 ? 20.316 1.099 25.314 1.00 80.25 720 VAL A C 1
ATOM 5387 O O . VAL A 1 720 ? 20.112 2.283 25.075 1.00 80.25 720 VAL A O 1
ATOM 5390 N N . MET A 1 721 ? 20.884 0.681 26.449 1.00 86.00 721 MET A N 1
ATOM 5391 C CA . MET A 1 721 ? 21.456 1.564 27.483 1.00 86.00 721 MET A CA 1
ATOM 5392 C C . MET A 1 721 ? 22.994 1.516 27.533 1.00 86.00 721 MET A C 1
ATOM 5394 O O . MET A 1 721 ? 23.604 2.209 28.341 1.00 86.00 721 MET A O 1
ATOM 5398 N N . GLN A 1 722 ? 23.624 0.640 26.745 1.00 85.94 722 GLN A N 1
ATOM 5399 C CA . GLN A 1 722 ? 25.062 0.363 26.796 1.00 85.94 722 GLN A CA 1
ATOM 5400 C C . GLN A 1 722 ? 25.872 1.484 26.131 1.00 85.94 722 GLN A C 1
ATOM 5402 O O . GLN A 1 722 ? 25.480 1.985 25.078 1.00 85.94 722 GLN A O 1
ATOM 5407 N N . ALA A 1 723 ? 26.998 1.853 26.752 1.00 85.88 723 ALA A N 1
ATOM 5408 C CA . ALA A 1 723 ? 27.989 2.819 26.262 1.00 85.88 723 ALA A CA 1
ATOM 5409 C C . ALA A 1 723 ? 27.417 4.138 25.680 1.00 85.88 723 ALA A C 1
ATOM 5411 O O . ALA A 1 723 ? 27.744 4.487 24.541 1.00 85.88 723 ALA A O 1
ATOM 5412 N N . PRO A 1 724 ? 26.541 4.876 26.395 1.00 85.31 724 PRO A N 1
ATOM 5413 C CA . PRO A 1 724 ? 25.959 6.112 25.877 1.00 85.31 724 PRO A CA 1
ATOM 5414 C C . PRO A 1 724 ? 26.981 7.242 25.704 1.00 85.31 724 PRO A C 1
ATOM 5416 O O . PRO A 1 724 ? 26.852 8.028 24.766 1.00 85.31 724 PRO A O 1
ATOM 5419 N N . GLY A 1 725 ? 27.980 7.345 26.576 1.00 82.12 725 GLY A N 1
ATOM 5420 C CA . GLY A 1 725 ? 28.928 8.453 26.641 1.00 82.12 725 GLY A CA 1
ATOM 5421 C C . GLY A 1 725 ? 30.093 8.328 25.663 1.00 82.12 725 GLY A C 1
ATOM 5422 O O . GLY A 1 725 ? 30.271 9.195 24.810 1.00 82.12 725 GLY A O 1
ATOM 5423 N N . GLY A 1 726 ? 30.895 7.264 25.771 1.00 80.88 726 GLY A N 1
ATOM 5424 C CA . GLY A 1 726 ? 32.156 7.125 25.029 1.00 80.88 726 GLY A CA 1
ATOM 5425 C C . GLY A 1 726 ? 32.185 5.953 24.035 1.00 80.88 726 GLY A C 1
ATOM 5426 O O . GLY A 1 726 ? 31.636 4.893 24.332 1.00 80.88 726 GLY A O 1
ATOM 5427 N N . PRO A 1 727 ? 32.883 6.076 22.885 1.00 82.25 727 PRO A N 1
ATOM 5428 C CA . PRO A 1 727 ? 32.994 4.997 21.894 1.00 82.25 727 PRO A CA 1
ATOM 5429 C C . PRO A 1 727 ? 33.646 3.718 22.434 1.00 82.25 727 PRO A C 1
ATOM 5431 O O . PRO A 1 727 ? 33.356 2.632 21.944 1.00 82.25 727 PRO A O 1
ATOM 5434 N N . GLU A 1 728 ? 34.482 3.837 23.466 1.00 83.75 728 GLU A N 1
ATOM 5435 C CA . GLU A 1 728 ? 35.159 2.715 24.131 1.00 83.75 728 GLU A CA 1
ATOM 5436 C C . GLU A 1 728 ? 34.626 2.458 25.557 1.00 83.75 728 GLU A C 1
ATOM 5438 O O . GLU A 1 728 ? 35.242 1.713 26.312 1.00 83.75 728 GLU A O 1
ATOM 5443 N N . GLU A 1 729 ? 33.499 3.072 25.949 1.00 84.88 729 GLU A N 1
ATOM 5444 C CA . GLU A 1 729 ? 32.983 3.038 27.331 1.00 84.88 729 GLU A CA 1
ATOM 5445 C C . GLU A 1 729 ? 32.607 1.625 27.805 1.00 84.88 729 GLU A C 1
ATOM 5447 O O . GLU A 1 729 ? 32.944 1.239 28.922 1.00 84.88 729 GLU A O 1
ATOM 5452 N N . ASP A 1 730 ? 31.922 0.847 26.962 1.00 85.94 730 ASP A N 1
ATOM 5453 C CA . ASP A 1 730 ? 31.583 -0.554 27.236 1.00 85.94 730 ASP A CA 1
ATOM 5454 C C . ASP A 1 730 ? 31.471 -1.358 25.924 1.00 85.94 730 ASP A C 1
ATOM 5456 O O . ASP A 1 730 ? 30.376 -1.479 25.367 1.00 85.94 730 ASP A O 1
ATOM 5460 N N . PRO A 1 731 ? 32.583 -1.924 25.414 1.00 82.81 731 PRO A N 1
ATOM 5461 C CA . PRO A 1 731 ? 32.593 -2.743 24.199 1.00 82.81 731 PRO A CA 1
ATOM 5462 C C . PRO A 1 731 ? 32.187 -4.208 24.452 1.00 82.81 731 PRO A C 1
ATOM 5464 O O . PRO A 1 731 ? 32.420 -5.069 23.596 1.00 82.81 731 PRO A O 1
ATOM 5467 N N . ALA A 1 732 ? 31.642 -4.538 25.633 1.00 81.00 732 ALA A N 1
ATOM 5468 C CA . ALA A 1 732 ? 31.267 -5.908 25.972 1.00 81.00 732 ALA A CA 1
ATOM 5469 C C . ALA A 1 732 ? 30.326 -6.523 24.926 1.00 81.00 732 ALA A C 1
ATOM 5471 O O . ALA A 1 732 ? 29.539 -5.832 24.278 1.00 81.00 732 ALA A O 1
ATOM 5472 N N . ASP A 1 733 ? 30.442 -7.844 24.768 1.00 82.62 733 ASP A N 1
ATOM 5473 C CA . ASP A 1 733 ? 29.626 -8.652 23.855 1.00 82.62 733 ASP A CA 1
ATOM 5474 C C . ASP A 1 733 ? 29.709 -8.219 22.374 1.00 82.62 733 ASP A C 1
ATOM 5476 O O . ASP A 1 733 ? 28.858 -8.575 21.561 1.00 82.62 733 ASP A O 1
ATOM 5480 N N . GLY A 1 734 ? 30.775 -7.493 22.005 1.00 81.31 734 GLY A N 1
ATOM 5481 C CA . GLY A 1 734 ? 31.010 -7.020 20.640 1.00 81.31 734 GLY A CA 1
ATOM 5482 C C . GLY A 1 734 ? 30.212 -5.768 20.272 1.00 81.31 734 GLY A C 1
ATOM 5483 O O . GLY A 1 734 ? 29.952 -5.545 19.092 1.00 81.31 734 GLY A O 1
ATOM 5484 N N . PHE A 1 735 ? 29.796 -4.961 21.253 1.00 82.50 735 PHE A N 1
ATOM 5485 C CA . PHE A 1 735 ? 29.034 -3.739 21.003 1.00 82.50 735 PHE A CA 1
ATOM 5486 C C . PHE A 1 735 ? 29.882 -2.669 20.288 1.00 82.50 735 PHE A C 1
ATOM 5488 O O . PHE A 1 735 ? 30.805 -2.102 20.869 1.00 82.50 735 PHE A O 1
ATOM 5495 N N . GLU A 1 736 ? 29.564 -2.380 19.019 1.00 84.12 736 GLU A N 1
ATOM 5496 C CA . GLU A 1 736 ? 30.313 -1.426 18.174 1.00 84.12 736 GLU A CA 1
ATOM 5497 C C . GLU A 1 736 ? 29.762 0.015 18.196 1.00 84.12 736 GLU A C 1
ATOM 5499 O O . GLU A 1 736 ? 30.361 0.905 17.594 1.00 84.12 736 GLU A O 1
ATOM 5504 N N . ALA A 1 737 ? 28.619 0.264 18.845 1.00 82.88 737 ALA A N 1
ATOM 5505 C CA . ALA A 1 737 ? 27.894 1.540 18.771 1.00 82.88 737 ALA A CA 1
ATOM 5506 C C . ALA A 1 737 ? 28.097 2.444 20.004 1.00 82.88 737 ALA A C 1
ATOM 5508 O O . ALA A 1 737 ? 27.198 3.197 20.374 1.00 82.88 737 ALA A O 1
ATOM 5509 N N . GLY A 1 738 ? 29.253 2.361 20.668 1.00 84.88 738 GLY A N 1
ATOM 5510 C CA . GLY A 1 738 ? 29.564 3.209 21.822 1.00 84.88 738 GLY A CA 1
ATOM 5511 C C . GLY A 1 738 ? 29.568 4.706 21.486 1.00 84.88 738 GLY A C 1
ATOM 5512 O O . GLY A 1 738 ? 29.842 5.109 20.355 1.00 84.88 738 GLY A O 1
ATOM 5513 N N . GLY A 1 739 ? 29.303 5.544 22.486 1.00 83.88 739 GLY A N 1
ATOM 5514 C CA . GLY A 1 739 ? 29.289 7.002 22.356 1.00 83.88 739 GLY A CA 1
ATOM 5515 C C . GLY A 1 739 ? 28.106 7.534 21.555 1.00 83.88 739 GLY A C 1
ATOM 5516 O O . GLY A 1 739 ? 28.161 8.643 21.026 1.00 83.88 739 GLY A O 1
ATOM 5517 N N . TRP A 1 740 ? 27.030 6.754 21.444 1.00 83.69 740 TRP A N 1
ATOM 5518 C CA . TRP A 1 740 ? 25.882 7.092 20.607 1.00 83.69 740 TRP A CA 1
ATOM 5519 C C . TRP A 1 740 ? 25.124 8.343 21.071 1.00 83.69 740 TRP A C 1
ATOM 5521 O O . TRP A 1 740 ? 24.378 8.910 20.273 1.00 83.69 740 TRP A O 1
ATOM 5531 N N . THR A 1 741 ? 25.320 8.821 22.310 1.00 78.25 741 THR A N 1
ATOM 5532 C CA . THR A 1 741 ? 24.743 10.107 22.741 1.00 78.25 741 THR A CA 1
ATOM 5533 C C . THR A 1 741 ? 25.565 11.317 22.295 1.00 78.25 741 THR A C 1
ATOM 5535 O O . THR A 1 741 ? 25.010 12.409 22.235 1.00 78.25 741 THR A O 1
ATOM 5538 N N . ALA A 1 742 ? 26.849 11.155 21.937 1.00 76.88 742 ALA A N 1
ATOM 5539 C CA . ALA A 1 742 ? 27.770 12.258 21.633 1.00 76.88 742 ALA A CA 1
ATOM 5540 C C . ALA A 1 742 ? 27.218 13.298 20.628 1.00 76.88 742 ALA A C 1
ATOM 5542 O O . ALA A 1 742 ? 27.327 14.490 20.919 1.00 76.88 742 ALA A O 1
ATOM 5543 N N . PRO A 1 743 ? 26.550 12.908 19.519 1.00 70.62 743 PRO A N 1
ATOM 5544 C CA . PRO A 1 743 ? 25.977 13.859 18.556 1.00 70.62 743 PRO A CA 1
ATOM 5545 C C . PRO A 1 743 ? 24.798 14.699 19.080 1.00 70.62 743 PRO A C 1
ATOM 5547 O O . PRO A 1 743 ? 24.303 15.561 18.362 1.00 70.62 743 PRO A O 1
ATOM 5550 N N . TYR A 1 744 ? 24.287 14.423 20.284 1.00 66.44 744 TYR A N 1
ATOM 5551 C CA . TYR A 1 744 ? 23.171 15.159 20.892 1.00 66.44 744 TYR A CA 1
ATOM 5552 C C . TYR A 1 744 ? 23.629 16.187 21.935 1.00 66.44 744 TYR A C 1
ATOM 5554 O O . TYR A 1 744 ? 22.824 17.006 22.377 1.00 66.44 744 TYR A O 1
ATOM 5562 N N . TRP A 1 745 ? 24.914 16.175 22.307 1.00 64.69 745 TRP A N 1
ATOM 5563 C CA . TRP A 1 745 ? 25.507 17.120 23.260 1.00 64.69 745 TRP A CA 1
ATOM 5564 C C . TRP A 1 745 ? 25.928 18.452 22.614 1.00 64.69 745 TRP A C 1
ATOM 5566 O O . TRP A 1 745 ? 26.506 19.304 23.289 1.00 64.69 745 TRP A O 1
ATOM 5576 N N . ASP A 1 746 ? 25.619 18.670 21.329 1.00 56.47 746 ASP A N 1
ATOM 5577 C CA . ASP A 1 746 ? 25.831 19.927 20.610 1.00 56.47 746 ASP A CA 1
ATOM 5578 C C . ASP A 1 746 ? 24.531 20.515 20.001 1.00 56.47 746 ASP A C 1
ATOM 5580 O O . ASP A 1 746 ? 23.483 19.876 19.858 1.00 56.47 746 ASP A O 1
ATOM 5584 N N . GLY A 1 747 ? 24.555 21.819 19.699 1.00 59.97 747 GLY A N 1
ATOM 5585 C CA . GLY A 1 747 ? 23.412 22.537 19.120 1.00 59.97 747 GLY A CA 1
ATOM 5586 C C . GLY A 1 747 ? 22.172 22.597 20.029 1.00 59.97 747 GLY A C 1
ATOM 5587 O O . GLY A 1 747 ? 22.276 22.715 21.244 1.00 59.97 747 GLY A O 1
ATOM 5588 N N . ALA A 1 748 ? 20.971 22.557 19.438 1.00 49.31 748 ALA A N 1
ATOM 5589 C CA . ALA A 1 748 ? 19.706 22.675 20.180 1.00 49.31 748 ALA A CA 1
ATOM 5590 C C . ALA A 1 748 ? 19.441 21.514 21.167 1.00 49.31 748 ALA A C 1
ATOM 5592 O O . ALA A 1 748 ? 18.758 21.725 22.164 1.00 49.31 748 ALA A O 1
ATOM 5593 N N . GLY A 1 749 ? 20.012 20.323 20.927 1.00 50.03 749 GLY A N 1
ATOM 5594 C CA . GLY A 1 749 ? 19.875 19.163 21.823 1.00 50.03 749 GLY A CA 1
ATOM 5595 C C . GLY A 1 749 ? 20.612 19.347 23.153 1.00 50.03 749 GLY A C 1
ATOM 5596 O O . GLY A 1 749 ? 20.143 18.880 24.187 1.00 50.03 749 GLY A O 1
ATOM 5597 N N . ALA A 1 750 ? 21.696 20.130 23.153 1.00 58.94 750 ALA A N 1
ATOM 5598 C CA . ALA A 1 750 ? 22.457 20.451 24.356 1.00 58.94 750 ALA A CA 1
ATOM 5599 C C . ALA A 1 750 ? 21.651 21.276 25.375 1.00 58.94 750 ALA A C 1
ATOM 5601 O O . ALA A 1 750 ? 21.855 21.133 26.576 1.00 58.94 750 ALA A O 1
ATOM 5602 N N . VAL A 1 751 ? 20.726 22.128 24.912 1.00 56.34 751 VAL A N 1
ATOM 5603 C CA . VAL A 1 751 ? 19.892 22.963 25.795 1.00 56.34 751 VAL A CA 1
ATOM 5604 C C . VAL A 1 751 ? 18.858 22.111 26.531 1.00 56.34 751 VAL A C 1
ATOM 5606 O O . VAL A 1 751 ? 18.695 22.252 27.739 1.00 56.34 751 VAL A O 1
ATOM 5609 N N . GLU A 1 752 ? 18.186 21.206 25.817 1.00 56.09 752 GLU A N 1
ATOM 5610 C CA . GLU A 1 752 ? 17.181 20.303 26.394 1.00 56.09 752 GLU A CA 1
ATOM 5611 C C . GLU A 1 752 ? 17.829 19.257 27.312 1.00 56.09 752 GLU A C 1
ATOM 5613 O O . GLU A 1 752 ? 17.349 19.024 28.420 1.00 56.09 752 GLU A O 1
ATOM 5618 N N . MET A 1 753 ? 18.964 18.687 26.891 1.00 62.66 753 MET A N 1
ATOM 5619 C CA . MET A 1 753 ? 19.751 17.767 27.712 1.00 62.66 753 MET A CA 1
ATOM 5620 C C . MET A 1 753 ? 20.289 18.457 28.971 1.00 62.66 753 MET A C 1
ATOM 5622 O O . MET A 1 753 ? 20.204 17.902 30.062 1.00 62.66 753 MET A O 1
ATOM 5626 N N . GLY A 1 754 ? 20.791 19.688 28.837 1.00 64.06 754 GLY A N 1
ATOM 5627 C CA . GLY A 1 754 ? 21.237 20.504 29.965 1.00 64.06 754 GLY A CA 1
ATOM 5628 C C . GLY A 1 754 ? 20.115 20.757 30.970 1.00 64.06 754 GLY A C 1
ATOM 5629 O O . GLY A 1 754 ? 20.299 20.499 32.153 1.00 64.06 754 GLY A O 1
ATOM 5630 N N . ALA A 1 755 ? 18.928 21.157 30.502 1.00 65.38 755 ALA A N 1
ATOM 5631 C CA . ALA A 1 755 ? 17.769 21.378 31.367 1.00 65.38 755 ALA A CA 1
ATOM 5632 C C . ALA A 1 755 ? 17.324 20.102 32.108 1.00 65.38 755 ALA A C 1
ATOM 5634 O O . ALA A 1 755 ? 17.012 20.162 33.295 1.00 65.38 755 ALA A O 1
ATOM 5635 N N . PHE A 1 756 ? 17.335 18.946 31.434 1.00 67.31 756 PHE A N 1
ATOM 5636 C CA . PHE A 1 756 ? 17.015 17.654 32.049 1.00 67.31 756 PHE A CA 1
ATOM 5637 C C . PHE A 1 756 ? 18.024 17.248 33.134 1.00 67.31 756 PHE A C 1
ATOM 5639 O O . PHE A 1 756 ? 17.637 16.768 34.203 1.00 67.31 756 PHE A O 1
ATOM 5646 N N . LEU A 1 757 ? 19.322 17.434 32.875 1.00 70.31 757 LEU A N 1
ATOM 5647 C CA . LEU A 1 757 ? 20.376 17.129 33.845 1.00 70.31 757 LEU A CA 1
ATOM 5648 C C . LEU A 1 757 ? 20.325 18.098 35.028 1.00 70.31 757 LEU A C 1
ATOM 5650 O O . LEU A 1 757 ? 20.431 17.654 36.170 1.00 70.31 757 LEU A O 1
ATOM 5654 N N . ASP A 1 758 ? 20.088 19.385 34.773 1.00 70.38 758 ASP A N 1
ATOM 5655 C CA . ASP A 1 758 ? 19.899 20.393 35.816 1.00 70.38 758 ASP A CA 1
ATOM 5656 C C . ASP A 1 758 ? 18.710 20.036 36.715 1.00 70.38 758 ASP A C 1
ATOM 5658 O O . ASP A 1 758 ? 18.837 20.062 37.937 1.00 70.38 758 ASP A O 1
ATOM 5662 N N . GLU A 1 759 ? 17.571 19.638 36.139 1.00 72.69 759 GLU A N 1
ATOM 5663 C CA . GLU A 1 759 ? 16.408 19.178 36.904 1.00 72.69 759 GLU A CA 1
ATOM 5664 C C . GLU A 1 759 ? 16.749 17.937 37.742 1.00 72.69 759 GLU A C 1
ATOM 5666 O O . GLU A 1 759 ? 16.550 17.944 38.961 1.00 72.69 759 GLU A O 1
ATOM 5671 N N . THR A 1 760 ? 17.344 16.918 37.113 1.00 72.81 760 THR A N 1
ATOM 5672 C CA . THR A 1 760 ? 17.689 15.630 37.739 1.00 72.81 760 THR A CA 1
ATOM 5673 C C . THR A 1 760 ? 18.660 15.792 38.909 1.00 72.81 760 THR A C 1
ATOM 5675 O O . THR A 1 760 ? 18.509 15.137 39.940 1.00 72.81 760 THR A O 1
ATOM 5678 N N . PHE A 1 761 ? 19.661 16.662 38.772 1.00 79.81 761 PHE A N 1
ATOM 5679 C CA . PHE A 1 761 ? 20.718 16.836 39.768 1.00 79.81 761 PHE A CA 1
ATOM 5680 C C . PHE A 1 761 ? 20.493 18.030 40.709 1.00 79.81 761 PHE A C 1
ATOM 5682 O O . PHE A 1 761 ? 21.331 18.283 41.576 1.00 79.81 761 PHE A O 1
ATOM 5689 N N . SER A 1 762 ? 19.372 18.752 40.576 1.00 76.69 762 SER A N 1
ATOM 5690 C CA . SER A 1 762 ? 19.041 19.902 41.432 1.00 76.69 762 SER A CA 1
ATOM 5691 C C . SER A 1 762 ? 18.740 19.519 42.885 1.00 76.69 762 SER A C 1
ATOM 5693 O O . SER A 1 762 ? 18.980 20.318 43.794 1.00 76.69 762 SER A O 1
ATOM 5695 N N . GLN A 1 763 ? 18.209 18.314 43.117 1.00 80.69 763 GLN A N 1
ATOM 5696 C CA . GLN A 1 763 ? 17.843 17.825 44.448 1.00 80.69 763 GLN A CA 1
ATOM 5697 C C . GLN A 1 763 ? 18.984 17.016 45.081 1.00 80.69 763 GLN A C 1
ATOM 5699 O O . GLN A 1 763 ? 19.763 16.398 44.362 1.00 80.69 763 GLN A O 1
ATOM 5704 N N . PRO A 1 764 ? 19.110 16.962 46.420 1.00 86.69 764 PRO A N 1
ATOM 5705 C CA . PRO A 1 764 ? 20.068 16.071 47.068 1.00 86.69 764 PRO A CA 1
ATOM 5706 C C . PRO A 1 764 ? 19.770 14.593 46.762 1.00 86.69 764 PRO A C 1
ATOM 5708 O O . PRO A 1 764 ? 18.664 14.124 47.030 1.00 86.69 764 PRO A O 1
ATOM 5711 N N . PHE A 1 765 ? 20.772 13.845 46.292 1.00 91.75 765 PHE A N 1
ATOM 5712 C CA . PHE A 1 765 ? 20.677 12.402 46.026 1.00 91.75 765 PHE A CA 1
ATOM 5713 C C . PHE A 1 765 ? 21.916 11.638 46.520 1.00 91.75 765 PHE A C 1
ATOM 5715 O O . PHE A 1 765 ? 23.003 12.203 46.640 1.00 91.75 765 PHE A O 1
ATOM 5722 N N . ASP A 1 766 ? 21.753 10.338 46.761 1.00 95.06 766 ASP A N 1
ATOM 5723 C CA . ASP A 1 766 ? 22.836 9.350 46.758 1.00 95.06 766 ASP A CA 1
ATOM 5724 C C . ASP A 1 766 ? 22.720 8.488 45.496 1.00 95.06 766 ASP A C 1
ATOM 5726 O O . ASP A 1 766 ? 21.622 8.223 45.010 1.00 95.06 766 ASP A O 1
ATOM 5730 N N . LEU A 1 767 ? 23.843 8.004 44.975 1.00 95.25 767 LEU A N 1
ATOM 5731 C CA . LEU A 1 767 ? 23.855 7.123 43.813 1.00 95.25 767 LEU A CA 1
ATOM 5732 C C . LEU A 1 767 ? 23.605 5.670 44.219 1.00 95.25 767 LEU A C 1
ATOM 5734 O O . LEU A 1 767 ? 24.224 5.154 45.149 1.00 95.25 767 LEU A O 1
ATOM 5738 N N . LEU A 1 768 ? 22.750 4.984 43.466 1.00 96.19 768 LEU A N 1
ATOM 5739 C CA . LEU A 1 768 ? 22.506 3.550 43.571 1.00 96.19 768 LEU A CA 1
ATOM 5740 C C . LEU A 1 768 ? 22.923 2.878 42.256 1.00 96.19 768 LEU A C 1
ATOM 5742 O O . LEU A 1 768 ? 22.257 3.024 41.236 1.00 96.19 768 LEU A O 1
ATOM 5746 N N . LEU A 1 769 ? 24.050 2.162 42.263 1.00 95.62 769 LEU A N 1
ATOM 5747 C CA . LEU A 1 769 ? 24.716 1.705 41.039 1.00 95.62 769 LEU A CA 1
ATOM 5748 C C . LEU A 1 769 ? 24.892 0.187 40.992 1.00 95.62 769 LEU A C 1
ATOM 5750 O O . LEU A 1 769 ? 25.241 -0.465 41.978 1.00 95.62 769 LEU A O 1
ATOM 5754 N N . GLY A 1 770 ? 24.707 -0.381 39.802 1.00 94.00 770 GLY A N 1
ATOM 5755 C CA . GLY A 1 770 ? 25.161 -1.732 39.489 1.00 94.00 770 GLY A CA 1
ATOM 5756 C C . GLY A 1 770 ? 26.683 -1.780 39.332 1.00 94.00 770 GLY A C 1
ATOM 5757 O O . GLY A 1 770 ? 27.293 -0.788 38.936 1.00 94.00 770 GLY A O 1
ATOM 5758 N N . ARG A 1 771 ? 27.295 -2.947 39.582 1.00 91.88 771 ARG A N 1
ATOM 5759 C CA . ARG A 1 771 ? 28.753 -3.157 39.479 1.00 91.88 771 ARG A CA 1
ATOM 5760 C C . ARG A 1 771 ? 29.383 -2.540 38.226 1.00 91.88 771 ARG A C 1
ATOM 5762 O O . ARG A 1 771 ? 30.324 -1.770 38.346 1.00 91.88 771 ARG A O 1
ATOM 5769 N N . ARG A 1 772 ? 28.860 -2.856 37.036 1.00 89.12 772 ARG A N 1
ATOM 5770 C CA . ARG A 1 772 ? 29.468 -2.418 35.768 1.00 89.12 772 ARG A CA 1
ATOM 5771 C C . ARG A 1 772 ? 29.416 -0.899 35.595 1.00 89.12 772 ARG A C 1
ATOM 5773 O O . ARG A 1 772 ? 30.414 -0.292 35.238 1.00 89.12 772 ARG A O 1
ATOM 5780 N N . THR A 1 773 ? 28.278 -0.276 35.895 1.00 91.06 773 THR A N 1
ATOM 5781 C CA . THR A 1 773 ? 28.165 1.187 35.831 1.00 91.06 773 THR A CA 1
ATOM 5782 C C . THR A 1 773 ? 29.074 1.863 36.852 1.00 91.06 773 THR A C 1
ATOM 5784 O O . THR A 1 773 ? 29.690 2.873 36.534 1.00 91.06 773 THR A O 1
ATOM 5787 N N . TYR A 1 774 ? 29.216 1.287 38.049 1.00 93.62 774 TYR A N 1
ATOM 5788 C CA . TYR A 1 774 ? 30.177 1.777 39.030 1.00 93.62 774 TYR A CA 1
ATOM 5789 C C . TYR A 1 774 ? 31.619 1.708 38.517 1.00 93.62 774 TYR A C 1
ATOM 5791 O O . TYR A 1 774 ? 32.327 2.700 38.621 1.00 93.62 774 TYR A O 1
ATOM 5799 N N . GLU A 1 775 ? 32.043 0.579 37.941 1.00 91.19 775 GLU A N 1
ATOM 5800 C CA . GLU A 1 775 ? 33.391 0.411 37.374 1.00 91.19 775 GLU A CA 1
ATOM 5801 C C . GLU A 1 775 ? 33.678 1.473 36.293 1.00 91.19 775 GLU A C 1
ATOM 5803 O O . GLU A 1 775 ? 34.729 2.112 36.325 1.00 91.19 775 GLU A O 1
ATOM 5808 N N . ILE A 1 776 ? 32.715 1.728 35.397 1.00 90.00 776 ILE A N 1
ATOM 5809 C CA . ILE A 1 776 ? 32.808 2.773 34.362 1.00 90.00 776 ILE A CA 1
ATOM 5810 C C . ILE A 1 776 ? 32.928 4.165 34.997 1.00 90.00 776 ILE A C 1
ATOM 5812 O O . ILE A 1 776 ? 33.805 4.950 34.640 1.00 90.00 776 ILE A O 1
ATOM 5816 N N . PHE A 1 777 ? 32.065 4.476 35.966 1.00 91.69 777 PHE A N 1
ATOM 5817 C CA . PHE A 1 777 ? 32.030 5.793 36.598 1.00 91.69 777 PHE A CA 1
ATOM 5818 C C . PHE A 1 777 ? 33.289 6.059 37.432 1.00 91.69 777 PHE A C 1
ATOM 5820 O O . PHE A 1 777 ? 33.863 7.143 37.340 1.00 91.69 777 PHE A O 1
ATOM 5827 N N . ALA A 1 778 ? 33.747 5.068 38.198 1.00 91.69 778 ALA A N 1
ATOM 5828 C CA . ALA A 1 778 ? 34.953 5.146 39.013 1.00 91.69 778 ALA A CA 1
ATOM 5829 C C . ALA A 1 778 ? 36.223 5.309 38.161 1.00 91.69 778 ALA A C 1
ATOM 5831 O O . ALA A 1 778 ? 37.174 5.939 38.614 1.00 91.69 778 ALA A O 1
ATOM 5832 N N . ALA A 1 779 ? 36.233 4.797 36.925 1.00 89.75 779 ALA A N 1
ATOM 5833 C CA . ALA A 1 779 ? 37.335 4.985 35.982 1.00 89.75 779 ALA A CA 1
ATOM 5834 C C . ALA A 1 779 ? 37.350 6.370 35.304 1.00 89.75 779 ALA A C 1
ATOM 5836 O O . ALA A 1 779 ? 38.340 6.716 34.659 1.00 89.75 779 ALA A O 1
ATOM 5837 N N . HIS A 1 780 ? 36.277 7.160 35.429 1.00 88.44 780 HIS A N 1
ATOM 5838 C CA . HIS A 1 780 ? 36.125 8.437 34.730 1.00 88.44 780 HIS A CA 1
ATOM 5839 C C . HIS A 1 780 ? 36.014 9.636 35.678 1.00 88.44 780 HIS A C 1
ATOM 5841 O O . HIS A 1 780 ? 36.885 10.506 35.680 1.00 88.44 780 HIS A O 1
ATOM 5847 N N . TRP A 1 781 ? 34.966 9.684 36.504 1.00 90.25 781 TRP A N 1
ATOM 5848 C CA . TRP A 1 781 ? 34.580 10.875 37.269 1.00 90.25 781 TRP A CA 1
ATOM 5849 C C . TRP A 1 781 ? 35.625 11.386 38.275 1.00 90.25 781 TRP A C 1
ATOM 5851 O O . TRP A 1 781 ? 35.788 12.599 38.361 1.00 90.25 781 TRP A O 1
ATOM 5861 N N . PRO A 1 782 ? 36.414 10.542 38.967 1.00 88.12 782 PRO A N 1
ATOM 5862 C CA . PRO A 1 782 ? 37.499 11.029 39.829 1.00 88.12 782 PRO A CA 1
ATOM 5863 C C . PRO A 1 782 ? 38.625 11.752 39.076 1.00 88.12 782 PRO A C 1
ATOM 5865 O O . PRO A 1 782 ? 39.518 12.338 39.690 1.00 88.12 782 PRO A O 1
ATOM 5868 N N . HIS A 1 783 ? 38.648 11.649 37.744 1.00 88.00 783 HIS A N 1
ATOM 5869 C CA . HIS A 1 783 ? 39.769 12.063 36.908 1.00 88.00 783 HIS A CA 1
ATOM 5870 C C . HIS A 1 783 ? 39.445 13.223 35.953 1.00 88.00 783 HIS A C 1
ATOM 5872 O O . HIS A 1 783 ? 40.363 13.713 35.296 1.00 88.00 783 HIS A O 1
ATOM 5878 N N . VAL A 1 784 ? 38.194 13.707 35.891 1.00 79.69 784 VAL A N 1
ATOM 5879 C CA . VAL A 1 784 ? 37.766 14.777 34.957 1.00 79.69 784 VAL A CA 1
ATOM 5880 C C . VAL A 1 784 ? 38.221 16.199 35.339 1.00 79.69 784 VAL A C 1
ATOM 5882 O O . VAL A 1 784 ? 38.015 17.140 34.579 1.00 79.69 784 VAL A O 1
ATOM 5885 N N . GLY A 1 785 ? 38.938 16.356 36.457 1.00 73.94 785 GLY A N 1
ATOM 5886 C CA . GLY A 1 785 ? 39.469 17.637 36.938 1.00 73.94 785 GLY A CA 1
ATOM 5887 C C . GLY A 1 785 ? 38.505 18.359 37.887 1.00 73.94 785 GLY A C 1
ATOM 5888 O O . GLY A 1 785 ? 37.293 18.282 37.739 1.00 73.94 785 GLY A O 1
ATOM 5889 N N . ALA A 1 786 ? 39.047 19.068 38.884 1.00 69.62 786 ALA A N 1
ATOM 5890 C CA . ALA A 1 786 ? 38.260 19.659 39.977 1.00 69.62 786 ALA A CA 1
ATOM 5891 C C . ALA A 1 786 ? 37.305 20.794 39.550 1.00 69.62 786 ALA A C 1
ATOM 5893 O O . ALA A 1 786 ? 36.433 21.176 40.329 1.00 69.62 786 ALA A O 1
ATOM 5894 N N . ASP A 1 787 ? 37.476 21.322 38.335 1.00 73.81 787 ASP A N 1
ATOM 5895 C CA . ASP A 1 787 ? 36.646 22.388 37.769 1.00 73.81 787 ASP A CA 1
ATOM 5896 C C . ASP A 1 787 ? 35.394 21.849 37.045 1.00 73.81 787 ASP A C 1
ATOM 5898 O O . ASP A 1 787 ? 34.541 22.645 36.652 1.00 73.81 787 ASP A O 1
ATOM 5902 N N . ASP A 1 788 ? 35.256 20.524 36.880 1.00 80.62 788 ASP A N 1
ATOM 5903 C CA . ASP A 1 788 ? 34.051 19.900 36.325 1.00 80.62 788 ASP A CA 1
ATOM 5904 C C . ASP A 1 788 ? 32.939 19.813 37.398 1.00 80.62 788 ASP A C 1
ATOM 5906 O O . ASP A 1 788 ? 33.101 19.114 38.410 1.00 80.62 788 ASP A O 1
ATOM 5910 N N . PRO A 1 789 ? 31.793 20.503 37.220 1.00 79.94 789 PRO A N 1
ATOM 5911 C CA . PRO A 1 789 ? 30.732 20.540 38.228 1.00 79.94 789 PRO A CA 1
ATOM 5912 C C . PRO A 1 789 ? 30.110 19.170 38.529 1.00 79.94 789 PRO A C 1
ATOM 5914 O O . PRO A 1 789 ? 29.694 18.929 39.667 1.00 79.94 789 PRO A O 1
ATOM 5917 N N . MET A 1 790 ? 30.060 18.275 37.537 1.00 80.94 790 MET A N 1
ATOM 5918 C CA . MET A 1 790 ? 29.480 16.937 37.663 1.00 80.94 790 MET A CA 1
ATOM 5919 C C . MET A 1 790 ? 30.435 15.981 38.377 1.00 80.94 790 MET A C 1
ATOM 5921 O O . MET A 1 790 ? 30.007 15.266 39.285 1.00 80.94 790 MET A O 1
ATOM 5925 N N . GLY A 1 791 ? 31.732 16.031 38.058 1.00 83.69 791 GLY A N 1
ATOM 5926 C CA . GLY A 1 791 ? 32.765 15.295 38.793 1.00 83.69 791 GLY A CA 1
ATOM 5927 C C . GLY A 1 791 ? 32.771 15.659 40.280 1.00 83.69 791 GLY A C 1
ATOM 5928 O O . GLY A 1 791 ? 32.654 14.787 41.144 1.00 83.69 791 GLY A O 1
ATOM 5929 N N . ALA A 1 792 ? 32.771 16.961 40.590 1.00 84.38 792 ALA A N 1
ATOM 5930 C CA . ALA A 1 792 ? 32.713 17.446 41.970 1.00 84.38 792 ALA A CA 1
ATOM 5931 C C . ALA A 1 792 ? 31.416 17.045 42.701 1.00 84.38 792 ALA A C 1
ATOM 5933 O O . ALA A 1 792 ? 31.423 16.837 43.918 1.00 84.38 792 ALA A O 1
ATOM 5934 N N . LEU A 1 793 ? 30.287 16.947 41.991 1.00 86.88 793 LEU A N 1
ATOM 5935 C CA . LEU A 1 793 ? 29.023 16.474 42.553 1.00 86.88 793 LEU A CA 1
ATOM 5936 C C . LEU A 1 793 ? 29.079 14.976 42.875 1.00 86.88 793 LEU A C 1
ATOM 5938 O O . LEU A 1 793 ? 28.769 14.589 44.004 1.00 86.88 793 LEU A O 1
ATOM 5942 N N . PHE A 1 794 ? 29.509 14.146 41.923 1.00 89.44 794 PHE A N 1
ATOM 5943 C CA . PHE A 1 794 ? 29.566 12.696 42.100 1.00 89.44 794 PHE A CA 1
ATOM 5944 C C . PHE A 1 794 ? 30.614 12.247 43.118 1.00 89.44 794 PHE A C 1
ATOM 5946 O O . PHE A 1 794 ? 30.393 11.247 43.801 1.00 89.44 794 PHE A O 1
ATOM 5953 N N . ASP A 1 795 ? 31.701 12.993 43.314 1.00 88.62 795 ASP A N 1
ATOM 5954 C CA . ASP A 1 795 ? 32.652 12.730 44.399 1.00 88.62 795 ASP A CA 1
ATOM 5955 C C . ASP A 1 795 ? 32.022 12.921 45.789 1.00 88.62 795 ASP A C 1
ATOM 5957 O O . ASP A 1 795 ? 32.285 12.135 46.707 1.00 88.62 795 ASP A O 1
ATOM 5961 N N . ARG A 1 796 ? 31.145 13.922 45.950 1.00 89.50 796 ARG A N 1
ATOM 5962 C CA . ARG A 1 796 ? 30.520 14.257 47.243 1.00 89.50 796 ARG A CA 1
ATOM 5963 C C . ARG A 1 796 ? 29.439 13.275 47.688 1.00 89.50 796 ARG A C 1
ATOM 5965 O O . ARG A 1 796 ? 29.337 13.023 48.884 1.00 89.50 796 ARG A O 1
ATOM 5972 N N . VAL A 1 797 ? 28.626 12.760 46.767 1.00 93.81 797 VAL A N 1
ATOM 5973 C CA . VAL A 1 797 ? 27.477 11.898 47.109 1.00 93.81 797 VAL A CA 1
ATOM 5974 C C . VAL A 1 797 ? 27.910 10.486 47.508 1.00 93.81 797 VAL A C 1
ATOM 5976 O O . VAL A 1 797 ? 28.973 10.007 47.091 1.00 93.81 797 VAL A O 1
ATOM 5979 N N . THR A 1 798 ? 27.084 9.792 48.296 1.00 96.25 798 THR A N 1
ATOM 5980 C CA . THR A 1 798 ? 27.323 8.381 48.633 1.00 96.25 798 THR A CA 1
ATOM 5981 C C . THR A 1 798 ? 26.999 7.507 47.426 1.00 96.25 798 THR A C 1
ATOM 5983 O O . THR A 1 798 ? 25.984 7.712 46.767 1.00 96.25 798 THR A O 1
ATOM 5986 N N . LYS A 1 799 ? 27.844 6.516 47.125 1.00 96.94 799 LYS A N 1
ATOM 5987 C CA . LYS A 1 799 ? 27.603 5.504 46.087 1.00 96.94 799 LYS A CA 1
ATOM 5988 C C . LYS A 1 799 ? 27.271 4.175 46.757 1.00 96.94 799 LYS A C 1
ATOM 5990 O O . LYS A 1 799 ? 28.154 3.519 47.299 1.00 96.94 799 LYS A O 1
ATOM 5995 N N . HIS A 1 800 ? 26.016 3.754 46.712 1.00 96.69 800 HIS A N 1
ATOM 5996 C CA . HIS A 1 800 ? 25.588 2.418 47.112 1.00 96.69 800 HIS A CA 1
ATOM 5997 C C . HIS A 1 800 ? 25.725 1.456 45.929 1.00 96.69 800 HIS A C 1
ATOM 5999 O O . HIS A 1 800 ? 25.027 1.599 44.926 1.00 96.69 800 HIS A O 1
ATOM 6005 N N . VAL A 1 801 ? 26.623 0.474 46.030 1.00 96.62 801 VAL A N 1
ATOM 6006 C CA . VAL A 1 801 ? 27.032 -0.344 44.879 1.00 96.62 801 VAL A CA 1
ATOM 6007 C C . VAL A 1 801 ? 26.608 -1.801 45.042 1.00 96.62 801 VAL A C 1
ATOM 6009 O O . VAL A 1 801 ? 26.988 -2.474 46.004 1.00 96.62 801 VAL A O 1
ATOM 6012 N N . ALA A 1 802 ? 25.854 -2.321 44.070 1.00 93.81 802 ALA A N 1
ATOM 6013 C CA . ALA A 1 802 ? 25.5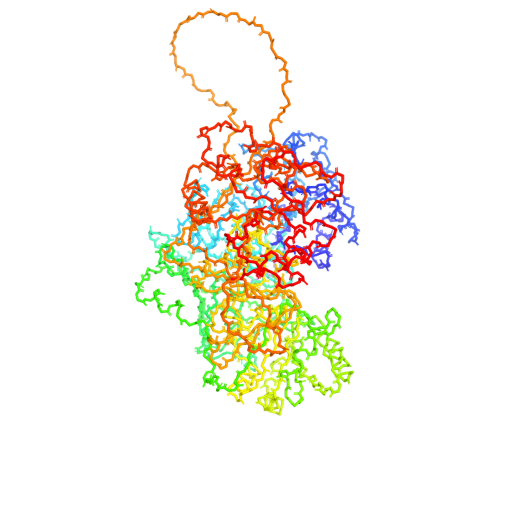59 -3.746 43.927 1.00 93.81 802 ALA A CA 1
ATOM 6014 C C . ALA A 1 802 ? 26.788 -4.472 43.353 1.00 93.81 802 ALA A C 1
ATOM 6016 O O . ALA A 1 802 ? 26.854 -4.783 42.162 1.00 93.81 802 ALA A O 1
ATOM 6017 N N . ALA A 1 803 ? 27.779 -4.677 44.218 1.00 86.88 803 ALA A N 1
ATOM 6018 C CA . ALA A 1 803 ? 29.088 -5.241 43.917 1.00 86.88 803 ALA A CA 1
ATOM 6019 C C . ALA A 1 803 ? 29.279 -6.624 44.562 1.00 86.88 803 ALA A C 1
ATOM 6021 O O . ALA A 1 803 ? 28.732 -6.908 45.630 1.00 86.88 803 ALA A O 1
ATOM 6022 N N . GLY A 1 804 ? 30.074 -7.477 43.911 1.00 81.44 804 GLY A N 1
ATOM 6023 C CA . GLY A 1 804 ? 30.520 -8.743 44.495 1.00 81.44 804 GLY A CA 1
ATOM 6024 C C . GLY A 1 804 ? 31.665 -8.530 45.499 1.00 81.44 804 GLY A C 1
ATOM 6025 O O . GLY A 1 804 ? 32.241 -7.443 45.531 1.00 81.44 804 GLY A O 1
ATOM 6026 N N . PRO A 1 805 ? 32.041 -9.556 46.285 1.00 76.50 805 PRO A N 1
ATOM 6027 C CA . PRO A 1 805 ? 33.098 -9.449 47.300 1.00 76.50 805 PRO A CA 1
ATOM 6028 C C . PRO A 1 805 ? 34.455 -8.981 46.754 1.00 76.50 805 PRO A C 1
ATOM 6030 O O . PRO A 1 805 ? 35.199 -8.318 47.467 1.00 76.50 805 PRO A O 1
ATOM 6033 N N . ASP A 1 806 ? 34.747 -9.298 45.490 1.00 82.81 806 ASP A N 1
ATOM 6034 C CA . ASP A 1 806 ? 36.033 -9.020 44.839 1.00 82.81 806 ASP A CA 1
ATOM 6035 C C . ASP A 1 806 ? 36.044 -7.711 44.026 1.00 82.81 806 ASP A C 1
ATOM 6037 O O . ASP A 1 806 ? 37.007 -7.433 43.317 1.00 82.81 806 ASP A O 1
ATOM 6041 N N . THR A 1 807 ? 34.969 -6.913 44.063 1.00 83.31 807 THR A N 1
ATOM 6042 C CA . THR A 1 807 ? 34.912 -5.637 43.328 1.00 83.31 807 THR A CA 1
ATOM 6043 C C . THR A 1 807 ? 35.584 -4.530 44.156 1.00 83.31 807 THR A C 1
ATOM 6045 O O . THR A 1 807 ? 35.064 -4.201 45.226 1.00 83.31 807 THR A O 1
ATOM 6048 N N . PRO A 1 808 ? 36.702 -3.932 43.700 1.00 87.00 808 PRO A N 1
ATOM 6049 C CA . PRO A 1 808 ? 37.332 -2.821 44.408 1.00 87.00 808 PRO A CA 1
ATOM 6050 C C . PRO A 1 808 ? 36.430 -1.580 44.368 1.00 87.00 808 PRO A C 1
ATOM 6052 O O . PRO A 1 808 ? 35.883 -1.236 43.320 1.00 87.00 808 PRO A O 1
ATOM 6055 N N . LEU A 1 809 ? 36.263 -0.916 45.515 1.00 91.12 809 LEU A N 1
ATOM 6056 C CA . LEU A 1 809 ? 35.430 0.281 45.672 1.00 91.12 809 LEU A CA 1
ATOM 6057 C C . LEU A 1 809 ? 36.290 1.505 46.023 1.00 91.12 809 LEU A C 1
ATOM 6059 O O . LEU A 1 809 ? 36.085 2.153 47.048 1.00 91.12 809 LEU A O 1
ATOM 6063 N N . ASP A 1 810 ? 37.284 1.791 45.183 1.00 89.25 810 ASP A N 1
ATOM 6064 C CA . ASP A 1 810 ? 38.328 2.788 45.462 1.00 89.25 810 ASP A CA 1
ATOM 6065 C C . ASP A 1 810 ? 37.861 4.243 45.261 1.00 89.25 810 ASP A C 1
ATOM 6067 O O . ASP A 1 810 ? 38.529 5.185 45.695 1.00 89.25 810 ASP A O 1
ATOM 6071 N N . TRP A 1 811 ? 36.698 4.454 44.634 1.00 93.88 811 TRP A N 1
ATOM 6072 C CA . TRP A 1 811 ? 36.107 5.784 44.494 1.00 93.88 811 TRP A CA 1
ATOM 6073 C C . TRP A 1 811 ? 35.547 6.273 45.840 1.00 93.88 811 TRP A C 1
ATOM 6075 O O . TRP A 1 811 ? 34.794 5.558 46.507 1.00 93.88 811 TRP A O 1
ATOM 6085 N N . ALA A 1 812 ? 35.883 7.503 46.241 1.00 90.25 812 ALA A N 1
ATOM 6086 C CA . ALA A 1 812 ? 35.453 8.113 47.501 1.00 90.25 812 ALA A CA 1
ATOM 6087 C C . ALA A 1 812 ? 33.941 7.963 47.759 1.00 90.25 812 ALA A C 1
ATOM 6089 O O . ALA A 1 812 ? 33.142 8.081 46.839 1.00 90.25 812 ALA A O 1
ATOM 6090 N N . ASN A 1 813 ? 33.539 7.744 49.016 1.00 94.12 813 ASN A N 1
ATOM 6091 C CA . ASN A 1 813 ? 32.138 7.583 49.446 1.00 94.12 813 ASN A CA 1
ATOM 6092 C C . ASN A 1 813 ? 31.389 6.377 48.832 1.00 94.12 813 ASN A C 1
ATOM 6094 O O . ASN A 1 813 ? 30.163 6.404 48.728 1.00 94.12 813 ASN A O 1
ATOM 6098 N N . SER A 1 814 ? 32.095 5.311 48.439 1.00 96.25 814 SER A N 1
ATOM 6099 C CA . SER A 1 814 ? 31.484 4.077 47.918 1.00 96.25 814 SER A CA 1
ATOM 6100 C C . SER A 1 814 ? 31.235 3.035 49.014 1.00 96.25 814 SER A C 1
ATOM 6102 O O . SER A 1 814 ? 32.119 2.738 49.814 1.00 96.25 814 SER A O 1
ATOM 6104 N N . VAL A 1 815 ? 30.033 2.456 49.043 1.00 94.50 815 VAL A N 1
ATOM 6105 C CA . VAL A 1 815 ? 29.581 1.477 50.042 1.00 94.50 815 VAL A CA 1
ATOM 6106 C C . VAL A 1 815 ? 28.973 0.257 49.336 1.00 94.50 815 VAL A C 1
ATOM 6108 O O . VAL A 1 815 ? 28.046 0.421 48.538 1.00 94.50 815 VAL A O 1
ATOM 6111 N N . PRO A 1 816 ? 29.425 -0.977 49.632 1.00 94.31 816 PRO A N 1
ATOM 6112 C CA . PRO A 1 816 ? 28.845 -2.175 49.037 1.00 94.31 816 PRO A CA 1
ATOM 6113 C C . PRO A 1 816 ? 27.468 -2.481 49.641 1.00 94.31 816 PRO A C 1
ATOM 6115 O O . PRO A 1 816 ? 27.270 -2.395 50.853 1.00 94.31 816 PRO A O 1
ATOM 6118 N N . LEU A 1 817 ? 26.524 -2.919 48.806 1.00 93.31 817 LEU A N 1
ATOM 6119 C CA . LEU A 1 817 ? 25.206 -3.404 49.246 1.00 93.31 817 LEU A CA 1
ATOM 6120 C C . LEU A 1 817 ? 25.252 -4.826 49.832 1.00 93.31 817 LEU A C 1
ATOM 6122 O O . LEU A 1 817 ? 24.335 -5.232 50.547 1.00 93.31 817 LEU A O 1
ATOM 6126 N N . GLY A 1 818 ? 26.328 -5.569 49.565 1.00 86.75 818 GLY A N 1
ATOM 6127 C CA . GLY A 1 818 ? 26.487 -6.959 49.987 1.00 86.75 818 GLY A CA 1
ATOM 6128 C C . GLY A 1 818 ? 25.747 -7.960 49.084 1.00 86.75 818 GLY A C 1
ATOM 6129 O O . GLY A 1 818 ? 25.224 -7.585 48.035 1.00 86.75 818 GLY A O 1
ATOM 6130 N N . PRO A 1 819 ? 25.712 -9.250 49.471 1.00 83.25 819 PRO A N 1
ATOM 6131 C CA . PRO A 1 819 ? 25.237 -10.333 48.604 1.00 83.25 819 PRO A CA 1
ATOM 6132 C C . PRO A 1 819 ? 23.717 -10.334 48.379 1.00 83.25 819 PRO A C 1
ATOM 6134 O O . PRO A 1 819 ? 23.258 -10.821 47.351 1.00 83.25 819 PRO A O 1
ATOM 6137 N N . ASP A 1 820 ? 22.935 -9.783 49.314 1.00 90.19 820 ASP A N 1
ATOM 6138 C CA . ASP A 1 820 ? 21.480 -9.631 49.181 1.00 90.19 820 ASP A CA 1
ATOM 6139 C C . ASP A 1 820 ? 21.123 -8.172 48.865 1.00 90.19 820 ASP A C 1
ATOM 6141 O O . ASP A 1 820 ? 20.775 -7.371 49.741 1.00 90.19 820 ASP A O 1
ATOM 6145 N N . VAL A 1 821 ? 21.254 -7.835 47.581 1.00 92.00 821 VAL A N 1
ATOM 6146 C CA . VAL A 1 821 ? 21.046 -6.482 47.047 1.00 92.00 821 VAL A CA 1
ATOM 6147 C C . VAL A 1 821 ? 19.619 -5.994 47.297 1.00 92.00 821 VAL A C 1
ATOM 6149 O O . VAL A 1 821 ? 19.427 -4.862 47.733 1.00 92.00 821 VAL A O 1
ATOM 6152 N N . VAL A 1 822 ? 18.609 -6.843 47.082 1.00 90.81 822 VAL A N 1
ATOM 6153 C CA . VAL A 1 822 ? 17.194 -6.466 47.236 1.00 90.81 822 VAL A CA 1
ATOM 6154 C C . VAL A 1 822 ? 16.883 -6.133 48.696 1.00 90.81 822 VAL A C 1
ATOM 6156 O O . VAL A 1 822 ? 16.265 -5.103 48.978 1.00 90.81 822 VAL A O 1
ATOM 6159 N N . ALA A 1 823 ? 17.333 -6.957 49.648 1.00 89.38 823 ALA A N 1
ATOM 6160 C CA . ALA A 1 823 ? 17.125 -6.669 51.064 1.00 89.38 823 ALA A CA 1
ATOM 6161 C C . ALA A 1 823 ? 17.900 -5.426 51.524 1.00 89.38 823 ALA A C 1
ATOM 6163 O O . ALA A 1 823 ? 17.402 -4.665 52.357 1.00 89.38 823 ALA A O 1
ATOM 6164 N N . ALA A 1 824 ? 19.105 -5.202 50.994 1.00 92.50 824 ALA A N 1
ATOM 6165 C CA . ALA A 1 824 ? 19.884 -4.005 51.284 1.00 92.50 824 ALA A CA 1
ATOM 6166 C C . ALA A 1 824 ? 19.192 -2.732 50.777 1.00 92.50 824 ALA A C 1
ATOM 6168 O O . ALA A 1 824 ? 19.039 -1.785 51.547 1.00 92.50 824 ALA A O 1
ATOM 6169 N N . VAL A 1 825 ? 18.688 -2.737 49.540 1.00 94.31 825 VAL A N 1
ATOM 6170 C CA . VAL A 1 825 ? 17.959 -1.598 48.965 1.00 94.31 825 VAL A CA 1
ATOM 6171 C C . VAL A 1 825 ? 16.649 -1.335 49.709 1.00 94.31 825 VAL A C 1
ATOM 6173 O O . VAL A 1 825 ? 16.354 -0.182 50.006 1.00 94.31 825 VAL A O 1
ATOM 6176 N N . ARG A 1 826 ? 15.911 -2.372 50.136 1.00 92.38 826 ARG A N 1
ATOM 6177 C CA . ARG A 1 826 ? 14.732 -2.201 51.013 1.00 92.38 826 ARG A CA 1
ATOM 6178 C C . ARG A 1 826 ? 15.066 -1.467 52.311 1.00 92.38 826 ARG A C 1
ATOM 6180 O O . ARG A 1 826 ? 14.319 -0.583 52.721 1.00 92.38 826 ARG A O 1
ATOM 6187 N N . ARG A 1 827 ? 16.185 -1.818 52.956 1.00 92.06 827 ARG A N 1
ATOM 6188 C CA . ARG A 1 827 ? 16.640 -1.130 54.176 1.00 92.06 827 ARG A CA 1
ATOM 6189 C C . ARG A 1 827 ? 17.049 0.312 53.898 1.00 92.06 827 ARG A C 1
ATOM 6191 O O . ARG A 1 827 ? 16.738 1.173 54.712 1.00 92.06 827 ARG A O 1
ATOM 6198 N N . LEU A 1 828 ? 17.718 0.569 52.772 1.00 93.31 828 LEU A N 1
ATOM 6199 C CA . LEU A 1 828 ? 18.079 1.928 52.370 1.00 93.31 828 LEU A CA 1
ATOM 6200 C C . LEU A 1 828 ? 16.831 2.777 52.132 1.00 93.31 828 LEU A C 1
ATOM 6202 O O . LEU A 1 828 ? 16.731 3.843 52.725 1.00 93.31 828 LEU A O 1
ATOM 6206 N N . LYS A 1 829 ? 15.862 2.273 51.359 1.00 91.62 829 LYS A N 1
ATOM 6207 C CA . LYS A 1 829 ? 14.589 2.948 51.065 1.00 91.62 829 LYS A CA 1
ATOM 6208 C C . LYS A 1 829 ? 13.809 3.315 52.334 1.00 91.62 829 LYS A C 1
ATOM 6210 O O . LYS A 1 829 ? 13.289 4.419 52.449 1.00 91.62 829 LYS A O 1
ATOM 6215 N N . ALA A 1 830 ? 13.781 2.406 53.311 1.00 88.69 830 ALA A N 1
ATOM 6216 C CA . ALA A 1 830 ? 13.123 2.617 54.603 1.00 88.69 830 ALA A CA 1
ATOM 6217 C C . ALA A 1 830 ? 13.911 3.517 55.579 1.00 88.69 830 ALA A C 1
ATOM 6219 O O . ALA A 1 830 ? 13.399 3.859 56.645 1.00 88.69 830 ALA A O 1
ATOM 6220 N N . GLY A 1 831 ? 15.165 3.848 55.264 1.00 85.19 831 GLY A N 1
ATOM 6221 C CA . GLY A 1 831 ? 16.017 4.702 56.085 1.00 85.19 831 GLY A CA 1
ATOM 6222 C C . GLY A 1 831 ? 15.802 6.195 55.843 1.00 85.19 831 GLY A C 1
ATOM 6223 O O . GLY A 1 831 ? 15.047 6.615 54.976 1.00 85.19 831 GLY A O 1
ATOM 6224 N N . THR A 1 832 ? 16.519 7.013 56.609 1.00 84.12 832 THR A N 1
ATOM 6225 C CA . THR A 1 832 ? 16.608 8.468 56.418 1.00 84.12 832 THR A CA 1
ATOM 6226 C C . THR A 1 832 ? 17.764 8.815 55.478 1.00 84.12 832 THR A C 1
ATOM 6228 O O . THR A 1 832 ? 18.846 8.249 55.633 1.00 84.12 832 THR A O 1
ATOM 6231 N N . GLY A 1 833 ? 17.586 9.762 54.558 1.00 86.31 833 GLY A N 1
ATOM 6232 C CA . GLY A 1 833 ? 18.656 10.249 53.678 1.00 86.31 833 GLY A CA 1
ATOM 6233 C C . GLY A 1 833 ? 18.118 10.978 52.442 1.00 86.31 833 GLY A C 1
ATOM 6234 O O . GLY A 1 833 ? 16.901 11.115 52.330 1.00 86.31 833 GLY A O 1
ATOM 6235 N N . PRO A 1 834 ? 18.999 11.451 51.541 1.00 89.62 834 PRO A N 1
ATOM 6236 C CA . PRO A 1 834 ? 18.597 12.010 50.246 1.00 89.62 834 PRO A CA 1
ATOM 6237 C C . PRO A 1 834 ? 18.001 10.921 49.340 1.00 89.62 834 PRO A C 1
ATOM 6239 O O . PRO A 1 834 ? 18.190 9.740 49.619 1.00 89.62 834 PRO A O 1
ATOM 6242 N N . ASP A 1 835 ? 17.315 11.249 48.252 1.00 91.38 835 ASP A N 1
ATOM 6243 C CA . ASP A 1 835 ? 16.749 10.208 47.382 1.00 91.38 835 ASP A CA 1
ATOM 6244 C C . ASP A 1 835 ? 17.839 9.360 46.706 1.00 91.38 835 ASP A C 1
ATOM 6246 O O . ASP A 1 835 ? 19.007 9.742 46.629 1.00 91.38 835 ASP A O 1
ATOM 6250 N N . LEU A 1 836 ? 17.487 8.147 46.294 1.00 93.19 836 LEU A N 1
ATOM 6251 C CA . LEU A 1 836 ? 18.390 7.197 45.655 1.00 93.19 836 LEU A CA 1
ATOM 6252 C C . LEU A 1 836 ? 18.259 7.332 44.140 1.00 93.19 836 LEU A C 1
ATOM 6254 O O . LEU A 1 836 ? 17.257 6.920 43.563 1.00 93.19 836 LEU A O 1
ATOM 6258 N N . LEU A 1 837 ? 19.285 7.877 43.496 1.00 92.12 837 LEU A N 1
ATOM 6259 C CA . LEU A 1 837 ? 19.327 8.066 42.054 1.00 92.12 837 LEU A CA 1
ATOM 6260 C C . LEU A 1 837 ? 20.103 6.931 41.385 1.00 92.12 837 LEU A C 1
ATOM 6262 O O . LEU A 1 837 ? 21.278 6.695 41.672 1.00 92.12 837 LEU A O 1
ATOM 6266 N N . ILE A 1 838 ? 19.456 6.248 40.450 1.00 92.00 838 ILE A N 1
ATOM 6267 C CA . ILE A 1 838 ? 20.099 5.291 39.555 1.00 92.00 838 ILE A CA 1
ATOM 6268 C C . ILE A 1 838 ? 20.434 6.016 38.255 1.00 92.00 838 ILE A C 1
ATOM 6270 O O . ILE A 1 838 ? 19.549 6.575 37.618 1.00 92.00 838 ILE A O 1
ATOM 6274 N N . GLN A 1 839 ? 21.699 5.963 37.843 1.00 86.50 839 GLN A N 1
ATOM 6275 C CA . GLN A 1 839 ? 22.138 6.358 36.504 1.00 86.50 839 GLN A CA 1
ATOM 6276 C C . GLN A 1 839 ? 22.463 5.082 35.719 1.00 86.50 839 GLN A C 1
ATOM 6278 O O . GLN A 1 839 ? 23.408 4.370 36.055 1.00 86.50 839 GLN A O 1
ATOM 6283 N N . GLY A 1 840 ? 21.641 4.722 34.731 1.00 85.25 840 GLY A N 1
ATOM 6284 C CA . GLY A 1 840 ? 21.800 3.483 33.957 1.00 85.25 840 GLY A CA 1
ATOM 6285 C C . GLY A 1 840 ? 21.579 2.206 34.784 1.00 85.25 840 GLY A C 1
ATOM 6286 O O . GLY A 1 840 ? 20.495 1.977 35.309 1.00 85.25 840 GLY A O 1
ATOM 6287 N N . SER A 1 841 ? 22.597 1.341 34.893 1.00 90.31 841 SER A N 1
ATOM 6288 C CA . SER A 1 841 ? 22.558 0.104 35.701 1.00 90.31 841 SER A CA 1
ATOM 6289 C C . SER A 1 841 ? 21.414 -0.871 35.353 1.00 90.31 841 SER A C 1
ATOM 6291 O O . SER A 1 841 ? 20.712 -1.359 36.239 1.00 90.31 841 SER A O 1
ATOM 6293 N N . SER A 1 842 ? 21.253 -1.205 34.068 1.00 86.25 842 SER A N 1
ATOM 6294 C CA . SER A 1 842 ? 20.124 -1.992 33.528 1.00 86.25 842 SER A CA 1
ATOM 6295 C C . SER A 1 842 ? 19.783 -3.275 34.307 1.00 86.25 842 SER A C 1
ATOM 6297 O O . SER A 1 842 ? 18.615 -3.527 34.593 1.00 86.25 842 SER A O 1
ATOM 6299 N N . VAL A 1 843 ? 20.782 -4.067 34.713 1.00 87.62 843 VAL A N 1
ATOM 6300 C CA . VAL A 1 843 ? 20.571 -5.302 35.499 1.00 87.62 843 VAL A CA 1
ATOM 6301 C C . VAL A 1 843 ? 20.016 -5.003 36.896 1.00 87.62 843 VAL A C 1
ATOM 6303 O O . VAL A 1 843 ? 19.120 -5.702 37.369 1.00 87.62 843 VAL A O 1
ATOM 6306 N N . LEU A 1 844 ? 20.522 -3.957 37.557 1.00 88.69 844 LEU A N 1
ATOM 6307 C CA . LEU A 1 844 ? 20.031 -3.537 38.871 1.00 88.69 844 LEU A CA 1
ATOM 6308 C C . LEU A 1 844 ? 18.601 -3.005 38.760 1.00 88.69 844 LEU A C 1
ATOM 6310 O O . LEU A 1 844 ? 17.748 -3.407 39.544 1.00 88.69 844 LEU A O 1
ATOM 6314 N N . VAL A 1 845 ? 18.322 -2.175 37.752 1.00 88.50 845 VAL A N 1
ATOM 6315 C CA . VAL A 1 845 ? 16.972 -1.669 37.467 1.00 88.50 845 VAL A CA 1
ATOM 6316 C C . VAL A 1 845 ? 15.985 -2.820 37.286 1.00 88.50 845 VAL A C 1
ATOM 6318 O O . VAL A 1 845 ? 14.953 -2.840 37.949 1.00 88.50 845 VAL A O 1
ATOM 6321 N N . GLN A 1 846 ? 16.314 -3.821 36.465 1.00 81.44 846 GLN A N 1
ATOM 6322 C CA . GLN A 1 846 ? 15.450 -4.990 36.268 1.00 81.44 846 GLN A CA 1
ATOM 6323 C C . GLN A 1 846 ? 15.197 -5.755 37.573 1.00 81.44 846 GLN A C 1
ATOM 6325 O O . GLN A 1 846 ? 14.063 -6.151 37.843 1.00 81.44 846 GLN A O 1
ATOM 6330 N N . ALA A 1 847 ? 16.227 -5.938 38.404 1.00 84.69 847 ALA A N 1
ATOM 6331 C CA . ALA A 1 847 ? 16.087 -6.616 39.690 1.00 84.69 847 ALA A CA 1
ATOM 6332 C C . ALA A 1 847 ? 15.193 -5.838 40.672 1.00 84.69 847 ALA A C 1
ATOM 6334 O O . ALA A 1 847 ? 14.405 -6.449 41.396 1.00 84.69 847 ALA A O 1
ATOM 6335 N N . LEU A 1 848 ? 15.292 -4.506 40.695 1.00 88.06 848 LEU A N 1
ATOM 6336 C CA . LEU A 1 848 ? 14.473 -3.647 41.552 1.00 88.06 848 LEU A CA 1
ATOM 6337 C C . LEU A 1 848 ? 13.028 -3.532 41.053 1.00 88.06 848 LEU A C 1
ATOM 6339 O O . LEU A 1 848 ? 12.116 -3.567 41.879 1.00 88.06 848 LEU A O 1
ATOM 6343 N N . LEU A 1 849 ? 12.814 -3.475 39.732 1.00 78.62 849 LEU A N 1
ATOM 6344 C CA . LEU A 1 849 ? 11.480 -3.505 39.117 1.00 78.62 849 LEU A CA 1
ATOM 6345 C C . LEU A 1 849 ? 10.769 -4.815 39.450 1.00 78.62 849 LEU A C 1
ATOM 6347 O O . LEU A 1 849 ? 9.629 -4.799 39.889 1.00 78.62 849 LEU A O 1
ATOM 6351 N N . ALA A 1 850 ? 11.466 -5.950 39.334 1.00 74.50 850 ALA A N 1
ATOM 6352 C CA . ALA A 1 850 ? 10.919 -7.265 39.672 1.00 74.50 850 ALA A CA 1
ATOM 6353 C C . ALA A 1 850 ? 10.567 -7.439 41.165 1.00 74.50 850 ALA A C 1
ATOM 6355 O O . ALA A 1 850 ? 10.008 -8.466 41.543 1.00 74.50 850 ALA A O 1
ATOM 6356 N N . ASN A 1 851 ? 10.936 -6.478 42.018 1.00 80.38 851 ASN A N 1
ATOM 6357 C CA . ASN A 1 851 ? 10.708 -6.501 43.461 1.00 80.38 851 ASN A CA 1
ATOM 6358 C C . ASN A 1 851 ? 9.905 -5.290 43.971 1.00 80.38 851 ASN A C 1
ATOM 6360 O O . ASN A 1 851 ? 9.869 -5.091 45.190 1.00 80.38 851 ASN A O 1
ATOM 6364 N N . ASP A 1 852 ? 9.305 -4.504 43.068 1.00 80.12 852 ASP A N 1
ATOM 6365 C CA . ASP A 1 852 ? 8.476 -3.324 43.361 1.00 80.12 852 ASP A CA 1
ATOM 6366 C C . ASP A 1 852 ? 9.188 -2.261 44.221 1.00 80.12 852 ASP A C 1
ATOM 6368 O O . ASP A 1 852 ? 8.624 -1.694 45.159 1.00 80.12 852 ASP A O 1
ATOM 6372 N N . LEU A 1 853 ? 10.477 -2.021 43.953 1.00 81.69 853 LEU A N 1
ATOM 6373 C CA . LEU A 1 853 ? 11.294 -1.099 44.753 1.00 81.69 853 LEU A CA 1
ATOM 6374 C C . LEU A 1 853 ? 11.479 0.291 44.145 1.00 81.69 853 LEU A C 1
ATOM 6376 O O . LEU A 1 853 ? 11.906 1.185 44.871 1.00 81.69 853 LEU A O 1
ATOM 6380 N N . ILE A 1 854 ? 11.155 0.487 42.871 1.00 81.81 854 ILE A N 1
ATOM 6381 C CA . ILE A 1 854 ? 11.303 1.777 42.180 1.00 81.81 854 ILE A CA 1
ATOM 6382 C C . ILE A 1 854 ? 10.040 2.611 42.361 1.00 81.81 854 ILE A C 1
ATOM 6384 O O . ILE A 1 854 ? 8.938 2.069 42.308 1.00 81.81 854 ILE A O 1
ATOM 6388 N N . ASP A 1 855 ? 10.215 3.908 42.593 1.00 75.50 855 ASP A N 1
ATOM 6389 C CA . ASP A 1 855 ? 9.111 4.853 42.747 1.00 75.50 855 ASP A CA 1
ATOM 6390 C C . ASP A 1 855 ? 8.760 5.487 41.387 1.00 75.50 855 ASP A C 1
ATOM 6392 O O . ASP A 1 855 ? 9.651 5.747 40.576 1.00 75.50 855 ASP A O 1
ATOM 6396 N N . THR A 1 856 ? 7.459 5.656 41.122 1.00 50.28 856 THR A N 1
ATOM 6397 C CA . THR A 1 856 ? 6.885 6.213 39.876 1.00 50.28 856 THR A CA 1
ATOM 6398 C C . THR A 1 856 ? 6.549 7.684 39.986 1.00 50.28 856 THR A C 1
ATOM 6400 O O . THR A 1 856 ? 5.942 8.042 41.024 1.00 50.28 856 THR A O 1
#